Protein AF-A0A9D9K918-F1 (afdb_monomer_lite)

Structure (mmCIF, N/CA/C/O backbone):
data_AF-A0A9D9K918-F1
#
_entry.id   AF-A0A9D9K918-F1
#
loop_
_atom_site.group_PDB
_atom_site.id
_atom_site.type_symbol
_atom_site.label_atom_id
_atom_site.label_alt_id
_atom_site.label_comp_id
_atom_site.label_asym_id
_atom_site.label_entity_id
_atom_site.label_seq_id
_atom_site.pdbx_PDB_ins_code
_atom_site.Cartn_x
_atom_site.Cartn_y
_atom_site.Cartn_z
_atom_site.occupancy
_atom_site.B_iso_or_equiv
_atom_site.auth_seq_id
_atom_site.auth_comp_id
_atom_site.auth_asym_id
_atom_site.auth_atom_id
_atom_site.pdbx_PDB_model_num
ATOM 1 N N . MET A 1 1 ? 8.622 -58.206 -51.963 1.00 25.31 1 MET A N 1
ATOM 2 C CA . MET A 1 1 ? 9.990 -58.298 -52.501 1.00 25.31 1 MET A CA 1
ATOM 3 C C . MET A 1 1 ? 10.225 -57.074 -53.366 1.00 25.31 1 MET A C 1
ATOM 5 O O . MET A 1 1 ? 9.713 -57.043 -54.477 1.00 25.31 1 MET A O 1
ATOM 9 N N . SER A 1 2 ? 10.928 -56.053 -52.903 1.00 24.56 2 SER A N 1
ATOM 10 C CA . SER A 1 2 ? 11.454 -55.794 -51.548 1.00 24.56 2 SER A CA 1
ATOM 11 C C . SER A 1 2 ? 12.235 -54.488 -51.654 1.00 24.56 2 SER A C 1
ATOM 13 O O . SER A 1 2 ? 13.040 -54.414 -52.575 1.00 24.56 2 SER A O 1
ATOM 15 N N . ASP A 1 3 ? 11.956 -53.552 -50.745 1.00 24.59 3 ASP A N 1
ATOM 16 C CA . ASP A 1 3 ? 12.923 -52.805 -49.924 1.00 24.59 3 ASP A CA 1
ATOM 17 C C . ASP A 1 3 ? 14.004 -51.968 -50.692 1.00 24.59 3 ASP A C 1
ATOM 19 O O . ASP A 1 3 ? 14.596 -52.418 -51.667 1.00 24.59 3 ASP A O 1
ATOM 23 N N . GLU A 1 4 ? 14.350 -50.727 -50.328 1.00 30.69 4 GLU A N 1
ATOM 24 C CA . GLU A 1 4 ? 14.035 -49.956 -49.116 1.00 30.69 4 GLU A CA 1
ATOM 25 C C . GLU A 1 4 ? 14.423 -48.454 -49.268 1.00 30.69 4 GLU A C 1
ATOM 27 O O . GLU A 1 4 ? 15.078 -48.084 -50.243 1.00 30.69 4 GLU A O 1
ATOM 32 N N . LEU A 1 5 ? 14.096 -47.654 -48.240 1.00 25.48 5 LEU A N 1
ATOM 33 C CA . LEU A 1 5 ? 14.677 -46.358 -47.821 1.00 25.48 5 LEU A CA 1
ATOM 34 C C . LEU A 1 5 ? 14.309 -45.021 -48.525 1.00 25.48 5 LEU A C 1
ATOM 36 O O . LEU A 1 5 ? 14.578 -44.783 -49.698 1.00 25.48 5 LEU A O 1
ATOM 40 N N . PHE A 1 6 ? 13.831 -44.111 -47.662 1.00 23.27 6 PHE A N 1
ATOM 41 C CA . PHE A 1 6 ? 13.894 -42.638 -47.671 1.00 23.27 6 PHE A CA 1
ATOM 42 C C . PHE A 1 6 ? 13.281 -41.823 -48.826 1.00 23.27 6 PHE A C 1
ATOM 44 O O . PHE A 1 6 ? 13.978 -41.240 -49.655 1.00 23.27 6 PHE A O 1
ATOM 51 N N . SER A 1 7 ? 11.973 -41.584 -48.701 1.00 22.45 7 SER A N 1
ATOM 52 C CA . SER A 1 7 ? 11.426 -40.218 -48.727 1.00 22.45 7 SER A CA 1
ATOM 53 C C . SER A 1 7 ? 10.163 -40.140 -47.868 1.00 22.45 7 SER A C 1
ATOM 55 O O . SER A 1 7 ? 9.313 -41.018 -48.002 1.00 22.45 7 SER A O 1
ATOM 57 N N . ASN A 1 8 ? 10.032 -39.101 -47.045 1.00 23.92 8 ASN A N 1
ATOM 58 C CA . ASN A 1 8 ? 8.775 -38.403 -46.752 1.00 23.92 8 ASN A CA 1
ATOM 59 C C . ASN A 1 8 ? 9.095 -37.118 -45.976 1.00 23.92 8 ASN A C 1
ATOM 61 O O . ASN A 1 8 ? 10.049 -37.084 -45.202 1.00 23.92 8 ASN A O 1
ATOM 65 N N . GLU A 1 9 ? 8.303 -36.082 -46.221 1.00 26.27 9 GLU A N 1
ATOM 66 C CA . GLU A 1 9 ? 8.320 -34.824 -45.477 1.00 26.27 9 GLU A CA 1
ATOM 67 C C . GLU A 1 9 ? 7.485 -34.974 -44.197 1.00 26.27 9 GLU A C 1
ATOM 69 O O . GLU A 1 9 ? 6.507 -35.724 -44.180 1.00 26.27 9 GLU A O 1
ATOM 74 N N . VAL A 1 10 ? 7.845 -34.220 -43.159 1.00 23.86 10 VAL A N 1
ATOM 75 C CA . VAL A 1 10 ? 6.918 -33.760 -42.119 1.00 23.86 10 VAL A CA 1
ATOM 76 C C . VAL A 1 10 ? 7.206 -32.273 -41.947 1.00 23.86 10 VAL A C 1
ATOM 78 O O . VAL A 1 10 ? 8.319 -31.905 -41.577 1.00 23.86 10 VAL A O 1
ATOM 81 N N . SER A 1 11 ? 6.235 -31.427 -42.284 1.00 23.91 11 SER A N 1
ATOM 82 C CA . SER A 1 11 ? 6.179 -30.062 -41.769 1.00 23.91 11 SER A CA 1
ATOM 83 C C . SER A 1 11 ? 5.741 -30.134 -40.311 1.00 23.91 11 SER A C 1
ATOM 85 O O . SER A 1 11 ? 4.812 -30.875 -39.994 1.00 23.91 11 SER A O 1
ATOM 87 N N . ILE A 1 12 ? 6.398 -29.376 -39.440 1.00 24.61 12 ILE A N 1
ATOM 88 C CA . ILE A 1 12 ? 5.822 -29.037 -38.140 1.00 24.61 12 ILE A CA 1
ATOM 89 C C . ILE A 1 12 ? 4.958 -27.806 -38.417 1.00 24.61 12 ILE A C 1
ATOM 91 O O . ILE A 1 12 ? 5.492 -26.749 -38.752 1.00 24.61 12 ILE A O 1
ATOM 95 N N . ASP A 1 13 ? 3.637 -27.984 -38.416 1.00 26.50 13 ASP A N 1
ATOM 96 C CA . ASP A 1 13 ? 2.686 -26.879 -38.568 1.00 26.50 13 ASP A CA 1
ATOM 97 C C . ASP A 1 13 ? 2.597 -26.086 -37.258 1.00 26.50 13 ASP A C 1
ATOM 99 O O . ASP A 1 13 ? 2.712 -26.643 -36.168 1.00 26.50 13 ASP A O 1
ATOM 103 N N . ALA A 1 14 ? 2.366 -24.777 -37.359 1.00 30.55 14 ALA A N 1
ATOM 104 C CA . ALA A 1 14 ? 2.292 -23.882 -36.200 1.00 30.55 14 ALA A CA 1
ATOM 105 C C . ALA A 1 14 ? 0.966 -23.980 -35.409 1.00 30.55 14 ALA A C 1
ATOM 107 O O . ALA A 1 14 ? 0.774 -23.231 -34.453 1.00 30.55 14 ALA A O 1
ATOM 108 N N . ASP A 1 15 ? 0.070 -24.896 -35.794 1.00 29.92 15 ASP A N 1
ATOM 109 C CA . ASP A 1 15 ? -1.232 -25.132 -35.150 1.00 29.92 15 ASP A CA 1
ATOM 110 C C . ASP A 1 15 ? -1.150 -26.125 -33.959 1.00 29.92 15 ASP A C 1
ATOM 112 O O . ASP A 1 15 ? -2.114 -26.260 -33.208 1.00 29.92 15 ASP A O 1
ATOM 116 N N . ASP A 1 16 ? -0.013 -26.807 -33.751 1.00 29.64 16 ASP A N 1
ATOM 117 C CA . ASP A 1 16 ? 0.136 -27.928 -32.793 1.00 29.64 16 ASP A CA 1
ATOM 118 C C . ASP A 1 16 ? 0.385 -27.498 -31.322 1.00 29.64 16 ASP A C 1
ATOM 120 O O . ASP A 1 16 ? 0.639 -28.334 -30.459 1.00 29.64 16 ASP A O 1
ATOM 124 N N . LEU A 1 17 ? 0.304 -26.196 -31.006 1.00 34.25 17 LEU A N 1
ATOM 125 C CA . LEU A 1 17 ? 0.446 -25.662 -29.634 1.00 34.25 17 LEU A CA 1
ATOM 126 C C . LEU A 1 17 ? -0.880 -25.564 -28.854 1.00 34.25 17 LEU A C 1
ATOM 128 O O . LEU A 1 17 ? -0.881 -25.157 -27.694 1.00 34.25 17 LEU A O 1
ATOM 132 N N . LEU A 1 18 ? -2.008 -25.953 -29.456 1.00 32.03 18 LEU A N 1
ATOM 133 C CA . LEU A 1 18 ? -3.348 -25.850 -28.860 1.00 32.03 18 LEU A CA 1
ATOM 134 C C . LEU A 1 18 ? -3.811 -27.097 -28.069 1.00 32.03 18 LEU A C 1
ATOM 136 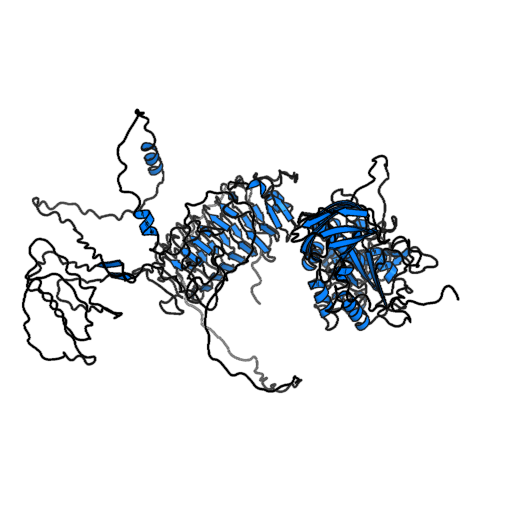O O . LEU A 1 18 ? -5.016 -27.305 -27.933 1.00 32.03 18 LEU A O 1
ATOM 140 N N . GLU A 1 19 ? -2.906 -27.922 -27.515 1.00 33.44 19 GLU A N 1
ATOM 141 C CA . GLU A 1 19 ? -3.327 -28.966 -26.550 1.00 33.44 19 GLU A CA 1
ATOM 142 C C . GLU A 1 19 ? -2.300 -29.456 -25.495 1.00 33.44 19 GLU A C 1
ATOM 144 O O . GLU A 1 19 ? -2.614 -30.403 -24.772 1.00 33.44 19 GLU A O 1
ATOM 149 N N . ASP A 1 20 ? -1.120 -28.836 -25.314 1.00 40.84 20 ASP A N 1
ATOM 150 C CA . ASP A 1 20 ? -0.132 -29.300 -24.308 1.00 40.84 20 ASP A CA 1
ATOM 151 C C . ASP A 1 20 ? -0.502 -28.892 -22.862 1.00 40.84 20 ASP A C 1
ATOM 153 O O . ASP A 1 20 ? 0.134 -28.051 -22.224 1.00 40.84 20 ASP A O 1
ATOM 157 N N . ARG A 1 21 ? -1.557 -29.519 -22.321 1.00 44.47 21 ARG A N 1
ATOM 158 C CA . ARG A 1 21 ? -2.002 -29.389 -20.916 1.00 44.47 21 ARG A CA 1
ATOM 159 C C . ARG A 1 21 ? -1.011 -29.958 -19.890 1.00 44.47 21 ARG A C 1
ATOM 161 O O . ARG A 1 21 ? -1.309 -29.953 -18.698 1.00 44.47 21 ARG A O 1
ATOM 168 N N . ASN A 1 22 ? 0.138 -30.453 -20.341 1.00 56.72 22 ASN A N 1
ATOM 169 C CA . ASN A 1 22 ? 1.033 -31.287 -19.558 1.00 56.72 22 ASN A CA 1
ATOM 170 C C . ASN A 1 22 ? 2.379 -30.601 -19.250 1.00 56.72 22 ASN A C 1
ATOM 172 O O . ASN A 1 22 ? 3.213 -31.176 -18.544 1.00 56.72 22 ASN A O 1
ATOM 176 N N . LEU A 1 23 ? 2.603 -29.373 -19.730 1.00 60.34 23 LEU A N 1
ATOM 177 C CA . LEU A 1 23 ? 3.725 -28.540 -19.297 1.00 60.34 23 LEU A CA 1
ATOM 178 C C . LEU A 1 23 ? 3.517 -28.097 -17.838 1.00 60.34 23 LEU A C 1
ATOM 180 O O . LEU A 1 23 ? 2.514 -27.468 -17.505 1.00 60.34 23 LEU A O 1
ATOM 184 N N . ILE A 1 24 ? 4.479 -28.408 -16.968 1.00 64.06 24 ILE A N 1
ATOM 185 C CA . ILE A 1 24 ? 4.417 -28.119 -15.529 1.00 64.06 24 ILE A CA 1
ATOM 186 C C . ILE A 1 24 ? 5.552 -27.189 -15.094 1.00 64.06 24 ILE A C 1
ATOM 188 O O . ILE A 1 24 ? 6.700 -27.314 -15.523 1.00 64.06 24 ILE A O 1
ATOM 192 N N . LEU A 1 25 ? 5.227 -26.261 -14.195 1.00 57.12 25 LEU A N 1
ATOM 193 C CA . LEU A 1 25 ? 6.189 -25.333 -13.607 1.00 57.12 25 LEU A CA 1
ATOM 194 C C . LEU A 1 25 ? 6.902 -25.980 -12.414 1.00 57.12 25 LEU A C 1
ATOM 196 O O . LEU A 1 25 ? 6.301 -26.730 -11.638 1.00 57.12 25 LEU A O 1
ATOM 200 N N . VAL A 1 26 ? 8.182 -25.647 -12.252 1.00 63.97 26 VAL A N 1
ATOM 201 C CA . VAL A 1 26 ? 9.065 -26.161 -11.196 1.00 63.97 26 VAL A CA 1
ATOM 202 C C . VAL A 1 26 ? 9.618 -25.000 -10.366 1.00 63.97 26 VAL A C 1
ATOM 204 O O . VAL A 1 26 ? 9.886 -23.927 -10.897 1.00 63.97 26 VAL A O 1
ATOM 207 N N . SER A 1 27 ? 9.765 -25.196 -9.057 1.00 61.06 27 SER A N 1
ATOM 208 C CA . SER A 1 27 ? 10.270 -24.181 -8.121 1.00 61.06 27 SER A CA 1
ATOM 209 C C . SER A 1 27 ? 10.875 -24.830 -6.874 1.00 61.06 27 SER A C 1
ATOM 211 O O . SER A 1 27 ? 10.643 -26.010 -6.618 1.00 61.06 27 SER A O 1
ATOM 213 N N . SER A 1 28 ? 11.620 -24.061 -6.075 1.00 59.94 28 SER A N 1
ATOM 214 C CA . SER A 1 28 ? 12.154 -24.502 -4.775 1.00 59.94 28 SER A CA 1
ATOM 215 C C . SER A 1 28 ? 11.053 -24.809 -3.757 1.00 59.94 28 SER A C 1
ATOM 217 O O . SER A 1 28 ? 11.163 -25.767 -2.992 1.00 59.94 28 SER A O 1
ATOM 219 N N . GLN A 1 29 ? 9.954 -24.051 -3.797 1.00 58.78 29 GLN A N 1
ATOM 220 C CA . GLN A 1 29 ? 8.723 -24.392 -3.087 1.00 58.78 29 GLN A CA 1
ATOM 221 C C . GLN A 1 29 ? 7.959 -25.507 -3.825 1.00 58.78 29 GLN A C 1
ATOM 223 O O . GLN A 1 29 ? 7.831 -25.420 -5.055 1.00 58.78 29 GLN A O 1
ATOM 228 N N . PRO A 1 30 ? 7.429 -26.528 -3.116 1.00 68.88 30 PRO A N 1
ATOM 229 C CA . PRO A 1 30 ? 6.676 -27.615 -3.735 1.00 68.88 30 PRO A CA 1
ATOM 230 C C . PRO A 1 30 ? 5.409 -27.143 -4.454 1.00 68.88 30 PRO A C 1
ATOM 232 O O . PRO A 1 30 ? 4.525 -26.547 -3.840 1.00 68.88 30 PRO A O 1
ATOM 235 N N . ARG A 1 31 ? 5.289 -27.465 -5.745 1.00 65.19 31 ARG A N 1
ATOM 236 C CA . ARG A 1 31 ? 4.046 -27.304 -6.516 1.00 65.19 31 ARG A CA 1
ATOM 237 C C . ARG A 1 31 ? 3.310 -28.633 -6.584 1.00 65.19 31 ARG A C 1
ATOM 239 O O . ARG A 1 31 ? 3.926 -29.661 -6.856 1.00 65.19 31 ARG A O 1
ATOM 246 N N . SER A 1 32 ? 2.005 -28.595 -6.329 1.00 81.25 32 SER A N 1
ATOM 247 C CA . SER A 1 32 ? 1.117 -29.761 -6.328 1.00 81.25 32 SER A CA 1
ATOM 248 C C . SER A 1 32 ? 0.157 -29.740 -7.517 1.00 81.25 32 SER A C 1
ATOM 250 O O . SER A 1 32 ? -0.401 -28.700 -7.861 1.00 81.25 32 SER A O 1
ATOM 252 N N . TYR A 1 33 ? -0.049 -30.914 -8.101 1.00 80.38 33 TYR A N 1
ATOM 253 C CA . TYR A 1 33 ? -0.895 -31.212 -9.251 1.00 80.38 33 TYR A CA 1
ATOM 254 C C . TYR A 1 33 ? -1.723 -32.460 -8.909 1.00 80.38 33 TYR A C 1
ATOM 256 O O . TYR A 1 33 ? -1.212 -33.365 -8.253 1.00 80.38 33 TYR A O 1
ATOM 264 N N . SER A 1 34 ? -2.978 -32.547 -9.350 1.00 83.62 34 SER A N 1
ATOM 265 C CA . SER A 1 34 ? -3.809 -33.753 -9.176 1.00 83.62 34 SER A CA 1
ATOM 266 C C . SER A 1 34 ? -4.212 -34.328 -10.532 1.00 83.62 34 SER A C 1
ATOM 268 O O . SER A 1 34 ? -4.451 -33.574 -11.476 1.00 83.62 34 SER A O 1
ATOM 270 N N . GLY A 1 35 ? -4.246 -35.659 -10.638 1.00 84.00 35 GLY A N 1
ATOM 271 C CA . GLY A 1 35 ? -4.460 -36.385 -11.898 1.00 84.00 35 GLY A CA 1
ATOM 272 C C . GLY A 1 35 ? -5.060 -37.778 -11.692 1.00 84.00 35 GLY A C 1
ATOM 273 O O . GLY A 1 35 ? -5.464 -38.129 -10.577 1.00 84.00 35 GLY A O 1
ATOM 274 N N . ARG A 1 36 ? -5.173 -38.568 -12.770 1.00 84.31 36 ARG A N 1
ATOM 275 C CA . ARG A 1 36 ? -5.830 -39.888 -12.740 1.00 84.31 36 ARG A CA 1
ATOM 276 C C . ARG A 1 36 ? -5.351 -40.810 -13.864 1.00 84.31 36 ARG A C 1
ATOM 278 O O . ARG A 1 36 ? -5.647 -40.583 -15.032 1.00 84.31 36 ARG A O 1
ATOM 285 N N . VAL A 1 37 ? -4.843 -41.984 -13.485 1.00 85.06 37 VAL A N 1
ATOM 286 C CA . VAL A 1 37 ? -4.460 -43.067 -14.415 1.00 85.06 37 VAL A CA 1
ATOM 287 C C . VAL A 1 37 ? -5.321 -44.325 -14.244 1.00 85.06 37 VAL A C 1
ATOM 289 O O . VAL A 1 37 ? -5.772 -44.639 -13.141 1.00 85.06 37 VAL A O 1
ATOM 292 N N . GLY A 1 38 ? -5.566 -45.071 -15.332 1.00 82.00 38 GLY A N 1
ATOM 293 C CA . GLY A 1 38 ? -6.324 -46.334 -15.327 1.00 82.00 38 GLY A CA 1
ATOM 294 C C . GLY A 1 38 ? -7.046 -46.681 -16.641 1.00 82.00 38 GLY A C 1
ATOM 295 O O . GLY A 1 38 ? -6.541 -46.415 -17.723 1.00 82.00 38 GLY A O 1
ATOM 296 N N . ASP A 1 39 ? -8.253 -47.263 -16.534 1.00 61.44 39 ASP A N 1
ATOM 297 C CA . ASP A 1 39 ? -9.136 -47.807 -17.602 1.00 61.44 39 ASP A CA 1
ATOM 298 C C . ASP A 1 39 ? -9.336 -46.953 -18.886 1.00 61.44 39 ASP A C 1
ATOM 300 O O . ASP A 1 39 ? -9.863 -47.462 -19.880 1.00 61.44 39 ASP A O 1
ATOM 304 N N . ALA A 1 40 ? -8.984 -45.664 -18.875 1.00 59.34 40 ALA A N 1
ATOM 305 C CA . ALA A 1 40 ? -9.084 -44.759 -20.027 1.00 59.34 40 ALA A CA 1
ATOM 306 C C . ALA A 1 40 ? -7.708 -44.316 -20.556 1.00 59.34 40 ALA A C 1
ATOM 308 O O . ALA A 1 40 ? -7.492 -44.315 -21.768 1.00 59.34 40 ALA A O 1
ATOM 309 N N . GLU A 1 41 ? -6.789 -43.981 -19.649 1.00 63.94 41 GLU A N 1
ATOM 310 C CA . GLU A 1 41 ? -5.449 -43.454 -19.916 1.00 63.94 41 GLU A CA 1
ATOM 311 C C . GLU A 1 41 ? -4.472 -44.187 -18.985 1.00 63.94 41 GLU A C 1
ATOM 313 O O . GLU A 1 41 ? -4.520 -44.045 -17.764 1.00 63.94 41 GLU A O 1
ATOM 318 N N . ALA A 1 42 ? -3.643 -45.067 -19.554 1.00 70.06 42 ALA A N 1
ATOM 319 C CA . ALA A 1 42 ? -2.796 -45.979 -18.776 1.00 70.06 42 ALA A CA 1
ATOM 320 C C . ALA A 1 42 ? -1.543 -45.301 -18.189 1.00 70.06 42 ALA A C 1
ATOM 322 O O . ALA A 1 42 ? -0.951 -45.822 -17.245 1.00 70.06 42 ALA A O 1
ATOM 323 N N . GLU A 1 43 ? -1.148 -44.169 -18.769 1.00 83.25 43 GLU A N 1
ATOM 324 C CA . GLU A 1 43 ? 0.078 -43.419 -18.507 1.00 83.25 43 GLU A CA 1
ATOM 325 C C . GLU A 1 43 ? -0.216 -41.935 -18.783 1.00 83.25 43 GLU A C 1
ATOM 327 O O . GLU A 1 43 ? -0.673 -41.595 -19.875 1.00 83.25 43 GLU A O 1
ATOM 332 N N . GLU A 1 44 ? -0.004 -41.080 -17.784 1.00 86.19 44 GLU A N 1
ATOM 333 C CA . GLU A 1 44 ? -0.201 -39.627 -17.814 1.00 86.19 44 GLU A CA 1
ATOM 334 C C . GLU A 1 44 ? 1.185 -38.968 -17.703 1.00 86.19 44 GLU A C 1
ATOM 336 O O . GLU A 1 44 ? 1.968 -39.299 -16.804 1.00 86.19 44 GLU A O 1
ATOM 341 N N . SER A 1 45 ? 1.539 -38.100 -18.659 1.00 84.62 45 SER A N 1
ATOM 342 C CA . SER A 1 45 ? 2.924 -37.639 -18.835 1.00 84.62 45 SER A CA 1
ATOM 343 C C . SER A 1 45 ? 3.071 -36.118 -18.847 1.00 84.62 45 SER A C 1
ATOM 345 O O . SER A 1 45 ? 2.639 -35.480 -19.807 1.00 84.62 45 SER A O 1
ATOM 347 N N . PHE A 1 46 ? 3.754 -35.559 -17.848 1.00 83.94 46 PHE A N 1
ATOM 348 C CA . PHE A 1 46 ? 4.064 -34.130 -17.710 1.00 83.94 46 PHE A CA 1
ATOM 349 C C . PHE A 1 46 ? 5.468 -33.793 -18.226 1.00 83.94 46 PHE A C 1
ATOM 351 O O . PHE A 1 46 ? 6.339 -34.662 -18.231 1.00 83.94 46 PHE A O 1
ATOM 358 N N . ARG A 1 47 ? 5.735 -32.538 -18.609 1.00 81.56 47 ARG A N 1
ATOM 359 C CA . ARG A 1 47 ? 7.046 -32.083 -19.118 1.00 81.56 47 ARG A CA 1
ATOM 360 C C . ARG A 1 47 ? 7.542 -30.836 -18.382 1.00 81.56 47 ARG A C 1
ATOM 362 O O . ARG A 1 47 ? 6.750 -29.960 -18.055 1.00 81.56 47 ARG A O 1
ATOM 369 N N . PHE A 1 48 ? 8.851 -30.751 -18.136 1.00 80.06 48 PHE A N 1
ATOM 370 C CA . PHE A 1 48 ? 9.511 -29.585 -17.532 1.00 80.06 48 PHE A CA 1
ATOM 371 C C . PHE A 1 48 ? 10.949 -29.417 -18.040 1.00 80.06 48 PHE A C 1
ATOM 373 O O . PHE A 1 48 ? 11.543 -30.353 -18.576 1.00 80.06 48 PHE A O 1
ATOM 380 N N . THR A 1 49 ? 11.529 -28.235 -17.829 1.00 75.31 49 THR A N 1
ATOM 381 C CA . THR A 1 49 ? 12.913 -27.913 -18.208 1.00 75.31 49 THR A CA 1
ATOM 382 C C . THR A 1 49 ? 13.661 -27.319 -17.017 1.00 75.31 49 THR A C 1
ATOM 384 O O . THR A 1 49 ? 13.096 -26.546 -16.248 1.00 75.31 49 THR A O 1
ATOM 387 N N . LEU A 1 50 ? 14.936 -27.680 -16.864 1.00 65.06 50 LEU A N 1
ATOM 388 C CA . LEU A 1 50 ? 15.842 -27.144 -15.850 1.00 65.06 50 LEU A CA 1
ATOM 389 C C . LEU A 1 50 ? 16.992 -26.394 -16.526 1.00 65.06 50 LEU A C 1
ATOM 391 O O . LEU A 1 50 ? 17.763 -27.005 -17.263 1.00 65.06 50 LEU A O 1
ATOM 395 N N . GLY A 1 51 ? 17.142 -25.095 -16.246 1.00 57.38 51 GLY A N 1
ATOM 396 C CA . GLY A 1 51 ? 18.282 -24.296 -16.727 1.00 57.38 51 GLY A CA 1
ATOM 397 C C . GLY A 1 51 ? 19.602 -24.617 -16.011 1.00 57.38 51 GLY A C 1
ATOM 398 O O . GLY A 1 51 ? 20.680 -24.511 -16.593 1.00 57.38 51 GLY A O 1
ATOM 399 N N . ALA A 1 52 ? 19.526 -25.098 -14.769 1.00 61.81 52 ALA A N 1
ATOM 400 C CA . ALA A 1 52 ? 20.670 -25.483 -13.946 1.00 61.81 52 ALA A CA 1
ATOM 401 C C . ALA A 1 52 ? 20.578 -26.949 -13.497 1.00 61.81 52 ALA A C 1
ATOM 403 O O . ALA A 1 52 ? 19.516 -27.575 -13.541 1.00 61.81 52 ALA A O 1
ATOM 404 N N . LYS A 1 53 ? 21.685 -27.472 -12.970 1.00 75.94 53 LYS A N 1
ATOM 405 C CA . LYS A 1 53 ? 21.679 -28.696 -12.167 1.00 75.94 53 LYS A CA 1
ATOM 406 C C . LYS A 1 53 ? 20.907 -28.457 -10.868 1.00 75.94 53 LYS A C 1
ATOM 408 O O . LYS A 1 53 ? 21.142 -27.452 -10.202 1.00 75.94 53 LYS A O 1
ATOM 413 N N . ASN A 1 54 ? 20.010 -29.364 -10.502 1.00 81.25 54 ASN A N 1
ATOM 414 C CA . ASN A 1 54 ? 19.142 -29.239 -9.331 1.00 81.25 54 ASN A CA 1
ATOM 415 C C . ASN A 1 54 ? 19.098 -30.540 -8.522 1.00 81.25 54 ASN A C 1
ATOM 417 O O . ASN A 1 54 ? 19.034 -31.627 -9.100 1.00 81.25 54 ASN A O 1
ATOM 421 N N . ASP A 1 55 ? 19.030 -30.422 -7.196 1.00 87.31 55 ASP A N 1
ATOM 422 C CA . ASP A 1 55 ? 18.367 -31.432 -6.371 1.00 87.31 55 ASP A CA 1
ATOM 423 C C . ASP A 1 55 ? 16.882 -31.449 -6.759 1.00 87.31 55 ASP A C 1
ATOM 425 O O . ASP A 1 55 ? 16.241 -30.401 -6.828 1.00 87.31 55 ASP A O 1
ATOM 429 N N . PHE A 1 56 ? 16.342 -32.632 -7.036 1.00 90.94 56 PHE A N 1
ATOM 430 C CA . PHE A 1 56 ? 14.967 -32.847 -7.475 1.00 90.94 56 PHE A CA 1
ATOM 431 C C . PHE A 1 56 ? 14.235 -33.711 -6.448 1.00 90.94 56 PHE A C 1
ATOM 433 O O . PHE A 1 56 ? 14.704 -34.805 -6.114 1.00 90.94 56 PHE A O 1
ATOM 440 N N . ALA A 1 57 ? 13.080 -33.239 -5.983 1.00 90.94 57 ALA A N 1
ATOM 441 C CA . ALA A 1 57 ? 12.198 -33.964 -5.078 1.00 90.94 57 ALA A CA 1
ATOM 442 C C . ALA A 1 57 ? 10.787 -34.065 -5.671 1.00 90.94 57 ALA A C 1
ATOM 444 O O . ALA A 1 57 ? 10.244 -33.091 -6.188 1.00 90.94 57 ALA A O 1
ATOM 445 N N . LEU A 1 58 ? 10.186 -35.250 -5.574 1.00 95.44 58 LEU A N 1
ATOM 446 C CA . LEU A 1 58 ? 8.836 -35.554 -6.038 1.00 95.44 58 LEU A CA 1
ATOM 447 C C . LEU A 1 58 ? 8.169 -36.556 -5.097 1.00 95.44 58 LEU A C 1
ATOM 449 O O . LEU A 1 58 ? 8.799 -37.524 -4.665 1.00 95.44 58 LEU A O 1
ATOM 453 N N . SER A 1 59 ? 6.876 -36.371 -4.844 1.00 94.94 59 SER A N 1
ATOM 454 C CA . SER A 1 59 ? 5.995 -37.361 -4.226 1.00 94.94 59 SER A CA 1
ATOM 455 C C . SER A 1 59 ? 4.709 -37.549 -5.036 1.00 94.94 59 SER A C 1
ATOM 457 O O . SER A 1 59 ? 4.205 -36.607 -5.644 1.00 94.94 59 SER A O 1
ATOM 459 N N . LEU A 1 60 ? 4.185 -38.775 -5.044 1.00 94.50 60 LEU A N 1
ATOM 460 C CA . LEU A 1 60 ? 2.890 -39.135 -5.621 1.00 94.50 60 LEU A CA 1
ATOM 461 C C . LEU A 1 60 ? 2.054 -39.783 -4.515 1.00 94.50 60 LEU A C 1
ATOM 463 O O . LEU A 1 60 ? 2.333 -40.904 -4.090 1.00 94.50 60 LEU A O 1
ATOM 467 N N . ASN A 1 61 ? 1.069 -39.053 -4.014 1.00 93.56 61 ASN A N 1
ATOM 468 C CA . ASN A 1 61 ? 0.337 -39.380 -2.794 1.00 93.56 61 ASN A CA 1
ATOM 469 C C . ASN A 1 61 ? -1.130 -39.699 -3.120 1.00 93.56 61 ASN A C 1
ATOM 471 O O . ASN A 1 61 ? -1.559 -39.593 -4.270 1.00 93.56 61 ASN A O 1
ATOM 475 N N . ASN A 1 62 ? -1.907 -40.060 -2.092 1.00 90.25 62 ASN A N 1
ATOM 476 C CA . ASN A 1 62 ? -3.367 -40.246 -2.185 1.00 90.25 62 ASN A CA 1
ATOM 477 C C . ASN A 1 62 ? -3.801 -41.382 -3.144 1.00 90.25 62 ASN A C 1
ATOM 479 O O . ASN A 1 62 ? -4.906 -41.388 -3.681 1.00 90.25 62 ASN A O 1
ATOM 483 N N . LEU A 1 63 ? -2.923 -42.372 -3.346 1.00 90.12 63 LEU A N 1
ATOM 484 C CA . LEU A 1 63 ? -3.144 -43.476 -4.278 1.00 90.12 63 LEU A CA 1
ATOM 485 C C . LEU A 1 63 ? -4.238 -44.439 -3.792 1.00 90.12 63 LEU A C 1
ATOM 487 O O . LEU A 1 63 ? -4.087 -45.141 -2.788 1.00 90.12 63 LEU A O 1
ATOM 491 N N . ASP A 1 64 ? -5.327 -44.525 -4.554 1.00 87.56 64 ASP A N 1
ATOM 492 C CA . ASP A 1 64 ? -6.464 -45.410 -4.309 1.00 87.56 64 ASP A CA 1
ATOM 493 C C . ASP A 1 64 ? -6.342 -46.771 -5.045 1.00 87.56 64 ASP A C 1
ATOM 495 O O . ASP A 1 64 ? -7.045 -47.730 -4.706 1.00 87.56 64 ASP A O 1
ATOM 499 N N . ALA A 1 65 ? -5.386 -46.915 -5.966 1.00 87.50 65 ALA A N 1
ATOM 500 C CA . ALA A 1 65 ? -4.909 -48.192 -6.515 1.00 87.50 65 ALA A CA 1
ATOM 501 C C . ALA A 1 65 ? -3.392 -48.139 -6.802 1.00 87.50 65 ALA A C 1
ATOM 503 O O . ALA A 1 65 ? -2.718 -47.235 -6.316 1.00 87.50 65 ALA A O 1
ATOM 504 N N . ASN A 1 66 ? -2.829 -49.117 -7.528 1.00 90.25 66 ASN A N 1
ATOM 505 C CA . ASN A 1 66 ? -1.379 -49.158 -7.739 1.00 90.25 66 ASN A CA 1
ATOM 506 C C . ASN A 1 66 ? -0.977 -48.342 -8.973 1.00 90.25 66 ASN A C 1
ATOM 508 O O . ASN A 1 66 ? -1.310 -48.731 -10.093 1.00 90.25 66 ASN A O 1
ATOM 512 N N . ALA A 1 67 ? -0.218 -47.269 -8.764 1.00 91.75 67 ALA A N 1
ATOM 513 C CA . ALA A 1 67 ? 0.430 -46.506 -9.820 1.00 91.75 67 ALA A CA 1
ATOM 514 C C . ALA A 1 67 ? 1.895 -46.254 -9.460 1.00 91.75 67 ALA A C 1
ATOM 516 O O . ALA A 1 67 ? 2.206 -45.928 -8.318 1.00 91.75 67 ALA A O 1
ATOM 517 N N . ASP A 1 68 ? 2.761 -46.408 -10.455 1.00 93.88 68 ASP A N 1
ATOM 518 C CA . ASP A 1 68 ? 4.199 -46.167 -10.365 1.00 93.88 68 ASP A CA 1
ATOM 519 C C . ASP A 1 68 ? 4.519 -44.792 -11.008 1.00 93.88 68 ASP A C 1
ATOM 521 O O . ASP A 1 68 ? 3.697 -44.232 -11.744 1.00 93.88 68 ASP A O 1
ATOM 525 N N . VAL A 1 69 ? 5.717 -44.241 -10.767 1.00 95.44 69 VAL A N 1
ATOM 526 C CA . VAL A 1 69 ? 6.162 -42.969 -11.377 1.00 95.44 69 VAL A CA 1
ATOM 527 C C . VAL A 1 69 ? 7.616 -43.014 -11.855 1.00 95.44 69 VAL A C 1
ATOM 529 O O . VAL A 1 69 ? 8.507 -43.503 -11.159 1.00 95.44 69 VAL A O 1
ATOM 532 N N . GLU A 1 70 ? 7.872 -42.466 -13.044 1.00 96.44 70 GLU A N 1
ATOM 533 C CA . GLU A 1 70 ? 9.192 -42.352 -13.677 1.00 96.44 70 GLU A CA 1
ATOM 534 C C . GLU A 1 70 ? 9.520 -40.904 -14.073 1.00 96.44 70 GLU A C 1
ATOM 536 O O . GLU A 1 70 ? 8.652 -40.154 -14.507 1.00 96.44 70 GLU A O 1
ATOM 541 N N . ILE A 1 71 ? 10.801 -40.534 -14.002 1.00 94.81 71 ILE A N 1
ATOM 542 C CA . ILE A 1 71 ? 11.374 -39.365 -14.681 1.00 94.81 71 ILE A CA 1
ATOM 543 C C . ILE A 1 71 ? 12.141 -39.862 -15.901 1.00 94.81 71 ILE A C 1
ATOM 545 O O . ILE A 1 71 ? 13.032 -40.704 -15.759 1.00 94.81 71 ILE A O 1
ATOM 549 N N . ARG A 1 72 ? 11.842 -39.325 -17.085 1.00 92.50 72 ARG A N 1
ATOM 550 C CA . ARG A 1 72 ? 12.525 -39.643 -18.345 1.00 92.50 72 ARG A CA 1
ATOM 551 C C . ARG A 1 72 ? 13.201 -38.407 -18.936 1.00 92.50 72 ARG A C 1
ATOM 553 O O . ARG A 1 72 ? 12.658 -37.306 -18.844 1.00 92.50 72 ARG A O 1
ATOM 560 N N . ASP A 1 73 ? 14.373 -38.590 -19.538 1.00 88.44 73 ASP A N 1
ATOM 561 C CA . ASP A 1 73 ? 15.033 -37.546 -20.333 1.00 88.44 73 ASP A CA 1
ATOM 562 C C . ASP A 1 73 ? 14.316 -37.310 -21.677 1.00 88.44 73 ASP A C 1
ATOM 564 O O . ASP A 1 73 ? 13.426 -38.065 -22.074 1.00 88.44 73 ASP A O 1
ATOM 568 N N . GLU A 1 74 ? 14.721 -36.273 -22.411 1.00 79.75 74 GLU A N 1
ATOM 569 C CA . GLU A 1 74 ? 14.219 -35.979 -23.762 1.00 79.75 74 GLU A CA 1
ATOM 570 C C . GLU A 1 74 ? 14.486 -37.100 -24.795 1.00 79.75 74 GLU A C 1
ATOM 572 O O . GLU A 1 74 ? 13.808 -37.195 -25.818 1.00 79.75 74 GLU A O 1
ATOM 577 N N . GLY A 1 75 ? 15.429 -38.007 -24.518 1.00 78.56 75 GLY A N 1
ATOM 578 C CA . GLY A 1 75 ? 15.646 -39.231 -25.293 1.00 78.56 75 GLY A CA 1
ATOM 579 C C . GLY A 1 75 ? 14.689 -40.381 -24.944 1.00 78.56 75 GLY A C 1
ATOM 580 O O . GLY A 1 75 ? 14.769 -41.440 -25.573 1.00 78.56 75 GLY A O 1
ATOM 581 N N . GLY A 1 76 ? 13.805 -40.202 -23.957 1.00 83.56 76 GLY A N 1
ATOM 582 C CA . GLY A 1 76 ? 12.887 -41.215 -23.438 1.00 83.56 76 GLY A CA 1
ATOM 583 C C . GLY A 1 76 ? 13.529 -42.231 -22.484 1.00 83.56 76 GLY A C 1
ATOM 584 O O . GLY A 1 76 ? 12.918 -43.261 -22.195 1.00 83.56 76 GLY A O 1
ATOM 585 N N . ASN A 1 77 ? 14.753 -41.994 -22.000 1.00 89.06 77 ASN A N 1
ATOM 586 C CA . ASN A 1 77 ? 15.431 -42.887 -21.058 1.00 89.06 77 ASN A CA 1
ATOM 587 C C . ASN A 1 77 ? 14.993 -42.577 -19.622 1.00 89.06 77 ASN A C 1
ATOM 589 O O . ASN A 1 77 ? 15.056 -41.428 -19.195 1.00 89.06 77 ASN A O 1
ATOM 593 N N . VAL A 1 78 ? 14.620 -43.602 -18.851 1.00 93.06 78 VAL A N 1
ATOM 594 C CA . VAL A 1 78 ? 14.297 -43.460 -17.421 1.00 93.06 78 VAL A CA 1
ATOM 595 C C . VAL A 1 78 ? 15.558 -43.103 -16.627 1.00 93.06 78 VAL A C 1
ATOM 597 O O . VAL A 1 78 ? 16.535 -43.856 -16.633 1.00 93.06 78 VAL A O 1
ATOM 600 N N . ILE A 1 79 ? 15.519 -41.962 -15.938 1.00 93.81 79 ILE A N 1
ATOM 601 C CA . ILE A 1 79 ? 16.603 -41.408 -15.113 1.00 93.81 79 ILE A CA 1
ATOM 602 C C . ILE A 1 79 ? 16.364 -41.713 -13.630 1.00 93.81 79 ILE A C 1
ATOM 604 O O . ILE A 1 79 ? 17.283 -42.143 -12.933 1.00 93.81 79 ILE A O 1
ATOM 608 N N . LEU A 1 80 ? 15.123 -41.543 -13.159 1.00 94.06 80 LEU A N 1
ATOM 609 C CA . LEU A 1 80 ? 14.673 -41.844 -11.793 1.00 94.06 80 LEU A CA 1
ATOM 610 C C . LEU A 1 80 ? 13.306 -42.548 -11.840 1.00 94.06 80 LEU A C 1
ATOM 612 O O . LEU A 1 80 ? 12.553 -42.361 -12.791 1.00 94.06 80 LEU A O 1
ATOM 616 N N . SER A 1 81 ? 12.976 -43.359 -10.833 1.00 94.69 81 SER A N 1
ATOM 617 C CA . SER A 1 81 ? 11.730 -44.144 -10.804 1.00 94.69 81 SER A CA 1
ATOM 618 C C . SER A 1 81 ? 11.358 -44.599 -9.393 1.00 94.69 81 SER A C 1
ATOM 620 O O . SER A 1 81 ? 12.258 -44.978 -8.637 1.00 94.69 81 SER A O 1
ATOM 622 N N . SER A 1 82 ? 10.064 -44.691 -9.086 1.00 95.88 82 SER A N 1
ATOM 623 C CA . SER A 1 82 ? 9.527 -45.316 -7.868 1.00 95.88 82 SER A CA 1
ATOM 624 C C . SER A 1 82 ? 8.313 -46.209 -8.190 1.00 95.88 82 SER A C 1
ATOM 626 O O . SER A 1 82 ? 7.582 -45.938 -9.139 1.00 95.88 82 SER A O 1
ATOM 628 N N . THR A 1 83 ? 8.209 -47.352 -7.496 1.00 94.44 83 THR A N 1
ATOM 629 C CA . THR A 1 83 ? 7.435 -48.553 -7.912 1.00 94.44 83 THR A CA 1
ATOM 630 C C . THR A 1 83 ? 6.929 -49.391 -6.708 1.00 94.44 83 THR A C 1
ATOM 632 O O . THR A 1 83 ? 7.152 -50.605 -6.593 1.00 94.44 83 THR A O 1
ATOM 635 N N . ARG A 1 84 ? 6.336 -48.743 -5.701 1.00 90.25 84 ARG A N 1
ATOM 636 C CA . ARG A 1 84 ? 5.983 -49.283 -4.374 1.00 90.25 84 ARG A CA 1
ATOM 637 C C . ARG A 1 84 ? 4.594 -49.943 -4.312 1.00 90.25 84 ARG A C 1
ATOM 639 O O . ARG A 1 84 ? 3.745 -49.567 -3.509 1.00 90.25 84 ARG A O 1
ATOM 646 N N . SER A 1 85 ? 4.434 -51.062 -5.015 1.00 84.19 85 SER A N 1
ATOM 647 C CA . SER A 1 85 ? 3.270 -51.979 -4.980 1.00 84.19 85 SER A CA 1
ATOM 648 C C . SER A 1 85 ? 2.226 -51.807 -3.838 1.00 84.19 85 SER A C 1
ATOM 650 O O . SER A 1 85 ? 2.444 -52.254 -2.702 1.00 84.19 85 SER A O 1
ATOM 652 N N . GLY A 1 86 ? 1.034 -51.301 -4.161 1.00 83.00 86 GLY A N 1
ATOM 653 C CA . GLY A 1 86 ? -0.180 -51.354 -3.347 1.00 83.00 86 GLY A CA 1
ATOM 654 C C . GLY A 1 86 ? -1.048 -50.095 -3.451 1.00 83.00 86 GLY A C 1
ATOM 655 O O . GLY A 1 86 ? -1.766 -49.910 -4.424 1.00 83.00 86 GLY A O 1
ATOM 656 N N . LYS A 1 87 ? -1.023 -49.315 -2.368 1.00 89.56 87 LYS A N 1
ATOM 657 C CA . LYS A 1 87 ? -1.565 -47.955 -2.192 1.00 89.56 87 LYS A CA 1
ATOM 658 C C . LYS A 1 87 ? -0.552 -47.200 -1.324 1.00 89.56 87 LYS A C 1
ATOM 660 O O . LYS A 1 87 ? -0.817 -46.912 -0.157 1.00 89.56 87 LYS A O 1
ATOM 665 N N . ALA A 1 88 ? 0.693 -47.135 -1.779 1.00 89.31 88 ALA A N 1
ATOM 666 C CA . ALA A 1 88 ? 1.796 -46.608 -0.990 1.00 89.31 88 ALA A CA 1
ATOM 667 C C . ALA A 1 88 ? 2.410 -45.448 -1.755 1.00 89.31 88 ALA A C 1
ATOM 669 O O . ALA A 1 88 ? 2.753 -45.621 -2.914 1.00 89.31 88 ALA A O 1
ATOM 670 N N . ASP A 1 89 ? 2.538 -44.301 -1.099 1.00 92.06 89 ASP A N 1
ATOM 671 C CA . ASP A 1 89 ? 2.924 -43.053 -1.754 1.00 92.06 89 ASP A CA 1
ATOM 672 C C . ASP A 1 89 ? 4.290 -43.205 -2.434 1.00 92.06 89 ASP A C 1
ATOM 674 O O . ASP A 1 89 ? 5.255 -43.658 -1.805 1.00 92.06 89 ASP A O 1
ATOM 678 N N . GLU A 1 90 ? 4.399 -42.852 -3.710 1.00 95.06 90 GLU A N 1
ATOM 679 C CA . GLU A 1 90 ? 5.689 -42.884 -4.391 1.00 95.06 90 GLU A CA 1
ATOM 680 C C . GLU A 1 90 ? 6.518 -41.661 -4.015 1.00 95.06 90 GLU A C 1
ATOM 682 O O . GLU A 1 90 ? 5.995 -40.581 -3.748 1.00 95.06 90 GLU A O 1
ATOM 687 N N . SER A 1 91 ? 7.837 -41.824 -4.006 1.00 94.06 91 SER A N 1
ATOM 688 C CA . SER A 1 91 ? 8.765 -40.719 -3.778 1.00 94.06 91 SER A CA 1
ATOM 689 C C . SER A 1 91 ? 10.006 -40.873 -4.642 1.00 94.06 91 SER A C 1
ATOM 691 O O . SER A 1 91 ? 10.584 -41.964 -4.704 1.00 94.06 91 SER A O 1
ATOM 693 N N . ILE A 1 92 ? 10.439 -39.784 -5.265 1.00 94.19 92 ILE A N 1
ATOM 694 C CA . ILE A 1 92 ? 11.699 -39.680 -5.995 1.00 94.19 92 ILE A CA 1
ATOM 695 C C . ILE A 1 92 ? 12.490 -38.519 -5.392 1.00 94.19 92 ILE A C 1
ATOM 697 O O . ILE A 1 92 ? 12.047 -37.378 -5.419 1.00 94.19 92 ILE A O 1
ATOM 701 N N . GLU A 1 93 ? 13.683 -38.821 -4.890 1.00 92.12 93 GLU A N 1
ATOM 702 C CA . GLU A 1 93 ? 14.711 -37.839 -4.540 1.00 92.12 93 GLU A CA 1
ATOM 703 C C . GLU A 1 93 ? 15.945 -38.136 -5.400 1.00 92.12 93 GLU A C 1
ATOM 705 O O . GLU A 1 93 ? 16.334 -39.300 -5.559 1.00 92.12 93 GLU A O 1
ATOM 710 N N . GLY A 1 94 ? 16.566 -37.108 -5.971 1.00 87.19 94 GLY A N 1
ATOM 711 C CA . GLY A 1 94 ? 17.740 -37.271 -6.822 1.00 87.19 94 GLY A CA 1
ATOM 712 C C . GLY A 1 94 ? 18.362 -35.946 -7.240 1.00 87.19 94 GLY A C 1
ATOM 713 O O . GLY A 1 94 ? 18.022 -34.895 -6.710 1.00 87.19 94 GLY A O 1
ATOM 714 N N . VAL A 1 95 ? 19.273 -36.008 -8.210 1.00 86.75 95 VAL A N 1
ATOM 715 C CA . VAL A 1 95 ? 19.872 -34.832 -8.852 1.00 86.75 95 VAL A CA 1
ATOM 716 C C . VAL A 1 95 ? 19.630 -34.948 -10.349 1.00 86.75 95 VAL A C 1
ATOM 718 O O . VAL A 1 95 ? 19.894 -36.005 -10.927 1.00 86.75 95 VAL A O 1
ATOM 721 N N . LEU A 1 96 ? 19.144 -33.874 -10.964 1.00 84.12 96 LEU A N 1
ATOM 722 C CA . LEU A 1 96 ? 18.988 -33.741 -12.410 1.00 84.12 96 LEU A CA 1
ATOM 723 C C . LEU A 1 96 ? 19.939 -32.644 -12.905 1.00 84.12 96 LEU A C 1
ATOM 725 O O . LEU A 1 96 ? 20.023 -31.576 -12.301 1.00 84.12 96 LEU A O 1
ATOM 729 N N . ASP A 1 97 ? 20.676 -32.905 -13.984 1.00 85.88 97 ASP A N 1
ATOM 730 C CA . ASP A 1 97 ? 21.498 -31.890 -14.658 1.00 85.88 97 ASP A CA 1
ATOM 731 C C . ASP A 1 97 ? 20.607 -30.976 -15.540 1.00 85.88 97 ASP A C 1
ATOM 733 O O . ASP A 1 97 ? 19.438 -31.289 -15.775 1.00 85.88 97 ASP A O 1
ATOM 737 N N . THR A 1 98 ? 21.142 -29.860 -16.050 1.00 77.06 98 THR A N 1
ATOM 738 C CA . THR A 1 98 ? 20.450 -28.969 -17.009 1.00 77.06 98 THR A CA 1
ATOM 739 C C . THR A 1 98 ? 19.866 -29.754 -18.194 1.00 77.06 98 THR A C 1
ATOM 741 O O . THR A 1 98 ? 20.580 -30.535 -18.826 1.00 77.06 98 THR A O 1
ATOM 744 N N . GLY A 1 99 ? 18.591 -29.527 -18.526 1.00 79.88 99 GLY A N 1
ATOM 745 C CA . GLY A 1 99 ? 17.915 -30.185 -19.650 1.00 79.88 99 GLY A CA 1
ATOM 746 C C . GLY A 1 99 ? 16.393 -30.280 -19.514 1.00 79.88 99 GLY A C 1
ATOM 747 O O . GLY A 1 99 ? 15.809 -29.851 -18.518 1.00 79.88 99 GLY A O 1
ATOM 748 N N . THR A 1 100 ? 15.755 -30.857 -20.533 1.00 78.00 100 THR A N 1
ATOM 749 C CA . THR A 1 100 ? 14.308 -31.113 -20.580 1.00 78.00 100 THR A CA 1
ATOM 750 C C . THR A 1 100 ? 13.993 -32.547 -20.154 1.00 78.00 100 THR A C 1
ATOM 752 O O . THR A 1 100 ? 14.613 -33.508 -20.617 1.00 78.00 100 THR A O 1
ATOM 755 N N . TYR A 1 101 ? 12.999 -32.684 -19.281 1.00 88.88 101 TYR A N 1
ATOM 756 C CA . TYR A 1 101 ? 12.581 -33.930 -18.650 1.00 88.88 101 TYR A CA 1
ATOM 757 C C . TYR A 1 101 ? 11.069 -34.119 -18.755 1.00 88.88 101 TYR A C 1
ATOM 759 O O . TYR A 1 101 ? 10.312 -33.182 -19.013 1.00 88.88 101 TYR A O 1
ATOM 767 N N . SER A 1 102 ? 10.621 -35.348 -18.519 1.00 89.12 102 SER A N 1
ATOM 768 C CA . SER A 1 102 ? 9.204 -35.678 -18.411 1.00 89.12 102 SER A CA 1
ATOM 769 C C . SER A 1 102 ? 8.921 -36.605 -17.232 1.00 89.12 102 SER A C 1
ATOM 771 O O . SER A 1 102 ? 9.680 -37.539 -16.976 1.00 89.12 102 SER A O 1
ATOM 773 N N . ILE A 1 103 ? 7.838 -36.333 -16.507 1.00 93.44 103 ILE A N 1
ATOM 774 C CA . ILE A 1 103 ? 7.299 -37.185 -15.442 1.00 93.44 103 ILE A CA 1
ATOM 775 C C . ILE A 1 103 ? 6.254 -38.087 -16.084 1.00 93.44 103 ILE A C 1
ATOM 777 O O . ILE A 1 103 ? 5.373 -37.575 -16.761 1.00 93.44 103 ILE A O 1
ATOM 781 N N . HIS A 1 104 ? 6.317 -39.395 -15.864 1.00 93.50 104 HIS A N 1
ATOM 782 C CA . HIS A 1 104 ? 5.320 -40.355 -16.339 1.00 93.50 104 HIS A CA 1
ATOM 783 C C . HIS A 1 104 ? 4.734 -41.068 -15.127 1.00 93.50 104 HIS A C 1
ATOM 785 O O . HIS A 1 104 ? 5.438 -41.835 -14.471 1.00 93.50 104 HIS A O 1
ATOM 791 N N . VAL A 1 105 ? 3.469 -40.796 -14.818 1.00 93.12 105 VAL A N 1
ATOM 792 C CA . VAL A 1 105 ? 2.678 -41.537 -13.826 1.00 93.12 105 VAL A CA 1
ATOM 793 C C . VAL A 1 105 ? 1.908 -42.612 -14.583 1.00 93.12 105 VAL A C 1
ATOM 795 O O . VAL A 1 105 ? 1.313 -42.311 -15.614 1.00 93.12 105 VAL A O 1
ATOM 798 N N . PHE A 1 106 ? 1.908 -43.867 -14.130 1.00 91.69 106 PHE A N 1
ATOM 799 C CA . PHE A 1 106 ? 1.221 -44.939 -14.862 1.00 91.69 106 PHE A CA 1
ATOM 800 C C . PHE A 1 106 ? 0.581 -45.994 -13.968 1.00 91.69 106 PHE A C 1
ATOM 802 O O . PHE A 1 106 ? 1.100 -46.378 -12.922 1.00 91.69 106 PHE A O 1
ATOM 809 N N . SER A 1 107 ? -0.571 -46.484 -14.422 1.00 88.25 107 SER A N 1
ATOM 810 C CA . SER A 1 107 ? -1.358 -47.508 -13.742 1.00 88.25 107 SER A CA 1
ATOM 811 C C . SER A 1 107 ? -0.708 -48.886 -13.869 1.00 88.25 107 SER A C 1
ATOM 813 O O . SER A 1 107 ? -0.343 -49.338 -14.957 1.00 88.25 107 SER A O 1
ATOM 815 N N . VAL A 1 108 ? -0.632 -49.602 -12.750 1.00 81.88 108 VAL A N 1
ATOM 816 C CA . VAL A 1 108 ? -0.197 -50.998 -12.697 1.00 81.88 108 VAL A CA 1
ATOM 817 C C . VAL A 1 108 ? -1.419 -51.909 -12.560 1.00 81.88 108 VAL A C 1
ATOM 819 O O . VAL A 1 108 ? -2.400 -51.582 -11.886 1.00 81.88 108 VAL A O 1
ATOM 822 N N . ASP A 1 109 ? -1.358 -53.074 -13.212 1.00 76.12 109 ASP A N 1
ATOM 823 C CA . ASP A 1 109 ? -2.444 -54.065 -13.292 1.00 76.12 109 ASP A CA 1
ATOM 824 C C . ASP A 1 109 ? -3.786 -53.499 -13.828 1.00 76.12 109 ASP A C 1
ATOM 826 O O . ASP A 1 109 ? -4.853 -54.016 -13.494 1.00 76.12 109 ASP A O 1
ATOM 830 N N . GLU A 1 110 ? -3.735 -52.460 -14.679 1.00 67.06 110 GLU A N 1
ATOM 831 C CA . GLU A 1 110 ? -4.900 -51.762 -15.272 1.00 67.06 110 GLU A CA 1
ATOM 832 C C . GLU A 1 110 ? -5.857 -51.161 -14.208 1.00 67.06 110 GLU A C 1
ATOM 834 O O . GLU A 1 110 ? -7.054 -50.994 -14.438 1.00 67.06 110 GLU A O 1
ATOM 839 N N . SER A 1 111 ? -5.343 -50.842 -13.013 1.00 74.25 111 SER A N 1
ATOM 840 C CA . SER A 1 111 ? -6.144 -50.354 -11.884 1.00 74.25 111 SER A CA 1
ATOM 841 C C . SER A 1 111 ? -6.298 -48.823 -11.860 1.00 74.25 111 SER A C 1
ATOM 843 O O . SER A 1 111 ? -5.317 -48.086 -11.924 1.00 74.25 111 SER A O 1
ATOM 845 N N . VAL A 1 112 ? -7.543 -48.333 -11.774 1.00 83.81 112 VAL A N 1
ATOM 846 C CA . VAL A 1 112 ? -7.845 -46.888 -11.736 1.00 83.81 112 VAL A CA 1
ATOM 847 C C . VAL A 1 112 ? -7.473 -46.288 -10.383 1.00 83.81 112 VAL A C 1
ATOM 849 O O . VAL A 1 112 ? -7.969 -46.756 -9.358 1.00 83.81 112 VAL A O 1
ATOM 852 N N . THR A 1 113 ? -6.679 -45.218 -10.397 1.00 87.75 113 THR A N 1
ATOM 853 C CA . THR A 1 113 ? -6.386 -44.393 -9.221 1.00 87.75 113 THR A CA 1
ATOM 854 C C . THR A 1 113 ? -6.403 -42.909 -9.562 1.00 87.75 113 THR A C 1
ATOM 856 O O . THR A 1 113 ? -5.901 -42.494 -10.605 1.00 87.75 113 THR A O 1
ATOM 859 N N . ASP A 1 114 ? -6.960 -42.126 -8.645 1.00 89.12 114 ASP A N 1
ATOM 860 C CA . ASP A 1 114 ? -6.689 -40.694 -8.517 1.00 89.12 114 ASP A CA 1
ATOM 861 C C . ASP A 1 114 ? -5.322 -40.513 -7.810 1.00 89.12 114 ASP A C 1
ATOM 863 O O . ASP A 1 114 ? -4.837 -41.466 -7.184 1.00 89.12 114 ASP A O 1
ATOM 867 N N . TYR A 1 115 ? -4.670 -39.352 -7.931 1.00 91.44 115 TYR A N 1
ATOM 868 C CA . TYR A 1 115 ? -3.395 -39.072 -7.251 1.00 91.44 115 TYR A CA 1
ATOM 869 C C . TYR A 1 115 ? -3.130 -37.579 -7.009 1.00 91.44 115 TYR A C 1
ATOM 871 O O . TYR A 1 115 ? -3.621 -36.728 -7.751 1.00 91.44 115 TYR A O 1
ATOM 879 N N . ASP A 1 116 ? -2.252 -37.291 -6.040 1.00 90.50 116 ASP A N 1
ATOM 880 C CA . ASP A 1 116 ? -1.683 -35.962 -5.772 1.00 90.50 116 ASP A CA 1
ATOM 881 C C . ASP A 1 116 ? -0.154 -35.969 -5.981 1.00 90.50 116 ASP A C 1
ATOM 883 O O . ASP A 1 116 ? 0.610 -36.483 -5.155 1.00 90.50 116 ASP A O 1
ATOM 887 N N . LEU A 1 117 ? 0.291 -35.401 -7.104 1.00 90.06 117 LEU A N 1
ATOM 888 C CA . LEU A 1 117 ? 1.685 -35.249 -7.527 1.00 90.06 117 LEU A CA 1
ATOM 889 C C . LEU A 1 117 ? 2.248 -33.917 -7.011 1.00 90.06 117 LEU A C 1
ATOM 891 O O . LEU A 1 117 ? 1.831 -32.859 -7.469 1.00 90.06 117 LEU A O 1
ATOM 895 N N . SER A 1 118 ? 3.231 -33.946 -6.112 1.00 87.50 118 SER A N 1
ATOM 896 C CA . SER A 1 118 ? 3.917 -32.741 -5.625 1.00 87.50 118 SER A CA 1
ATOM 897 C C . SER A 1 118 ? 5.411 -32.794 -5.920 1.00 87.50 118 SER A C 1
ATOM 899 O O . SER A 1 118 ? 6.037 -33.830 -5.713 1.00 87.50 118 SER A O 1
ATOM 901 N N . LEU A 1 119 ? 6.002 -31.684 -6.368 1.00 90.06 119 LEU A N 1
ATOM 902 C CA . LEU A 1 119 ? 7.410 -31.621 -6.786 1.00 90.06 119 LEU A CA 1
ATOM 903 C C . LEU A 1 119 ? 8.091 -30.289 -6.448 1.00 90.06 119 LEU A C 1
ATOM 905 O O . LEU A 1 119 ? 7.450 -29.239 -6.486 1.00 90.06 119 LEU A O 1
ATOM 909 N N . SER A 1 120 ? 9.398 -30.325 -6.183 1.00 75.00 120 SER A N 1
ATOM 910 C CA . SER A 1 120 ? 10.263 -29.144 -6.045 1.00 75.00 120 SER A CA 1
ATOM 911 C C . SER A 1 120 ? 11.676 -29.379 -6.590 1.00 75.00 120 SER A C 1
ATOM 913 O O . SER A 1 120 ? 12.133 -30.518 -6.725 1.00 75.00 120 SER A O 1
ATOM 915 N N . VAL A 1 121 ? 12.371 -28.282 -6.912 1.00 75.94 121 VAL A N 1
ATOM 916 C CA . VAL A 1 121 ? 13.751 -28.281 -7.421 1.00 75.94 121 VAL A CA 1
ATOM 917 C C . VAL A 1 121 ? 14.603 -27.199 -6.757 1.00 75.94 121 VAL A C 1
ATOM 919 O O . VAL A 1 121 ? 14.188 -26.045 -6.665 1.00 75.94 121 VAL A O 1
ATOM 922 N N . THR A 1 122 ? 15.804 -27.567 -6.312 1.00 67.38 122 THR A N 1
ATOM 923 C CA . THR A 1 122 ? 16.747 -26.664 -5.631 1.00 67.38 122 THR A CA 1
ATOM 924 C C . THR A 1 122 ? 18.093 -26.662 -6.363 1.00 67.38 122 THR A C 1
ATOM 926 O O . THR A 1 122 ? 18.710 -27.725 -6.463 1.00 67.38 122 THR A O 1
ATOM 929 N N . PRO A 1 123 ? 18.599 -25.513 -6.855 1.00 64.38 123 PRO A N 1
ATOM 930 C CA . PRO A 1 123 ? 19.843 -25.471 -7.624 1.00 64.38 123 PRO A CA 1
ATOM 931 C C . PRO A 1 123 ? 21.071 -26.002 -6.865 1.00 64.38 123 PRO A C 1
ATOM 933 O O . PRO A 1 123 ? 21.399 -25.558 -5.765 1.00 64.38 123 PRO A O 1
ATOM 936 N N . GLN A 1 124 ? 21.791 -26.933 -7.491 1.00 54.72 124 GLN A N 1
ATOM 937 C CA . GLN A 1 124 ? 23.020 -27.538 -6.975 1.00 54.72 124 GLN A CA 1
ATOM 938 C C . GLN A 1 124 ? 24.241 -26.711 -7.399 1.00 54.72 124 GLN A C 1
ATOM 940 O O . GLN A 1 124 ? 24.689 -26.771 -8.546 1.00 54.72 124 GLN A O 1
ATOM 945 N N . ILE A 1 125 ? 24.804 -25.948 -6.457 1.00 48.81 125 ILE A N 1
ATOM 946 C CA . ILE A 1 125 ? 25.955 -25.056 -6.685 1.00 48.81 125 ILE A CA 1
ATOM 947 C C . ILE A 1 125 ? 27.275 -25.860 -6.726 1.00 48.81 125 ILE A C 1
ATOM 949 O O . ILE A 1 125 ? 28.125 -25.786 -5.832 1.00 48.81 125 ILE A O 1
ATOM 953 N N . GLU A 1 126 ? 27.474 -26.651 -7.784 1.00 37.31 126 GLU A N 1
ATOM 954 C CA . GLU A 1 126 ? 28.749 -27.327 -8.054 1.00 37.31 126 GLU A CA 1
ATOM 955 C C . GLU A 1 126 ? 29.821 -26.322 -8.522 1.00 37.31 126 GLU A C 1
ATOM 957 O O . GLU A 1 126 ? 29.847 -25.936 -9.688 1.00 37.31 126 GLU A O 1
ATOM 962 N N . GLY A 1 127 ? 30.784 -25.958 -7.658 1.00 36.97 127 GLY A N 1
ATOM 963 C CA . GLY A 1 127 ? 32.068 -25.431 -8.161 1.00 36.97 127 GLY A CA 1
ATOM 964 C C . GLY A 1 127 ? 32.867 -24.424 -7.334 1.00 36.97 127 GLY A C 1
ATOM 965 O O . GLY A 1 127 ? 33.973 -24.090 -7.758 1.00 36.97 127 GLY A O 1
ATOM 966 N N . VAL A 1 128 ? 32.401 -23.944 -6.173 1.00 30.69 128 VAL A N 1
ATOM 967 C CA . VAL A 1 128 ? 33.115 -22.891 -5.409 1.00 30.69 128 VAL A CA 1
ATOM 968 C C . VAL A 1 128 ? 34.357 -23.430 -4.666 1.00 30.69 128 VAL A C 1
ATOM 970 O O . VAL A 1 128 ? 34.421 -23.504 -3.439 1.00 30.69 128 VAL A O 1
ATOM 973 N N . THR A 1 129 ? 35.406 -23.795 -5.410 1.00 26.75 129 THR A N 1
ATOM 974 C CA . THR A 1 129 ? 36.761 -23.968 -4.866 1.00 26.75 129 THR A CA 1
ATOM 975 C C . THR A 1 129 ? 37.461 -22.614 -4.776 1.00 26.75 129 THR A C 1
ATOM 977 O O . THR A 1 129 ? 37.924 -22.077 -5.781 1.00 26.75 129 THR A O 1
ATOM 980 N N . THR A 1 130 ? 37.572 -22.074 -3.561 1.00 36.12 130 THR A N 1
ATOM 981 C CA . THR A 1 130 ? 38.104 -20.735 -3.249 1.00 36.12 130 THR A CA 1
ATOM 982 C C . THR A 1 130 ? 39.627 -20.601 -3.428 1.00 36.12 130 THR A C 1
ATOM 984 O O . THR A 1 130 ? 40.383 -20.382 -2.481 1.00 36.12 130 THR A O 1
ATOM 987 N N . THR A 1 131 ? 40.105 -20.698 -4.673 1.00 29.20 131 THR A N 1
ATOM 988 C CA . THR A 1 131 ? 41.490 -20.370 -5.064 1.00 29.20 131 THR A CA 1
ATOM 989 C C . THR A 1 131 ? 41.552 -19.545 -6.354 1.00 29.20 131 THR A C 1
ATOM 991 O O . THR A 1 131 ? 42.302 -19.879 -7.271 1.00 29.20 131 THR A O 1
ATOM 994 N N . GLY A 1 132 ? 40.780 -18.460 -6.414 1.00 27.73 132 GLY A N 1
ATOM 995 C CA . GLY A 1 132 ? 40.825 -17.454 -7.476 1.00 27.73 132 GLY A CA 1
ATOM 996 C C . GLY A 1 132 ? 40.714 -16.058 -6.871 1.00 27.73 132 GLY A C 1
ATOM 997 O O . GLY A 1 132 ? 39.725 -15.748 -6.222 1.00 27.73 132 GLY A O 1
ATOM 998 N N . SER A 1 133 ? 41.752 -15.241 -7.045 1.00 35.19 133 SER A N 1
ATOM 999 C CA . SER A 1 133 ? 41.721 -13.801 -6.758 1.00 35.19 133 SER A CA 1
ATOM 1000 C C . SER A 1 133 ? 41.536 -13.072 -8.086 1.00 35.19 133 SER A C 1
ATOM 1002 O O . SER A 1 133 ? 42.430 -12.333 -8.504 1.00 35.19 133 SER A O 1
ATOM 1004 N N . ASP A 1 134 ? 40.424 -13.340 -8.770 1.00 29.33 134 ASP A N 1
ATOM 1005 C CA . ASP A 1 134 ? 40.051 -12.551 -9.940 1.00 29.33 134 ASP A CA 1
ATOM 1006 C C . ASP A 1 134 ? 39.426 -11.234 -9.485 1.00 29.33 134 ASP A C 1
ATOM 1008 O O . ASP A 1 134 ? 38.639 -11.164 -8.541 1.00 29.33 134 ASP A O 1
ATOM 1012 N N . THR A 1 135 ? 39.896 -10.163 -10.108 1.00 28.94 135 THR A N 1
ATOM 1013 C CA . THR A 1 135 ? 39.568 -8.785 -9.763 1.00 28.94 135 THR A CA 1
ATOM 1014 C C . THR A 1 135 ? 38.354 -8.319 -10.550 1.00 28.94 135 THR A C 1
ATOM 1016 O O . THR A 1 135 ? 38.409 -8.389 -11.773 1.00 28.94 135 THR A O 1
ATOM 1019 N N . LEU A 1 136 ? 37.351 -7.801 -9.830 1.00 32.81 136 LEU A N 1
ATOM 1020 C CA . LEU A 1 136 ? 36.307 -6.839 -10.237 1.00 32.81 136 LEU A CA 1
ATOM 1021 C C . LEU A 1 136 ? 36.143 -6.616 -11.759 1.00 32.81 136 LEU A C 1
ATOM 1023 O O . LEU A 1 136 ? 37.020 -6.039 -12.406 1.00 32.81 136 LEU A O 1
ATOM 1027 N N . PHE A 1 137 ? 34.994 -7.035 -12.296 1.00 32.22 137 PHE A N 1
ATOM 1028 C CA . PHE A 1 137 ? 34.630 -6.949 -13.717 1.00 32.22 137 PHE A CA 1
ATOM 1029 C C . PHE A 1 137 ? 33.915 -5.624 -14.059 1.00 32.22 137 PHE A C 1
ATOM 1031 O O . PHE A 1 137 ? 33.220 -5.070 -13.212 1.00 32.22 137 PHE A O 1
ATOM 1038 N N . PHE A 1 138 ? 34.090 -5.136 -15.297 1.00 31.77 138 PHE A N 1
ATOM 1039 C CA . PHE A 1 138 ? 33.641 -3.822 -15.798 1.00 31.77 138 PHE A CA 1
ATOM 1040 C C . PHE A 1 138 ? 33.457 -3.865 -17.334 1.00 31.77 138 PHE A C 1
ATOM 1042 O O . PHE A 1 138 ? 34.322 -4.430 -18.010 1.00 31.77 138 PHE A O 1
ATOM 1049 N N . ALA A 1 139 ? 32.433 -3.256 -17.951 1.00 34.69 139 ALA A N 1
ATOM 1050 C CA . ALA A 1 139 ? 31.246 -2.553 -17.426 1.00 34.69 139 ALA A CA 1
ATOM 1051 C C . ALA A 1 139 ? 30.144 -2.492 -18.528 1.00 34.69 139 ALA A C 1
ATOM 1053 O O . ALA A 1 139 ? 30.154 -3.321 -19.432 1.00 34.69 139 ALA A O 1
ATOM 1054 N N . GLN A 1 140 ? 29.209 -1.535 -18.473 1.00 42.03 140 GLN A N 1
ATOM 1055 C CA . GLN A 1 140 ? 28.614 -0.846 -19.640 1.00 42.03 140 GLN A CA 1
ATOM 1056 C C . GLN A 1 140 ? 27.877 0.410 -19.144 1.00 42.03 140 GLN A C 1
ATOM 1058 O O . GLN A 1 140 ? 27.032 0.301 -18.259 1.00 42.03 140 GLN A O 1
ATOM 1063 N N . THR A 1 141 ? 28.139 1.602 -19.676 1.00 46.72 141 THR A N 1
ATOM 1064 C CA . THR A 1 141 ? 29.470 2.083 -20.109 1.00 46.72 141 THR A CA 1
ATOM 1065 C C . THR A 1 141 ? 30.429 2.127 -18.891 1.00 46.72 141 THR A C 1
ATOM 1067 O O . THR A 1 141 ? 30.129 1.513 -17.865 1.00 46.72 141 THR A O 1
ATOM 1070 N N . ASP A 1 142 ? 31.588 2.795 -18.952 1.00 55.25 142 ASP A N 1
ATOM 1071 C CA . ASP A 1 142 ? 32.371 3.064 -17.723 1.00 55.25 142 ASP A CA 1
ATOM 1072 C C . ASP A 1 142 ? 31.661 4.132 -16.844 1.00 55.25 142 ASP A C 1
ATOM 1074 O O . ASP A 1 142 ? 32.085 4.405 -15.720 1.00 55.25 142 ASP A O 1
ATOM 1078 N N . GLU A 1 143 ? 30.574 4.727 -17.357 1.00 65.94 143 GLU A N 1
ATOM 1079 C CA . GLU A 1 143 ? 29.913 5.928 -16.855 1.00 65.94 143 GLU A CA 1
ATOM 1080 C C . GLU A 1 143 ? 28.430 5.714 -16.477 1.00 65.94 143 GLU A C 1
ATOM 1082 O O . GLU A 1 143 ? 28.032 6.049 -15.360 1.00 65.94 143 GLU A O 1
ATOM 1087 N N . SER A 1 144 ? 27.613 5.113 -17.355 1.00 81.81 144 SER A N 1
ATOM 1088 C CA . SER A 1 144 ? 26.152 5.047 -17.180 1.00 81.81 144 SER A CA 1
ATOM 1089 C C . SER A 1 144 ? 25.704 4.127 -16.041 1.00 81.81 144 SER A C 1
ATOM 1091 O O . SER A 1 144 ? 24.899 4.539 -15.211 1.00 81.81 144 SER A O 1
ATOM 1093 N N . GLY A 1 145 ? 26.239 2.904 -15.952 1.00 85.44 145 GLY A N 1
ATOM 1094 C CA . GLY A 1 145 ? 25.940 1.957 -14.870 1.00 85.44 145 GLY A CA 1
ATOM 1095 C C . GLY A 1 145 ? 26.240 2.501 -13.459 1.00 85.44 145 GLY A C 1
ATOM 1096 O O . GLY A 1 145 ? 25.371 2.410 -12.589 1.00 85.44 145 GLY A O 1
ATOM 1097 N N . PRO A 1 146 ? 27.424 3.097 -13.206 1.00 88.25 146 PRO A N 1
ATOM 1098 C CA . PRO A 1 146 ? 27.711 3.802 -11.957 1.00 88.25 146 PRO A CA 1
ATOM 1099 C C . PRO A 1 146 ? 26.697 4.894 -11.595 1.00 88.25 146 PRO A C 1
ATOM 1101 O O . PRO A 1 146 ? 26.383 5.039 -10.418 1.00 88.25 146 PRO A O 1
ATOM 1104 N N . LEU A 1 147 ? 26.172 5.635 -12.578 1.00 91.19 147 LEU A N 1
ATOM 1105 C CA . LEU A 1 147 ? 25.249 6.751 -12.337 1.00 91.19 147 LEU A CA 1
ATOM 1106 C C . LEU A 1 147 ? 23.885 6.309 -11.779 1.00 91.19 147 LEU A C 1
ATOM 1108 O O . LEU A 1 147 ? 23.199 7.108 -11.158 1.00 91.19 147 LEU A O 1
ATOM 1112 N N . ILE A 1 148 ? 23.503 5.044 -11.978 1.00 95.25 148 ILE A N 1
ATOM 1113 C CA . ILE A 1 148 ? 22.226 4.450 -11.536 1.00 95.25 148 ILE A CA 1
ATOM 1114 C C . ILE A 1 148 ? 22.411 3.358 -10.465 1.00 95.25 148 ILE A C 1
ATOM 1116 O O . ILE A 1 148 ? 21.613 2.422 -10.387 1.00 95.25 148 ILE A O 1
ATOM 1120 N N . GLY A 1 149 ? 23.505 3.408 -9.700 1.00 94.69 149 GLY A N 1
ATOM 1121 C CA . GLY A 1 149 ? 23.775 2.488 -8.585 1.00 94.69 149 GLY A CA 1
ATOM 1122 C C . GLY A 1 149 ? 24.162 1.052 -8.979 1.00 94.69 149 GLY A C 1
ATOM 1123 O O . GLY A 1 149 ? 24.481 0.238 -8.112 1.00 94.69 149 GLY A O 1
ATOM 1124 N N . MET A 1 150 ? 24.211 0.702 -10.272 1.00 93.44 150 MET A N 1
ATOM 1125 C CA . MET A 1 150 ? 24.494 -0.679 -10.712 1.00 93.44 150 MET A CA 1
ATOM 1126 C C . MET A 1 150 ? 25.875 -1.186 -10.283 1.00 93.44 150 MET A C 1
ATOM 1128 O O . MET A 1 150 ? 26.060 -2.392 -10.124 1.00 93.44 150 MET A O 1
ATOM 1132 N N . SER A 1 151 ? 26.846 -0.290 -10.097 1.00 90.12 151 SER A N 1
ATOM 1133 C CA . SER A 1 151 ? 28.172 -0.638 -9.573 1.00 90.12 151 SER A CA 1
ATOM 1134 C C . SER A 1 151 ? 28.117 -1.095 -8.118 1.00 90.12 151 SER A C 1
ATOM 1136 O O . SER A 1 151 ? 28.762 -2.083 -7.769 1.00 90.12 151 SER A O 1
ATOM 1138 N N . ASP A 1 152 ? 27.332 -0.408 -7.288 1.00 91.88 152 ASP A N 1
ATOM 1139 C CA . ASP A 1 152 ? 27.197 -0.718 -5.868 1.00 91.88 152 ASP A CA 1
ATOM 1140 C C . ASP A 1 152 ? 26.361 -1.991 -5.683 1.00 91.88 152 ASP A C 1
ATOM 1142 O O . ASP A 1 152 ? 26.830 -2.921 -5.024 1.00 91.88 152 ASP A O 1
ATOM 1146 N N . LEU A 1 153 ? 25.240 -2.117 -6.413 1.00 92.12 153 LEU A N 1
ATOM 1147 C CA . LEU A 1 153 ? 24.424 -3.339 -6.511 1.00 92.12 153 LEU A CA 1
ATOM 1148 C C . LEU A 1 153 ? 25.267 -4.578 -6.845 1.00 92.12 153 LEU A C 1
ATOM 1150 O O . LEU A 1 153 ? 25.185 -5.593 -6.160 1.00 92.12 153 LEU A O 1
ATOM 1154 N N . ARG A 1 154 ? 26.117 -4.490 -7.878 1.00 89.12 154 ARG A N 1
ATOM 1155 C CA . ARG A 1 154 ? 26.994 -5.592 -8.323 1.00 89.12 154 ARG A CA 1
ATOM 1156 C C . ARG A 1 154 ? 28.180 -5.853 -7.385 1.00 89.12 154 ARG A C 1
ATOM 1158 O O . ARG A 1 154 ? 28.901 -6.831 -7.587 1.00 89.12 154 ARG A O 1
ATOM 1165 N N . SER A 1 155 ? 28.412 -4.989 -6.395 1.00 88.19 155 SER A N 1
ATOM 1166 C CA . SER A 1 155 ? 29.481 -5.132 -5.398 1.00 88.19 155 SER A CA 1
ATOM 1167 C C . SER A 1 155 ? 28.989 -5.626 -4.034 1.00 88.19 155 SER A C 1
ATOM 1169 O O . SER A 1 155 ? 29.775 -6.215 -3.284 1.00 88.19 155 SER A O 1
ATOM 1171 N N . ASP A 1 156 ? 27.711 -5.410 -3.717 1.00 86.19 156 ASP A N 1
ATOM 1172 C CA . ASP A 1 156 ? 27.102 -5.830 -2.462 1.00 86.19 156 ASP A CA 1
ATOM 1173 C C . ASP A 1 156 ? 26.816 -7.337 -2.463 1.00 86.19 156 ASP A C 1
ATOM 1175 O O . ASP A 1 156 ? 26.238 -7.904 -3.391 1.00 86.19 156 ASP A O 1
ATOM 1179 N N . LEU A 1 157 ? 27.209 -8.006 -1.379 1.00 85.50 157 LEU A N 1
ATOM 1180 C CA . LEU A 1 157 ? 27.022 -9.443 -1.233 1.00 85.50 157 LEU A CA 1
ATOM 1181 C C . LEU A 1 157 ? 25.542 -9.833 -1.079 1.00 85.50 157 LEU A C 1
ATOM 1183 O O . LEU A 1 157 ? 25.203 -10.961 -1.443 1.00 85.50 157 LEU A O 1
ATOM 1187 N N . ARG A 1 158 ? 24.673 -8.925 -0.606 1.00 83.38 158 ARG A N 1
ATOM 1188 C CA . ARG A 1 158 ? 23.214 -9.126 -0.495 1.00 83.38 158 ARG A CA 1
ATOM 1189 C C . ARG A 1 158 ? 22.571 -9.455 -1.842 1.00 83.38 158 ARG A C 1
ATOM 1191 O O . ARG A 1 158 ? 21.701 -10.314 -1.901 1.00 83.38 158 ARG A O 1
ATOM 1198 N N . PHE A 1 159 ? 23.048 -8.830 -2.919 1.00 86.12 159 PHE A N 1
ATOM 1199 C CA . PHE A 1 159 ? 22.474 -8.935 -4.266 1.00 86.12 159 PHE A CA 1
ATOM 1200 C C . PHE A 1 159 ? 23.256 -9.894 -5.185 1.00 86.12 159 PHE A C 1
ATOM 1202 O O . PHE A 1 159 ? 23.128 -9.858 -6.410 1.00 86.12 159 PHE A O 1
ATOM 1209 N N . THR A 1 160 ? 24.066 -10.791 -4.606 1.00 86.31 160 THR A N 1
ATOM 1210 C CA . THR A 1 160 ? 24.851 -11.781 -5.364 1.00 86.31 160 THR A CA 1
ATOM 1211 C C . THR A 1 160 ? 23.935 -12.733 -6.141 1.00 86.31 160 THR A C 1
ATOM 1213 O O . THR A 1 160 ? 23.326 -13.625 -5.555 1.00 86.31 160 THR A O 1
ATOM 1216 N N . GLY A 1 161 ? 23.898 -12.600 -7.470 1.00 85.31 161 GLY A N 1
ATOM 1217 C CA . GLY A 1 161 ? 23.040 -13.408 -8.351 1.00 85.31 161 GLY A CA 1
ATOM 1218 C C . GLY A 1 161 ? 21.736 -12.723 -8.776 1.00 85.31 161 GLY A C 1
ATOM 1219 O O . GLY A 1 161 ? 20.922 -13.350 -9.452 1.00 85.31 161 GLY A O 1
ATOM 1220 N N . VAL A 1 162 ? 21.548 -11.446 -8.421 1.00 91.69 162 VAL A N 1
ATOM 1221 C CA . VAL A 1 162 ? 20.506 -10.592 -9.003 1.00 91.69 162 VAL A CA 1
ATOM 1222 C C . VAL A 1 162 ? 21.019 -10.042 -10.339 1.00 91.69 162 VAL A C 1
ATOM 1224 O O . VAL A 1 162 ? 21.846 -9.131 -10.383 1.00 91.69 162 VAL A O 1
ATOM 1227 N N . ASP A 1 163 ? 20.573 -10.646 -11.437 1.00 94.56 163 ASP A N 1
ATOM 1228 C CA . ASP A 1 163 ? 20.996 -10.347 -12.812 1.00 94.56 163 ASP A CA 1
ATOM 1229 C C . ASP A 1 163 ? 19.860 -10.443 -13.856 1.00 94.56 163 ASP A C 1
ATOM 1231 O O . ASP A 1 163 ? 20.090 -10.231 -15.049 1.00 94.56 163 ASP A O 1
ATOM 1235 N N . GLY A 1 164 ? 18.631 -10.727 -13.416 1.00 95.25 164 GLY A N 1
ATOM 1236 C CA . GLY A 1 164 ? 17.438 -10.918 -14.241 1.00 95.25 164 GLY A CA 1
ATOM 1237 C C . GLY A 1 164 ? 17.198 -12.363 -14.691 1.00 95.25 164 GLY A C 1
ATOM 1238 O O . GLY A 1 164 ? 16.202 -12.620 -15.367 1.00 95.25 164 GLY A O 1
ATOM 1239 N N . SER A 1 165 ? 18.068 -13.315 -14.328 1.00 93.06 165 SER A N 1
ATOM 1240 C CA . SER A 1 165 ? 17.925 -14.732 -14.690 1.00 93.06 165 SER A CA 1
ATOM 1241 C C . SER A 1 165 ? 16.544 -15.291 -14.342 1.00 93.06 165 SER A C 1
ATOM 1243 O O . SER A 1 165 ? 16.086 -15.199 -13.201 1.00 93.06 165 SER A O 1
ATOM 1245 N N . GLY A 1 166 ? 15.911 -15.933 -15.327 1.00 89.94 166 GLY A N 1
ATOM 1246 C CA . GLY A 1 166 ? 14.581 -16.537 -15.209 1.00 89.94 166 GLY A CA 1
ATOM 1247 C C . GLY A 1 166 ? 13.421 -15.636 -15.642 1.00 89.94 166 GLY A C 1
ATOM 1248 O O . GLY A 1 166 ? 12.293 -16.120 -15.700 1.00 89.94 166 GLY A O 1
ATOM 1249 N N . PHE A 1 167 ? 13.670 -14.368 -15.979 1.00 96.44 167 PHE A N 1
ATOM 1250 C CA . PHE A 1 167 ? 12.675 -13.435 -16.519 1.00 96.44 167 PHE A CA 1
ATOM 1251 C C . PHE A 1 167 ? 13.006 -13.054 -17.959 1.00 96.44 167 PHE A C 1
ATOM 1253 O O . PHE A 1 167 ? 14.177 -13.029 -18.327 1.00 96.44 167 PHE A O 1
ATOM 1260 N N . SER A 1 168 ? 11.995 -12.681 -18.746 1.00 98.12 168 SER A N 1
ATOM 1261 C CA . SER A 1 168 ? 12.203 -12.037 -20.050 1.00 98.12 168 SER A CA 1
ATOM 1262 C C . SER A 1 168 ? 12.018 -10.520 -19.986 1.00 98.12 168 SER A C 1
ATOM 1264 O O . SER A 1 168 ? 11.080 -10.028 -19.353 1.00 98.12 168 SER A O 1
ATOM 1266 N N . VAL A 1 169 ? 12.840 -9.785 -20.736 1.00 98.62 169 VAL A N 1
ATOM 1267 C CA . VAL A 1 169 ? 12.575 -8.399 -21.151 1.00 98.62 169 VAL A CA 1
ATOM 1268 C C . VAL A 1 169 ? 12.134 -8.405 -22.613 1.00 98.62 169 VAL A C 1
ATOM 1270 O O . VAL A 1 169 ? 12.811 -8.958 -23.483 1.00 98.62 169 VAL A O 1
ATOM 1273 N N . ALA A 1 170 ? 10.997 -7.775 -22.898 1.00 98.75 170 ALA A N 1
ATOM 1274 C CA . ALA A 1 170 ? 10.448 -7.690 -24.241 1.00 98.75 170 ALA A CA 1
ATOM 1275 C C . ALA A 1 170 ? 10.678 -6.306 -24.869 1.00 98.75 170 ALA A C 1
ATOM 1277 O O . ALA A 1 170 ? 10.426 -5.278 -24.246 1.00 98.75 170 ALA A O 1
ATOM 1278 N N . ILE A 1 171 ? 11.140 -6.273 -26.118 1.00 98.88 171 ILE A N 1
ATOM 1279 C CA . ILE A 1 171 ? 11.537 -5.064 -26.851 1.00 98.88 171 ILE A CA 1
ATOM 1280 C C . ILE A 1 171 ? 10.671 -4.912 -28.109 1.00 98.88 171 ILE A C 1
ATOM 1282 O O . ILE A 1 171 ? 10.590 -5.840 -28.917 1.00 98.88 171 ILE A O 1
ATOM 1286 N N . LEU A 1 172 ? 10.044 -3.743 -28.290 1.00 98.69 172 LEU A N 1
ATOM 1287 C CA . LEU A 1 172 ? 9.241 -3.383 -29.469 1.00 98.69 172 LEU A CA 1
ATOM 1288 C C . LEU A 1 172 ? 9.959 -2.299 -30.290 1.00 98.69 172 LEU A C 1
ATOM 1290 O O . LEU A 1 172 ? 9.907 -1.122 -29.933 1.00 98.69 172 LEU A O 1
ATOM 1294 N N . ASP A 1 173 ? 10.642 -2.688 -31.375 1.00 98.50 173 ASP A N 1
ATOM 1295 C CA . ASP A 1 173 ? 11.573 -1.797 -32.097 1.00 98.50 173 ASP A CA 1
ATOM 1296 C C . ASP A 1 173 ? 11.759 -2.165 -33.601 1.00 98.50 173 ASP A C 1
ATOM 1298 O O . ASP A 1 173 ? 10.852 -2.733 -34.219 1.00 98.50 173 ASP A O 1
ATOM 1302 N N . THR A 1 174 ? 12.895 -1.809 -34.224 1.00 97.56 174 THR A N 1
ATOM 1303 C CA . THR A 1 174 ? 13.246 -2.032 -35.650 1.00 97.56 174 THR A CA 1
ATOM 1304 C C . THR A 1 174 ? 13.737 -3.444 -35.998 1.00 97.56 174 THR A C 1
ATOM 1306 O O . THR A 1 174 ? 13.868 -3.783 -37.181 1.00 97.56 174 THR A O 1
ATOM 1309 N N . GLY A 1 175 ? 13.991 -4.290 -34.997 1.00 97.19 175 GLY A N 1
ATOM 1310 C CA . GLY A 1 175 ? 14.578 -5.624 -35.139 1.00 97.19 175 GLY A CA 1
ATOM 1311 C C . GLY A 1 175 ? 15.824 -5.822 -34.270 1.00 97.19 175 GLY A C 1
ATOM 1312 O O . GLY A 1 175 ? 16.329 -4.892 -33.645 1.00 97.19 175 GLY A O 1
ATOM 1313 N N . ILE A 1 176 ? 16.359 -7.045 -34.260 1.00 96.94 176 ILE A N 1
ATOM 1314 C CA . ILE A 1 176 ? 17.556 -7.412 -33.487 1.00 96.94 176 ILE A CA 1
ATOM 1315 C C . ILE A 1 176 ? 18.610 -8.102 -34.362 1.00 96.94 176 ILE A C 1
ATOM 1317 O O . ILE A 1 176 ? 18.296 -8.854 -35.290 1.00 96.94 176 ILE A O 1
ATOM 1321 N N . ASN A 1 177 ? 19.891 -7.855 -34.089 1.00 95.31 177 ASN A N 1
ATOM 1322 C CA . ASN A 1 177 ? 20.988 -8.625 -34.672 1.00 95.31 177 ASN A CA 1
ATOM 1323 C C . ASN A 1 177 ? 21.087 -9.994 -33.988 1.00 95.31 177 ASN A C 1
ATOM 1325 O O . ASN A 1 177 ? 21.819 -10.160 -33.014 1.00 95.31 177 ASN A O 1
ATOM 1329 N N . LEU A 1 178 ? 20.339 -10.955 -34.533 1.00 93.25 178 LEU A N 1
ATOM 1330 C CA . LEU A 1 178 ? 20.163 -12.320 -34.023 1.00 93.25 178 LEU A CA 1
ATOM 1331 C C . LEU A 1 178 ? 21.472 -13.024 -33.619 1.00 93.25 178 LEU A C 1
ATOM 1333 O O . LEU A 1 178 ? 21.474 -13.767 -32.647 1.00 93.25 178 LEU A O 1
ATOM 1337 N N . ALA A 1 179 ? 22.582 -12.756 -34.314 1.00 91.50 179 ALA A N 1
ATOM 1338 C CA . ALA A 1 179 ? 23.883 -13.389 -34.079 1.00 91.50 179 ALA A CA 1
ATOM 1339 C C . ALA A 1 179 ? 24.897 -12.488 -33.334 1.00 91.50 179 ALA A C 1
ATOM 1341 O O . ALA A 1 179 ? 26.110 -12.704 -33.431 1.00 91.50 179 ALA A O 1
ATOM 1342 N N . HIS A 1 180 ? 24.451 -11.433 -32.639 1.00 94.00 180 HIS A N 1
ATOM 1343 C CA . HIS A 1 180 ? 25.356 -10.568 -31.876 1.00 94.00 180 HIS A CA 1
ATOM 1344 C C . HIS A 1 180 ? 25.764 -11.235 -30.547 1.00 94.00 180 HIS A C 1
ATOM 1346 O O . HIS A 1 180 ? 24.886 -11.600 -29.768 1.00 94.00 180 HIS A O 1
ATOM 1352 N N . PRO A 1 181 ? 27.068 -11.324 -30.204 1.00 90.31 181 PRO A N 1
ATOM 1353 C CA . PRO A 1 181 ? 27.544 -12.057 -29.018 1.00 90.31 181 PRO A CA 1
ATOM 1354 C C . PRO A 1 181 ? 27.093 -11.462 -27.671 1.00 90.31 181 PRO A C 1
ATOM 1356 O O . PRO A 1 181 ? 27.285 -12.074 -26.625 1.00 90.31 181 PRO A O 1
ATOM 1359 N N . PHE A 1 182 ? 26.495 -10.269 -27.691 1.00 93.31 182 PHE A N 1
ATOM 1360 C CA . PHE A 1 182 ? 25.887 -9.629 -26.521 1.00 93.31 182 PHE A CA 1
ATOM 1361 C C . PHE A 1 182 ? 24.595 -10.340 -26.088 1.00 93.31 182 PHE A C 1
ATOM 1363 O O . PHE A 1 182 ? 24.222 -10.266 -24.925 1.00 93.31 182 PHE A O 1
ATOM 1370 N N . PHE A 1 183 ? 23.927 -11.061 -26.992 1.00 94.38 183 PHE A N 1
ATOM 1371 C CA . PHE A 1 183 ? 22.670 -11.768 -26.719 1.00 94.38 183 PHE A CA 1
ATOM 1372 C C . PHE A 1 183 ? 22.894 -13.249 -26.360 1.00 94.38 183 PHE A C 1
ATOM 1374 O O . PHE A 1 183 ? 21.998 -14.076 -26.486 1.00 94.38 183 PHE A O 1
ATOM 1381 N N . GLY A 1 184 ? 24.100 -13.581 -25.892 1.00 89.06 184 GLY A N 1
ATOM 1382 C CA . GLY A 1 184 ? 24.498 -14.932 -25.503 1.00 89.06 184 GLY A CA 1
ATOM 1383 C C . GLY A 1 184 ? 25.209 -15.724 -26.612 1.00 89.06 184 GLY A C 1
ATOM 1384 O O . GLY A 1 184 ? 25.527 -15.189 -27.678 1.00 89.06 184 GLY A O 1
ATOM 1385 N N . PRO A 1 185 ? 25.531 -17.001 -26.344 1.00 88.44 185 PRO A N 1
ATOM 1386 C CA . PRO A 1 185 ? 26.025 -17.935 -27.352 1.00 88.44 185 PRO A CA 1
ATOM 1387 C C . PRO A 1 185 ? 24.910 -18.362 -28.319 1.00 88.44 185 PRO A C 1
ATOM 1389 O O . PRO A 1 185 ? 23.744 -18.355 -27.960 1.00 88.44 185 PRO A O 1
ATOM 1392 N N . ASP A 1 186 ? 25.292 -18.802 -29.516 1.00 87.12 186 ASP A N 1
ATOM 1393 C CA . ASP A 1 186 ? 24.477 -19.648 -30.399 1.00 87.12 186 ASP A CA 1
ATOM 1394 C C . ASP A 1 186 ? 25.017 -21.084 -30.239 1.00 87.12 186 ASP A C 1
ATOM 1396 O O . ASP A 1 186 ? 26.050 -21.443 -30.823 1.00 87.12 186 ASP A O 1
ATOM 1400 N N . ASN A 1 187 ? 24.411 -21.885 -29.351 1.00 87.69 187 ASN A N 1
ATOM 1401 C CA . ASN A 1 187 ? 24.841 -23.272 -29.141 1.00 87.69 187 ASN A CA 1
ATOM 1402 C C . ASN A 1 187 ? 24.208 -24.232 -30.156 1.00 87.69 187 ASN A C 1
ATOM 1404 O O . ASN A 1 187 ? 24.826 -25.245 -30.503 1.00 87.69 187 ASN A O 1
ATOM 1408 N N . ASN A 1 188 ? 23.001 -23.939 -30.644 1.00 85.12 188 ASN A N 1
ATOM 1409 C CA . ASN A 1 188 ? 22.262 -24.833 -31.540 1.00 85.12 188 ASN A CA 1
ATOM 1410 C C . ASN A 1 188 ? 22.754 -24.757 -33.016 1.00 85.12 188 ASN A C 1
ATOM 1412 O O . ASN A 1 188 ? 22.630 -25.736 -33.759 1.00 85.12 188 ASN A O 1
ATOM 1416 N N . ASN A 1 189 ? 23.446 -23.668 -33.379 1.00 87.38 189 ASN A N 1
ATOM 1417 C CA . ASN A 1 189 ? 23.991 -23.297 -34.692 1.00 87.38 189 ASN A CA 1
ATOM 1418 C C . ASN A 1 189 ? 22.928 -22.998 -35.778 1.00 87.38 189 ASN A C 1
ATOM 1420 O O . ASN A 1 189 ? 23.160 -23.281 -36.961 1.00 87.38 189 ASN A O 1
ATOM 1424 N N . ASP A 1 190 ? 21.782 -22.423 -35.402 1.00 85.50 190 ASP A N 1
ATOM 1425 C CA . ASP A 1 190 ? 20.735 -21.941 -36.317 1.00 85.50 190 ASP A CA 1
ATOM 1426 C C . ASP A 1 190 ? 20.953 -20.490 -36.802 1.00 85.50 190 ASP A C 1
ATOM 1428 O O . ASP A 1 190 ? 20.455 -20.124 -37.873 1.00 85.50 190 ASP A O 1
ATOM 1432 N N . GLY A 1 191 ? 21.792 -19.711 -36.105 1.00 86.75 191 GLY A N 1
ATOM 1433 C CA . GLY A 1 191 ? 22.088 -18.306 -36.401 1.00 86.75 191 GLY A CA 1
ATOM 1434 C C . GLY A 1 191 ? 21.399 -17.287 -35.485 1.00 86.75 191 GLY A C 1
ATOM 1435 O O . GLY A 1 191 ? 21.530 -16.083 -35.733 1.00 86.75 191 GLY A O 1
ATOM 1436 N N . VAL A 1 192 ? 20.694 -17.744 -34.450 1.00 90.00 192 VAL A N 1
ATOM 1437 C CA . VAL A 1 192 ? 20.116 -16.951 -33.362 1.00 90.00 192 VAL A CA 1
ATOM 1438 C C . VAL A 1 192 ? 20.873 -17.246 -32.062 1.00 90.00 192 VAL A C 1
ATOM 1440 O O . VAL A 1 192 ? 21.224 -18.385 -31.775 1.00 90.00 192 VAL A O 1
ATOM 1443 N N . ALA A 1 193 ? 21.160 -16.215 -31.270 1.00 90.12 193 ALA A N 1
ATOM 1444 C CA . ALA A 1 193 ? 21.742 -16.380 -29.944 1.00 90.12 193 ALA A CA 1
ATOM 1445 C C . ALA A 1 193 ? 20.679 -16.879 -28.947 1.00 90.12 193 ALA A C 1
ATOM 1447 O O . ALA A 1 193 ? 19.568 -16.351 -28.912 1.00 90.12 193 ALA A O 1
ATOM 1448 N N . ASP A 1 194 ? 21.026 -17.866 -28.119 1.00 86.75 194 ASP A N 1
ATOM 1449 C CA . ASP A 1 194 ? 20.084 -18.704 -27.362 1.00 86.75 194 ASP A CA 1
ATOM 1450 C C . ASP A 1 194 ? 19.193 -17.925 -26.365 1.00 86.75 194 ASP A C 1
ATOM 1452 O O . ASP A 1 194 ? 18.132 -18.422 -26.000 1.00 86.75 194 ASP A O 1
ATOM 1456 N N . ARG A 1 195 ? 19.585 -16.710 -25.934 1.00 93.00 195 ARG A N 1
ATOM 1457 C CA . ARG A 1 195 ? 18.754 -15.846 -25.061 1.00 93.00 195 ARG A CA 1
ATOM 1458 C C . ARG A 1 195 ? 17.690 -15.055 -25.826 1.00 93.00 195 ARG A C 1
ATOM 1460 O O . ARG A 1 195 ? 16.870 -14.394 -25.202 1.00 93.00 195 ARG A O 1
ATOM 1467 N N . ILE A 1 196 ? 17.668 -15.087 -27.161 1.00 95.69 196 ILE A N 1
ATOM 1468 C CA . ILE A 1 196 ? 16.584 -14.500 -27.966 1.00 95.69 196 ILE A CA 1
ATOM 1469 C C . ILE A 1 196 ? 15.460 -15.542 -28.074 1.00 95.69 196 ILE A C 1
ATOM 1471 O O . ILE A 1 196 ? 15.267 -16.183 -29.107 1.00 95.69 196 ILE A O 1
ATOM 1475 N N . VAL A 1 197 ? 14.739 -15.747 -26.968 1.00 92.62 197 VAL A N 1
ATOM 1476 C CA . VAL A 1 197 ? 13.797 -16.868 -26.785 1.00 92.62 197 VAL A CA 1
ATOM 1477 C C . VAL A 1 197 ? 12.534 -16.772 -27.643 1.00 92.62 197 VAL A C 1
ATOM 1479 O O . VAL A 1 197 ? 11.873 -17.783 -27.888 1.00 92.62 197 VAL A O 1
ATOM 1482 N N . ALA A 1 198 ? 12.186 -15.571 -28.118 1.00 90.62 198 ALA A N 1
ATOM 1483 C CA . ALA A 1 198 ? 11.098 -15.369 -29.069 1.00 90.62 198 ALA A CA 1
ATOM 1484 C C . ALA A 1 198 ? 11.231 -14.064 -29.865 1.00 90.62 198 ALA A C 1
ATOM 1486 O O . ALA A 1 198 ? 11.831 -13.082 -29.426 1.00 90.62 198 ALA A O 1
ATOM 1487 N N . GLY A 1 199 ? 10.573 -14.015 -31.021 1.00 92.50 199 GLY A N 1
ATOM 1488 C CA . GLY A 1 199 ? 10.375 -12.767 -31.743 1.00 92.50 199 GLY A CA 1
ATOM 1489 C C . GLY A 1 199 ? 9.514 -12.915 -32.992 1.00 92.50 199 GLY A C 1
ATOM 1490 O O . GLY A 1 199 ? 9.279 -14.026 -33.473 1.00 92.50 199 GLY A O 1
ATOM 1491 N N . ARG A 1 200 ? 8.992 -11.789 -33.489 1.00 94.56 200 ARG A N 1
ATOM 1492 C CA . ARG A 1 200 ? 8.098 -11.744 -34.658 1.00 94.56 200 ARG A CA 1
ATOM 1493 C C . ARG A 1 200 ? 8.073 -10.364 -35.319 1.00 94.56 200 ARG A C 1
ATOM 1495 O O . ARG A 1 200 ? 8.157 -9.352 -34.630 1.00 94.56 200 ARG A O 1
ATOM 1502 N N . ASP A 1 201 ? 7.920 -10.327 -36.641 1.00 96.12 201 ASP A N 1
ATOM 1503 C CA . ASP A 1 201 ? 7.634 -9.110 -37.407 1.00 96.12 201 ASP A CA 1
ATOM 1504 C C . ASP A 1 201 ? 6.127 -8.817 -37.490 1.00 96.12 201 ASP A C 1
ATOM 1506 O O . ASP A 1 201 ? 5.330 -9.674 -37.888 1.00 96.12 201 ASP A O 1
ATOM 1510 N N . PHE A 1 202 ? 5.759 -7.579 -37.157 1.00 96.19 202 PHE A N 1
ATOM 1511 C CA . PHE A 1 202 ? 4.405 -7.026 -37.254 1.00 96.19 202 PHE A CA 1
ATOM 1512 C C . PHE A 1 202 ? 4.293 -5.874 -38.262 1.00 96.19 202 PHE A C 1
ATOM 1514 O O . PHE A 1 202 ? 3.190 -5.381 -38.503 1.00 96.19 202 PHE A O 1
ATOM 1521 N N . VAL A 1 203 ? 5.401 -5.448 -38.880 1.00 95.25 203 VAL A N 1
ATOM 1522 C CA . VAL A 1 203 ? 5.382 -4.451 -39.963 1.00 95.25 203 VAL A CA 1
ATOM 1523 C C . VAL A 1 203 ? 4.807 -5.067 -41.242 1.00 95.25 203 VAL A C 1
ATOM 1525 O O . VAL A 1 203 ? 4.043 -4.415 -41.957 1.00 95.25 203 VAL A O 1
ATOM 1528 N N . GLY A 1 204 ? 5.133 -6.334 -41.531 1.00 89.06 204 GLY A N 1
ATOM 1529 C CA . GLY A 1 204 ? 4.574 -7.073 -42.667 1.00 89.06 204 GLY A CA 1
ATOM 1530 C C . GLY A 1 204 ? 5.111 -6.632 -44.035 1.00 89.06 204 GLY A C 1
ATOM 1531 O O . GLY A 1 204 ? 4.521 -6.950 -45.070 1.00 89.06 204 GLY A O 1
ATOM 1532 N N . ASP A 1 205 ? 6.229 -5.903 -44.058 1.00 90.75 205 ASP A N 1
ATOM 1533 C CA . ASP A 1 205 ? 7.023 -5.602 -45.254 1.00 90.75 205 ASP A CA 1
ATOM 1534 C C . ASP A 1 205 ? 7.943 -6.774 -45.653 1.00 90.75 205 ASP A C 1
ATOM 1536 O O . ASP A 1 205 ? 8.403 -6.841 -46.801 1.00 90.75 205 ASP A O 1
ATOM 1540 N N . ARG A 1 206 ? 8.185 -7.719 -44.734 1.00 90.31 206 ARG A N 1
ATOM 1541 C CA . ARG A 1 206 ? 9.057 -8.886 -44.922 1.00 90.31 206 ARG A CA 1
ATOM 1542 C C . ARG A 1 206 ? 8.272 -10.141 -45.357 1.00 90.31 206 ARG A C 1
ATOM 1544 O O . ARG A 1 206 ? 7.100 -10.286 -45.018 1.00 90.31 206 ARG A O 1
ATOM 1551 N N . PRO A 1 207 ? 8.872 -11.069 -46.139 1.00 87.38 207 PRO A N 1
ATOM 1552 C CA . PRO A 1 207 ? 8.168 -12.267 -46.625 1.00 87.38 207 PRO A CA 1
ATOM 1553 C C . PRO A 1 207 ? 7.976 -13.368 -45.573 1.00 87.38 207 PRO A C 1
ATOM 1555 O O . PRO A 1 207 ? 7.215 -14.302 -45.818 1.00 87.38 207 PRO A O 1
ATOM 1558 N N . ASP A 1 208 ? 8.714 -13.287 -44.469 1.00 89.06 208 ASP A N 1
ATOM 1559 C CA . ASP A 1 208 ? 8.764 -14.262 -43.385 1.00 89.06 208 ASP A CA 1
ATOM 1560 C C . ASP A 1 208 ? 8.519 -13.510 -42.065 1.00 89.06 208 ASP A C 1
ATOM 1562 O O . ASP A 1 208 ? 9.291 -12.598 -41.758 1.00 89.06 208 ASP A O 1
ATOM 1566 N N . PRO A 1 209 ? 7.465 -13.832 -41.291 1.00 84.88 209 PRO A N 1
ATOM 1567 C CA . PRO A 1 209 ? 7.173 -13.150 -40.032 1.00 84.88 209 PRO A CA 1
ATOM 1568 C C . PRO A 1 209 ? 8.179 -13.468 -38.913 1.00 84.88 209 PRO A C 1
ATOM 1570 O O . PRO A 1 209 ? 8.060 -12.887 -37.838 1.00 84.88 209 PRO A O 1
ATOM 1573 N N . LEU A 1 210 ? 9.143 -14.371 -39.129 1.00 87.56 210 LEU A N 1
ATOM 1574 C CA . LEU A 1 210 ? 10.255 -14.635 -38.208 1.00 87.56 210 LEU A CA 1
ATOM 1575 C C . LEU A 1 210 ? 11.543 -13.878 -38.595 1.00 87.56 210 LEU A C 1
ATOM 1577 O O . LEU A 1 210 ? 12.502 -13.865 -37.826 1.00 87.56 210 LEU A O 1
ATOM 1581 N N . ASP A 1 211 ? 11.578 -13.197 -39.748 1.00 90.75 211 ASP A N 1
ATOM 1582 C CA . ASP A 1 211 ? 12.689 -12.320 -40.142 1.00 90.75 211 ASP A CA 1
ATOM 1583 C C . ASP A 1 211 ? 12.646 -11.005 -39.345 1.00 90.75 211 ASP A C 1
ATOM 1585 O O . ASP A 1 211 ? 12.257 -9.955 -39.853 1.00 90.75 211 ASP A O 1
ATOM 1589 N N . ILE A 1 212 ? 13.081 -11.052 -38.086 1.00 94.19 212 ILE A N 1
ATOM 1590 C CA . ILE A 1 212 ? 13.247 -9.885 -37.202 1.00 94.19 212 ILE A CA 1
ATOM 1591 C C . ILE A 1 212 ? 14.646 -9.254 -37.283 1.00 94.19 212 ILE A C 1
ATOM 1593 O O . ILE A 1 212 ? 15.012 -8.468 -36.414 1.00 94.19 212 ILE A O 1
ATOM 1597 N N . SER A 1 213 ? 15.448 -9.571 -38.312 1.00 93.62 213 SER A N 1
ATOM 1598 C CA . SER A 1 213 ? 16.832 -9.084 -38.423 1.00 93.62 213 SER A CA 1
ATOM 1599 C C . SER A 1 213 ? 16.898 -7.551 -38.399 1.00 93.62 213 SER A C 1
ATOM 1601 O O . SER A 1 213 ? 16.266 -6.918 -39.251 1.00 93.62 213 SER A O 1
ATOM 1603 N N . ASP A 1 214 ? 17.677 -6.949 -37.503 1.00 94.75 214 ASP A N 1
ATOM 1604 C CA . ASP A 1 214 ? 17.902 -5.498 -37.519 1.00 94.75 214 ASP A CA 1
ATOM 1605 C C . ASP A 1 214 ? 18.621 -5.066 -38.812 1.00 94.75 214 ASP A C 1
ATOM 1607 O O . ASP A 1 214 ? 19.529 -5.741 -39.309 1.00 94.75 214 ASP A O 1
ATOM 1611 N N . ARG A 1 215 ? 18.179 -3.945 -39.382 1.00 93.31 215 ARG A N 1
ATOM 1612 C CA . ARG A 1 215 ? 18.728 -3.322 -40.600 1.00 93.31 215 ARG A CA 1
ATOM 1613 C C . ARG A 1 215 ? 18.903 -1.810 -40.476 1.00 93.31 215 ARG A C 1
ATOM 1615 O O . ARG A 1 215 ? 19.456 -1.204 -41.392 1.00 93.31 215 ARG A O 1
ATOM 1622 N N . ASP A 1 216 ? 18.468 -1.243 -39.358 1.00 93.00 216 ASP A N 1
ATOM 1623 C CA . ASP A 1 216 ? 18.575 0.169 -39.020 1.00 93.00 216 ASP A CA 1
ATOM 1624 C C . ASP A 1 216 ? 19.728 0.380 -38.020 1.00 93.00 216 ASP A C 1
ATOM 1626 O O . ASP A 1 216 ? 20.684 1.103 -38.315 1.00 93.00 216 ASP A O 1
ATOM 1630 N N . GLY A 1 217 ? 19.707 -0.339 -36.891 1.00 92.44 217 GLY A N 1
ATOM 1631 C CA . GLY A 1 217 ? 20.660 -0.193 -35.789 1.00 92.44 217 GLY A CA 1
ATOM 1632 C C . GLY A 1 217 ? 20.013 -0.044 -34.414 1.00 92.44 217 GLY A C 1
ATOM 1633 O O . GLY A 1 217 ? 20.624 -0.431 -33.415 1.00 92.44 217 GLY A O 1
ATOM 1634 N N . HIS A 1 218 ? 18.823 0.555 -34.358 1.00 96.38 218 HIS A N 1
ATOM 1635 C CA . HIS A 1 218 ? 18.211 1.014 -33.116 1.00 96.38 218 HIS A CA 1
ATOM 1636 C C . HIS A 1 218 ? 17.791 -0.134 -32.186 1.00 96.38 218 HIS A C 1
ATOM 1638 O O . HIS A 1 218 ? 18.260 -0.195 -31.047 1.00 96.38 218 HIS A O 1
ATOM 1644 N N . GLY A 1 219 ? 17.007 -1.101 -32.673 1.00 97.75 219 GLY A N 1
ATOM 1645 C CA . GLY A 1 219 ? 16.519 -2.213 -31.858 1.00 97.75 219 GLY A CA 1
ATOM 1646 C C . GLY A 1 219 ? 17.626 -3.110 -31.295 1.00 97.75 219 GLY A C 1
ATOM 1647 O O . GLY A 1 219 ? 17.502 -3.592 -30.165 1.00 97.75 219 GLY A O 1
ATOM 1648 N N . SER A 1 220 ? 18.755 -3.268 -31.998 1.00 97.56 220 SER A N 1
ATOM 1649 C CA . SER A 1 220 ? 19.948 -3.940 -31.454 1.00 97.56 220 SER A CA 1
ATOM 1650 C C . SER A 1 220 ? 20.583 -3.160 -30.299 1.00 97.56 220 SER A C 1
ATOM 1652 O O . SER A 1 220 ? 20.919 -3.756 -29.274 1.00 97.56 220 SER A O 1
ATOM 1654 N N . ASN A 1 221 ? 20.731 -1.838 -30.438 1.00 96.44 221 ASN A N 1
ATOM 1655 C CA . ASN A 1 221 ? 21.267 -0.972 -29.386 1.00 96.44 221 ASN A CA 1
ATOM 1656 C C . ASN A 1 221 ? 20.361 -1.028 -28.138 1.00 96.44 221 ASN A C 1
ATOM 1658 O O . ASN A 1 221 ? 20.838 -1.405 -27.066 1.00 96.44 221 ASN A O 1
ATOM 1662 N N . VAL A 1 222 ? 19.054 -0.802 -28.305 1.00 98.44 222 VAL A N 1
ATOM 1663 C CA . VAL A 1 222 ? 18.032 -0.860 -27.242 1.00 98.44 222 VAL A CA 1
ATOM 1664 C C . VAL A 1 222 ? 18.035 -2.208 -26.511 1.00 98.44 222 VAL A C 1
ATOM 1666 O O . VAL A 1 222 ? 18.159 -2.241 -25.286 1.00 98.44 222 VAL A O 1
ATOM 1669 N N . SER A 1 223 ? 17.991 -3.328 -27.245 1.00 98.50 223 SER A N 1
ATOM 1670 C CA . SER A 1 223 ? 17.986 -4.676 -26.643 1.00 98.50 223 SER A CA 1
ATOM 1671 C C . SER A 1 223 ? 19.253 -4.958 -25.824 1.00 98.50 223 SER A C 1
ATOM 1673 O O . SER A 1 223 ? 19.208 -5.666 -24.820 1.00 98.50 223 SER A O 1
ATOM 1675 N N . SER A 1 224 ? 20.400 -4.400 -26.231 1.00 97.19 224 SER A N 1
ATOM 1676 C CA . SER A 1 224 ? 21.664 -4.606 -25.516 1.00 97.19 224 SER A CA 1
ATOM 1677 C C . SER A 1 224 ? 21.760 -3.844 -24.197 1.00 97.19 224 SER A C 1
ATOM 1679 O O . SER A 1 224 ? 22.321 -4.381 -23.246 1.00 97.19 224 SER A O 1
ATOM 1681 N N . ILE A 1 225 ? 21.177 -2.645 -24.117 1.00 97.69 225 ILE A N 1
ATOM 1682 C CA . ILE A 1 225 ? 21.148 -1.840 -22.887 1.00 97.69 225 ILE A CA 1
ATOM 1683 C C . ILE A 1 225 ? 20.350 -2.574 -21.806 1.00 97.69 225 ILE A C 1
ATOM 1685 O O . ILE A 1 225 ? 20.814 -2.704 -20.675 1.00 97.69 225 ILE A O 1
ATOM 1689 N N . ALA A 1 226 ? 19.193 -3.130 -22.176 1.00 98.06 226 ALA A N 1
ATOM 1690 C CA . ALA A 1 226 ? 18.371 -3.901 -21.255 1.00 98.06 226 ALA A CA 1
ATOM 1691 C C . ALA A 1 226 ? 19.085 -5.166 -20.746 1.00 98.06 226 ALA A C 1
ATOM 1693 O O . ALA A 1 226 ? 19.109 -5.395 -19.538 1.00 98.06 226 ALA A O 1
ATOM 1694 N N . ALA A 1 227 ? 19.670 -5.976 -21.643 1.00 97.12 227 ALA A N 1
ATOM 1695 C CA . ALA A 1 227 ? 19.962 -7.380 -21.329 1.00 97.12 227 ALA A CA 1
ATOM 1696 C C . ALA A 1 227 ? 21.288 -7.967 -21.871 1.00 97.12 227 ALA A C 1
ATOM 1698 O O . ALA A 1 227 ? 21.451 -9.186 -21.874 1.00 97.12 227 ALA A O 1
ATOM 1699 N N . SER A 1 228 ? 22.265 -7.180 -22.338 1.00 95.62 228 SER A N 1
ATOM 1700 C CA . SER A 1 228 ? 23.533 -7.741 -22.856 1.00 95.62 228 SER A CA 1
ATOM 1701 C C . SER A 1 228 ? 24.321 -8.566 -21.818 1.00 95.62 228 SER A C 1
ATOM 1703 O O . SER A 1 228 ? 24.572 -8.093 -20.714 1.00 95.62 228 SER A O 1
ATOM 1705 N N . SER A 1 229 ? 24.780 -9.766 -22.194 1.00 93.00 229 SER A N 1
ATOM 1706 C CA . SER A 1 229 ? 25.640 -10.655 -21.384 1.00 93.00 229 SER A CA 1
ATOM 1707 C C . SER A 1 229 ? 27.144 -10.532 -21.676 1.00 93.00 229 SER A C 1
ATOM 1709 O O . SER A 1 229 ? 27.926 -11.383 -21.248 1.00 93.00 229 SER A O 1
ATOM 1711 N N . ASP A 1 230 ? 27.588 -9.531 -22.441 1.00 90.56 230 ASP A N 1
ATOM 1712 C CA . ASP A 1 230 ? 29.027 -9.280 -22.598 1.00 90.56 230 ASP A CA 1
ATOM 1713 C C . ASP A 1 230 ? 29.632 -8.748 -21.277 1.00 90.56 230 ASP A C 1
ATOM 1715 O O . ASP A 1 230 ? 28.979 -8.040 -20.516 1.00 90.56 230 ASP A O 1
ATOM 1719 N N . ASN A 1 231 ? 30.882 -9.103 -20.962 1.00 83.94 231 ASN A N 1
ATOM 1720 C CA . ASN A 1 231 ? 31.516 -8.723 -19.685 1.00 83.94 231 ASN A CA 1
ATOM 1721 C C . ASN A 1 231 ? 32.143 -7.315 -19.698 1.00 83.94 231 ASN A C 1
ATOM 1723 O O . ASN A 1 231 ? 32.594 -6.838 -18.661 1.00 83.94 231 ASN A O 1
ATOM 1727 N N . THR A 1 232 ? 32.253 -6.693 -20.873 1.00 82.25 232 THR A N 1
ATOM 1728 C CA . THR A 1 232 ? 32.764 -5.329 -21.098 1.00 82.25 232 THR A CA 1
ATOM 1729 C C . THR A 1 232 ? 31.686 -4.411 -21.680 1.00 82.25 232 THR A C 1
ATOM 1731 O O . THR A 1 232 ? 31.858 -3.194 -21.694 1.00 82.25 232 THR A O 1
ATOM 1734 N N . PHE A 1 233 ? 30.574 -5.000 -22.122 1.00 86.69 233 PHE A N 1
ATOM 1735 C CA . PHE A 1 233 ? 29.325 -4.330 -22.454 1.00 86.69 233 PHE A CA 1
ATOM 1736 C C . PHE A 1 233 ? 28.161 -5.103 -21.799 1.00 86.69 233 PHE A C 1
ATOM 1738 O O . PHE A 1 233 ? 27.349 -5.717 -22.487 1.00 86.69 233 PHE A O 1
ATOM 1745 N N . THR A 1 234 ? 28.137 -5.141 -20.462 1.00 90.56 234 THR A N 1
ATOM 1746 C CA . THR A 1 234 ? 27.084 -5.750 -19.628 1.00 90.56 234 THR A CA 1
ATOM 1747 C C . THR A 1 234 ? 25.838 -4.863 -19.546 1.00 90.56 234 THR A C 1
ATOM 1749 O O . THR A 1 234 ? 25.872 -3.825 -18.885 1.00 90.56 234 THR A O 1
ATOM 1752 N N . GLY A 1 235 ? 24.713 -5.312 -20.109 1.00 94.12 235 GLY A N 1
ATOM 1753 C CA . GLY A 1 235 ? 23.416 -4.638 -19.968 1.00 94.12 235 GLY A CA 1
ATOM 1754 C C . GLY A 1 235 ? 22.924 -4.636 -18.518 1.00 94.12 235 GLY A C 1
ATOM 1755 O O . GLY A 1 235 ? 23.574 -5.197 -17.635 1.00 94.12 235 GLY A O 1
ATOM 1756 N N . ILE A 1 236 ? 21.779 -4.015 -18.237 1.00 97.19 236 ILE A N 1
ATOM 1757 C CA . ILE A 1 236 ? 21.274 -3.890 -16.858 1.00 97.19 236 ILE A CA 1
ATOM 1758 C C . ILE A 1 236 ? 20.924 -5.257 -16.250 1.00 97.19 236 ILE A C 1
ATOM 1760 O O . ILE A 1 236 ? 21.440 -5.581 -15.177 1.00 97.19 236 ILE A O 1
ATOM 1764 N N . ALA A 1 237 ? 20.165 -6.082 -16.976 1.00 97.25 237 ALA A N 1
ATOM 1765 C CA . ALA A 1 237 ? 19.780 -7.447 -16.613 1.00 97.25 237 ALA A CA 1
ATOM 1766 C C . ALA A 1 237 ? 20.488 -8.500 -17.505 1.00 97.25 237 ALA A C 1
ATOM 1768 O O . ALA A 1 237 ? 19.879 -9.054 -18.426 1.00 97.25 237 ALA A O 1
ATOM 1769 N N . PRO A 1 238 ? 21.790 -8.782 -17.290 1.00 95.31 238 PRO A N 1
ATOM 1770 C CA . PRO A 1 238 ? 22.594 -9.632 -18.173 1.00 95.31 238 PRO A CA 1
ATOM 1771 C C . PRO A 1 238 ? 22.238 -11.130 -18.128 1.00 95.31 238 PRO A C 1
ATOM 1773 O O . PRO A 1 238 ? 22.796 -11.893 -18.918 1.00 95.31 238 PRO A O 1
ATOM 1776 N N . GLY A 1 239 ? 21.333 -11.549 -17.235 1.00 94.38 239 GLY A N 1
ATOM 1777 C CA . GLY A 1 239 ? 20.753 -12.894 -17.170 1.00 94.38 239 GLY A CA 1
ATOM 1778 C C . GLY A 1 239 ? 19.346 -13.020 -17.774 1.00 94.38 239 GLY A C 1
ATOM 1779 O O . GLY A 1 239 ? 18.939 -14.133 -18.092 1.00 94.38 239 GLY A O 1
ATOM 1780 N N . ALA A 1 240 ? 18.611 -11.919 -17.982 1.00 96.75 240 ALA A N 1
ATOM 1781 C CA . ALA A 1 240 ? 17.219 -11.958 -18.457 1.00 96.75 240 ALA A CA 1
ATOM 1782 C C . ALA A 1 240 ? 17.101 -12.360 -19.936 1.00 96.75 240 ALA A C 1
ATOM 1784 O O . ALA A 1 240 ? 17.847 -11.861 -20.776 1.00 96.75 240 ALA A O 1
ATOM 1785 N N . ASP A 1 241 ? 16.158 -13.222 -20.291 1.00 97.94 241 ASP A N 1
ATOM 1786 C CA . ASP A 1 241 ? 15.912 -13.585 -21.686 1.00 97.94 241 ASP A CA 1
ATOM 1787 C C . ASP A 1 241 ? 15.321 -12.409 -22.487 1.00 97.94 241 ASP A C 1
ATOM 1789 O O . ASP A 1 241 ? 14.783 -11.442 -21.943 1.00 97.94 241 ASP A O 1
ATOM 1793 N N . ILE A 1 242 ? 15.470 -12.454 -23.809 1.00 98.38 242 ILE A N 1
ATOM 1794 C CA . ILE A 1 242 ? 15.138 -11.362 -24.726 1.00 98.38 242 ILE A CA 1
ATOM 1795 C C . ILE A 1 242 ? 14.024 -11.812 -25.663 1.00 98.38 242 ILE A C 1
ATOM 1797 O O . ILE A 1 242 ? 14.169 -12.773 -26.420 1.00 98.38 242 ILE A O 1
ATOM 1801 N N . ILE A 1 243 ? 12.935 -11.050 -25.680 1.00 98.12 243 ILE A N 1
ATOM 1802 C CA . ILE A 1 243 ? 11.891 -11.167 -26.699 1.00 98.12 243 ILE A CA 1
ATOM 1803 C C . ILE A 1 243 ? 11.957 -9.924 -27.573 1.00 98.12 243 ILE A C 1
ATOM 1805 O O . ILE A 1 243 ? 11.869 -8.815 -27.054 1.00 98.12 243 ILE A O 1
ATOM 1809 N N . HIS A 1 244 ? 12.083 -10.075 -28.891 1.00 98.31 244 HIS A N 1
ATOM 1810 C CA . HIS A 1 244 ? 12.139 -8.918 -29.790 1.00 98.31 244 HIS A CA 1
ATOM 1811 C C . HIS A 1 244 ? 11.024 -8.951 -30.838 1.00 98.31 244 HIS A C 1
ATOM 1813 O O . HIS A 1 244 ? 11.008 -9.796 -31.738 1.00 98.31 244 HIS A O 1
ATOM 1819 N N . LEU A 1 245 ? 10.090 -8.004 -30.742 1.00 98.25 245 LEU A N 1
ATOM 1820 C CA . LEU A 1 245 ? 8.988 -7.842 -31.686 1.00 98.25 245 LEU A CA 1
ATOM 1821 C C . LEU A 1 245 ? 9.278 -6.643 -32.592 1.00 98.25 245 LEU A C 1
ATOM 1823 O O . LEU A 1 245 ? 9.362 -5.504 -32.132 1.00 98.25 245 LEU A O 1
ATOM 1827 N N . ARG A 1 246 ? 9.431 -6.885 -33.896 1.00 97.94 246 ARG A N 1
ATOM 1828 C CA . ARG A 1 246 ? 9.671 -5.810 -34.861 1.00 97.94 246 ARG A CA 1
ATOM 1829 C C . ARG A 1 246 ? 8.349 -5.118 -35.190 1.00 97.94 246 ARG A C 1
ATOM 1831 O O . ARG A 1 246 ? 7.478 -5.707 -35.831 1.00 97.94 246 ARG A O 1
ATOM 1838 N N . VAL A 1 247 ? 8.213 -3.868 -34.754 1.00 98.19 247 VAL A N 1
ATOM 1839 C CA . VAL A 1 247 ? 7.023 -3.017 -34.972 1.00 98.19 247 VAL A CA 1
ATOM 1840 C C . VAL A 1 247 ? 7.331 -1.748 -35.776 1.00 98.19 247 VAL A C 1
ATOM 1842 O O . VAL A 1 247 ? 6.392 -1.089 -36.241 1.00 98.19 247 VAL A O 1
ATOM 1845 N N . LEU A 1 248 ? 8.622 -1.441 -35.961 1.00 97.44 248 LEU A N 1
ATOM 1846 C CA . LEU A 1 248 ? 9.170 -0.357 -36.782 1.00 97.44 248 LEU A CA 1
ATOM 1847 C C . LEU A 1 248 ? 9.878 -0.924 -38.028 1.00 97.44 248 LEU A C 1
ATOM 1849 O O . LEU A 1 248 ? 10.452 -2.014 -37.986 1.00 97.44 248 LEU A O 1
ATOM 1853 N N . ASP A 1 249 ? 9.836 -0.196 -39.144 1.00 95.94 249 ASP A N 1
ATOM 1854 C CA . ASP A 1 249 ? 10.397 -0.631 -40.426 1.00 95.94 249 ASP A CA 1
ATOM 1855 C C . ASP A 1 249 ? 11.926 -0.433 -40.545 1.00 95.94 249 ASP A C 1
ATOM 1857 O O . ASP A 1 249 ? 12.596 0.033 -39.624 1.00 95.94 249 ASP A O 1
ATOM 1861 N N . ASP A 1 250 ? 12.495 -0.764 -41.714 1.00 95.12 250 ASP A N 1
ATOM 1862 C CA . ASP A 1 250 ? 13.931 -0.590 -42.022 1.00 95.12 250 ASP A CA 1
ATOM 1863 C C . ASP A 1 250 ? 14.380 0.903 -42.100 1.00 95.12 250 ASP A C 1
ATOM 1865 O O . ASP A 1 250 ? 15.498 1.183 -42.535 1.00 95.12 250 ASP A O 1
ATOM 1869 N N . ASN A 1 251 ? 13.522 1.865 -41.722 1.00 93.06 251 ASN A N 1
ATOM 1870 C CA . ASN A 1 251 ? 13.803 3.302 -41.598 1.00 93.06 251 ASN A CA 1
ATOM 1871 C C . ASN A 1 251 ? 13.452 3.872 -40.200 1.00 93.06 251 ASN A C 1
ATOM 1873 O O . ASN A 1 251 ? 13.576 5.084 -40.005 1.00 93.06 251 ASN A O 1
ATOM 1877 N N . GLY A 1 252 ? 12.972 3.044 -39.261 1.00 92.19 252 GLY A N 1
ATOM 1878 C CA . GLY A 1 252 ? 12.523 3.477 -37.932 1.00 92.19 252 GLY A CA 1
ATOM 1879 C C . GLY A 1 252 ? 11.083 4.008 -37.853 1.00 92.19 252 GLY A C 1
ATOM 1880 O O . GLY A 1 252 ? 10.687 4.504 -36.799 1.00 92.19 252 GLY A O 1
ATOM 1881 N N . ASP A 1 253 ? 10.280 3.916 -38.921 1.00 92.38 253 ASP A N 1
ATOM 1882 C CA . ASP A 1 253 ? 8.874 4.349 -38.911 1.00 92.38 253 ASP A CA 1
ATOM 1883 C C . ASP A 1 253 ? 7.929 3.144 -38.695 1.00 92.38 253 ASP A C 1
ATOM 1885 O O . ASP A 1 253 ? 8.112 2.070 -39.266 1.00 92.38 253 ASP A O 1
ATOM 1889 N N . GLY A 1 254 ? 6.885 3.312 -37.876 1.00 93.19 254 GLY A N 1
ATOM 1890 C CA . GLY A 1 254 ? 5.925 2.252 -37.524 1.00 93.19 254 GLY A CA 1
ATOM 1891 C C . GLY A 1 254 ? 4.464 2.703 -37.565 1.00 93.19 254 GLY A C 1
ATOM 1892 O O . GLY A 1 254 ? 4.143 3.800 -38.025 1.00 93.19 254 GLY A O 1
ATOM 1893 N N . THR A 1 255 ? 3.549 1.857 -37.079 1.00 92.62 255 THR A N 1
ATOM 1894 C CA . THR A 1 255 ? 2.109 2.168 -37.026 1.00 92.62 255 THR A CA 1
ATOM 1895 C C . THR A 1 255 ? 1.482 1.729 -35.706 1.00 92.62 255 THR A C 1
ATOM 1897 O O . THR A 1 255 ? 1.895 0.730 -35.127 1.00 92.62 255 THR A O 1
ATOM 1900 N N . SER A 1 256 ? 0.420 2.408 -35.261 1.00 90.62 256 SER A N 1
ATOM 1901 C CA . SER A 1 256 ? -0.348 1.962 -34.088 1.00 90.62 256 SER A CA 1
ATOM 1902 C C . SER A 1 256 ? -0.849 0.522 -34.237 1.00 90.62 256 SER A C 1
ATOM 1904 O O . SER A 1 256 ? -0.789 -0.223 -33.275 1.00 90.62 256 SER A O 1
ATOM 1906 N N . ALA A 1 257 ? -1.225 0.099 -35.450 1.00 91.62 257 ALA A N 1
ATOM 1907 C CA . ALA A 1 257 ? -1.692 -1.261 -35.719 1.00 91.62 257 ALA A CA 1
ATOM 1908 C C . ALA A 1 257 ? -0.584 -2.335 -35.642 1.00 91.62 257 ALA A C 1
ATOM 1910 O O . ALA A 1 257 ? -0.884 -3.492 -35.354 1.00 91.62 257 ALA A O 1
ATOM 1911 N N . SER A 1 258 ? 0.689 -2.003 -35.911 1.00 94.25 258 SER A N 1
ATOM 1912 C CA . SER A 1 258 ? 1.805 -2.948 -35.712 1.00 94.25 258 SER A CA 1
ATOM 1913 C C . SER A 1 258 ? 2.183 -3.072 -34.233 1.00 94.25 258 SER A C 1
ATOM 1915 O O . SER A 1 258 ? 2.568 -4.155 -33.804 1.00 94.25 258 SER A O 1
ATOM 1917 N N . ILE A 1 259 ? 1.996 -2.007 -33.446 1.00 95.94 259 ILE A N 1
ATOM 1918 C CA . ILE A 1 259 ? 2.146 -2.023 -31.982 1.00 95.94 259 ILE A CA 1
ATOM 1919 C C . ILE A 1 259 ? 0.980 -2.793 -31.332 1.00 95.94 259 ILE A C 1
ATOM 1921 O O . ILE A 1 259 ? 1.225 -3.720 -30.572 1.00 95.94 259 ILE A O 1
ATOM 1925 N N . GLU A 1 260 ? -0.270 -2.495 -31.700 1.00 94.44 260 GLU A N 1
ATOM 1926 C CA . GLU A 1 260 ? -1.505 -3.170 -31.252 1.00 94.44 260 GLU A CA 1
ATOM 1927 C C . GLU A 1 260 ? -1.400 -4.694 -31.395 1.00 94.44 260 GLU A C 1
ATOM 1929 O O . GLU A 1 260 ? -1.520 -5.426 -30.416 1.00 94.44 260 GLU A O 1
ATOM 1934 N N . GLN A 1 261 ? -1.057 -5.185 -32.591 1.00 93.75 261 GLN A N 1
ATOM 1935 C CA . GLN A 1 261 ? -0.892 -6.623 -32.835 1.00 93.75 261 GLN A CA 1
ATOM 1936 C C . GLN A 1 261 ? 0.272 -7.251 -32.045 1.00 93.75 261 GLN A C 1
ATOM 1938 O O . GLN A 1 261 ? 0.227 -8.448 -31.757 1.00 93.75 261 GLN A O 1
ATOM 1943 N N . ALA A 1 262 ? 1.307 -6.479 -31.694 1.00 95.56 262 ALA A N 1
ATOM 1944 C CA . ALA A 1 262 ? 2.417 -6.946 -30.866 1.00 95.56 262 ALA A CA 1
ATOM 1945 C C . ALA A 1 262 ? 2.025 -7.029 -29.378 1.00 95.56 262 ALA A C 1
ATOM 1947 O O . ALA A 1 262 ? 2.348 -8.019 -28.722 1.00 95.56 262 ALA A O 1
ATOM 1948 N N . LEU A 1 263 ? 1.254 -6.061 -28.868 1.00 95.69 263 LEU A N 1
ATOM 1949 C CA . LEU A 1 263 ? 0.690 -6.111 -27.516 1.00 95.69 263 LEU A CA 1
ATOM 1950 C C . LEU A 1 263 ? -0.336 -7.254 -27.382 1.00 95.69 263 LEU A C 1
ATOM 1952 O O . LEU A 1 263 ? -0.245 -8.069 -26.464 1.00 95.69 263 LEU A O 1
ATOM 1956 N N . GLN A 1 264 ? -1.235 -7.408 -28.360 1.00 93.06 264 GLN A N 1
ATOM 1957 C CA . GLN A 1 264 ? -2.167 -8.541 -28.445 1.00 93.06 264 GLN A CA 1
ATOM 1958 C C . GLN A 1 264 ? -1.436 -9.894 -28.545 1.00 93.06 264 GLN A C 1
ATOM 1960 O O . GLN A 1 264 ? -1.904 -10.893 -28.005 1.00 93.06 264 GLN A O 1
ATOM 1965 N N . TRP A 1 265 ? -0.256 -9.959 -29.176 1.00 93.12 265 TRP A N 1
ATOM 1966 C CA . TRP A 1 265 ? 0.537 -11.194 -29.222 1.00 93.12 265 TRP A CA 1
ATOM 1967 C C . TRP A 1 265 ? 1.054 -11.622 -27.843 1.00 93.12 265 TRP A C 1
ATOM 1969 O O . TRP A 1 265 ? 1.094 -12.828 -27.583 1.00 93.12 265 TRP A O 1
ATOM 1979 N N . PHE A 1 266 ? 1.387 -10.682 -26.951 1.00 94.19 266 PHE A N 1
ATOM 1980 C CA . PHE A 1 266 ? 1.705 -11.002 -25.555 1.00 94.19 266 PHE A CA 1
ATOM 1981 C C . PHE A 1 266 ? 0.492 -11.579 -24.811 1.00 94.19 266 PHE A C 1
ATOM 1983 O O . PHE A 1 266 ? 0.622 -12.582 -24.112 1.00 94.19 266 PHE A O 1
ATOM 1990 N N . LEU A 1 267 ? -0.689 -10.988 -25.017 1.00 90.69 267 LEU A N 1
ATOM 1991 C CA . LEU A 1 267 ? -1.951 -11.392 -24.380 1.00 90.69 267 LEU A CA 1
ATOM 1992 C C . LEU A 1 267 ? -2.558 -12.691 -24.947 1.00 90.69 267 LEU A C 1
ATOM 1994 O O . LEU A 1 267 ? -3.406 -13.299 -24.299 1.00 90.69 267 LEU A O 1
ATOM 1998 N N . GLY A 1 268 ? -2.097 -13.149 -26.114 1.00 83.44 268 GLY A N 1
ATOM 1999 C CA . GLY A 1 268 ? -2.483 -14.437 -26.691 1.00 83.44 268 GLY A CA 1
ATOM 2000 C C . GLY A 1 268 ? -3.929 -14.484 -27.191 1.00 83.44 268 GLY A C 1
ATOM 2001 O O . GLY A 1 268 ? -4.474 -13.493 -27.671 1.00 83.44 268 GLY A O 1
ATOM 2002 N N . ASP A 1 269 ? -4.532 -15.666 -27.123 1.00 70.62 269 ASP A N 1
ATOM 2003 C CA . ASP A 1 269 ? -5.960 -15.899 -27.327 1.00 70.62 269 ASP A CA 1
ATOM 2004 C C . ASP A 1 269 ? -6.578 -16.553 -26.079 1.00 70.62 269 ASP A C 1
ATOM 2006 O O . ASP A 1 269 ? -5.885 -17.201 -25.298 1.00 70.62 269 ASP A O 1
ATOM 2010 N N . GLU A 1 270 ? -7.896 -16.411 -25.888 1.00 55.25 270 GLU A N 1
ATOM 2011 C CA . GLU A 1 270 ? -8.631 -16.887 -24.693 1.00 55.25 270 GLU A CA 1
ATOM 2012 C C . GLU A 1 270 ? -8.560 -18.416 -24.450 1.00 55.25 270 GLU A C 1
ATOM 2014 O O . GLU A 1 270 ? -9.138 -18.917 -23.485 1.00 55.25 270 GLU A O 1
ATOM 2019 N N . ALA A 1 271 ? -7.906 -19.172 -25.337 1.00 46.28 271 ALA A N 1
ATOM 2020 C CA . ALA A 1 271 ? -7.811 -20.629 -25.315 1.00 46.28 271 ALA A CA 1
ATOM 2021 C C . ALA A 1 271 ? -6.452 -21.175 -24.829 1.00 46.28 271 ALA A C 1
ATOM 2023 O O . ALA A 1 271 ? -6.357 -22.377 -24.575 1.00 46.28 271 ALA A O 1
ATOM 2024 N N . GLY A 1 272 ? -5.417 -20.334 -24.713 1.00 58.44 272 GLY A N 1
ATOM 2025 C CA . GLY A 1 272 ? -4.053 -20.742 -24.355 1.00 58.44 272 GLY A CA 1
ATOM 2026 C C . GLY A 1 272 ? -3.510 -20.076 -23.088 1.00 58.44 272 GLY A C 1
ATOM 2027 O O . GLY A 1 272 ? -4.147 -19.209 -22.492 1.00 58.44 272 GLY A O 1
ATOM 2028 N N . ILE A 1 273 ? -2.296 -20.467 -22.688 1.00 65.50 273 ILE A N 1
ATOM 2029 C CA . ILE A 1 273 ? -1.490 -19.682 -21.740 1.00 65.50 273 ILE A CA 1
ATOM 2030 C C . ILE A 1 273 ? -0.962 -18.455 -22.510 1.00 65.50 273 ILE A C 1
ATOM 2032 O O . ILE A 1 273 ? -0.354 -18.650 -23.571 1.00 65.50 273 ILE A O 1
ATOM 2036 N N . PRO A 1 274 ? -1.176 -17.211 -22.038 1.00 81.06 274 PRO A N 1
ATOM 2037 C CA . PRO A 1 274 ? -0.623 -16.038 -22.702 1.00 81.06 274 PRO A CA 1
ATOM 2038 C C . PRO A 1 274 ? 0.912 -16.031 -22.678 1.00 81.06 274 PRO A C 1
ATOM 2040 O O . PRO A 1 274 ? 1.586 -16.775 -21.960 1.00 81.06 274 PRO A O 1
ATOM 2043 N N . ARG A 1 275 ? 1.508 -15.204 -23.538 1.00 86.75 275 ARG A N 1
ATOM 2044 C CA . ARG A 1 275 ? 2.962 -15.227 -23.755 1.00 86.75 275 ARG A CA 1
ATOM 2045 C C . ARG A 1 275 ? 3.738 -14.509 -22.656 1.00 86.75 275 ARG A C 1
ATOM 2047 O O . ARG A 1 275 ? 4.932 -14.761 -22.521 1.00 86.75 275 ARG A O 1
ATOM 2054 N N . ILE A 1 276 ? 3.074 -13.678 -21.852 1.00 88.69 276 ILE A N 1
ATOM 2055 C CA . ILE A 1 276 ? 3.692 -13.054 -20.677 1.00 88.69 276 ILE A CA 1
ATOM 2056 C C . ILE A 1 276 ? 4.007 -14.093 -19.592 1.00 88.69 276 ILE A C 1
ATOM 2058 O O . ILE A 1 276 ? 5.099 -14.055 -19.033 1.00 88.69 276 ILE A O 1
ATOM 2062 N N . GLU A 1 277 ? 3.131 -15.074 -19.355 1.00 86.31 277 GLU A N 1
ATOM 2063 C CA . GLU A 1 277 ? 3.384 -16.174 -18.423 1.00 86.31 277 GLU A CA 1
ATOM 2064 C C . GLU A 1 277 ? 4.306 -17.228 -19.052 1.00 86.31 277 GLU A C 1
ATOM 2066 O O . GLU A 1 277 ? 5.225 -17.700 -18.386 1.00 86.31 277 GLU A O 1
ATOM 2071 N N . LEU A 1 278 ? 4.122 -17.561 -20.340 1.00 83.56 278 LEU A N 1
ATOM 2072 C CA . LEU A 1 278 ? 4.934 -18.574 -21.037 1.00 83.56 278 LEU A CA 1
ATOM 2073 C C . LEU A 1 278 ? 6.433 -18.232 -21.077 1.00 83.56 278 LEU A C 1
ATOM 2075 O O . LEU A 1 278 ? 7.261 -19.117 -20.875 1.00 83.56 278 LEU A O 1
ATOM 2079 N N . TYR A 1 279 ? 6.779 -16.970 -21.350 1.00 87.50 279 TYR A N 1
ATOM 2080 C CA . TYR A 1 279 ? 8.170 -16.497 -21.384 1.00 87.50 279 TYR A CA 1
ATOM 2081 C C . TYR A 1 279 ? 8.586 -15.748 -20.111 1.00 87.50 279 TYR A C 1
ATOM 2083 O O . TYR A 1 279 ? 9.677 -15.183 -20.053 1.00 87.50 279 TYR A O 1
ATOM 2091 N N . ASN A 1 280 ? 7.727 -15.728 -19.093 1.00 92.44 280 ASN A N 1
ATOM 2092 C CA . ASN A 1 280 ? 7.976 -15.082 -17.811 1.00 92.44 280 ASN A CA 1
ATOM 2093 C C . ASN A 1 280 ? 8.406 -13.600 -17.923 1.00 92.44 280 ASN A C 1
ATOM 2095 O O . ASN A 1 280 ? 9.429 -13.178 -17.381 1.00 92.44 280 ASN A O 1
ATOM 2099 N N . ILE A 1 281 ? 7.641 -12.809 -18.679 1.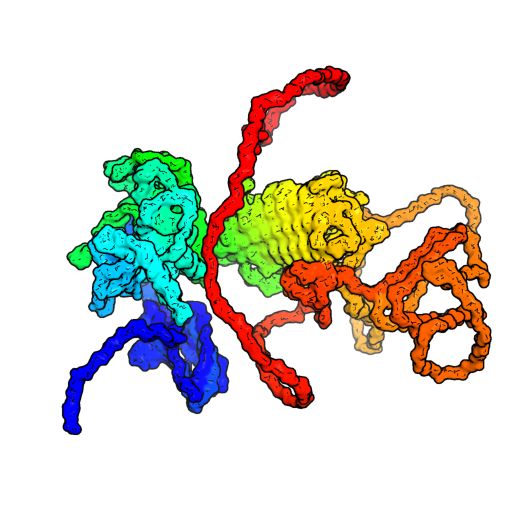00 96.88 281 ILE A N 1
ATOM 2100 C CA . ILE A 1 281 ? 7.968 -11.418 -19.017 1.00 96.88 281 ILE A CA 1
ATOM 2101 C C . ILE A 1 281 ? 7.859 -10.526 -17.772 1.00 96.88 281 ILE A C 1
ATOM 2103 O O . ILE A 1 281 ? 6.788 -10.410 -17.179 1.00 96.88 281 ILE A O 1
ATOM 2107 N N . ALA A 1 282 ? 8.961 -9.870 -17.397 1.00 97.94 282 ALA A N 1
ATOM 2108 C CA . ALA A 1 282 ? 8.978 -8.838 -16.358 1.00 97.94 282 ALA A CA 1
ATOM 2109 C C . ALA A 1 282 ? 8.533 -7.476 -16.907 1.00 97.94 282 ALA A C 1
ATOM 2111 O O . ALA A 1 282 ? 7.809 -6.735 -16.238 1.00 97.94 282 ALA A O 1
ATOM 2112 N N . SER A 1 283 ? 8.988 -7.141 -18.118 1.00 98.69 283 SER A N 1
ATOM 2113 C CA . SER A 1 283 ? 8.823 -5.806 -18.686 1.00 98.69 283 SER A CA 1
ATOM 2114 C C . SER A 1 283 ? 8.683 -5.780 -20.209 1.00 98.69 283 SER A C 1
ATOM 2116 O O . SER A 1 283 ? 9.222 -6.629 -20.923 1.00 98.69 283 SER A O 1
ATOM 2118 N N . ILE A 1 284 ? 7.967 -4.768 -20.706 1.00 98.81 284 ILE A N 1
ATOM 2119 C CA . ILE A 1 284 ? 7.829 -4.437 -22.130 1.00 98.81 284 ILE A CA 1
ATOM 2120 C C . ILE A 1 284 ? 8.366 -3.022 -22.360 1.00 98.81 284 ILE A C 1
ATOM 2122 O O . ILE A 1 284 ? 7.869 -2.062 -21.779 1.00 98.81 284 ILE A O 1
ATOM 2126 N N . ASN A 1 285 ? 9.360 -2.894 -23.237 1.00 98.88 285 ASN A N 1
ATOM 2127 C CA . ASN A 1 285 ? 10.011 -1.641 -23.597 1.00 98.88 285 ASN A CA 1
ATOM 2128 C C . ASN A 1 285 ? 9.606 -1.169 -25.002 1.00 98.88 285 ASN A C 1
ATOM 2130 O O . ASN A 1 285 ? 9.911 -1.823 -26.005 1.00 98.88 285 ASN A O 1
ATOM 2134 N N . MET A 1 286 ? 9.025 0.025 -25.070 1.00 98.62 286 MET A N 1
ATOM 2135 C CA . MET A 1 286 ? 8.700 0.754 -26.293 1.00 98.62 286 MET A CA 1
ATOM 2136 C C . MET A 1 286 ? 9.589 2.001 -26.416 1.00 98.62 286 MET A C 1
ATOM 2138 O O . MET A 1 286 ? 9.211 3.108 -26.033 1.00 98.62 286 MET A O 1
ATOM 2142 N N . SER A 1 287 ? 10.774 1.846 -27.013 1.00 98.31 287 SER A N 1
ATOM 2143 C CA . SER A 1 287 ? 11.734 2.939 -27.271 1.00 98.31 287 SER A CA 1
ATOM 2144 C C . SER A 1 287 ? 11.313 3.869 -28.430 1.00 98.31 287 SER A C 1
ATOM 2146 O O . SER A 1 287 ? 12.148 4.396 -29.167 1.00 98.31 287 SER A O 1
ATOM 2148 N N . LEU A 1 288 ? 10.004 4.076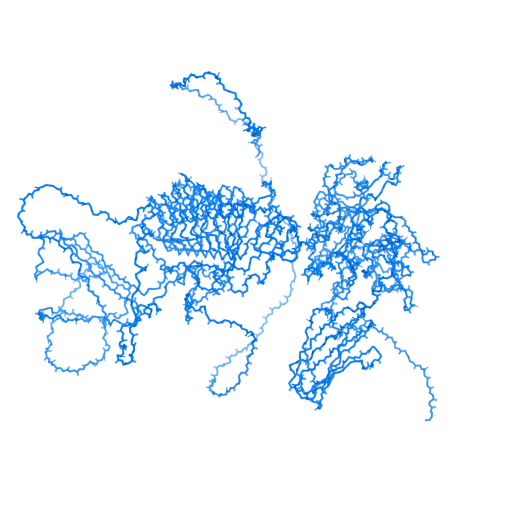 -28.590 1.00 96.44 288 LEU A N 1
ATOM 2149 C CA . LEU A 1 288 ? 9.333 4.710 -29.724 1.00 96.44 288 LEU A CA 1
ATOM 2150 C C . LEU A 1 288 ? 8.337 5.789 -29.267 1.00 96.44 288 LEU A C 1
ATOM 2152 O O . LEU A 1 288 ? 7.967 5.866 -28.099 1.00 96.44 288 LEU A O 1
ATOM 2156 N N . SER A 1 289 ? 7.910 6.649 -30.193 1.00 94.00 289 SER A N 1
ATOM 2157 C CA . SER A 1 289 ? 6.988 7.754 -29.905 1.00 94.00 289 SER A CA 1
ATOM 2158 C C . SER A 1 289 ? 6.230 8.188 -31.159 1.00 94.00 289 SER A C 1
ATOM 2160 O O . SER A 1 289 ? 6.797 8.243 -32.253 1.00 94.00 289 SER A O 1
ATOM 2162 N N . ASP A 1 290 ? 4.964 8.578 -31.005 1.00 93.31 290 ASP A N 1
ATOM 2163 C CA . ASP A 1 290 ? 4.139 9.144 -32.077 1.00 93.31 290 ASP A CA 1
ATOM 2164 C C . ASP A 1 290 ? 4.533 10.572 -32.497 1.00 93.31 290 ASP A C 1
ATOM 2166 O O . ASP A 1 290 ? 3.950 11.126 -33.433 1.00 93.31 290 ASP A O 1
ATOM 2170 N N . ARG A 1 291 ? 5.545 11.156 -31.835 1.00 91.25 291 ARG A N 1
ATOM 2171 C CA . ARG A 1 291 ? 5.980 12.554 -31.995 1.00 91.25 291 ARG A CA 1
ATOM 2172 C C . ARG A 1 291 ? 4.849 13.544 -31.673 1.00 91.25 291 ARG A C 1
ATOM 2174 O O . ARG A 1 291 ? 4.681 14.553 -32.360 1.00 91.25 291 ARG A O 1
ATOM 2181 N N . GLY A 1 292 ? 4.053 13.229 -30.651 1.00 95.25 292 GLY A N 1
ATOM 2182 C CA . GLY A 1 292 ? 3.183 14.159 -29.937 1.00 95.25 292 GLY A CA 1
ATOM 2183 C C . GLY A 1 292 ? 3.869 14.797 -28.722 1.00 95.25 292 GLY A C 1
ATOM 2184 O O . GLY A 1 292 ? 5.014 14.488 -28.392 1.00 95.25 292 GLY A O 1
ATOM 2185 N N . ASN A 1 293 ? 3.145 15.695 -28.052 1.00 97.69 293 ASN A N 1
ATOM 2186 C CA . ASN A 1 293 ? 3.537 16.304 -26.782 1.00 97.69 293 ASN A CA 1
ATOM 2187 C C . ASN A 1 293 ? 2.266 16.587 -25.973 1.00 97.69 293 ASN A C 1
ATOM 2189 O O . ASN A 1 293 ? 1.562 17.561 -26.245 1.00 97.69 293 ASN A O 1
ATOM 2193 N N . TYR A 1 294 ? 1.942 15.676 -25.061 1.00 98.19 294 TYR A N 1
ATOM 2194 C CA . TYR A 1 294 ? 0.720 15.662 -24.265 1.00 98.19 294 TYR A CA 1
ATOM 2195 C C . TYR A 1 294 ? 1.020 16.158 -22.848 1.00 98.19 294 TYR A C 1
ATOM 2197 O O . TYR A 1 294 ? 1.952 15.678 -22.210 1.00 98.19 294 TYR A O 1
ATOM 2205 N N . ASP A 1 295 ? 0.235 17.134 -22.393 1.00 96.75 295 ASP A N 1
ATOM 2206 C CA . ASP A 1 295 ? 0.277 17.799 -21.078 1.00 96.75 295 ASP A CA 1
ATOM 2207 C C . ASP A 1 295 ? -0.741 17.209 -20.080 1.00 96.75 295 ASP A C 1
ATOM 2209 O O . ASP A 1 295 ? -0.973 17.724 -18.990 1.00 96.75 295 ASP A O 1
ATOM 2213 N N . THR A 1 296 ? -1.406 16.131 -20.488 1.00 96.69 296 THR A N 1
ATOM 2214 C CA . THR A 1 296 ? -2.454 15.423 -19.755 1.00 96.69 296 THR A CA 1
ATOM 2215 C C . THR A 1 296 ? -2.394 13.934 -20.117 1.00 96.69 296 THR A C 1
ATOM 2217 O O . THR A 1 296 ? -1.947 13.613 -21.223 1.00 96.69 296 THR A O 1
ATOM 2220 N N . PRO A 1 297 ? -2.837 13.011 -19.239 1.00 96.38 297 PRO A N 1
ATOM 2221 C CA . PRO A 1 297 ? -2.864 11.589 -19.570 1.00 96.38 297 PRO A CA 1
ATOM 2222 C C . PRO A 1 297 ? -3.800 11.311 -20.754 1.00 96.38 297 PRO A C 1
ATOM 2224 O O . PRO A 1 297 ? -4.940 11.784 -20.791 1.00 96.38 297 PRO A O 1
ATOM 2227 N N . VAL A 1 298 ? -3.334 10.522 -21.720 1.00 95.38 298 VAL A N 1
ATOM 2228 C CA . VAL A 1 298 ? -4.064 10.169 -22.943 1.00 95.38 298 VAL A CA 1
ATOM 2229 C C . VAL A 1 298 ? -4.015 8.664 -23.125 1.00 95.38 298 VAL A C 1
ATOM 2231 O O . VAL A 1 298 ? -2.993 8.141 -23.549 1.00 95.38 298 VAL A O 1
ATOM 2234 N N . SER A 1 299 ? -5.141 7.986 -22.905 1.00 92.88 299 SER A N 1
ATOM 2235 C CA . SER A 1 299 ? -5.302 6.586 -23.307 1.00 92.88 299 SER A CA 1
ATOM 2236 C C . SER A 1 299 ? -5.977 6.472 -24.679 1.00 92.88 299 SER A C 1
ATOM 2238 O O . SER A 1 299 ? -6.848 7.285 -25.021 1.00 92.88 299 SER A O 1
ATOM 2240 N N . ARG 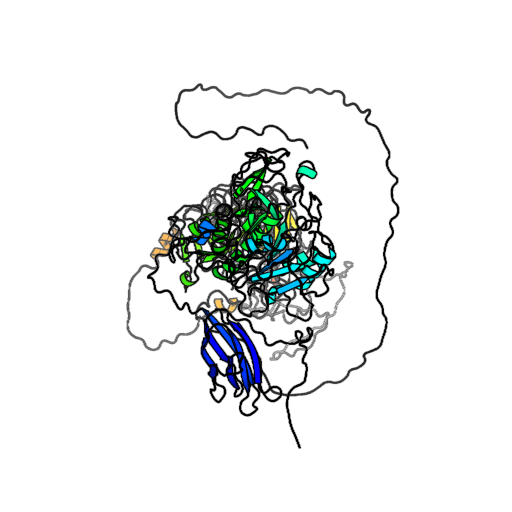A 1 300 ? -5.568 5.498 -25.504 1.00 89.69 300 ARG A N 1
ATOM 2241 C CA . ARG A 1 300 ? -6.082 5.301 -26.878 1.00 89.69 300 ARG A CA 1
ATOM 2242 C C . ARG A 1 300 ? -6.698 3.918 -27.055 1.00 89.69 300 ARG A C 1
ATOM 2244 O O . ARG A 1 300 ? -6.010 2.928 -26.887 1.00 89.69 300 ARG A O 1
ATOM 2251 N N . HIS A 1 301 ? -7.953 3.857 -27.495 1.00 75.88 301 HIS A N 1
ATOM 2252 C CA . HIS A 1 301 ? -8.623 2.593 -27.828 1.00 75.88 301 HIS A CA 1
ATOM 2253 C C . HIS A 1 301 ? -7.858 1.811 -28.919 1.00 75.88 301 HIS A C 1
ATOM 2255 O O . HIS A 1 301 ? -7.558 2.381 -29.974 1.00 75.88 301 HIS A O 1
ATOM 2261 N N . GLY A 1 302 ? -7.585 0.529 -28.661 1.00 82.00 302 GLY A N 1
ATOM 2262 C CA . GLY A 1 302 ? -6.747 -0.370 -29.463 1.00 82.00 302 GLY A CA 1
ATOM 2263 C C . GLY A 1 302 ? -5.256 -0.311 -29.109 1.00 82.00 302 GLY A C 1
ATOM 2264 O O . GLY A 1 302 ? -4.434 -0.765 -29.899 1.00 82.00 302 GLY A O 1
ATOM 2265 N N . LEU A 1 303 ? -4.899 0.328 -27.989 1.00 91.19 303 LEU A N 1
ATOM 2266 C CA . LEU A 1 303 ? -3.560 0.285 -27.389 1.00 91.19 303 LEU A CA 1
ATOM 2267 C C . LEU A 1 303 ? -3.650 0.370 -25.859 1.00 91.19 303 LEU A C 1
ATOM 2269 O O . LEU A 1 303 ? -3.084 -0.463 -25.167 1.00 91.19 303 LEU A O 1
ATOM 2273 N N . GLY A 1 304 ? -4.374 1.350 -25.321 1.00 91.31 304 GLY A N 1
ATOM 2274 C CA . GLY A 1 304 ? -4.562 1.562 -23.883 1.00 91.31 304 GLY A CA 1
ATOM 2275 C C . GLY A 1 304 ? -5.296 0.419 -23.177 1.00 91.31 304 GLY A C 1
ATOM 2276 O O . GLY A 1 304 ? -5.002 0.123 -22.024 1.00 91.31 304 GLY A O 1
ATOM 2277 N N . ASP A 1 305 ? -6.209 -0.254 -23.880 1.00 92.81 305 ASP A N 1
ATOM 2278 C CA . ASP A 1 305 ? -6.897 -1.466 -23.434 1.00 92.81 305 ASP A CA 1
ATOM 2279 C C . ASP A 1 305 ? -5.943 -2.674 -23.351 1.00 92.81 305 ASP A C 1
ATOM 2281 O O . ASP A 1 305 ? -5.972 -3.408 -22.362 1.00 92.81 305 ASP A O 1
ATOM 2285 N N . GLU A 1 306 ? -5.034 -2.849 -24.313 1.00 94.88 306 GLU A N 1
ATOM 2286 C CA . GLU A 1 306 ? -3.952 -3.833 -24.223 1.00 94.88 306 GLU A CA 1
ATOM 2287 C C . GLU A 1 306 ? -2.921 -3.487 -23.138 1.00 94.88 306 GLU A C 1
ATOM 2289 O O . GLU A 1 306 ? -2.475 -4.379 -22.419 1.00 94.88 306 GLU A O 1
ATOM 2294 N N . LEU A 1 307 ? -2.547 -2.209 -22.998 1.00 96.94 307 LEU A N 1
ATOM 2295 C CA . LEU A 1 307 ? -1.609 -1.736 -21.974 1.00 96.94 307 LEU A CA 1
ATOM 2296 C C . LEU A 1 307 ? -2.171 -1.981 -20.565 1.00 96.94 307 LEU A C 1
ATOM 2298 O O . LEU A 1 307 ? -1.472 -2.548 -19.727 1.00 96.94 307 LEU A O 1
ATOM 2302 N N . GLN A 1 308 ? -3.453 -1.669 -20.334 1.00 95.94 308 GLN A N 1
ATOM 2303 C CA . GLN A 1 308 ? -4.168 -2.036 -19.106 1.00 95.94 308 GLN A CA 1
ATOM 2304 C C . GLN A 1 308 ? -4.127 -3.552 -18.880 1.00 95.94 308 GLN A C 1
ATOM 2306 O O . GLN A 1 308 ? -3.715 -4.006 -17.821 1.00 95.94 308 GLN A O 1
ATOM 2311 N N . ALA A 1 309 ? -4.471 -4.358 -19.889 1.00 94.31 309 ALA A N 1
ATOM 2312 C CA . ALA A 1 309 ? -4.514 -5.816 -19.762 1.00 94.31 309 ALA A CA 1
ATOM 2313 C C . ALA A 1 309 ? -3.139 -6.478 -19.500 1.00 94.31 309 ALA A C 1
ATOM 2315 O O . ALA A 1 309 ? -3.096 -7.638 -19.073 1.00 94.31 309 ALA A O 1
ATOM 2316 N N . LEU A 1 310 ? -2.034 -5.771 -19.758 1.00 95.31 310 LEU A N 1
ATOM 2317 C CA . LEU A 1 310 ? -0.667 -6.166 -19.401 1.00 95.31 310 LEU A CA 1
ATOM 2318 C C . LEU A 1 310 ? -0.317 -5.755 -17.960 1.00 95.31 310 LEU A C 1
ATOM 2320 O O . LEU A 1 310 ? 0.208 -6.577 -17.206 1.00 95.31 310 LEU A O 1
ATOM 2324 N N . VAL A 1 311 ? -0.672 -4.528 -17.563 1.00 95.69 311 VAL A N 1
ATOM 2325 C CA . VAL A 1 311 ? -0.517 -4.014 -16.189 1.00 95.69 311 VAL A CA 1
ATOM 2326 C C . VAL A 1 311 ? -1.336 -4.845 -15.191 1.00 95.69 311 VAL A C 1
ATOM 2328 O O . VAL A 1 311 ? -0.789 -5.312 -14.192 1.00 95.69 311 VAL A O 1
ATOM 2331 N N . ASP A 1 312 ? -2.591 -5.163 -15.525 1.00 93.75 312 ASP A N 1
ATOM 2332 C CA . ASP A 1 312 ? -3.507 -6.032 -14.764 1.00 93.75 312 ASP A CA 1
ATOM 2333 C C . ASP A 1 312 ? -2.945 -7.449 -14.512 1.00 93.75 312 ASP A C 1
ATOM 2335 O O . ASP A 1 312 ? -3.438 -8.177 -13.648 1.00 93.75 312 ASP A O 1
ATOM 2339 N N . ARG A 1 313 ? -1.928 -7.869 -15.280 1.00 91.81 313 ARG A N 1
ATOM 2340 C CA . ARG A 1 313 ? -1.236 -9.164 -15.149 1.00 91.81 313 ARG A CA 1
ATOM 2341 C C . ARG A 1 313 ? 0.199 -9.045 -14.620 1.00 91.81 313 ARG A C 1
ATOM 2343 O O . ARG A 1 313 ? 0.945 -10.022 -14.649 1.00 91.81 313 ARG A O 1
ATOM 2350 N N . GLY A 1 314 ? 0.590 -7.879 -14.107 1.00 93.75 314 GLY A N 1
ATOM 2351 C CA . GLY A 1 314 ? 1.871 -7.683 -13.423 1.00 93.75 314 GLY A CA 1
ATOM 2352 C C . GLY A 1 314 ? 3.065 -7.347 -14.321 1.00 93.75 314 GLY A C 1
ATOM 2353 O O . GLY A 1 314 ? 4.196 -7.375 -13.838 1.00 93.75 314 GLY A O 1
ATOM 2354 N N . VAL A 1 315 ? 2.853 -7.035 -15.605 1.00 97.56 315 VAL A N 1
ATOM 2355 C CA . VAL A 1 315 ? 3.947 -6.659 -16.517 1.00 97.56 315 VAL A CA 1
ATOM 2356 C C . VAL A 1 315 ? 4.204 -5.160 -16.434 1.00 97.56 315 VAL A C 1
ATOM 2358 O O . VAL A 1 315 ? 3.298 -4.354 -16.635 1.00 97.56 315 VAL A O 1
ATOM 2361 N N . VAL A 1 316 ? 5.456 -4.772 -16.186 1.00 98.62 316 VAL A N 1
ATOM 2362 C CA . VAL A 1 316 ? 5.858 -3.361 -16.203 1.00 98.62 316 VAL A CA 1
ATOM 2363 C C . VAL A 1 316 ? 5.969 -2.892 -17.654 1.00 98.62 316 VAL A C 1
ATOM 2365 O O . VAL A 1 316 ? 6.756 -3.443 -18.424 1.00 98.62 316 VAL A O 1
ATOM 2368 N N . VAL A 1 317 ? 5.216 -1.866 -18.047 1.00 98.69 317 VAL A N 1
ATOM 2369 C CA . VAL A 1 317 ? 5.297 -1.302 -19.403 1.00 98.69 317 VAL A CA 1
ATOM 2370 C C . VAL A 1 317 ? 6.018 0.042 -19.379 1.00 98.69 317 VAL A C 1
ATOM 2372 O O . VAL A 1 317 ? 5.678 0.926 -18.597 1.00 98.69 317 VAL A O 1
ATOM 2375 N N . ILE A 1 318 ? 7.031 0.191 -20.232 1.00 98.81 318 ILE A N 1
ATOM 2376 C CA . ILE A 1 318 ? 7.953 1.328 -20.261 1.00 98.81 318 ILE A CA 1
ATOM 2377 C C . ILE A 1 318 ? 7.993 1.931 -21.667 1.00 98.81 318 ILE A C 1
ATOM 2379 O O . ILE A 1 318 ? 8.172 1.211 -22.651 1.00 98.81 318 ILE A O 1
ATOM 2383 N N . SER A 1 319 ? 7.908 3.258 -21.757 1.00 98.69 319 SER A N 1
ATOM 2384 C CA . SER A 1 319 ? 8.011 4.017 -23.006 1.00 98.69 319 SER A CA 1
ATOM 2385 C C . SER A 1 319 ? 8.993 5.184 -22.906 1.00 98.69 319 SER A C 1
ATOM 2387 O O . SER A 1 319 ? 9.171 5.805 -21.858 1.00 98.69 319 SER A O 1
ATOM 2389 N N . ALA A 1 320 ? 9.608 5.530 -24.034 1.00 98.81 320 ALA A N 1
ATOM 2390 C CA . ALA A 1 320 ? 10.458 6.710 -24.158 1.00 98.81 320 ALA A CA 1
ATOM 2391 C C . ALA A 1 320 ? 9.625 8.014 -24.147 1.00 98.81 320 ALA A C 1
ATOM 2393 O O . ALA A 1 320 ? 8.745 8.181 -24.994 1.00 98.81 320 ALA A O 1
ATOM 2394 N N . SER A 1 321 ? 9.929 8.970 -23.253 1.00 98.56 321 SER A N 1
ATOM 2395 C CA . SER A 1 321 ? 9.174 10.239 -23.131 1.00 98.56 321 SER A CA 1
ATOM 2396 C C . SER A 1 321 ? 9.124 11.065 -24.427 1.00 98.56 321 SER A C 1
ATOM 2398 O O . SER A 1 321 ? 8.173 11.817 -24.643 1.00 98.56 321 SER A O 1
ATOM 2400 N N . GLY A 1 322 ? 10.128 10.932 -25.302 1.00 98.25 322 GLY A N 1
ATOM 2401 C CA . GLY A 1 322 ? 10.232 11.627 -26.587 1.00 98.25 322 GLY A CA 1
ATOM 2402 C C . GLY A 1 322 ? 11.416 12.601 -26.669 1.00 98.25 322 GLY A C 1
ATOM 2403 O O . GLY A 1 322 ? 11.966 13.035 -25.660 1.00 98.25 322 GLY A O 1
ATOM 2404 N N . ASN A 1 323 ? 11.828 12.933 -27.898 1.00 97.38 323 ASN A N 1
ATOM 2405 C CA . ASN A 1 323 ? 13.078 13.654 -28.198 1.00 97.38 323 ASN A CA 1
ATOM 2406 C C . ASN A 1 323 ? 12.848 15.011 -28.905 1.00 97.38 323 ASN A C 1
ATOM 2408 O O . ASN A 1 323 ? 13.622 15.382 -29.786 1.00 97.38 323 ASN A O 1
ATOM 2412 N N . HIS A 1 324 ? 11.750 15.712 -28.599 1.00 96.12 324 HIS A N 1
ATOM 2413 C CA . HIS A 1 324 ? 11.319 16.923 -29.322 1.00 96.12 324 HIS A CA 1
ATOM 2414 C C . HIS A 1 324 ? 11.048 18.148 -28.420 1.00 96.12 324 HIS A C 1
ATOM 2416 O O . HIS A 1 324 ? 10.333 19.063 -28.832 1.00 96.12 324 HIS A O 1
ATOM 2422 N N . PHE A 1 325 ? 11.586 18.202 -27.196 1.00 96.19 325 PHE A N 1
ATOM 2423 C CA . PHE A 1 325 ? 11.313 19.307 -26.259 1.00 96.19 325 PHE A CA 1
ATOM 2424 C C . PHE A 1 325 ? 11.697 20.690 -26.826 1.00 96.19 325 PHE A C 1
ATOM 2426 O O . PHE A 1 325 ? 10.928 21.648 -26.718 1.00 96.19 325 PHE A O 1
ATOM 2433 N N . ASP A 1 326 ? 12.830 20.785 -27.528 1.00 92.00 326 ASP A N 1
ATOM 2434 C CA . ASP A 1 326 ? 13.264 22.004 -28.223 1.00 92.00 326 ASP A CA 1
ATOM 2435 C C . ASP A 1 326 ? 12.323 22.398 -29.381 1.00 92.00 326 ASP A C 1
ATOM 2437 O O . ASP A 1 326 ? 11.978 23.570 -29.549 1.00 92.00 326 ASP A O 1
ATOM 2441 N N . TYR A 1 327 ? 11.847 21.413 -30.145 1.00 93.31 327 TYR A N 1
ATOM 2442 C CA . TYR A 1 327 ? 10.928 21.578 -31.270 1.00 93.31 327 TYR A CA 1
ATOM 2443 C C . TYR A 1 327 ? 9.560 22.129 -30.836 1.00 93.31 327 TYR A C 1
ATOM 2445 O O . TYR A 1 327 ? 8.977 22.951 -31.552 1.00 93.31 327 TYR A O 1
ATOM 2453 N N . TYR A 1 328 ? 9.076 21.750 -29.649 1.00 96.25 328 TYR A N 1
ATOM 2454 C CA . TYR A 1 328 ? 7.879 22.339 -29.034 1.00 96.25 328 TYR A CA 1
ATOM 2455 C C . TYR A 1 328 ? 8.132 23.696 -28.358 1.00 96.25 328 TYR A C 1
ATOM 2457 O O . TYR A 1 328 ? 7.196 24.322 -27.859 1.00 96.25 328 TYR A O 1
ATOM 2465 N N . GLY A 1 329 ? 9.369 24.201 -28.387 1.00 94.38 329 GLY A N 1
ATOM 2466 C CA . GLY A 1 329 ? 9.746 25.461 -27.751 1.00 94.38 329 GLY A CA 1
ATOM 2467 C C . GLY A 1 329 ? 9.733 25.370 -26.227 1.00 94.38 329 GLY A C 1
ATOM 2468 O O . GLY A 1 329 ? 9.303 26.322 -25.577 1.00 94.38 329 GLY A O 1
ATOM 2469 N N . SER A 1 330 ? 10.161 24.222 -25.692 1.00 96.38 330 SER A N 1
ATOM 2470 C CA . SER A 1 330 ? 10.240 23.916 -24.258 1.00 96.38 330 SER A CA 1
ATOM 2471 C C . SER A 1 330 ? 8.893 23.969 -23.533 1.00 96.38 330 SER A C 1
ATOM 2473 O O . SER A 1 330 ? 8.783 24.410 -22.391 1.00 96.38 330 SER A O 1
ATOM 2475 N N . GLN A 1 331 ? 7.838 23.528 -24.217 1.00 97.38 331 GLN A N 1
ATOM 2476 C CA . GLN A 1 331 ? 6.549 23.255 -23.589 1.00 97.38 331 GLN A CA 1
ATOM 2477 C C . GLN A 1 331 ? 6.603 21.869 -22.949 1.00 97.38 331 GLN A C 1
ATOM 2479 O O . GLN A 1 331 ? 6.997 20.909 -23.611 1.00 97.38 331 GLN A O 1
ATOM 2484 N N . GLN A 1 332 ? 6.206 21.773 -21.678 1.00 98.06 332 GLN A N 1
ATOM 2485 C CA . GLN A 1 332 ? 6.096 20.488 -20.992 1.00 98.06 332 GLN A CA 1
ATOM 2486 C C . GLN A 1 332 ? 5.157 19.534 -21.744 1.00 98.06 332 GLN A C 1
ATOM 2488 O O . GLN A 1 332 ? 4.229 19.962 -22.435 1.00 98.06 332 GLN A O 1
ATOM 2493 N N . GLY A 1 333 ? 5.410 18.242 -21.595 1.00 98.19 333 GLY A N 1
ATOM 2494 C CA . GLY A 1 333 ? 4.612 17.156 -22.147 1.00 98.19 333 GLY A CA 1
ATOM 2495 C C . GLY A 1 333 ? 5.470 15.961 -22.551 1.00 98.19 333 GLY A C 1
ATOM 2496 O O . GLY A 1 333 ? 6.697 16.054 -22.600 1.00 98.19 333 GLY A O 1
ATOM 2497 N N . VAL A 1 334 ? 4.812 14.840 -22.844 1.00 98.56 334 VAL A N 1
ATOM 2498 C CA . VAL A 1 334 ? 5.437 13.577 -23.285 1.00 98.56 334 VAL A CA 1
ATOM 2499 C C . VAL A 1 334 ? 4.738 13.026 -24.536 1.00 98.56 334 VAL A C 1
ATOM 2501 O O . VAL A 1 334 ? 3.615 13.422 -24.852 1.00 98.56 334 VAL A O 1
ATOM 2504 N N . GLY A 1 335 ? 5.400 12.168 -25.312 1.00 97.69 335 GLY A N 1
ATOM 2505 C CA . GLY A 1 335 ? 4.811 11.533 -26.499 1.00 97.69 335 GLY A CA 1
ATOM 2506 C C . GLY A 1 335 ? 3.925 10.326 -26.162 1.00 97.69 335 GLY A C 1
ATOM 2507 O O . GLY A 1 335 ? 3.990 9.788 -25.065 1.00 97.69 335 GLY A O 1
ATOM 2508 N N . TYR A 1 336 ? 3.112 9.848 -27.107 1.00 96.88 336 TYR A N 1
ATOM 2509 C CA . TYR A 1 336 ? 2.384 8.579 -26.943 1.00 96.88 336 TYR A CA 1
ATOM 2510 C C . TYR A 1 336 ? 3.236 7.416 -27.500 1.00 96.88 336 TYR A C 1
ATOM 2512 O O . TYR A 1 336 ? 3.813 7.602 -28.576 1.00 96.88 336 TYR A O 1
ATOM 2520 N N . PRO A 1 337 ? 3.336 6.230 -26.856 1.00 97.19 337 PRO A N 1
ATOM 2521 C CA . PRO A 1 337 ? 2.521 5.714 -25.743 1.00 97.19 337 PRO A CA 1
ATOM 2522 C C . PRO A 1 337 ? 2.920 6.131 -24.320 1.00 97.19 337 PRO A C 1
ATOM 2524 O O . PRO A 1 337 ? 2.188 5.814 -23.393 1.00 97.19 337 PRO A O 1
ATOM 2527 N N . ALA A 1 338 ? 3.993 6.899 -24.125 1.00 98.00 338 ALA A N 1
ATOM 2528 C CA . ALA A 1 338 ? 4.426 7.345 -22.793 1.00 98.00 338 ALA A CA 1
ATOM 2529 C C . ALA A 1 338 ? 3.424 8.273 -22.057 1.00 98.00 338 ALA A C 1
ATOM 2531 O O . ALA A 1 338 ? 3.533 8.478 -20.857 1.00 98.00 338 ALA A O 1
ATOM 2532 N N . ALA A 1 339 ? 2.427 8.815 -22.765 1.00 98.00 339 ALA A N 1
ATOM 2533 C CA . ALA A 1 339 ? 1.302 9.562 -22.195 1.00 98.00 339 ALA A CA 1
ATOM 2534 C C . ALA A 1 339 ? 0.115 8.687 -21.720 1.00 98.00 339 ALA A C 1
ATOM 2536 O O . ALA A 1 339 ? -0.864 9.240 -21.214 1.00 98.00 339 ALA A O 1
ATOM 2537 N N . ASP A 1 340 ? 0.136 7.365 -21.931 1.00 98.19 340 ASP A N 1
ATOM 2538 C CA . ASP A 1 340 ? -0.921 6.451 -21.467 1.00 98.19 340 ASP A CA 1
ATOM 2539 C C . ASP A 1 340 ? -0.714 6.135 -19.971 1.00 98.19 340 ASP A C 1
ATOM 2541 O O . ASP A 1 340 ? 0.404 5.777 -19.606 1.00 98.19 340 ASP A O 1
ATOM 2545 N N . PRO A 1 341 ? -1.743 6.209 -19.098 1.00 96.56 341 PRO A N 1
ATOM 2546 C CA . PRO A 1 341 ? -1.607 5.865 -17.675 1.00 96.56 341 PRO A CA 1
ATOM 2547 C C . PRO A 1 341 ? -0.980 4.491 -17.397 1.00 96.56 341 PRO A C 1
ATOM 2549 O O . PRO A 1 341 ? -0.354 4.305 -16.363 1.00 96.56 341 PRO A O 1
ATOM 2552 N N . ASN A 1 342 ? -1.125 3.547 -18.331 1.00 97.44 342 ASN A N 1
ATOM 2553 C CA . ASN A 1 342 ? -0.583 2.190 -18.242 1.00 97.44 342 ASN A CA 1
ATOM 2554 C C . ASN A 1 342 ? 0.824 2.046 -18.865 1.00 97.44 342 ASN A C 1
ATOM 2556 O O . ASN A 1 342 ? 1.200 0.960 -19.304 1.00 97.44 342 ASN A O 1
ATOM 2560 N N . SER A 1 343 ? 1.600 3.131 -18.958 1.00 97.81 343 SER A N 1
ATOM 2561 C CA . SER A 1 343 ? 2.994 3.112 -19.409 1.00 97.81 343 SER A CA 1
ATOM 2562 C C . SER A 1 343 ? 3.844 4.113 -18.631 1.00 97.81 343 SER A C 1
ATOM 2564 O O . SER A 1 343 ? 3.568 5.307 -18.635 1.00 97.81 343 SER A O 1
ATOM 2566 N N . LEU A 1 344 ? 4.969 3.655 -18.085 1.00 98.62 344 LEU A N 1
ATOM 2567 C CA . LEU A 1 344 ? 5.961 4.535 -17.465 1.00 98.62 344 LEU A CA 1
ATOM 2568 C C . LEU A 1 344 ? 6.666 5.380 -18.541 1.00 98.62 344 LEU A C 1
ATOM 2570 O O . LEU A 1 344 ? 7.030 4.853 -19.596 1.00 98.62 344 LEU A O 1
ATOM 2574 N N . SER A 1 345 ? 6.865 6.676 -18.288 1.00 98.69 345 SER A N 1
ATOM 2575 C CA . SER A 1 345 ? 7.461 7.625 -19.243 1.00 98.69 345 SER A CA 1
ATOM 2576 C C . SER A 1 345 ? 8.885 7.982 -18.834 1.00 98.69 345 SER A C 1
ATOM 2578 O O . SER A 1 345 ? 9.089 8.661 -17.825 1.00 98.69 345 SER A O 1
ATOM 2580 N N . ILE A 1 346 ? 9.872 7.535 -19.617 1.00 98.88 346 ILE A N 1
ATOM 2581 C CA . ILE A 1 346 ? 11.291 7.643 -19.249 1.00 98.88 346 ILE A CA 1
ATOM 2582 C C . ILE A 1 346 ? 11.991 8.783 -19.994 1.00 98.88 346 ILE A C 1
ATOM 2584 O O . ILE A 1 346 ? 12.122 8.768 -21.224 1.00 98.88 346 ILE A O 1
ATOM 2588 N N . GLY A 1 347 ? 12.453 9.774 -19.229 1.00 98.62 347 GLY A N 1
ATOM 2589 C CA . GLY A 1 347 ? 13.274 10.889 -19.702 1.00 98.62 347 GLY A CA 1
ATOM 2590 C C . GLY A 1 347 ? 14.763 10.532 -19.824 1.00 98.62 347 GLY A C 1
ATOM 2591 O O . GLY A 1 347 ? 15.228 9.555 -19.241 1.00 98.62 347 GLY A O 1
ATOM 2592 N N . ALA A 1 348 ? 15.529 11.333 -20.572 1.00 98.44 348 ALA A N 1
ATOM 2593 C CA . ALA A 1 348 ? 16.958 11.107 -20.817 1.00 98.44 348 ALA A CA 1
ATOM 2594 C C . ALA A 1 348 ? 17.855 12.151 -20.138 1.00 98.44 348 ALA A C 1
ATOM 2596 O O . ALA A 1 348 ? 17.776 13.341 -20.464 1.00 98.44 348 ALA A O 1
ATOM 2597 N N . VAL A 1 349 ? 18.764 11.684 -19.279 1.00 97.88 349 VAL A N 1
ATOM 2598 C CA . VAL A 1 349 ? 19.925 12.456 -18.798 1.00 97.88 349 VAL A CA 1
ATOM 2599 C C . VAL A 1 349 ? 21.201 12.085 -19.556 1.00 97.88 349 VAL A C 1
ATOM 2601 O O . VAL A 1 349 ? 21.294 11.016 -20.168 1.00 97.88 349 VAL A O 1
ATOM 2604 N N . TRP A 1 350 ? 22.185 12.977 -19.526 1.00 95.50 350 TRP A N 1
ATOM 2605 C CA . TRP A 1 350 ? 23.554 12.689 -19.945 1.00 95.50 350 TRP A CA 1
ATOM 2606 C C . TRP A 1 350 ? 24.235 11.743 -18.938 1.00 95.50 350 TRP A C 1
ATOM 2608 O O . TRP A 1 350 ? 24.033 11.864 -17.731 1.00 95.50 350 TRP A O 1
ATOM 2618 N N . ASP A 1 351 ? 25.043 10.795 -19.424 1.00 91.19 351 ASP A N 1
ATOM 2619 C CA . ASP A 1 351 ? 25.770 9.843 -18.569 1.00 91.19 351 ASP A CA 1
ATOM 2620 C C . ASP A 1 351 ? 27.108 10.400 -18.046 1.00 91.19 351 ASP A C 1
ATOM 2622 O O . ASP A 1 351 ? 27.536 10.068 -16.942 1.00 91.19 351 ASP A O 1
ATOM 2626 N N . ALA A 1 352 ? 27.749 11.290 -18.811 1.00 90.50 352 ALA A N 1
ATOM 2627 C CA . ALA A 1 352 ? 29.032 11.907 -18.476 1.00 90.50 352 ALA A CA 1
ATOM 2628 C C . ALA A 1 352 ? 29.281 13.255 -19.185 1.00 90.50 352 ALA A C 1
ATOM 2630 O O . ALA A 1 352 ? 28.555 13.653 -20.100 1.00 90.50 352 ALA A O 1
ATOM 2631 N N . ASP A 1 353 ? 30.371 13.939 -18.798 1.00 89.75 353 ASP A N 1
ATOM 2632 C CA . ASP A 1 353 ? 30.949 15.060 -19.562 1.00 89.75 353 ASP A CA 1
ATOM 2633 C C . ASP A 1 353 ? 31.596 14.532 -20.852 1.00 89.75 353 ASP A C 1
ATOM 2635 O O . ASP A 1 353 ? 32.785 14.210 -20.923 1.00 89.75 353 ASP A O 1
ATOM 2639 N N . ASN A 1 354 ? 30.772 14.475 -21.892 1.00 84.38 354 ASN A N 1
ATOM 2640 C CA . ASN A 1 354 ? 31.134 14.169 -23.269 1.00 84.38 354 ASN A CA 1
ATOM 2641 C C . ASN A 1 354 ? 31.561 15.438 -24.049 1.00 84.38 354 ASN A C 1
ATOM 2643 O O . ASN A 1 354 ? 31.614 15.445 -25.287 1.00 84.38 354 ASN A O 1
ATOM 2647 N N . GLY A 1 355 ? 31.869 16.538 -23.350 1.00 81.94 355 GLY A N 1
ATOM 2648 C CA . GLY A 1 355 ? 32.171 17.846 -23.923 1.00 81.94 355 GLY A CA 1
ATOM 2649 C C . GLY A 1 355 ? 30.959 18.512 -24.581 1.00 81.94 355 GLY A C 1
ATOM 2650 O O . GLY A 1 355 ? 29.812 18.275 -24.210 1.00 81.94 355 GLY A O 1
ATOM 2651 N N . GLY A 1 356 ? 31.206 19.374 -25.570 1.00 79.31 356 GLY A N 1
ATOM 2652 C CA . GLY A 1 356 ? 30.139 20.055 -26.307 1.00 79.31 356 GLY A CA 1
ATOM 2653 C C . GLY A 1 356 ? 30.636 21.074 -27.344 1.00 79.31 356 GLY A C 1
ATOM 2654 O O . GLY A 1 356 ? 31.851 21.279 -27.492 1.00 79.31 356 GLY A O 1
ATOM 2655 N N . PRO A 1 357 ? 29.719 21.729 -28.081 1.00 85.12 357 PRO A N 1
ATOM 2656 C CA . PRO A 1 357 ? 28.265 21.564 -27.994 1.00 85.12 357 PRO A CA 1
ATOM 2657 C C . PRO A 1 357 ? 27.755 20.321 -28.745 1.00 85.12 357 PRO A C 1
ATOM 2659 O O . PRO A 1 357 ? 28.296 19.957 -29.795 1.00 85.12 357 PRO A O 1
ATOM 2662 N N . TRP A 1 358 ? 26.671 19.731 -28.245 1.00 86.00 358 TRP A N 1
ATOM 2663 C CA . TRP A 1 358 ? 25.947 18.603 -28.830 1.00 86.00 358 TRP A CA 1
ATOM 2664 C C . TRP A 1 358 ? 24.479 18.995 -29.030 1.00 86.00 358 TRP A C 1
ATOM 2666 O O . TRP A 1 358 ? 23.742 19.155 -28.072 1.00 86.00 358 TRP A O 1
ATOM 2676 N N . GLY A 1 359 ? 24.032 19.180 -30.276 1.00 86.94 359 GLY A N 1
ATOM 2677 C CA . GLY A 1 359 ? 22.660 19.644 -30.530 1.00 86.94 359 GLY A CA 1
ATOM 2678 C C . GLY A 1 359 ? 22.434 21.064 -29.996 1.00 86.94 359 GLY A C 1
ATOM 2679 O O . GLY A 1 359 ? 23.058 22.002 -30.504 1.00 86.94 359 GLY A O 1
ATOM 2680 N N . ASN A 1 360 ? 21.550 21.208 -29.003 1.00 91.44 360 ASN A N 1
ATOM 2681 C CA . ASN A 1 360 ? 21.338 22.463 -28.274 1.00 91.44 360 ASN A CA 1
ATOM 2682 C C . ASN A 1 360 ? 22.110 22.516 -26.941 1.00 91.44 360 ASN A C 1
ATOM 2684 O O . ASN A 1 360 ? 22.304 23.609 -26.417 1.00 91.44 360 ASN A O 1
ATOM 2688 N N . ASP A 1 361 ? 22.579 21.378 -26.423 1.00 91.38 361 ASP A N 1
ATOM 2689 C CA . ASP A 1 361 ? 23.393 21.261 -25.213 1.00 91.38 361 ASP A CA 1
ATOM 2690 C C . ASP A 1 361 ? 24.776 21.898 -25.467 1.00 91.38 361 ASP A C 1
ATOM 2692 O O . ASP A 1 361 ? 25.518 21.493 -26.370 1.00 91.38 361 ASP A O 1
ATOM 2696 N N . ILE A 1 362 ? 25.143 22.934 -24.708 1.00 93.31 362 ILE A N 1
ATOM 2697 C CA . ILE A 1 362 ? 26.428 23.643 -24.853 1.00 93.31 362 ILE A CA 1
ATOM 2698 C C . ILE A 1 362 ? 27.527 22.894 -24.092 1.00 93.31 362 ILE A C 1
ATOM 2700 O O . ILE A 1 362 ? 28.658 22.791 -24.583 1.00 93.31 362 ILE A O 1
ATOM 2704 N N . THR A 1 363 ? 27.183 22.339 -22.928 1.00 90.19 363 THR A N 1
ATOM 2705 C CA . THR A 1 363 ? 28.025 21.434 -22.132 1.00 90.19 363 THR A CA 1
ATOM 2706 C C . THR A 1 363 ? 27.223 20.217 -21.676 1.00 90.19 363 THR A C 1
ATOM 2708 O O . THR A 1 363 ? 26.003 20.275 -21.581 1.00 90.19 363 THR A O 1
ATOM 2711 N N . THR A 1 364 ? 27.913 19.114 -21.392 1.00 91.50 364 THR A N 1
ATOM 2712 C CA . THR A 1 364 ? 27.322 17.844 -20.939 1.00 91.50 364 THR A CA 1
ATOM 2713 C C . THR A 1 364 ? 27.980 17.413 -19.626 1.00 91.50 364 THR A C 1
ATOM 2715 O O . THR A 1 364 ? 28.978 18.004 -19.211 1.00 91.50 364 THR A O 1
ATOM 2718 N N . GLY A 1 365 ? 27.396 16.445 -18.928 1.00 90.44 365 GLY A N 1
ATOM 2719 C CA . GLY A 1 365 ? 27.779 16.056 -17.570 1.00 90.44 365 GLY A CA 1
ATOM 2720 C C . GLY A 1 365 ? 26.778 15.049 -16.999 1.00 90.44 365 GLY A C 1
ATOM 2721 O O . GLY A 1 365 ? 25.657 15.016 -17.494 1.00 90.44 365 GLY A O 1
ATOM 2722 N N . PRO A 1 366 ? 27.153 14.231 -16.002 1.00 91.50 366 PRO A N 1
ATOM 2723 C CA . PRO A 1 366 ? 26.224 13.296 -15.362 1.00 91.50 366 PRO A CA 1
ATOM 2724 C C . PRO A 1 366 ? 25.005 14.021 -14.770 1.00 91.50 366 PRO A C 1
ATOM 2726 O O . PRO A 1 366 ? 25.103 15.194 -14.417 1.00 91.50 366 PRO A O 1
ATOM 2729 N N . ASP A 1 367 ? 23.878 13.312 -14.670 1.00 93.06 367 ASP A N 1
ATOM 2730 C CA . ASP A 1 367 ? 22.575 13.752 -14.129 1.00 93.06 367 ASP A CA 1
ATOM 2731 C C . ASP A 1 367 ? 21.858 14.893 -14.886 1.00 93.06 367 ASP A C 1
ATOM 2733 O O . ASP A 1 367 ? 20.657 15.082 -14.703 1.00 93.06 367 ASP A O 1
ATOM 2737 N N . ARG A 1 368 ? 22.535 15.592 -15.804 1.00 95.00 368 ARG A N 1
ATOM 2738 C CA . ARG A 1 368 ? 21.973 16.702 -16.597 1.00 95.00 368 ARG A CA 1
ATOM 2739 C C . ARG A 1 368 ? 20.888 16.253 -17.553 1.00 95.00 368 ARG A C 1
ATOM 2741 O O . ARG A 1 368 ? 21.122 15.362 -18.376 1.00 95.00 368 ARG A O 1
ATOM 2748 N N . ILE A 1 369 ? 19.743 16.925 -17.546 1.00 97.62 369 ILE A N 1
ATOM 2749 C CA . ILE A 1 369 ? 18.643 16.604 -18.450 1.00 97.62 369 ILE A CA 1
ATOM 2750 C C . ILE A 1 369 ? 19.010 17.021 -19.878 1.00 97.62 369 ILE A C 1
ATOM 2752 O O . ILE A 1 369 ? 19.303 18.177 -20.169 1.00 97.62 369 ILE A O 1
ATOM 2756 N N . THR A 1 370 ? 18.966 16.067 -20.810 1.00 96.62 370 THR A N 1
ATOM 2757 C CA . THR A 1 370 ? 19.294 16.328 -22.220 1.00 96.62 370 THR A CA 1
ATOM 2758 C C . THR A 1 370 ? 18.320 17.338 -22.838 1.00 96.62 370 THR A C 1
ATOM 2760 O O . THR A 1 370 ? 17.101 17.236 -22.659 1.00 96.62 370 THR A O 1
ATOM 2763 N N . SER A 1 371 ? 18.817 18.293 -23.630 1.00 96.19 371 SER A N 1
ATOM 2764 C CA . SER A 1 371 ? 17.988 19.377 -24.196 1.00 96.19 371 SER A CA 1
ATOM 2765 C C . SER A 1 371 ? 16.828 18.893 -25.086 1.00 96.19 371 SER A C 1
ATOM 2767 O O . SER A 1 371 ? 15.838 19.604 -25.274 1.00 96.19 371 SER A O 1
ATOM 2769 N N . PHE A 1 372 ? 16.925 17.673 -25.626 1.00 96.44 372 PHE A N 1
ATOM 2770 C CA . PHE A 1 372 ? 15.884 17.052 -26.444 1.00 96.44 372 PHE A CA 1
ATOM 2771 C C . PHE A 1 372 ? 14.790 16.348 -25.627 1.00 96.44 372 PHE A C 1
ATOM 2773 O O . PHE A 1 372 ? 13.681 16.189 -26.148 1.00 96.44 372 PHE A O 1
ATOM 2780 N N . SER A 1 373 ? 15.067 15.909 -24.388 1.00 98.12 373 SER A N 1
ATOM 2781 C CA . SER A 1 373 ? 14.148 15.050 -23.628 1.00 98.12 373 SER A CA 1
ATOM 2782 C C . SER A 1 373 ? 12.848 15.777 -23.320 1.00 98.12 373 SER A C 1
ATOM 2784 O O . SER A 1 373 ? 12.838 16.789 -22.616 1.00 98.12 373 SER A O 1
ATOM 2786 N N . GLN A 1 374 ? 11.742 15.226 -23.806 1.00 98.50 374 GLN A N 1
ATOM 2787 C CA . GLN A 1 374 ? 10.404 15.601 -23.366 1.00 98.50 374 GLN A CA 1
ATOM 2788 C C . GLN A 1 374 ? 10.237 15.277 -21.874 1.00 98.50 374 GLN A C 1
ATOM 2790 O O . GLN A 1 374 ? 10.840 14.325 -21.365 1.00 98.50 374 GLN A O 1
ATOM 2795 N N . ARG A 1 375 ? 9.508 16.146 -21.166 1.00 98.06 375 ARG A N 1
ATOM 2796 C CA . ARG A 1 375 ? 9.402 16.170 -19.701 1.00 98.06 375 ARG A CA 1
ATOM 2797 C C . ARG A 1 375 ? 8.094 16.835 -19.268 1.00 98.06 375 ARG A C 1
ATOM 2799 O O . ARG A 1 375 ? 7.691 17.829 -19.875 1.00 98.06 375 ARG A O 1
ATOM 2806 N N . HIS A 1 376 ? 7.437 16.304 -18.241 1.00 98.31 376 HIS A N 1
ATOM 2807 C CA . HIS A 1 376 ? 6.225 16.883 -17.658 1.00 98.31 376 HIS A CA 1
ATOM 2808 C C . HIS A 1 376 ? 6.110 16.535 -16.171 1.00 98.31 376 HIS A C 1
ATOM 2810 O O . HIS A 1 376 ? 6.236 15.363 -15.825 1.00 98.31 376 HIS A O 1
ATOM 2816 N N . GLU A 1 377 ? 5.812 17.536 -15.339 1.00 95.62 377 GLU A N 1
ATOM 2817 C CA . GLU A 1 377 ? 5.712 17.494 -13.866 1.00 95.62 377 GLU A CA 1
ATOM 2818 C C . GLU A 1 377 ? 5.046 16.223 -13.312 1.00 95.62 377 GLU A C 1
ATOM 2820 O O . GLU A 1 377 ? 5.554 15.615 -12.379 1.00 95.62 377 GLU A O 1
ATOM 2825 N N . THR A 1 378 ? 3.935 15.796 -13.919 1.00 94.75 378 THR A N 1
ATOM 2826 C CA . THR A 1 378 ? 3.123 14.651 -13.462 1.00 94.75 378 THR A CA 1
ATOM 2827 C C . THR A 1 378 ? 3.001 13.497 -14.464 1.00 94.75 378 THR A C 1
ATOM 2829 O O . THR A 1 378 ? 2.197 12.595 -14.240 1.00 94.75 378 THR A O 1
ATOM 2832 N N . LEU A 1 379 ? 3.736 13.523 -15.587 1.00 97.69 379 LEU A N 1
ATOM 2833 C CA . LEU A 1 379 ? 3.701 12.430 -16.583 1.00 97.69 379 LEU A CA 1
ATOM 2834 C C . LEU A 1 379 ? 5.065 11.782 -16.821 1.00 97.69 379 LEU A C 1
ATOM 2836 O O . LEU A 1 379 ? 5.099 10.620 -17.206 1.00 97.69 379 LEU A O 1
ATOM 2840 N N . THR A 1 380 ? 6.184 12.478 -16.588 1.00 98.44 380 THR A N 1
ATOM 2841 C CA . THR A 1 380 ? 7.484 11.798 -16.516 1.00 98.44 380 THR A CA 1
ATOM 2842 C C . THR A 1 380 ? 7.506 10.938 -15.257 1.00 98.44 380 THR A C 1
ATOM 2844 O O . THR A 1 380 ? 7.366 11.476 -14.164 1.00 98.44 380 THR A O 1
ATOM 2847 N N . THR A 1 381 ? 7.732 9.631 -15.389 1.00 98.44 381 THR A N 1
ATOM 2848 C CA . THR A 1 381 ? 7.926 8.755 -14.224 1.00 98.44 381 THR A CA 1
ATOM 2849 C C . THR A 1 381 ? 9.303 9.010 -13.621 1.00 98.44 381 THR A C 1
ATOM 2851 O O . THR A 1 381 ? 9.418 9.430 -12.477 1.00 98.44 381 THR A O 1
ATOM 2854 N N . VAL A 1 382 ? 10.356 8.803 -14.416 1.00 98.69 382 VAL A N 1
ATOM 2855 C CA . VAL A 1 382 ? 11.758 8.994 -14.017 1.00 98.69 382 VAL A CA 1
ATOM 2856 C C . VAL A 1 382 ? 12.632 9.330 -15.225 1.00 98.69 382 VAL A C 1
ATOM 2858 O O . VAL A 1 382 ? 12.259 9.107 -16.379 1.00 98.69 382 VAL A O 1
ATOM 2861 N N . PHE A 1 383 ? 13.833 9.828 -14.961 1.00 98.81 383 PHE A N 1
ATOM 2862 C CA . PHE A 1 383 ? 14.929 9.928 -15.914 1.00 98.81 383 PHE A CA 1
ATOM 2863 C C . PHE A 1 383 ? 15.909 8.757 -15.767 1.00 98.81 383 PHE A C 1
ATOM 2865 O O . PHE A 1 383 ? 16.117 8.232 -14.672 1.00 98.81 383 PHE A O 1
ATOM 2872 N N . ALA A 1 384 ? 16.550 8.374 -16.870 1.00 98.50 384 ALA A N 1
ATOM 2873 C CA . ALA A 1 384 ? 17.642 7.402 -16.897 1.00 98.50 384 ALA A CA 1
ATOM 2874 C C . ALA A 1 384 ? 18.724 7.816 -17.926 1.00 98.50 384 ALA A C 1
ATOM 2876 O O . ALA A 1 384 ? 18.467 8.697 -18.759 1.00 98.50 384 ALA A O 1
ATOM 2877 N N . PRO A 1 385 ? 19.936 7.224 -17.889 1.00 97.81 385 PRO A N 1
ATOM 2878 C CA . PRO A 1 385 ? 21.014 7.555 -18.819 1.00 97.81 385 PRO A CA 1
ATOM 2879 C C . PRO A 1 385 ? 20.593 7.349 -20.279 1.00 97.81 385 PRO A C 1
ATOM 2881 O O . PRO A 1 385 ? 20.238 6.248 -20.697 1.00 97.81 385 PRO A O 1
ATOM 2884 N N . GLY A 1 386 ? 20.623 8.422 -21.066 1.00 96.38 386 GLY A N 1
ATOM 2885 C CA . GLY A 1 386 ? 20.117 8.439 -22.438 1.00 96.38 386 GLY A CA 1
ATOM 2886 C C . GLY A 1 386 ? 21.051 9.077 -23.462 1.00 96.38 386 GLY A C 1
ATOM 2887 O O . GLY A 1 386 ? 20.717 9.051 -24.643 1.00 96.38 386 GLY A O 1
ATOM 2888 N N . ALA A 1 387 ? 22.202 9.634 -23.070 1.00 92.00 387 ALA A N 1
ATOM 2889 C CA . ALA A 1 387 ? 23.203 10.173 -23.998 1.00 92.00 387 ALA A CA 1
ATOM 2890 C C . ALA A 1 387 ? 24.619 10.162 -23.372 1.00 92.00 387 ALA A C 1
ATOM 2892 O O . ALA A 1 387 ? 24.779 10.724 -22.297 1.00 92.00 387 ALA A O 1
ATOM 2893 N N . PHE A 1 388 ? 25.673 9.588 -23.967 1.00 89.88 388 PHE A N 1
ATOM 2894 C CA . PHE A 1 388 ? 25.716 8.720 -25.159 1.00 89.88 388 PHE A CA 1
ATOM 2895 C C . PHE A 1 388 ? 25.865 7.258 -24.739 1.00 89.88 388 PHE A C 1
ATOM 2897 O O . PHE A 1 388 ? 26.897 6.862 -24.212 1.00 89.88 388 PHE A O 1
ATOM 2904 N N . ILE A 1 389 ? 24.873 6.427 -25.051 1.00 91.62 389 ILE A N 1
ATOM 2905 C CA . ILE A 1 389 ? 24.866 5.034 -24.610 1.00 91.62 389 ILE A CA 1
ATOM 2906 C C . ILE A 1 389 ? 25.407 4.129 -25.720 1.00 91.62 389 ILE A C 1
ATOM 2908 O O . ILE A 1 389 ? 24.774 3.923 -26.764 1.00 91.62 389 ILE A O 1
ATOM 2912 N N . THR A 1 390 ? 26.599 3.582 -25.487 1.00 91.06 390 THR A N 1
ATOM 2913 C CA . THR A 1 390 ? 27.207 2.542 -26.321 1.00 91.06 390 THR A CA 1
ATOM 2914 C C . THR A 1 390 ? 26.414 1.240 -26.215 1.00 91.06 390 THR A C 1
ATOM 2916 O O . THR A 1 390 ? 26.272 0.700 -25.123 1.00 91.06 390 THR A O 1
ATOM 2919 N N . GLY A 1 391 ? 25.957 0.686 -27.340 1.00 91.81 391 GLY A N 1
ATOM 2920 C CA . GLY A 1 391 ? 25.230 -0.590 -27.412 1.00 91.81 391 GLY A CA 1
ATOM 2921 C C . GLY A 1 391 ? 25.635 -1.462 -28.604 1.00 91.81 391 GLY A C 1
ATOM 2922 O O . GLY A 1 391 ? 26.567 -1.131 -29.339 1.00 91.81 391 GLY A O 1
ATOM 2923 N N . ALA A 1 392 ? 24.951 -2.592 -28.798 1.00 94.25 392 ALA A N 1
ATOM 2924 C CA . ALA A 1 392 ? 25.210 -3.543 -29.881 1.00 94.25 392 ALA A CA 1
ATOM 2925 C C . ALA A 1 392 ? 24.949 -2.951 -31.275 1.00 94.25 392 ALA A C 1
ATOM 2927 O O . ALA A 1 392 ? 23.976 -2.235 -31.501 1.00 94.25 392 ALA A O 1
ATOM 2928 N N . ASN A 1 393 ? 25.795 -3.310 -32.241 1.00 91.88 393 ASN A N 1
ATOM 2929 C CA . ASN A 1 393 ? 25.692 -2.861 -33.625 1.00 91.88 393 ASN A CA 1
ATOM 2930 C C . ASN A 1 393 ? 24.931 -3.882 -34.491 1.00 91.88 393 ASN A C 1
ATOM 2932 O O . ASN A 1 393 ? 25.281 -5.066 -34.528 1.00 91.88 393 ASN A O 1
ATOM 2936 N N . ALA A 1 394 ? 23.941 -3.419 -35.262 1.00 90.19 394 ALA A N 1
ATOM 2937 C CA . ALA A 1 394 ? 23.151 -4.266 -36.164 1.00 90.19 394 ALA A CA 1
ATOM 2938 C C . ALA A 1 394 ? 23.957 -4.949 -37.287 1.00 90.19 394 ALA A C 1
ATOM 2940 O O . ALA A 1 394 ? 23.498 -5.900 -37.919 1.00 90.19 394 ALA A O 1
ATOM 2941 N N . ASN A 1 395 ? 25.172 -4.474 -37.571 1.00 83.50 395 ASN A N 1
ATOM 2942 C CA . ASN A 1 395 ? 25.987 -4.969 -38.671 1.00 83.50 395 ASN A CA 1
ATOM 2943 C C . ASN A 1 395 ? 26.534 -6.386 -38.412 1.00 83.50 395 ASN A C 1
ATOM 2945 O O . ASN A 1 395 ? 27.666 -6.554 -37.966 1.00 83.50 395 ASN A O 1
ATOM 2949 N N . ALA A 1 396 ? 25.787 -7.419 -38.804 1.00 69.81 396 ALA A N 1
ATOM 2950 C CA . ALA A 1 396 ? 26.196 -8.826 -38.713 1.00 69.81 396 ALA A CA 1
ATOM 2951 C C . ALA A 1 396 ? 27.517 -9.185 -39.446 1.00 69.81 396 ALA A C 1
ATOM 2953 O O . ALA A 1 396 ? 28.089 -10.244 -39.198 1.00 69.81 396 ALA A O 1
ATOM 2954 N N . MET A 1 397 ? 28.053 -8.327 -40.330 1.00 66.50 397 MET A N 1
ATOM 2955 C CA . MET A 1 397 ? 29.392 -8.511 -40.927 1.00 66.50 397 MET A CA 1
ATOM 2956 C C . MET A 1 397 ? 30.530 -7.858 -40.122 1.00 66.50 397 MET A C 1
ATOM 2958 O O . MET A 1 397 ? 31.701 -8.089 -40.428 1.00 66.50 397 MET A O 1
ATOM 2962 N N . ASN A 1 398 ? 30.207 -7.039 -39.121 1.00 71.00 398 ASN A N 1
ATOM 2963 C CA . ASN A 1 398 ? 31.134 -6.446 -38.160 1.00 71.00 398 ASN A CA 1
ATOM 2964 C C . ASN A 1 398 ? 30.397 -6.216 -36.817 1.00 71.00 398 ASN A C 1
ATOM 2966 O O . ASN A 1 398 ? 30.171 -5.057 -36.451 1.00 71.00 398 ASN A O 1
ATOM 2970 N N . PRO A 1 399 ? 29.990 -7.291 -36.109 1.00 72.81 399 PRO A N 1
ATOM 2971 C CA . PRO A 1 399 ? 29.381 -7.174 -34.789 1.00 72.81 399 PRO A CA 1
ATOM 2972 C C . PRO A 1 399 ? 30.394 -6.552 -33.822 1.00 72.81 399 PRO A C 1
ATOM 2974 O O . PRO A 1 399 ? 31.577 -6.899 -33.813 1.00 72.81 399 PRO A O 1
ATOM 2977 N N . GLY A 1 400 ? 29.928 -5.567 -33.072 1.00 85.06 400 GLY A N 1
ATOM 2978 C CA . GLY A 1 400 ? 30.709 -4.617 -32.292 1.00 85.06 400 GLY A CA 1
ATOM 2979 C C . GLY A 1 400 ? 29.755 -3.562 -31.744 1.00 85.06 400 GLY A C 1
ATOM 2980 O O . GLY A 1 400 ? 28.555 -3.809 -31.670 1.00 85.06 400 GLY A O 1
ATOM 2981 N N . THR A 1 401 ? 30.249 -2.379 -31.393 1.00 90.81 401 THR A N 1
ATOM 2982 C CA . THR A 1 401 ? 29.411 -1.362 -30.744 1.00 90.81 401 THR A CA 1
ATOM 2983 C C . THR A 1 401 ? 28.958 -0.220 -31.661 1.00 90.81 401 THR A C 1
ATOM 2985 O O . THR A 1 401 ? 29.442 -0.052 -32.788 1.00 90.81 401 THR A O 1
ATOM 2988 N N . VAL A 1 402 ? 27.974 0.542 -31.183 1.00 90.75 402 VAL A N 1
ATOM 2989 C CA . VAL A 1 402 ? 27.512 1.824 -31.727 1.00 90.75 402 VAL A CA 1
ATOM 2990 C C . VAL A 1 402 ? 26.982 2.703 -30.594 1.00 90.75 402 VAL A C 1
ATOM 2992 O O . VAL A 1 402 ? 26.253 2.220 -29.729 1.00 90.75 402 VAL A O 1
ATOM 2995 N N . ASP A 1 403 ? 27.335 3.984 -30.616 1.00 90.44 403 ASP A N 1
ATOM 2996 C CA . ASP A 1 403 ? 26.889 4.973 -29.633 1.00 90.44 403 ASP A CA 1
ATOM 2997 C C . ASP A 1 403 ? 25.605 5.655 -30.129 1.00 90.44 403 ASP A C 1
ATOM 2999 O O . ASP A 1 403 ? 25.536 6.087 -31.284 1.00 90.44 403 ASP A O 1
ATOM 3003 N N . MET A 1 404 ? 24.584 5.743 -29.273 1.00 93.06 404 MET A N 1
ATOM 3004 C CA . MET A 1 404 ? 23.297 6.382 -29.579 1.00 93.06 404 MET A CA 1
ATOM 3005 C C . MET A 1 404 ? 22.854 7.322 -28.451 1.00 93.06 404 MET A C 1
ATOM 3007 O O . MET A 1 404 ? 23.360 7.242 -27.332 1.00 93.06 404 MET A O 1
ATOM 3011 N N . ALA A 1 405 ? 21.925 8.232 -28.753 1.00 93.94 405 ALA A N 1
ATOM 3012 C CA . ALA A 1 405 ? 21.338 9.134 -27.768 1.00 93.94 405 ALA A CA 1
ATOM 3013 C C . ALA A 1 405 ? 19.841 9.357 -28.017 1.00 93.94 405 ALA A C 1
ATOM 3015 O O . ALA A 1 405 ? 19.425 9.587 -29.156 1.00 93.94 405 ALA A O 1
ATOM 3016 N N . GLY A 1 406 ? 19.061 9.338 -26.937 1.00 96.75 406 GLY A N 1
ATOM 3017 C CA . GLY A 1 406 ? 17.612 9.487 -26.943 1.00 96.75 406 GLY A CA 1
ATOM 3018 C C . GLY A 1 406 ? 16.968 9.001 -25.641 1.00 96.75 406 GLY A C 1
ATOM 3019 O O . GLY A 1 406 ? 17.522 8.177 -24.917 1.00 96.75 406 GLY A O 1
ATOM 3020 N N . THR A 1 407 ? 15.728 9.424 -25.386 1.00 98.50 407 THR A N 1
ATOM 3021 C CA . THR A 1 407 ? 14.832 8.764 -24.408 1.00 98.50 407 THR A CA 1
ATOM 3022 C C . THR A 1 407 ? 14.633 7.278 -24.736 1.00 98.50 407 THR A C 1
ATOM 3024 O O . THR A 1 407 ? 14.468 6.453 -23.844 1.00 98.50 407 THR A O 1
ATOM 3027 N N . SER A 1 408 ? 14.786 6.918 -26.011 1.00 97.94 408 SER A N 1
ATOM 3028 C CA . SER A 1 408 ? 14.883 5.553 -26.529 1.00 97.94 408 SER A CA 1
ATOM 3029 C C . SER A 1 408 ? 16.036 4.716 -25.952 1.00 97.94 408 SER A C 1
ATOM 3031 O O . SER A 1 408 ? 15.909 3.495 -25.899 1.00 97.94 408 SER A O 1
ATOM 3033 N N . GLN A 1 409 ? 17.133 5.338 -25.502 1.00 97.81 409 GLN A N 1
ATOM 3034 C CA . GLN A 1 409 ? 18.249 4.682 -24.804 1.00 97.81 409 GLN A CA 1
ATOM 3035 C C . GLN A 1 409 ? 18.056 4.698 -23.277 1.00 97.81 409 GLN A C 1
ATOM 3037 O O . GLN A 1 409 ? 18.536 3.798 -22.591 1.00 97.81 409 GLN A O 1
ATOM 3042 N N . ALA A 1 410 ? 17.303 5.665 -22.748 1.00 98.56 410 ALA A N 1
ATOM 3043 C CA . ALA A 1 410 ? 16.949 5.733 -21.331 1.00 98.56 410 ALA A CA 1
ATOM 3044 C C . ALA A 1 410 ? 15.923 4.652 -20.931 1.00 98.56 410 ALA A C 1
ATOM 3046 O O . ALA A 1 410 ? 16.142 3.925 -19.965 1.00 98.56 410 ALA A O 1
ATOM 3047 N N . ALA A 1 411 ? 14.851 4.474 -21.713 1.00 98.81 411 ALA A N 1
ATOM 3048 C CA . ALA A 1 411 ? 13.803 3.474 -21.472 1.00 98.81 411 ALA A CA 1
ATOM 3049 C C . ALA A 1 411 ? 14.314 2.032 -21.197 1.00 98.81 411 ALA A C 1
ATOM 3051 O O . ALA A 1 411 ? 13.923 1.460 -20.173 1.00 98.81 411 ALA A O 1
ATOM 3052 N N . PRO A 1 412 ? 15.237 1.443 -21.993 1.00 98.69 412 PRO A N 1
ATOM 3053 C CA . PRO A 1 412 ? 15.709 0.077 -21.760 1.00 98.69 412 PRO A CA 1
ATOM 3054 C C . PRO A 1 412 ? 16.554 -0.092 -20.490 1.00 98.69 412 PRO A C 1
ATOM 3056 O O . PRO A 1 412 ? 16.676 -1.223 -20.020 1.00 98.69 412 PRO A O 1
ATOM 3059 N N . HIS A 1 413 ? 17.088 0.984 -19.891 1.00 98.50 413 HIS A N 1
ATOM 3060 C CA . HIS A 1 413 ? 17.688 0.888 -18.555 1.00 98.50 413 HIS A CA 1
ATOM 3061 C C . HIS A 1 413 ? 16.622 0.480 -17.529 1.00 98.50 413 HIS A C 1
ATOM 3063 O O . HIS A 1 413 ? 16.807 -0.493 -16.801 1.00 98.50 413 HIS A O 1
ATOM 3069 N N . VAL A 1 414 ? 15.473 1.166 -17.534 1.00 98.81 414 VAL A N 1
ATOM 3070 C CA . VAL A 1 414 ? 14.350 0.900 -16.617 1.00 98.81 414 VAL A CA 1
ATOM 3071 C C . VAL A 1 414 ? 13.674 -0.439 -16.926 1.00 98.81 414 VAL A C 1
ATOM 3073 O O . VAL A 1 414 ? 13.280 -1.158 -16.011 1.00 98.81 414 VAL A O 1
ATOM 3076 N N . ALA A 1 415 ? 13.617 -0.846 -18.197 1.00 98.81 415 ALA A N 1
ATOM 3077 C CA . ALA A 1 415 ? 13.135 -2.179 -18.564 1.00 98.81 415 ALA A CA 1
ATOM 3078 C C . ALA A 1 415 ? 14.019 -3.310 -18.006 1.00 98.81 415 ALA A C 1
ATOM 3080 O O . ALA A 1 415 ? 13.492 -4.334 -17.565 1.00 98.81 415 ALA A O 1
ATOM 3081 N N . GLY A 1 416 ? 15.343 -3.116 -17.978 1.00 98.62 416 GLY A N 1
ATOM 3082 C CA . GLY A 1 416 ? 16.273 -4.022 -17.305 1.00 98.62 416 GLY A CA 1
ATOM 3083 C C . GLY A 1 416 ? 16.165 -3.959 -15.777 1.00 98.62 416 GLY A C 1
ATOM 3084 O O . GLY A 1 416 ? 16.133 -5.008 -15.138 1.00 98.62 416 GLY A O 1
ATOM 3085 N N . MET A 1 417 ? 16.026 -2.761 -15.189 1.00 98.75 417 MET A N 1
ATOM 3086 C CA . MET A 1 417 ? 15.769 -2.590 -13.748 1.00 98.75 417 MET A CA 1
ATOM 3087 C C . MET A 1 417 ? 14.539 -3.391 -13.309 1.00 98.75 417 MET A C 1
ATOM 3089 O O . MET A 1 417 ? 14.621 -4.137 -12.343 1.00 98.75 417 MET A O 1
ATOM 3093 N N . ALA A 1 418 ? 13.438 -3.334 -14.065 1.00 98.81 418 ALA A N 1
ATOM 3094 C CA . ALA A 1 418 ? 12.234 -4.111 -13.780 1.00 98.81 418 ALA A CA 1
ATOM 3095 C C . ALA A 1 418 ? 12.493 -5.630 -13.718 1.00 98.81 418 ALA A C 1
ATOM 3097 O O . ALA A 1 418 ? 11.958 -6.299 -12.837 1.00 98.81 418 ALA A O 1
ATOM 3098 N N . ALA A 1 419 ? 13.351 -6.189 -14.581 1.00 98.56 419 ALA A N 1
ATOM 3099 C CA . ALA A 1 419 ? 13.719 -7.606 -14.503 1.00 98.56 419 ALA A CA 1
ATOM 3100 C C . ALA A 1 419 ? 14.560 -7.935 -13.252 1.00 98.56 419 ALA A C 1
ATOM 3102 O O . ALA A 1 419 ? 14.332 -8.969 -12.626 1.00 98.56 419 ALA A O 1
ATOM 3103 N N . LEU A 1 420 ? 15.475 -7.046 -12.842 1.00 98.69 420 LEU A N 1
ATOM 3104 C CA . LEU A 1 420 ? 16.216 -7.181 -11.579 1.00 98.69 420 LEU A CA 1
ATOM 3105 C C . LEU A 1 420 ? 15.275 -7.098 -10.366 1.00 98.69 420 LEU A C 1
ATOM 3107 O O . LEU A 1 420 ? 15.340 -7.939 -9.473 1.00 98.69 420 LEU A O 1
ATOM 3111 N N . SER A 1 421 ? 14.374 -6.113 -10.353 1.00 98.44 421 SER A N 1
ATOM 3112 C CA . SER A 1 421 ? 13.402 -5.882 -9.284 1.00 98.44 421 SER A CA 1
ATOM 3113 C C . SER A 1 421 ? 12.427 -7.042 -9.115 1.00 98.44 421 SER A C 1
ATOM 3115 O O . SER A 1 421 ? 12.174 -7.445 -7.984 1.00 98.44 421 SER A O 1
ATOM 3117 N N . GLN A 1 422 ? 11.913 -7.618 -10.207 1.00 97.44 422 GLN A N 1
ATOM 3118 C CA . GLN A 1 422 ? 11.017 -8.775 -10.123 1.00 97.44 422 GLN A CA 1
ATOM 3119 C C . GLN A 1 422 ? 11.755 -10.049 -9.682 1.00 97.44 422 GLN A C 1
ATOM 3121 O O . GLN A 1 422 ? 11.210 -10.824 -8.895 1.00 97.44 422 GLN A O 1
ATOM 3126 N N . GLN A 1 423 ? 13.012 -10.240 -10.104 1.00 97.44 423 GLN A N 1
ATOM 3127 C CA . GLN A 1 423 ? 13.849 -11.339 -9.612 1.00 97.44 423 GLN A CA 1
ATOM 3128 C C . GLN A 1 423 ? 14.147 -11.201 -8.113 1.00 97.44 423 GLN A C 1
ATOM 3130 O O . GLN A 1 423 ? 14.081 -12.189 -7.383 1.00 97.44 423 GLN A O 1
ATOM 3135 N N . LEU A 1 424 ? 14.445 -9.986 -7.646 1.00 94.25 424 LEU A N 1
ATOM 3136 C CA . LEU A 1 424 ? 14.691 -9.706 -6.235 1.00 94.25 424 LEU A CA 1
ATOM 3137 C C . LEU A 1 424 ? 13.416 -9.864 -5.396 1.00 94.25 424 LEU A C 1
ATOM 3139 O O . LEU A 1 424 ? 13.464 -10.515 -4.360 1.00 94.25 424 LEU A O 1
ATOM 3143 N N . ALA A 1 425 ? 12.271 -9.359 -5.861 1.00 91.56 425 ALA A N 1
ATOM 3144 C CA . ALA A 1 425 ? 10.994 -9.491 -5.160 1.00 91.56 425 ALA A CA 1
ATOM 3145 C C . ALA A 1 425 ? 10.549 -10.959 -5.021 1.00 91.56 425 ALA A C 1
ATOM 3147 O O . ALA A 1 425 ? 10.112 -11.368 -3.945 1.00 91.56 425 ALA A O 1
ATOM 3148 N N . GLU A 1 426 ? 10.737 -11.803 -6.045 1.00 91.44 426 GLU A N 1
ATOM 3149 C CA . GLU A 1 426 ? 10.476 -13.244 -5.902 1.00 91.44 426 GLU A CA 1
ATOM 3150 C C . GLU A 1 426 ? 11.435 -13.930 -4.908 1.00 91.44 426 GLU A C 1
ATOM 3152 O O . GLU A 1 426 ? 11.061 -14.939 -4.309 1.00 91.44 426 GLU A O 1
ATOM 3157 N N . GLN A 1 427 ? 12.635 -13.380 -4.681 1.00 86.00 427 GLN A N 1
ATOM 3158 C CA . GLN A 1 427 ? 13.597 -13.879 -3.690 1.00 86.00 427 GLN A CA 1
ATOM 3159 C C . GLN A 1 427 ? 13.328 -13.374 -2.261 1.00 86.00 427 GLN A C 1
ATOM 3161 O O . GLN A 1 427 ? 13.488 -14.154 -1.322 1.00 86.00 427 GLN A O 1
ATOM 3166 N N . THR A 1 428 ? 12.930 -12.109 -2.075 1.00 82.50 428 THR A N 1
ATOM 3167 C CA . THR A 1 428 ? 12.724 -11.489 -0.749 1.00 82.50 428 THR A CA 1
ATOM 3168 C C . THR A 1 428 ? 11.276 -11.576 -0.267 1.00 82.50 428 THR A C 1
ATOM 3170 O O . THR A 1 428 ? 11.033 -11.915 0.888 1.00 82.50 428 THR A O 1
ATOM 3173 N N . LEU A 1 429 ? 10.308 -11.312 -1.149 1.00 83.00 429 LEU A N 1
ATOM 3174 C CA . LEU A 1 429 ? 8.873 -11.245 -0.840 1.00 83.00 429 LEU A CA 1
ATOM 3175 C C . LEU A 1 429 ? 8.125 -12.539 -1.202 1.00 83.00 429 LEU A C 1
ATOM 3177 O O . LEU A 1 429 ? 6.954 -12.697 -0.860 1.00 83.00 429 LEU A O 1
ATOM 3181 N N . GLY A 1 430 ? 8.765 -13.450 -1.946 1.00 84.06 430 GLY A N 1
ATOM 3182 C CA . GLY A 1 430 ? 8.140 -14.670 -2.472 1.00 84.06 430 GLY A CA 1
ATOM 3183 C C . GLY A 1 430 ? 7.085 -14.420 -3.560 1.00 84.06 430 GLY A C 1
ATOM 3184 O O . GLY A 1 430 ? 6.340 -15.336 -3.915 1.00 84.06 430 GLY A O 1
ATOM 3185 N N . ARG A 1 431 ? 7.002 -13.188 -4.079 1.00 91.06 431 ARG A N 1
ATOM 3186 C CA . ARG A 1 431 ? 6.036 -12.730 -5.087 1.00 91.06 431 ARG A CA 1
ATOM 3187 C C . ARG A 1 431 ? 6.634 -11.626 -5.957 1.00 91.06 431 ARG A C 1
ATOM 3189 O O . ARG A 1 431 ? 7.634 -11.022 -5.595 1.00 91.06 431 ARG A O 1
ATOM 3196 N N . ARG A 1 432 ? 5.954 -11.293 -7.052 1.00 92.19 432 ARG A N 1
ATOM 3197 C CA . ARG A 1 432 ? 6.247 -10.084 -7.835 1.00 92.19 432 ARG A CA 1
ATOM 3198 C C . ARG A 1 432 ? 5.769 -8.816 -7.145 1.00 92.19 432 ARG A C 1
ATOM 3200 O O . ARG A 1 432 ? 4.817 -8.843 -6.358 1.00 92.19 432 ARG A O 1
ATOM 3207 N N . LEU A 1 433 ? 6.404 -7.714 -7.524 1.00 92.94 433 LEU A N 1
ATOM 3208 C CA . LEU A 1 433 ? 5.820 -6.384 -7.430 1.00 92.94 433 LEU A CA 1
ATOM 3209 C C . LEU A 1 433 ? 4.715 -6.262 -8.484 1.00 92.94 433 LEU A C 1
ATOM 3211 O O . LEU A 1 433 ? 4.868 -6.717 -9.620 1.00 92.94 433 LEU A O 1
ATOM 3215 N N . THR A 1 434 ? 3.623 -5.601 -8.135 1.00 94.62 434 THR A N 1
ATOM 3216 C CA . THR A 1 434 ? 2.716 -5.005 -9.120 1.00 94.62 434 THR A CA 1
ATOM 3217 C C . THR A 1 434 ? 3.427 -3.866 -9.874 1.00 94.62 434 THR A C 1
ATOM 3219 O O . THR A 1 434 ? 4.440 -3.347 -9.393 1.00 94.62 434 THR A O 1
ATOM 3222 N N . PRO A 1 435 ? 2.933 -3.438 -11.051 1.00 95.31 435 PRO A N 1
ATOM 3223 C CA . PRO A 1 435 ? 3.524 -2.314 -11.775 1.00 95.31 435 PRO A CA 1
ATOM 3224 C C . PRO A 1 435 ? 3.428 -1.002 -10.985 1.00 95.31 435 PRO A C 1
ATOM 3226 O O . PRO A 1 435 ? 4.346 -0.190 -11.068 1.00 95.31 435 PRO A O 1
ATOM 3229 N N . ASP A 1 436 ? 2.383 -0.844 -10.165 1.00 91.81 436 ASP A N 1
ATOM 3230 C CA . ASP A 1 436 ? 2.203 0.297 -9.261 1.00 91.81 436 ASP A CA 1
ATOM 3231 C C . ASP A 1 436 ? 3.228 0.284 -8.117 1.00 91.81 436 ASP A C 1
ATOM 3233 O O . ASP A 1 436 ? 3.886 1.296 -7.888 1.00 91.81 436 ASP A O 1
ATOM 3237 N N . GLU A 1 437 ? 3.447 -0.858 -7.447 1.00 92.31 437 GLU A N 1
ATOM 3238 C CA . GLU A 1 437 ? 4.513 -1.001 -6.438 1.00 92.31 437 GLU A CA 1
ATOM 3239 C C . GLU A 1 437 ? 5.896 -0.730 -7.042 1.00 92.31 437 GLU A C 1
ATOM 3241 O O . GLU A 1 437 ? 6.688 0.018 -6.471 1.00 92.31 437 GLU A O 1
ATOM 3246 N N . PHE A 1 438 ? 6.185 -1.295 -8.221 1.00 96.44 438 PHE A N 1
ATOM 3247 C CA . PHE A 1 438 ? 7.440 -1.034 -8.923 1.00 96.44 438 PHE A CA 1
ATOM 3248 C C . PHE A 1 438 ? 7.587 0.450 -9.279 1.00 96.44 438 PHE A C 1
ATOM 3250 O O . PHE A 1 438 ? 8.650 1.016 -9.047 1.00 96.44 438 PHE A O 1
ATOM 3257 N N . SER A 1 439 ? 6.541 1.096 -9.804 1.00 96.12 439 SER A N 1
ATOM 3258 C CA . SER A 1 439 ? 6.585 2.516 -10.164 1.00 96.12 439 SER A CA 1
ATOM 3259 C C . SER A 1 439 ? 6.714 3.423 -8.942 1.00 96.12 439 SER A C 1
ATOM 3261 O O . SER A 1 439 ? 7.451 4.404 -9.005 1.00 96.12 439 SER A O 1
ATOM 3263 N N . HIS A 1 440 ? 6.022 3.122 -7.840 1.00 91.62 440 HIS A N 1
ATOM 3264 C CA . HIS A 1 440 ? 6.122 3.896 -6.606 1.00 91.62 440 HIS A CA 1
ATOM 3265 C C . HIS A 1 440 ? 7.540 3.809 -6.034 1.00 91.62 440 HIS A C 1
ATOM 3267 O O . HIS A 1 440 ? 8.146 4.845 -5.774 1.00 91.62 440 HIS A O 1
ATOM 3273 N N . LEU A 1 441 ? 8.098 2.597 -5.910 1.00 94.06 441 LEU A N 1
ATOM 3274 C CA . LEU A 1 441 ? 9.467 2.398 -5.427 1.00 94.06 441 LEU A CA 1
ATOM 3275 C C . LEU A 1 441 ? 10.499 3.047 -6.365 1.00 94.06 441 LEU A C 1
ATOM 3277 O O . LEU A 1 441 ? 11.365 3.776 -5.901 1.00 94.06 441 LEU A O 1
ATOM 3281 N N . LEU A 1 442 ? 10.376 2.867 -7.685 1.00 97.00 442 LEU A N 1
ATOM 3282 C CA . LEU A 1 442 ? 11.274 3.462 -8.688 1.00 97.00 442 LEU A CA 1
ATOM 3283 C C . LEU A 1 442 ? 11.341 5.000 -8.605 1.00 97.00 442 LEU A C 1
ATOM 3285 O O . LEU A 1 442 ? 12.385 5.583 -8.903 1.00 97.00 442 LEU A O 1
ATOM 3289 N N . VAL A 1 443 ? 10.234 5.648 -8.226 1.00 95.38 443 VAL A N 1
ATOM 3290 C CA . VAL A 1 443 ? 10.151 7.102 -8.031 1.00 95.38 443 VAL A CA 1
ATOM 3291 C C . VAL A 1 443 ? 10.646 7.508 -6.640 1.00 95.38 443 VAL A C 1
ATOM 3293 O O . VAL A 1 443 ? 11.431 8.448 -6.538 1.00 95.38 443 VAL A O 1
ATOM 3296 N N . SER A 1 444 ? 10.232 6.816 -5.572 1.00 91.31 444 SER A N 1
ATOM 3297 C CA . SER A 1 444 ? 10.575 7.188 -4.190 1.00 91.31 444 SER A CA 1
ATOM 3298 C C . SER A 1 444 ? 12.024 6.870 -3.804 1.00 91.31 444 SER A C 1
ATOM 3300 O O . SER A 1 444 ? 12.584 7.554 -2.950 1.00 91.31 444 SER A O 1
ATOM 3302 N N . THR A 1 445 ? 12.668 5.908 -4.474 1.00 94.94 445 THR A N 1
ATOM 3303 C CA . THR A 1 445 ? 14.117 5.656 -4.380 1.00 94.94 445 THR A CA 1
ATOM 3304 C C . THR A 1 445 ? 14.925 6.385 -5.457 1.00 94.94 445 THR A C 1
ATOM 3306 O O . THR A 1 445 ? 16.098 6.069 -5.668 1.00 94.94 445 THR A O 1
ATOM 3309 N N . GLY A 1 446 ? 14.306 7.314 -6.187 1.00 96.00 446 GLY A N 1
ATOM 3310 C CA . GLY A 1 446 ? 14.987 8.130 -7.182 1.00 96.00 446 GLY A CA 1
ATOM 3311 C C . GLY A 1 446 ? 15.969 9.127 -6.560 1.00 96.00 446 GLY A C 1
ATOM 3312 O O . GLY A 1 446 ? 15.868 9.501 -5.391 1.00 96.00 446 GLY A O 1
ATOM 3313 N N . VAL A 1 447 ? 16.932 9.581 -7.363 1.00 96.94 447 VAL A N 1
ATOM 3314 C CA . VAL A 1 447 ? 17.751 10.752 -7.030 1.00 96.94 447 VAL A CA 1
ATOM 3315 C C . VAL A 1 447 ? 17.137 11.987 -7.676 1.00 96.94 447 VAL A C 1
ATOM 3317 O O . VAL A 1 447 ? 17.012 12.049 -8.900 1.00 96.94 447 VAL A O 1
ATOM 3320 N N . THR A 1 448 ? 16.794 12.981 -6.856 1.00 96.75 448 THR A N 1
ATOM 3321 C CA . THR A 1 448 ? 16.262 14.260 -7.331 1.00 96.75 448 THR A CA 1
ATOM 3322 C C . THR A 1 448 ? 17.294 15.015 -8.173 1.00 96.75 448 THR A C 1
ATOM 3324 O O . THR A 1 448 ? 18.394 15.304 -7.701 1.00 96.75 448 THR A O 1
ATOM 3327 N N . ILE A 1 449 ? 16.900 15.391 -9.388 1.00 97.12 449 ILE A N 1
ATOM 3328 C CA . ILE A 1 449 ? 17.620 16.274 -10.316 1.00 97.12 449 ILE A CA 1
ATOM 3329 C C . ILE A 1 449 ? 16.745 17.503 -10.612 1.00 97.12 449 ILE A C 1
ATOM 3331 O O . ILE A 1 449 ? 15.524 17.369 -10.694 1.00 97.12 449 ILE A O 1
ATOM 3335 N N . ASN A 1 450 ? 17.331 18.695 -10.768 1.00 96.88 450 ASN A N 1
ATOM 3336 C CA . ASN A 1 450 ? 16.574 19.918 -11.064 1.00 96.88 450 ASN A CA 1
ATOM 3337 C C . ASN A 1 450 ? 16.708 20.302 -12.541 1.00 96.88 450 ASN A C 1
ATOM 3339 O O . ASN A 1 450 ? 17.804 20.341 -13.084 1.00 96.88 450 ASN A O 1
ATOM 3343 N N . ASP A 1 451 ? 15.593 20.624 -13.190 1.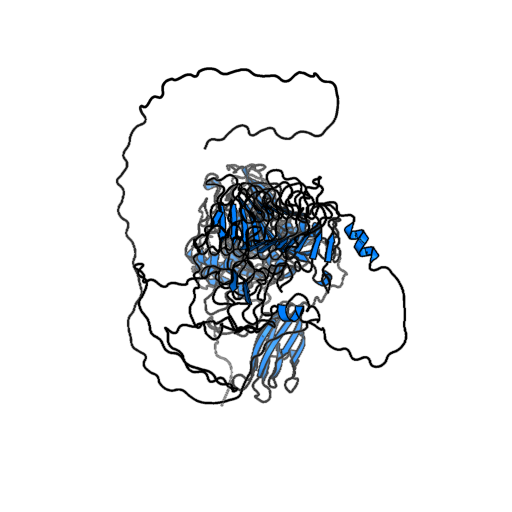00 96.06 451 ASP A N 1
ATOM 3344 C CA . ASP A 1 451 ? 15.567 21.031 -14.591 1.00 96.06 451 ASP A CA 1
ATOM 3345 C C . ASP A 1 451 ? 15.975 22.507 -14.751 1.00 96.06 451 ASP A C 1
ATOM 3347 O O . ASP A 1 451 ? 15.117 23.395 -14.838 1.00 96.06 451 ASP A O 1
ATOM 3351 N N . GLY A 1 452 ? 17.285 22.770 -14.819 1.00 94.00 452 GLY A N 1
ATOM 3352 C CA . GLY A 1 452 ? 17.861 24.087 -15.102 1.00 94.00 452 GLY A CA 1
ATOM 3353 C C . GLY A 1 452 ? 18.736 24.710 -14.008 1.00 94.00 452 GLY A C 1
ATOM 3354 O O . GLY A 1 452 ? 18.928 25.932 -14.048 1.00 94.00 452 GLY A O 1
ATOM 3355 N N . ASP A 1 453 ? 19.260 23.945 -13.043 1.00 92.94 453 ASP A N 1
ATOM 3356 C CA . ASP A 1 453 ? 20.223 24.470 -12.058 1.00 92.94 453 ASP A CA 1
ATOM 3357 C C . ASP A 1 453 ? 21.679 24.454 -12.568 1.00 92.94 453 ASP A C 1
ATOM 3359 O O . ASP A 1 453 ? 22.468 25.350 -12.235 1.00 92.94 453 ASP A O 1
ATOM 3363 N N . ASP A 1 454 ? 22.011 23.477 -13.415 1.00 91.06 454 ASP A N 1
ATOM 3364 C CA . ASP A 1 454 ? 23.372 23.140 -13.839 1.00 91.06 454 ASP A CA 1
ATOM 3365 C C . ASP A 1 454 ? 23.516 22.935 -15.374 1.00 91.06 454 ASP A C 1
ATOM 3367 O O . ASP A 1 454 ? 24.631 23.062 -15.906 1.00 91.06 454 ASP A O 1
ATOM 3371 N N . GLU A 1 455 ? 22.418 22.754 -16.123 1.00 93.50 455 GLU A N 1
ATOM 3372 C CA . GLU A 1 455 ? 22.413 22.756 -17.594 1.00 93.50 455 GLU A CA 1
ATOM 3373 C C . GLU A 1 455 ? 22.896 24.090 -18.213 1.00 93.50 455 GLU A C 1
ATOM 3375 O O . GLU A 1 455 ? 22.479 25.188 -17.842 1.00 93.50 455 GLU A O 1
ATOM 3380 N N . ASP A 1 456 ? 23.738 23.990 -19.249 1.00 92.25 456 ASP A N 1
ATOM 3381 C CA . ASP A 1 456 ? 24.098 25.094 -20.155 1.00 92.25 456 ASP A CA 1
ATOM 3382 C C . ASP A 1 456 ? 23.700 24.655 -21.571 1.00 92.25 456 ASP A C 1
ATOM 3384 O O . ASP A 1 456 ? 24.398 23.850 -22.194 1.00 92.25 456 ASP A O 1
ATOM 3388 N N . ASP A 1 457 ? 22.547 25.127 -22.052 1.00 92.62 457 ASP A N 1
ATOM 3389 C CA . ASP A 1 457 ? 21.914 24.725 -23.316 1.00 92.62 457 ASP A CA 1
ATOM 3390 C C . ASP A 1 457 ? 21.202 25.912 -24.031 1.00 92.62 457 ASP A C 1
ATOM 3392 O O . ASP A 1 457 ? 21.493 27.086 -23.771 1.00 92.62 457 ASP A O 1
ATOM 3396 N N . TYR A 1 458 ? 20.304 25.626 -24.988 1.00 94.06 458 TYR A N 1
ATOM 3397 C CA . TYR A 1 458 ? 19.461 26.626 -25.669 1.00 94.06 458 TYR A CA 1
ATOM 3398 C C . TYR A 1 458 ? 17.937 26.425 -25.518 1.00 94.06 458 TYR A C 1
ATOM 3400 O O . TYR A 1 458 ? 17.175 27.061 -26.255 1.00 94.06 458 TYR A O 1
ATOM 3408 N N . VAL A 1 459 ? 17.481 25.571 -24.602 1.00 94.50 459 VAL A N 1
ATOM 3409 C CA . VAL A 1 459 ? 16.058 25.396 -24.265 1.00 94.50 459 VAL A CA 1
ATOM 3410 C C . VAL A 1 459 ? 15.648 26.313 -23.097 1.00 94.50 459 VAL A C 1
ATOM 3412 O O . VAL A 1 459 ? 16.418 27.157 -22.636 1.00 94.50 459 VAL A O 1
ATOM 3415 N N . ILE A 1 460 ? 14.375 26.269 -22.699 1.00 95.50 460 ILE A N 1
ATOM 3416 C CA . ILE A 1 460 ? 13.864 26.946 -21.501 1.00 95.50 460 ILE A CA 1
ATOM 3417 C C . ILE A 1 460 ? 13.480 25.859 -20.502 1.00 95.50 460 ILE A C 1
ATOM 3419 O O . ILE A 1 460 ? 12.376 25.322 -20.563 1.00 95.50 460 ILE A O 1
ATOM 3423 N N . ASN A 1 461 ? 14.408 25.535 -19.610 1.00 95.25 461 ASN A N 1
ATOM 3424 C CA . ASN A 1 461 ? 14.209 24.511 -18.590 1.00 95.25 461 ASN A CA 1
ATOM 3425 C C . ASN A 1 461 ? 13.153 24.964 -17.564 1.00 95.25 461 ASN A C 1
ATOM 3427 O O . ASN A 1 461 ? 12.923 26.164 -17.366 1.00 95.25 461 ASN A O 1
ATOM 3431 N N . THR A 1 462 ? 12.421 24.005 -17.000 1.00 94.81 462 THR A N 1
ATOM 3432 C CA . THR A 1 462 ? 11.176 24.253 -16.254 1.00 94.81 462 THR A CA 1
ATOM 3433 C C . THR A 1 462 ? 11.404 24.780 -14.837 1.00 94.81 462 THR A C 1
ATOM 3435 O O . THR A 1 462 ? 10.512 25.434 -14.294 1.00 94.81 462 THR A O 1
ATOM 3438 N N . GLY A 1 463 ? 12.583 24.538 -14.255 1.00 95.75 463 GLY A N 1
ATOM 3439 C CA . GLY A 1 463 ? 12.899 24.810 -12.853 1.00 95.75 463 GLY A CA 1
ATOM 3440 C C . GLY A 1 463 ? 12.254 23.832 -11.866 1.00 95.75 463 GLY A C 1
ATOM 3441 O O . GLY A 1 463 ? 12.206 24.138 -10.675 1.00 95.75 463 GLY A O 1
ATOM 3442 N N . LEU A 1 464 ? 11.720 22.706 -12.354 1.00 96.12 464 LEU A N 1
ATOM 3443 C CA . LEU A 1 464 ? 11.103 21.655 -11.546 1.00 96.12 464 LEU A CA 1
ATOM 3444 C C . LEU A 1 464 ? 12.120 20.590 -11.132 1.00 96.12 464 LEU A C 1
ATOM 3446 O O . LEU A 1 464 ? 13.084 20.323 -11.848 1.00 96.12 464 LEU A O 1
ATOM 3450 N N . ASP A 1 465 ? 11.845 19.950 -10.002 1.00 96.88 465 ASP A N 1
ATOM 3451 C CA . ASP A 1 465 ? 12.549 18.755 -9.552 1.00 96.88 465 ASP A CA 1
ATOM 3452 C C . ASP A 1 465 ? 11.940 17.502 -10.207 1.00 96.88 465 ASP A C 1
ATOM 3454 O O . ASP A 1 465 ? 10.719 17.344 -10.264 1.00 96.88 465 ASP A O 1
ATOM 3458 N N . PHE A 1 466 ? 12.793 16.599 -10.684 1.00 97.69 466 PHE A N 1
ATOM 3459 C CA . PHE A 1 466 ? 12.432 15.307 -11.271 1.00 97.69 466 PHE A CA 1
ATOM 3460 C C . PHE A 1 466 ? 13.256 14.182 -10.635 1.00 97.69 466 PHE A C 1
ATOM 3462 O O . PHE A 1 466 ? 14.312 14.430 -10.062 1.00 97.69 466 PHE A O 1
ATOM 3469 N N . GLN A 1 467 ? 12.805 12.932 -10.760 1.00 97.75 467 GLN A N 1
ATOM 3470 C CA . GLN A 1 467 ? 13.509 11.773 -10.202 1.00 97.75 467 GLN A CA 1
ATOM 3471 C C . GLN A 1 467 ? 14.335 11.026 -11.250 1.00 97.75 467 GLN A C 1
ATOM 3473 O O . GLN A 1 467 ? 13.848 10.750 -12.346 1.00 97.75 467 GLN A O 1
ATOM 3478 N N . ARG A 1 468 ? 15.575 10.657 -10.913 1.00 97.75 468 ARG A N 1
ATOM 3479 C CA . ARG A 1 468 ? 16.429 9.750 -11.693 1.00 97.75 468 ARG A CA 1
ATOM 3480 C C . ARG A 1 468 ? 16.407 8.349 -11.081 1.00 97.75 468 ARG A C 1
ATOM 3482 O O . ARG A 1 468 ? 16.722 8.189 -9.908 1.00 97.75 468 ARG A O 1
ATOM 3489 N N . ALA A 1 469 ? 16.121 7.334 -11.892 1.00 98.19 469 ALA A N 1
ATOM 3490 C CA . ALA A 1 469 ? 16.015 5.938 -11.463 1.00 98.19 469 ALA A CA 1
ATOM 3491 C C . ALA A 1 469 ? 17.331 5.381 -10.890 1.00 98.19 469 ALA A C 1
ATOM 3493 O O . ALA A 1 469 ? 18.324 5.305 -11.618 1.00 98.19 469 ALA A O 1
ATOM 3494 N N . ASP A 1 470 ? 17.340 4.955 -9.625 1.00 97.81 470 ASP A N 1
ATOM 3495 C CA . ASP A 1 470 ? 18.503 4.343 -8.972 1.00 97.81 470 ASP A CA 1
ATOM 3496 C C . ASP A 1 470 ? 18.248 2.877 -8.602 1.00 97.81 470 ASP A C 1
ATOM 3498 O O . ASP A 1 470 ? 17.360 2.572 -7.807 1.00 97.81 470 ASP A O 1
ATOM 3502 N N . MET A 1 471 ? 19.019 1.953 -9.183 1.00 97.00 471 MET A N 1
ATOM 3503 C CA . MET A 1 471 ? 18.790 0.519 -8.996 1.00 97.00 471 MET A CA 1
ATOM 3504 C C . MET A 1 471 ? 19.306 0.009 -7.646 1.00 97.00 471 MET A C 1
ATOM 3506 O O . MET A 1 471 ? 18.793 -0.994 -7.150 1.00 97.00 471 MET A O 1
ATOM 3510 N N . PHE A 1 472 ? 20.303 0.660 -7.034 1.00 96.38 472 PHE A N 1
ATOM 3511 C CA . PHE A 1 472 ? 20.792 0.217 -5.727 1.00 96.38 472 PHE A CA 1
ATOM 3512 C C . PHE A 1 472 ? 19.783 0.567 -4.638 1.00 96.38 472 PHE A C 1
ATOM 3514 O O . PHE A 1 472 ? 19.337 -0.324 -3.917 1.00 96.38 472 PHE A O 1
ATOM 3521 N N . ALA A 1 473 ? 19.340 1.826 -4.595 1.00 95.50 473 ALA A N 1
ATOM 3522 C CA . ALA A 1 473 ? 18.313 2.259 -3.651 1.00 95.50 473 ALA A CA 1
ATOM 3523 C C . ALA A 1 473 ? 16.988 1.491 -3.855 1.00 95.50 473 ALA A C 1
ATOM 3525 O O . ALA A 1 473 ? 16.372 1.065 -2.878 1.00 95.50 473 ALA A O 1
ATOM 3526 N N . LEU A 1 474 ? 16.606 1.207 -5.108 1.00 96.94 474 LEU A N 1
ATOM 3527 C CA . LEU A 1 474 ? 15.453 0.358 -5.432 1.00 96.94 474 LEU A CA 1
ATOM 3528 C C . LEU A 1 474 ? 15.611 -1.080 -4.908 1.00 96.94 474 LEU A C 1
ATOM 3530 O O . LEU A 1 474 ? 14.659 -1.652 -4.381 1.00 96.94 474 LEU A O 1
ATOM 3534 N N . ALA A 1 475 ? 16.801 -1.678 -5.010 1.00 95.75 475 ALA A N 1
ATOM 3535 C CA . ALA A 1 475 ? 17.056 -3.023 -4.492 1.00 95.75 475 ALA A CA 1
ATOM 3536 C C . ALA A 1 475 ? 17.064 -3.082 -2.954 1.00 95.75 475 ALA A C 1
ATOM 3538 O O . ALA A 1 475 ? 16.543 -4.036 -2.366 1.00 95.75 475 ALA A O 1
ATOM 3539 N N . GLU A 1 476 ? 17.602 -2.058 -2.285 1.00 92.75 476 GLU A N 1
ATOM 3540 C CA . GLU A 1 476 ? 17.484 -1.931 -0.829 1.00 92.75 476 GLU A CA 1
ATOM 3541 C C . GLU A 1 476 ? 16.015 -1.788 -0.409 1.00 92.75 476 GLU A C 1
ATOM 3543 O O . GLU A 1 476 ? 15.572 -2.503 0.488 1.00 92.75 476 GLU A O 1
ATOM 3548 N N . ALA A 1 477 ? 15.223 -0.974 -1.114 1.00 92.06 477 ALA A N 1
ATOM 3549 C CA . ALA A 1 477 ? 13.811 -0.795 -0.790 1.00 92.06 477 ALA A CA 1
ATOM 3550 C C . ALA A 1 477 ? 12.960 -2.057 -1.030 1.00 92.06 477 ALA A C 1
ATOM 3552 O O . ALA A 1 477 ? 12.124 -2.409 -0.200 1.00 92.06 477 ALA A O 1
ATOM 3553 N N . ILE A 1 478 ? 13.205 -2.817 -2.103 1.00 93.19 478 ILE A N 1
ATOM 3554 C CA . ILE A 1 478 ? 12.533 -4.113 -2.339 1.00 93.19 478 ILE A CA 1
ATOM 3555 C C . ILE A 1 478 ? 12.902 -5.140 -1.256 1.00 93.19 478 ILE A C 1
ATOM 3557 O O . ILE A 1 478 ? 12.075 -5.966 -0.867 1.00 93.19 478 ILE A O 1
ATOM 3561 N N . SER A 1 479 ? 14.128 -5.080 -0.731 1.00 90.12 479 SER A N 1
ATOM 3562 C CA . SER A 1 479 ? 14.555 -5.927 0.392 1.00 90.12 479 SER A CA 1
ATOM 3563 C C . SER A 1 479 ? 13.888 -5.513 1.704 1.00 90.12 479 SER A C 1
ATOM 3565 O O . SER A 1 479 ? 13.469 -6.369 2.475 1.00 90.12 479 SER A O 1
ATOM 3567 N N . ASN A 1 480 ? 13.719 -4.207 1.913 1.00 91.00 480 ASN A N 1
ATOM 3568 C CA . ASN A 1 480 ? 13.099 -3.615 3.096 1.00 91.00 480 ASN A CA 1
ATOM 3569 C C . ASN A 1 480 ? 11.587 -3.348 2.919 1.00 91.00 480 ASN A C 1
ATOM 3571 O O . ASN A 1 480 ? 11.001 -2.575 3.679 1.00 91.00 480 ASN A O 1
ATOM 3575 N N . SER A 1 481 ? 10.939 -3.945 1.913 1.00 89.75 481 SER A N 1
ATOM 3576 C CA . SER A 1 481 ? 9.485 -3.832 1.702 1.00 89.75 481 SER A CA 1
ATOM 3577 C C . SER A 1 481 ? 8.691 -4.716 2.671 1.00 89.75 481 SER A C 1
ATOM 3579 O O . SER A 1 481 ? 7.517 -4.453 2.923 1.00 89.75 481 SER A O 1
ATOM 3581 N N . VAL A 1 482 ? 9.331 -5.736 3.253 1.00 90.38 482 VAL A N 1
ATOM 3582 C CA . VAL A 1 482 ? 8.820 -6.491 4.403 1.00 90.38 482 VAL A CA 1
ATOM 3583 C C . VAL A 1 482 ? 9.933 -6.604 5.440 1.00 90.38 482 VAL A C 1
ATOM 3585 O O . VAL A 1 482 ? 10.967 -7.209 5.172 1.00 90.38 482 VAL A O 1
ATOM 3588 N N . VAL A 1 483 ? 9.718 -6.047 6.632 1.00 92.69 483 VAL A N 1
ATOM 3589 C CA . VAL A 1 483 ? 10.649 -6.140 7.769 1.00 92.69 483 VAL A CA 1
ATOM 3590 C C . VAL A 1 483 ? 9.990 -6.958 8.874 1.00 92.69 483 VAL A C 1
ATOM 3592 O O . VAL A 1 483 ? 8.794 -6.823 9.111 1.00 92.69 483 VAL A O 1
ATOM 3595 N N . THR A 1 484 ? 10.739 -7.836 9.542 1.00 94.81 484 THR A N 1
ATOM 3596 C CA . THR A 1 484 ? 10.220 -8.657 10.650 1.00 94.81 484 THR A CA 1
ATOM 3597 C C . THR A 1 484 ? 10.910 -8.273 11.949 1.00 94.81 484 THR A C 1
ATOM 3599 O O . THR A 1 484 ? 12.125 -8.398 12.051 1.00 94.81 484 THR A O 1
ATOM 3602 N N . VAL A 1 485 ? 10.128 -7.840 12.935 1.00 97.50 485 VAL A N 1
ATOM 3603 C CA . VAL A 1 485 ? 10.568 -7.614 14.317 1.00 97.50 485 VAL A CA 1
ATOM 3604 C C . VAL A 1 485 ? 10.787 -8.970 14.985 1.00 97.50 485 VAL A C 1
ATOM 3606 O O . VAL A 1 485 ? 9.844 -9.763 15.083 1.00 97.50 485 VAL A O 1
ATOM 3609 N N . ASP A 1 486 ? 12.010 -9.251 15.434 1.00 95.88 486 ASP A N 1
ATOM 3610 C CA . ASP A 1 486 ? 12.381 -10.541 16.032 1.00 95.88 486 ASP A CA 1
ATOM 3611 C C . ASP A 1 486 ? 12.970 -10.458 17.457 1.00 95.88 486 ASP A C 1
ATOM 3613 O O . ASP A 1 486 ? 13.198 -11.500 18.080 1.00 95.88 486 ASP A O 1
ATOM 3617 N N . THR A 1 487 ? 13.051 -9.252 18.039 1.00 95.69 487 THR A N 1
ATOM 3618 C CA . THR A 1 487 ? 13.208 -9.026 19.492 1.00 95.69 487 THR A CA 1
ATOM 3619 C C . THR A 1 487 ? 11.919 -8.501 20.160 1.00 95.69 487 THR A C 1
ATOM 3621 O O . THR A 1 487 ? 10.909 -8.230 19.509 1.00 95.69 487 THR A O 1
ATOM 3624 N N . LEU A 1 488 ? 11.933 -8.394 21.495 1.00 95.75 488 LEU A N 1
ATOM 3625 C CA . LEU A 1 488 ? 10.897 -7.737 22.315 1.00 95.75 488 LEU A CA 1
ATOM 3626 C C . LEU A 1 488 ? 11.412 -6.488 23.054 1.00 95.75 488 LEU A C 1
ATOM 3628 O O . LEU A 1 488 ? 10.625 -5.801 23.706 1.00 95.75 488 LEU A O 1
ATOM 3632 N N . GLU A 1 489 ? 12.714 -6.214 22.989 1.00 95.44 489 GLU A N 1
ATOM 3633 C CA . GLU A 1 489 ? 13.295 -4.978 23.516 1.00 95.44 489 GLU A CA 1
ATOM 3634 C C . GLU A 1 489 ? 12.978 -3.813 22.549 1.00 95.44 489 GLU A C 1
ATOM 3636 O O . GLU A 1 489 ? 12.836 -4.012 21.340 1.00 95.44 489 GLU A O 1
ATOM 3641 N N . ASP A 1 490 ? 12.837 -2.592 23.072 1.00 95.06 490 ASP A N 1
ATOM 3642 C CA . ASP A 1 490 ? 12.718 -1.372 22.262 1.00 95.06 490 ASP A CA 1
ATOM 3643 C C . ASP A 1 490 ? 14.056 -0.627 22.270 1.00 95.06 490 ASP A C 1
ATOM 3645 O O . ASP A 1 490 ? 14.391 0.066 23.235 1.00 95.06 490 ASP A O 1
ATOM 3649 N N . GLU A 1 491 ? 14.831 -0.797 21.202 1.00 93.31 491 GLU A N 1
ATOM 3650 C CA . GLU A 1 491 ? 16.126 -0.147 21.014 1.00 93.31 491 GLU A CA 1
ATOM 3651 C C . GLU A 1 491 ? 16.318 0.397 19.589 1.00 93.31 491 GLU A C 1
ATOM 3653 O O . GLU A 1 491 ? 15.498 0.172 18.698 1.00 93.31 491 GLU A O 1
ATOM 3658 N N . ASN A 1 492 ? 17.352 1.221 19.417 1.00 93.19 492 ASN A N 1
ATOM 3659 C CA . ASN A 1 492 ? 17.770 1.814 18.147 1.00 93.19 492 ASN A CA 1
ATOM 3660 C C . ASN A 1 492 ? 19.294 1.988 18.201 1.00 93.19 492 ASN A C 1
ATOM 3662 O O . ASN A 1 492 ? 19.829 3.018 18.627 1.00 93.19 492 ASN A O 1
ATOM 3666 N N . ASP A 1 493 ? 19.971 0.889 17.900 1.00 93.25 493 ASP A N 1
ATOM 3667 C CA . ASP A 1 493 ? 21.417 0.676 17.973 1.00 93.25 493 ASP A CA 1
ATOM 3668 C C . ASP A 1 493 ? 21.987 0.429 16.558 1.00 93.25 493 ASP A C 1
ATOM 3670 O O . ASP A 1 493 ? 23.091 0.897 16.242 1.00 93.25 493 ASP A O 1
ATOM 3674 N N . GLY A 1 494 ? 21.176 -0.174 15.680 1.00 89.44 494 GLY A N 1
ATOM 3675 C CA . GLY A 1 494 ? 21.456 -0.408 14.267 1.00 89.44 494 GLY A CA 1
ATOM 3676 C C . GLY A 1 494 ? 21.920 -1.828 13.926 1.00 89.44 494 GLY A C 1
ATOM 3677 O O . GLY A 1 494 ? 22.240 -2.077 12.758 1.00 89.44 494 GLY A O 1
ATOM 3678 N N . ASP A 1 495 ? 21.982 -2.758 14.886 1.00 88.69 495 ASP A N 1
ATOM 3679 C CA . ASP A 1 495 ? 22.270 -4.174 14.619 1.00 88.69 495 ASP A CA 1
ATOM 3680 C C . ASP A 1 495 ? 21.026 -4.925 14.107 1.00 88.69 495 ASP A C 1
ATOM 3682 O O . ASP A 1 495 ? 20.320 -5.621 14.827 1.00 88.69 495 ASP A O 1
ATOM 3686 N N . LEU A 1 496 ? 20.775 -4.817 12.799 1.00 88.56 496 LEU A N 1
ATOM 3687 C CA . LEU A 1 496 ? 19.686 -5.517 12.101 1.00 88.56 496 LEU A CA 1
ATOM 3688 C C . LEU A 1 496 ? 19.960 -7.029 11.908 1.00 88.56 496 LEU A C 1
ATOM 3690 O O . LEU A 1 496 ? 19.643 -7.591 10.853 1.00 88.56 496 LEU A O 1
ATOM 3694 N N . SER A 1 497 ? 20.637 -7.691 12.853 1.00 87.50 497 SER A N 1
ATOM 3695 C CA . SER A 1 497 ? 20.941 -9.121 12.756 1.00 87.50 497 SER A CA 1
ATOM 3696 C C . SER A 1 497 ? 19.828 -10.000 13.353 1.00 87.50 497 SER A C 1
ATOM 3698 O O . SER A 1 497 ? 19.069 -9.545 14.206 1.00 87.50 497 SER A O 1
ATOM 3700 N N . PRO A 1 498 ? 19.673 -11.265 12.898 1.00 88.25 498 PRO A N 1
ATOM 3701 C CA . PRO A 1 498 ? 18.520 -12.080 13.284 1.00 88.25 498 PRO A CA 1
ATOM 3702 C C . PRO A 1 498 ? 18.467 -12.376 14.791 1.00 88.25 498 PRO A C 1
ATOM 3704 O O . PRO A 1 498 ? 19.286 -13.148 15.308 1.00 88.25 498 PRO A O 1
ATOM 3707 N N . GLY A 1 499 ? 17.466 -11.807 15.458 1.00 91.56 499 GLY A N 1
ATOM 3708 C CA . GLY A 1 499 ? 17.222 -11.861 16.897 1.00 91.56 499 GLY A CA 1
ATOM 3709 C C . GLY A 1 499 ? 17.347 -10.520 17.633 1.00 91.56 499 GLY A C 1
ATOM 3710 O O . GLY A 1 499 ? 17.038 -10.509 18.825 1.00 91.56 499 GLY A O 1
ATOM 3711 N N . ASP A 1 500 ? 17.782 -9.446 16.962 1.00 94.31 500 ASP A N 1
ATOM 3712 C CA . ASP A 1 500 ? 17.941 -8.096 17.530 1.00 94.31 500 ASP A CA 1
ATOM 3713 C C . ASP A 1 500 ? 16.989 -7.043 16.898 1.00 94.31 500 ASP A C 1
ATOM 3715 O O . ASP A 1 500 ? 16.865 -5.953 17.444 1.00 94.31 500 ASP A O 1
ATOM 3719 N N . VAL A 1 501 ? 16.254 -7.335 15.808 1.00 96.44 501 VAL A N 1
ATOM 3720 C CA . VAL A 1 501 ? 15.496 -6.308 15.049 1.00 96.44 501 VAL A CA 1
ATOM 3721 C C . VAL A 1 501 ? 14.303 -5.778 15.850 1.00 96.44 501 VAL A C 1
ATOM 3723 O O . VAL A 1 501 ? 13.285 -6.469 15.993 1.00 96.44 501 VAL A O 1
ATOM 3726 N N . SER A 1 502 ? 14.400 -4.538 16.344 1.00 97.62 502 SER A N 1
ATOM 3727 C CA . SER A 1 502 ? 13.353 -3.894 17.150 1.00 97.62 502 SER A CA 1
ATOM 3728 C C . SER A 1 502 ? 12.187 -3.347 16.305 1.00 97.62 502 SER A C 1
ATOM 3730 O O . SER A 1 502 ? 12.302 -3.147 15.096 1.00 97.62 502 SER A O 1
ATOM 3732 N N . LEU A 1 503 ? 11.042 -3.044 16.935 1.00 98.00 503 LEU A N 1
ATOM 3733 C CA . LEU A 1 503 ? 9.918 -2.366 16.259 1.00 98.00 503 LEU A CA 1
ATOM 3734 C C . LEU A 1 503 ? 10.276 -0.937 15.813 1.00 98.00 503 LEU A C 1
ATOM 3736 O O . LEU A 1 503 ? 9.773 -0.453 14.799 1.00 98.00 503 LEU A O 1
ATOM 3740 N N . ARG A 1 504 ? 11.154 -0.264 16.556 1.00 97.31 504 ARG A N 1
ATOM 3741 C CA . ARG A 1 504 ? 11.619 1.096 16.269 1.00 97.31 504 ARG A CA 1
ATOM 3742 C C . ARG A 1 504 ? 12.603 1.112 15.103 1.00 97.31 504 ARG A C 1
ATOM 3744 O O . ARG A 1 504 ? 12.476 1.944 14.212 1.00 97.31 504 ARG A O 1
ATOM 3751 N N . GLU A 1 505 ? 13.510 0.144 15.058 1.00 97.06 505 GLU A N 1
ATOM 3752 C CA . GLU A 1 505 ? 14.421 -0.053 13.929 1.00 97.06 505 GLU A CA 1
ATOM 3753 C C . GLU A 1 505 ? 13.669 -0.529 12.687 1.00 97.06 505 GLU A C 1
ATOM 3755 O O . GLU A 1 505 ? 13.929 -0.032 11.595 1.00 97.06 505 GLU A O 1
ATOM 3760 N N . ALA A 1 506 ? 12.671 -1.407 12.840 1.00 97.12 506 ALA A N 1
ATOM 3761 C CA . ALA A 1 506 ? 11.795 -1.795 11.741 1.00 97.12 506 ALA A CA 1
ATOM 3762 C C . ALA A 1 506 ? 11.063 -0.586 11.134 1.00 97.12 506 ALA A C 1
ATOM 3764 O O . ALA A 1 506 ? 11.000 -0.481 9.912 1.00 97.12 506 ALA A O 1
ATOM 3765 N N . LEU A 1 507 ? 10.573 0.355 11.952 1.00 97.06 507 LEU A N 1
ATOM 3766 C CA . LEU A 1 507 ? 9.982 1.612 11.473 1.00 97.06 507 LEU A CA 1
ATOM 3767 C C . LEU A 1 507 ? 10.988 2.514 10.751 1.00 97.06 507 LEU A C 1
ATOM 3769 O O . LEU A 1 507 ? 10.641 3.084 9.715 1.00 97.06 507 LEU A O 1
ATOM 3773 N N . ASP A 1 508 ? 12.225 2.617 11.236 1.00 93.88 508 ASP A N 1
ATOM 3774 C CA . ASP A 1 508 ? 13.271 3.390 10.561 1.00 93.88 508 ASP A CA 1
ATOM 3775 C C . ASP A 1 508 ? 13.624 2.785 9.189 1.00 93.88 508 ASP A C 1
ATOM 3777 O O . ASP A 1 508 ? 13.650 3.513 8.190 1.00 93.88 508 ASP A O 1
ATOM 3781 N N . VAL A 1 509 ? 13.839 1.464 9.110 1.00 92.00 509 VAL A N 1
ATOM 3782 C CA . VAL A 1 509 ? 14.401 0.804 7.914 1.00 92.00 509 VAL A CA 1
ATOM 3783 C C . VAL A 1 509 ? 13.376 0.297 6.902 1.00 92.00 509 VAL A C 1
ATOM 3785 O O . VAL A 1 509 ? 13.754 0.096 5.747 1.00 92.00 509 VAL A O 1
ATOM 3788 N N . VAL A 1 510 ? 12.107 0.093 7.285 1.00 93.62 510 VAL A N 1
ATOM 3789 C CA . VAL A 1 510 ? 11.045 -0.308 6.343 1.00 93.62 510 VAL A CA 1
ATOM 3790 C C . VAL A 1 510 ? 10.852 0.763 5.270 1.00 93.62 510 VAL A C 1
ATOM 3792 O O . VAL A 1 510 ? 10.928 1.968 5.534 1.00 93.62 510 VAL A O 1
ATOM 3795 N N . SER A 1 511 ? 10.609 0.323 4.041 1.00 90.81 511 SER A N 1
ATOM 3796 C CA . SER A 1 511 ? 10.374 1.225 2.909 1.00 90.81 511 SER A CA 1
ATOM 3797 C C . SER A 1 511 ? 8.992 1.880 2.989 1.00 90.81 511 SER A C 1
ATOM 3799 O O . SER A 1 511 ? 8.084 1.282 3.569 1.00 90.81 511 SER A O 1
ATOM 3801 N N . PRO A 1 512 ? 8.789 3.067 2.385 1.00 87.06 512 PRO A N 1
ATOM 3802 C CA . PRO A 1 512 ? 7.451 3.602 2.141 1.00 87.06 512 PRO A CA 1
ATOM 3803 C C . PRO A 1 512 ? 6.574 2.575 1.407 1.00 87.06 512 PRO A C 1
ATOM 3805 O O . PRO A 1 512 ? 7.035 1.909 0.479 1.00 87.06 512 PRO A O 1
ATOM 3808 N N . GLY A 1 513 ? 5.340 2.399 1.875 1.00 85.75 513 GLY A N 1
ATOM 3809 C CA . GLY A 1 513 ? 4.399 1.369 1.420 1.00 85.75 513 GLY A CA 1
ATOM 3810 C C . GLY A 1 513 ? 4.694 -0.043 1.948 1.00 85.75 513 GLY A C 1
ATOM 3811 O O . GLY A 1 513 ? 3.945 -0.977 1.660 1.00 85.75 513 GLY A O 1
ATOM 3812 N N . GLY A 1 514 ? 5.773 -0.225 2.715 1.00 90.00 514 GLY A N 1
ATOM 3813 C CA . GLY A 1 514 ? 6.209 -1.521 3.227 1.00 90.00 514 GLY A CA 1
ATOM 3814 C C . GLY A 1 514 ? 5.391 -2.040 4.414 1.00 90.00 514 GLY A C 1
ATOM 3815 O O . GLY A 1 514 ? 4.569 -1.342 5.011 1.00 90.00 514 GLY A O 1
ATOM 3816 N N . THR A 1 515 ? 5.626 -3.303 4.769 1.00 94.44 515 THR A N 1
ATOM 3817 C CA . THR A 1 515 ? 4.947 -3.994 5.876 1.00 94.44 515 THR A CA 1
ATOM 3818 C C . THR A 1 515 ? 5.926 -4.398 6.978 1.00 94.44 515 THR A C 1
ATOM 3820 O O . THR A 1 515 ? 6.952 -5.022 6.711 1.00 94.44 515 THR A O 1
ATOM 3823 N N . ILE A 1 516 ? 5.580 -4.102 8.228 1.00 97.88 516 ILE A N 1
ATOM 3824 C CA . ILE A 1 516 ? 6.237 -4.624 9.427 1.00 97.88 516 ILE A CA 1
ATOM 3825 C C . ILE A 1 516 ? 5.446 -5.834 9.934 1.00 97.88 516 ILE A C 1
ATOM 3827 O O . ILE A 1 516 ? 4.261 -5.725 10.248 1.00 97.88 516 ILE A O 1
ATOM 3831 N N . LEU A 1 517 ? 6.128 -6.973 10.033 1.00 96.00 517 LEU A N 1
ATOM 3832 C CA . LEU A 1 517 ? 5.666 -8.219 10.646 1.00 96.00 517 LEU A CA 1
ATOM 3833 C C . LEU A 1 517 ? 6.386 -8.444 11.988 1.00 96.00 517 LEU A C 1
ATOM 3835 O O . LEU A 1 517 ? 7.355 -7.759 12.309 1.00 96.00 517 LEU A O 1
ATOM 3839 N N . PHE A 1 518 ? 5.970 -9.460 12.746 1.00 96.12 518 PHE A N 1
ATOM 3840 C CA . PHE A 1 518 ? 6.647 -9.907 13.972 1.00 96.12 518 PHE A CA 1
ATOM 3841 C C . PHE A 1 518 ? 6.914 -11.417 13.906 1.00 96.12 518 PHE A C 1
ATOM 3843 O O . PHE A 1 518 ? 6.042 -12.162 13.449 1.00 96.12 518 PHE A O 1
ATOM 3850 N N . ASP A 1 519 ? 8.069 -11.898 14.386 1.00 94.75 519 ASP A N 1
ATOM 3851 C CA . ASP A 1 519 ? 8.382 -13.334 14.365 1.00 94.75 519 ASP A CA 1
ATOM 3852 C C . ASP A 1 519 ? 7.346 -14.120 15.204 1.00 94.75 519 ASP A C 1
ATOM 3854 O O . ASP A 1 519 ? 7.270 -13.938 16.428 1.00 94.75 519 ASP A O 1
ATOM 3858 N N . PRO A 1 520 ? 6.561 -15.045 14.604 1.00 91.12 520 PRO A N 1
ATOM 3859 C CA . PRO A 1 520 ? 5.606 -15.870 15.341 1.00 91.12 520 PRO A CA 1
ATOM 3860 C C . PRO A 1 520 ? 6.241 -16.663 16.495 1.00 91.12 520 PRO A C 1
ATOM 3862 O O . PRO A 1 520 ? 5.526 -17.050 17.427 1.00 91.12 520 PRO A O 1
ATOM 3865 N N . ASN A 1 521 ? 7.561 -16.893 16.486 1.00 90.19 521 ASN A N 1
ATOM 3866 C CA . ASN A 1 521 ? 8.243 -17.591 17.569 1.00 90.19 521 ASN A CA 1
ATOM 3867 C C . ASN A 1 521 ? 8.197 -16.850 18.913 1.00 90.19 521 ASN A C 1
ATOM 3869 O O . ASN A 1 521 ? 8.203 -17.520 19.954 1.00 90.19 521 ASN A O 1
ATOM 3873 N N . LEU A 1 522 ? 8.096 -15.516 18.909 1.00 89.62 522 LEU A N 1
ATOM 3874 C CA . LEU A 1 522 ? 7.974 -14.701 20.123 1.00 89.62 522 LEU A CA 1
ATOM 3875 C C . LEU A 1 522 ? 6.673 -15.011 20.886 1.00 89.62 522 LEU A C 1
ATOM 3877 O O . LEU A 1 522 ? 6.652 -15.022 22.117 1.00 89.62 522 LEU A O 1
ATOM 3881 N N . PHE A 1 523 ? 5.596 -15.360 20.178 1.00 85.69 523 PHE A N 1
ATOM 3882 C CA . PHE A 1 523 ? 4.234 -15.491 20.726 1.00 85.69 523 PHE A CA 1
ATOM 3883 C C . PHE A 1 523 ? 3.828 -16.949 21.027 1.00 85.69 523 PHE A C 1
ATOM 3885 O O . PHE A 1 523 ? 2.651 -17.266 21.202 1.00 85.69 523 PHE A O 1
ATOM 3892 N N . ASN A 1 524 ? 4.806 -17.857 21.122 1.00 73.56 524 ASN A N 1
ATOM 3893 C CA . ASN A 1 524 ? 4.649 -19.323 21.119 1.00 73.56 524 ASN A CA 1
ATOM 3894 C C . ASN A 1 524 ? 3.805 -19.966 22.255 1.00 73.56 524 ASN A C 1
ATOM 3896 O O . ASN A 1 524 ? 3.695 -21.191 22.301 1.00 73.56 524 ASN A O 1
ATOM 3900 N N . SER A 1 525 ? 3.240 -19.202 23.203 1.00 68.06 525 SER A N 1
ATOM 3901 C CA . SER A 1 525 ? 2.146 -19.659 24.103 1.00 68.06 525 SER A CA 1
ATOM 3902 C C . SER A 1 525 ? 1.588 -18.589 25.056 1.00 68.06 525 SER A C 1
ATOM 3904 O O . SER A 1 525 ? 0.579 -18.843 25.718 1.00 68.06 525 SER A O 1
ATOM 3906 N N . THR A 1 526 ? 2.226 -17.422 25.160 1.00 85.69 526 THR A N 1
ATOM 3907 C CA . THR A 1 526 ? 1.841 -16.324 26.060 1.00 85.69 526 THR A CA 1
ATOM 3908 C C . THR A 1 526 ? 1.775 -15.001 25.304 1.00 85.69 526 THR A C 1
ATOM 3910 O O . THR A 1 526 ? 2.581 -14.816 24.391 1.00 85.69 526 THR A O 1
ATOM 3913 N N . PRO A 1 527 ? 0.887 -14.070 25.702 1.00 92.19 527 PRO A N 1
ATOM 3914 C CA . PRO A 1 527 ? 0.986 -12.684 25.267 1.00 92.19 527 PRO A CA 1
ATOM 3915 C C . PRO A 1 527 ? 2.322 -12.079 25.711 1.00 92.19 527 PRO A C 1
ATOM 3917 O O . PRO A 1 527 ? 2.835 -12.447 26.773 1.00 92.19 527 PRO A O 1
ATOM 3920 N N . GLN A 1 528 ? 2.853 -11.166 24.906 1.00 96.75 528 GLN A N 1
ATOM 3921 C CA . GLN A 1 528 ? 4.096 -10.436 25.140 1.00 96.75 528 GLN A CA 1
ATOM 3922 C C . GLN A 1 528 ? 3.832 -8.928 25.220 1.00 96.75 528 GLN A C 1
ATOM 3924 O O . GLN A 1 528 ? 2.796 -8.443 24.758 1.00 96.75 528 GLN A O 1
ATOM 3929 N N . THR A 1 529 ? 4.802 -8.199 25.765 1.00 97.00 529 THR A N 1
ATOM 3930 C CA . THR A 1 529 ? 4.829 -6.735 25.773 1.00 97.00 529 THR A CA 1
ATOM 3931 C C . THR A 1 529 ? 6.147 -6.260 25.172 1.00 97.00 529 THR A C 1
ATOM 3933 O O . THR A 1 529 ? 7.185 -6.832 25.497 1.00 97.00 529 THR A O 1
ATOM 3936 N N . ILE A 1 530 ? 6.096 -5.217 24.342 1.00 97.94 530 ILE A N 1
ATOM 3937 C CA . ILE A 1 530 ? 7.242 -4.355 24.029 1.00 97.94 530 ILE A CA 1
ATOM 3938 C C . ILE A 1 530 ? 7.073 -3.090 24.881 1.00 97.94 530 ILE A C 1
ATOM 3940 O O . ILE A 1 530 ? 6.062 -2.393 24.756 1.00 97.94 530 ILE A O 1
ATOM 3944 N N . ASP A 1 531 ? 8.018 -2.833 25.787 1.00 97.25 531 ASP A N 1
ATOM 3945 C CA . ASP A 1 531 ? 8.024 -1.664 26.676 1.00 97.25 531 ASP A CA 1
ATOM 3946 C C . ASP A 1 531 ? 8.891 -0.552 26.055 1.00 97.25 531 ASP A C 1
ATOM 3948 O O . ASP A 1 531 ? 10.109 -0.687 25.986 1.00 97.25 531 ASP A O 1
ATOM 3952 N N . LEU A 1 532 ? 8.287 0.571 25.650 1.00 97.06 532 LEU A N 1
ATOM 3953 C CA . LEU A 1 532 ? 8.952 1.679 24.937 1.00 97.06 532 LEU A CA 1
ATOM 3954 C C . LEU A 1 532 ? 9.809 2.601 25.832 1.00 97.06 532 LEU A C 1
ATOM 3956 O O . LEU A 1 532 ? 10.214 3.687 25.420 1.00 97.06 532 LEU A O 1
ATOM 3960 N N . ASN A 1 533 ? 10.035 2.217 27.093 1.00 94.00 533 ASN A N 1
ATOM 3961 C CA . ASN A 1 533 ? 10.905 2.896 28.068 1.00 94.00 533 ASN A CA 1
ATOM 3962 C C . ASN A 1 533 ? 10.679 4.419 28.273 1.00 94.00 533 ASN A C 1
ATOM 3964 O O . ASN A 1 533 ? 11.549 5.103 28.820 1.00 94.00 533 ASN A O 1
ATOM 3968 N N . GLY A 1 534 ? 9.517 4.959 27.885 1.00 92.94 534 GLY A N 1
ATOM 3969 C CA . GLY A 1 534 ? 9.209 6.389 27.960 1.00 92.94 534 GLY A CA 1
ATOM 3970 C C . GLY A 1 534 ? 9.562 7.209 26.710 1.00 92.94 534 GLY A C 1
ATOM 3971 O O . GLY A 1 534 ? 9.534 8.439 26.785 1.00 92.94 534 GLY A O 1
ATOM 3972 N N . GLU A 1 535 ? 9.833 6.575 25.566 1.00 94.44 535 GLU A N 1
ATOM 3973 C CA . GLU A 1 535 ? 9.952 7.225 24.250 1.00 94.44 535 GLU A CA 1
ATOM 3974 C C . GLU A 1 535 ? 8.762 6.839 23.341 1.00 94.44 535 GLU A C 1
ATOM 3976 O O . GLU A 1 535 ? 8.072 5.854 23.597 1.00 94.44 535 GLU A O 1
ATOM 3981 N N . GLU A 1 536 ? 8.441 7.639 22.319 1.00 95.19 536 GLU A N 1
ATOM 3982 C CA . GLU A 1 536 ? 7.301 7.387 21.410 1.00 95.19 536 GLU A CA 1
ATOM 3983 C C . GLU A 1 536 ? 7.754 6.775 20.080 1.00 95.19 536 GLU A C 1
ATOM 3985 O O . GLU A 1 536 ? 8.874 7.039 19.636 1.00 95.19 536 GLU A O 1
ATOM 3990 N N . LEU A 1 537 ? 6.916 5.955 19.436 1.00 98.19 537 LEU A N 1
ATOM 3991 C CA . LEU A 1 537 ? 7.171 5.481 18.072 1.00 98.19 537 LEU A CA 1
ATOM 3992 C C . LEU A 1 537 ? 6.655 6.521 17.072 1.00 98.19 537 LEU A C 1
ATOM 3994 O O . LEU A 1 537 ? 5.490 6.918 17.129 1.00 98.19 537 LEU A O 1
ATOM 3998 N N . VAL A 1 538 ? 7.515 6.961 16.154 1.00 97.25 538 VAL A N 1
ATOM 3999 C CA . VAL A 1 538 ? 7.159 7.919 15.099 1.00 97.25 538 VAL A CA 1
ATOM 4000 C C . VAL A 1 538 ? 6.885 7.160 13.805 1.00 97.25 538 VAL A C 1
ATOM 4002 O O . VAL A 1 538 ? 7.663 6.291 13.421 1.00 97.25 538 VAL A O 1
ATOM 4005 N N . VAL A 1 539 ? 5.789 7.501 13.130 1.00 97.94 539 VAL A N 1
ATOM 4006 C CA . VAL A 1 539 ? 5.419 6.967 11.817 1.00 97.94 539 VAL A CA 1
ATOM 4007 C C . VAL A 1 539 ? 5.314 8.133 10.839 1.00 97.94 539 VAL A C 1
ATOM 4009 O O . VAL A 1 539 ? 4.428 8.976 10.969 1.00 97.94 539 VAL A O 1
ATOM 4012 N N . ASN A 1 540 ? 6.252 8.185 9.893 1.00 95.62 540 ASN A N 1
ATOM 4013 C CA . ASN A 1 540 ? 6.542 9.322 9.009 1.00 95.62 540 ASN A CA 1
ATOM 4014 C C . ASN A 1 540 ? 6.591 8.937 7.515 1.00 95.62 540 ASN A C 1
ATOM 4016 O O . ASN A 1 540 ? 7.287 9.579 6.730 1.00 95.62 540 ASN A O 1
ATOM 4020 N N . LYS A 1 541 ? 5.941 7.827 7.162 1.00 93.38 541 LYS A N 1
ATOM 4021 C CA . LYS A 1 541 ? 5.912 7.207 5.834 1.00 93.38 541 LYS A CA 1
ATOM 4022 C C . LYS A 1 541 ? 4.664 6.326 5.726 1.00 93.38 541 LYS A C 1
ATOM 4024 O O . LYS A 1 541 ? 4.179 5.845 6.754 1.00 93.38 541 LYS A O 1
ATOM 4029 N N . ASP A 1 542 ? 4.206 6.050 4.508 1.00 93.94 542 ASP A N 1
ATOM 4030 C CA . ASP A 1 542 ? 3.251 4.968 4.227 1.00 93.94 542 ASP A CA 1
ATOM 4031 C C . ASP A 1 542 ? 3.769 3.645 4.825 1.00 93.94 542 ASP A C 1
ATOM 4033 O O . ASP A 1 542 ? 4.901 3.247 4.534 1.00 93.94 542 ASP A O 1
ATOM 4037 N N . VAL A 1 543 ? 2.979 2.956 5.657 1.00 96.50 543 VAL A N 1
ATOM 4038 C CA . VAL A 1 543 ? 3.393 1.685 6.287 1.00 96.50 543 VAL A CA 1
ATOM 4039 C C . VAL A 1 543 ? 2.208 0.859 6.794 1.00 96.50 543 VAL A C 1
ATOM 4041 O O . VAL A 1 543 ? 1.225 1.392 7.312 1.00 96.50 543 VAL A O 1
ATOM 4044 N N . VAL A 1 544 ? 2.332 -0.468 6.719 1.00 97.94 544 VAL A N 1
ATOM 4045 C CA . VAL A 1 544 ? 1.440 -1.427 7.388 1.00 97.94 544 VAL A CA 1
ATOM 4046 C C . VAL A 1 544 ? 2.165 -2.063 8.574 1.00 97.94 544 VAL A C 1
ATOM 4048 O O . VAL A 1 544 ? 3.185 -2.715 8.391 1.00 97.94 544 VAL A O 1
ATOM 4051 N N . ILE A 1 545 ? 1.638 -1.925 9.790 1.00 98.69 545 ILE A N 1
ATOM 4052 C CA . ILE A 1 545 ? 2.126 -2.617 10.993 1.00 98.69 545 ILE A CA 1
ATOM 4053 C C . ILE A 1 545 ? 1.166 -3.773 11.301 1.00 98.69 545 ILE A C 1
ATOM 4055 O O . ILE A 1 545 ? 0.083 -3.556 11.853 1.00 98.69 545 ILE A O 1
ATOM 4059 N N . ASP A 1 546 ? 1.549 -4.997 10.928 1.00 97.88 546 ASP A N 1
ATOM 4060 C CA . ASP A 1 546 ? 0.731 -6.207 11.073 1.00 97.88 546 ASP A CA 1
ATOM 4061 C C . ASP A 1 546 ? 1.096 -6.981 12.348 1.00 97.88 546 ASP A C 1
ATOM 4063 O O . ASP A 1 546 ? 1.939 -7.881 12.372 1.00 97.88 546 ASP A O 1
ATOM 4067 N N . GLY A 1 547 ? 0.466 -6.584 13.452 1.00 96.75 547 GLY A N 1
ATOM 4068 C CA . GLY A 1 547 ? 0.622 -7.214 14.754 1.00 96.75 547 GLY A CA 1
ATOM 4069 C C . GLY A 1 547 ? 0.062 -8.642 14.802 1.00 96.75 547 GLY A C 1
ATOM 4070 O O . GLY A 1 547 ? -0.952 -8.955 14.176 1.00 96.75 547 GLY A O 1
ATOM 4071 N N . PRO A 1 548 ? 0.642 -9.529 15.631 1.00 95.44 548 PRO A N 1
ATOM 4072 C CA . PRO A 1 548 ? 0.286 -10.950 15.682 1.00 95.44 548 PRO A CA 1
ATOM 4073 C C . PRO A 1 548 ? -1.138 -11.225 16.207 1.00 95.44 548 PRO A C 1
ATOM 4075 O O . PRO A 1 548 ? -1.567 -12.383 16.230 1.00 95.44 548 PRO A O 1
ATOM 4078 N N . GLY A 1 549 ? -1.860 -10.205 16.674 1.00 95.06 549 GLY A N 1
ATOM 4079 C CA . GLY A 1 549 ? -3.193 -10.266 17.268 1.00 95.06 549 GLY A CA 1
ATOM 4080 C C . GLY A 1 549 ? -3.220 -9.525 18.604 1.00 95.06 549 GLY A C 1
ATOM 4081 O O . GLY A 1 549 ? -2.318 -9.696 19.427 1.00 95.06 549 GLY A O 1
ATOM 4082 N N . ALA A 1 550 ? -4.268 -8.733 18.852 1.00 95.56 550 ALA A N 1
ATOM 4083 C CA . ALA A 1 550 ? -4.336 -7.868 20.031 1.00 95.56 550 ALA A CA 1
ATOM 4084 C C . ALA A 1 550 ? -4.335 -8.642 21.367 1.00 95.56 550 ALA A C 1
ATOM 4086 O O . ALA A 1 550 ? -3.919 -8.094 22.386 1.00 95.56 550 ALA A O 1
ATOM 4087 N N . ASP A 1 551 ? -4.726 -9.926 21.375 1.00 92.56 551 ASP A N 1
ATOM 4088 C CA . ASP A 1 551 ? -4.602 -10.813 22.545 1.00 92.56 551 ASP A CA 1
ATOM 4089 C C . ASP A 1 551 ? -3.196 -11.427 22.737 1.00 92.56 551 ASP A C 1
ATOM 4091 O O . ASP A 1 551 ? -3.000 -12.199 23.677 1.00 92.56 551 ASP A O 1
ATOM 4095 N N . LYS A 1 552 ? -2.217 -11.075 21.885 1.00 95.19 552 LYS A N 1
ATOM 4096 C CA . LYS A 1 552 ? -0.844 -11.619 21.882 1.00 95.19 552 LYS A CA 1
ATOM 4097 C C . LYS A 1 552 ? 0.271 -10.584 22.031 1.00 95.19 552 LYS A C 1
ATOM 4099 O O . LYS A 1 552 ? 1.321 -10.961 22.544 1.00 95.19 552 LYS A O 1
ATOM 4104 N N . LEU A 1 553 ? 0.093 -9.338 21.588 1.00 97.50 553 LEU A N 1
ATOM 4105 C CA . LEU A 1 553 ? 1.126 -8.300 21.697 1.00 97.50 553 LEU A CA 1
ATOM 4106 C C . LEU A 1 553 ? 0.556 -6.969 22.193 1.00 97.50 553 LEU A C 1
ATOM 4108 O O . LEU A 1 553 ? -0.328 -6.382 21.566 1.00 97.50 553 LEU A O 1
ATOM 4112 N N . THR A 1 554 ? 1.126 -6.488 23.296 1.00 98.31 554 THR A N 1
ATOM 4113 C CA . THR A 1 554 ? 0.948 -5.130 23.809 1.00 98.31 554 THR A CA 1
ATOM 4114 C C . THR A 1 554 ? 2.173 -4.275 23.487 1.00 98.31 554 THR A C 1
ATOM 4116 O O . THR A 1 554 ? 3.296 -4.683 23.768 1.00 98.31 554 THR A O 1
ATOM 4119 N N . ILE A 1 555 ? 1.966 -3.066 22.974 1.00 98.56 555 ILE A N 1
ATOM 4120 C CA . ILE A 1 555 ? 2.973 -2.004 22.944 1.00 98.56 555 ILE A CA 1
ATOM 4121 C C . ILE A 1 555 ? 2.665 -1.053 24.108 1.00 98.56 555 ILE A C 1
ATOM 4123 O O . ILE A 1 555 ? 1.563 -0.498 24.192 1.00 98.56 555 ILE A O 1
ATOM 4127 N N . ASN A 1 556 ? 3.606 -0.910 25.041 1.00 98.31 556 ASN A N 1
ATOM 4128 C CA . ASN A 1 556 ? 3.443 -0.129 26.266 1.00 98.31 556 ASN A CA 1
ATOM 4129 C C . ASN A 1 556 ? 4.369 1.093 26.273 1.00 98.31 556 ASN A C 1
ATOM 4131 O O . ASN A 1 556 ? 5.585 0.952 26.262 1.00 98.31 556 ASN A O 1
ATOM 4135 N N . ALA A 1 557 ? 3.798 2.292 26.355 1.00 96.50 557 ALA A N 1
ATOM 4136 C CA . ALA A 1 557 ? 4.541 3.554 26.316 1.00 96.50 557 ALA A CA 1
ATOM 4137 C C . ALA A 1 557 ? 5.355 3.888 27.591 1.00 96.50 557 ALA A C 1
ATOM 4139 O O . ALA A 1 557 ? 6.194 4.785 27.551 1.00 96.50 557 ALA A O 1
ATOM 4140 N N . ASP A 1 558 ? 5.079 3.249 28.737 1.00 93.62 558 ASP A N 1
ATOM 4141 C CA . ASP A 1 558 ? 5.593 3.642 30.073 1.00 93.62 558 ASP A CA 1
ATOM 4142 C C . ASP A 1 558 ? 5.535 5.170 30.337 1.00 93.62 558 ASP A C 1
ATOM 4144 O O . ASP A 1 558 ? 6.434 5.788 30.909 1.00 93.62 558 ASP A O 1
ATOM 4148 N N . GLY A 1 559 ? 4.442 5.804 29.899 1.00 91.12 559 GLY A N 1
ATOM 4149 C CA . GLY A 1 559 ? 4.169 7.228 30.093 1.00 91.12 559 GLY A CA 1
ATOM 4150 C C . GLY A 1 559 ? 4.482 8.157 28.914 1.00 91.12 559 GLY A C 1
ATOM 4151 O O . GLY A 1 559 ? 4.175 9.344 29.034 1.00 91.12 559 GLY A O 1
ATOM 4152 N N . SER A 1 560 ? 5.021 7.676 27.789 1.00 94.31 560 SER A N 1
ATOM 4153 C CA . SER A 1 560 ? 5.160 8.469 26.552 1.00 94.31 560 SER A CA 1
ATOM 4154 C C . SER A 1 560 ? 3.825 8.604 25.785 1.00 94.31 560 SER A C 1
ATOM 4156 O O . SER A 1 560 ? 2.746 8.664 26.385 1.00 94.31 560 SER A O 1
ATOM 4158 N N . ARG A 1 561 ? 3.885 8.676 24.454 1.00 96.75 561 ARG A N 1
ATOM 4159 C CA . ARG A 1 561 ? 2.786 8.394 23.522 1.00 96.75 561 ARG A CA 1
ATOM 4160 C C . ARG A 1 561 ? 3.119 7.056 22.859 1.00 96.75 561 ARG A C 1
ATOM 4162 O O . ARG A 1 561 ? 4.295 6.835 22.588 1.00 96.75 561 ARG A O 1
ATOM 4169 N N . VAL A 1 562 ? 2.159 6.171 22.573 1.00 98.31 562 VAL A N 1
ATOM 4170 C CA . VAL A 1 562 ? 2.530 4.906 21.897 1.00 98.31 562 VAL A CA 1
ATOM 4171 C C . VAL A 1 562 ? 2.937 5.184 20.446 1.00 98.31 562 VAL A C 1
ATOM 4173 O O . VAL A 1 562 ? 4.049 4.837 20.059 1.00 98.31 562 VAL A O 1
ATOM 4176 N N . PHE A 1 563 ? 2.086 5.878 19.680 1.00 98.56 563 PHE A N 1
ATOM 4177 C CA . PHE A 1 563 ? 2.380 6.294 18.304 1.00 98.56 563 PHE A CA 1
ATOM 4178 C C . PHE A 1 563 ? 2.110 7.783 18.049 1.00 98.56 563 PHE A C 1
ATOM 4180 O O . PHE A 1 563 ? 1.017 8.288 18.325 1.00 98.56 563 PHE A O 1
ATOM 4187 N N . LEU A 1 564 ? 3.080 8.450 17.424 1.00 98.00 564 LEU A N 1
ATOM 4188 C CA . LEU A 1 564 ? 2.916 9.712 16.706 1.00 98.00 564 LEU A CA 1
ATOM 4189 C C . LEU A 1 564 ? 2.912 9.416 15.203 1.00 98.00 564 LEU A C 1
ATOM 4191 O O . LEU A 1 564 ? 3.946 9.061 14.642 1.00 98.00 564 LEU A O 1
ATOM 4195 N N . VAL A 1 565 ? 1.761 9.572 14.555 1.00 98.38 565 VAL A N 1
ATOM 4196 C CA . VAL A 1 565 ? 1.614 9.395 13.104 1.00 98.38 565 VAL A CA 1
ATOM 4197 C C . VAL A 1 565 ? 1.626 10.782 12.463 1.00 98.38 565 VAL A C 1
ATOM 4199 O O . VAL A 1 565 ? 0.643 11.519 12.585 1.00 98.38 565 VAL A O 1
ATOM 4202 N N . TYR A 1 566 ? 2.781 11.166 11.908 1.00 96.31 566 TYR A N 1
ATOM 4203 C CA . TYR A 1 566 ? 3.089 12.476 11.316 1.00 96.31 566 TYR A CA 1
ATOM 4204 C C . TYR A 1 566 ? 4.477 12.456 10.652 1.00 96.31 566 TYR A C 1
ATOM 4206 O O . TYR A 1 566 ? 5.444 12.024 11.284 1.00 96.31 566 TYR A O 1
ATOM 4214 N N . ASP A 1 567 ? 4.609 12.975 9.428 1.00 91.94 567 ASP A N 1
ATOM 4215 C CA . ASP A 1 567 ? 5.896 13.051 8.711 1.00 91.94 567 ASP A CA 1
ATOM 4216 C C . ASP A 1 567 ? 6.635 14.395 8.867 1.00 91.94 567 ASP A C 1
ATOM 4218 O O . ASP A 1 567 ? 7.869 14.431 8.906 1.00 91.94 567 ASP A O 1
ATOM 4222 N N . GLY A 1 568 ? 5.895 15.494 9.011 1.00 93.06 568 GLY A N 1
ATOM 4223 C CA . GLY A 1 568 ? 6.424 16.856 9.001 1.00 93.06 568 GLY A CA 1
ATOM 4224 C C . GLY A 1 568 ? 5.666 17.832 8.095 1.00 93.06 568 GLY A C 1
ATOM 4225 O O . GLY A 1 568 ? 5.947 19.031 8.186 1.00 93.06 568 GLY A O 1
ATOM 4226 N N . ASP A 1 569 ? 4.734 17.355 7.263 1.00 88.06 569 ASP A N 1
ATOM 4227 C CA . ASP A 1 569 ? 3.895 18.156 6.369 1.00 88.06 569 ASP A CA 1
ATOM 4228 C C . ASP A 1 569 ? 2.400 18.048 6.745 1.00 88.06 569 ASP A C 1
ATOM 4230 O O . ASP A 1 569 ? 1.892 17.005 7.148 1.00 88.06 569 ASP A O 1
ATOM 4234 N N . ASP A 1 570 ? 1.667 19.149 6.594 1.00 83.75 570 ASP A N 1
ATOM 4235 C CA . ASP A 1 570 ? 0.206 19.199 6.737 1.00 83.75 570 ASP A CA 1
ATOM 4236 C C . ASP A 1 570 ? -0.508 18.942 5.384 1.00 83.75 570 ASP A C 1
ATOM 4238 O O . ASP A 1 570 ? -1.727 18.772 5.353 1.00 83.75 570 ASP A O 1
ATOM 4242 N N . ILE A 1 571 ? 0.225 18.956 4.258 1.00 83.38 571 ILE A N 1
ATOM 4243 C CA . ILE A 1 571 ? -0.314 18.955 2.886 1.00 83.38 571 ILE A CA 1
ATOM 4244 C C . ILE A 1 571 ? -0.354 17.549 2.275 1.00 83.38 571 ILE A C 1
ATOM 4246 O O . ILE A 1 571 ? -1.418 17.109 1.832 1.00 83.38 571 ILE A O 1
ATOM 4250 N N . THR A 1 572 ? 0.783 16.851 2.210 1.00 86.81 572 THR A N 1
ATOM 4251 C CA . THR A 1 572 ? 0.819 15.420 1.873 1.00 86.81 572 THR A CA 1
ATOM 4252 C C . THR A 1 572 ? 0.341 14.604 3.063 1.00 86.81 572 THR A C 1
ATOM 4254 O O . THR A 1 572 ? 0.541 15.002 4.208 1.00 86.81 572 THR A O 1
ATOM 4257 N N . LYS A 1 573 ? -0.321 13.473 2.809 1.00 90.94 573 LYS A N 1
ATOM 4258 C CA . LYS A 1 573 ? -0.840 12.592 3.857 1.00 90.94 573 LYS A CA 1
ATOM 4259 C C . LYS A 1 573 ? -0.430 11.157 3.569 1.00 90.94 573 LYS A C 1
ATOM 4261 O O . LYS A 1 573 ? -0.631 10.686 2.453 1.00 90.94 573 LYS A O 1
ATOM 4266 N N . ASN A 1 574 ? 0.145 10.512 4.575 1.00 93.25 574 ASN A N 1
ATOM 4267 C CA . ASN A 1 574 ? 0.636 9.141 4.507 1.00 93.25 574 ASN A CA 1
ATOM 4268 C C . ASN A 1 574 ? -0.501 8.158 4.815 1.00 93.25 574 ASN A C 1
ATOM 4270 O O . ASN A 1 574 ? -1.307 8.406 5.715 1.00 93.25 574 ASN A O 1
ATOM 4274 N N . GLU A 1 575 ? -0.544 7.037 4.103 1.00 95.75 575 GLU A N 1
ATOM 4275 C CA . GLU A 1 575 ? -1.476 5.934 4.333 1.00 95.75 575 GLU A CA 1
ATOM 4276 C C . GLU A 1 575 ? -0.860 4.934 5.321 1.00 95.75 575 GLU A C 1
ATOM 4278 O O . GLU A 1 575 ? 0.037 4.150 4.997 1.00 95.75 575 GLU A O 1
ATOM 4283 N N . VAL A 1 576 ? -1.341 4.970 6.563 1.00 98.38 576 VAL A N 1
ATOM 4284 C CA . VAL A 1 576 ? -0.797 4.189 7.678 1.00 98.38 576 VAL A CA 1
ATOM 4285 C C . VAL A 1 576 ? -1.836 3.195 8.179 1.00 98.38 576 VAL A C 1
ATOM 4287 O O . VAL A 1 576 ? -2.950 3.567 8.550 1.00 98.38 576 VAL A O 1
ATOM 4290 N N . VAL A 1 577 ? -1.465 1.917 8.251 1.00 98.75 577 VAL A N 1
ATOM 4291 C CA . VAL A 1 577 ? -2.313 0.852 8.801 1.00 98.75 577 VAL A CA 1
ATOM 4292 C C . VAL A 1 577 ? -1.672 0.286 10.061 1.00 98.75 577 VAL A C 1
ATOM 4294 O O . VAL A 1 577 ? -0.546 -0.197 10.025 1.00 98.75 577 VAL A O 1
ATOM 4297 N N . ILE A 1 578 ? -2.402 0.291 11.176 1.00 98.81 578 ILE A N 1
ATOM 4298 C CA . ILE A 1 578 ? -1.986 -0.354 12.428 1.00 98.81 578 ILE A CA 1
ATOM 4299 C C . ILE A 1 578 ? -3.000 -1.447 12.753 1.00 98.81 578 ILE A C 1
ATOM 4301 O O . ILE A 1 578 ? -4.177 -1.153 12.982 1.00 98.81 578 ILE A O 1
ATOM 4305 N N . GLN A 1 579 ? -2.570 -2.711 12.779 1.00 98.56 579 GLN A N 1
ATOM 4306 C CA . GLN A 1 579 ? -3.480 -3.819 13.054 1.00 98.56 579 GLN A CA 1
ATOM 4307 C C . GLN A 1 579 ? -2.936 -4.875 14.013 1.00 98.56 579 GLN A C 1
ATOM 4309 O O . GLN A 1 579 ? -1.734 -5.026 14.180 1.00 98.56 579 GLN A O 1
ATOM 4314 N N . GLY A 1 580 ? -3.841 -5.608 14.668 1.00 97.69 580 GLY A N 1
ATOM 4315 C CA . GLY A 1 580 ? -3.488 -6.754 15.508 1.00 97.69 580 GLY A CA 1
ATOM 4316 C C . GLY A 1 580 ? -2.646 -6.432 16.751 1.00 97.69 580 GLY A C 1
ATOM 4317 O O . GLY A 1 580 ? -1.902 -7.303 17.201 1.00 97.69 580 GLY A O 1
ATOM 4318 N N . LEU A 1 581 ? -2.758 -5.225 17.322 1.00 98.44 581 LEU A N 1
ATOM 4319 C CA . LEU A 1 581 ? -1.997 -4.790 18.505 1.00 98.44 581 LEU A CA 1
ATOM 4320 C C . LEU A 1 581 ? -2.900 -4.362 19.673 1.00 98.44 581 LEU A C 1
ATOM 4322 O O . LEU A 1 581 ? -4.036 -3.928 19.477 1.00 98.44 581 LEU A O 1
ATOM 4326 N N . THR A 1 582 ? -2.369 -4.430 20.896 1.00 98.69 582 THR A N 1
ATOM 4327 C CA . THR A 1 582 ? -2.873 -3.671 22.052 1.00 98.69 582 THR A CA 1
ATOM 4328 C C . THR A 1 582 ? -1.942 -2.487 22.336 1.00 98.69 582 THR A C 1
ATOM 4330 O O . THR A 1 582 ? -0.736 -2.677 22.425 1.00 98.69 582 THR A O 1
ATOM 4333 N N . LEU A 1 583 ? -2.472 -1.271 22.487 1.00 98.75 583 LEU A N 1
ATOM 4334 C CA . LEU A 1 583 ? -1.708 -0.033 22.703 1.00 98.75 583 LEU A CA 1
ATOM 4335 C C . LEU A 1 583 ? -2.063 0.575 24.067 1.00 98.75 583 LEU A C 1
ATOM 4337 O O . LEU A 1 583 ? -3.230 0.914 24.300 1.00 98.75 583 LEU A O 1
ATOM 4341 N N . SER A 1 584 ? -1.084 0.703 24.967 1.00 98.31 584 SER A N 1
ATOM 4342 C CA . SER A 1 584 ? -1.335 1.041 26.378 1.00 98.31 584 SER A CA 1
ATOM 4343 C C . SER A 1 584 ? -0.270 1.909 27.051 1.00 98.31 584 SER A C 1
ATOM 4345 O O . SER A 1 584 ? 0.858 2.022 26.576 1.00 98.31 584 SER A O 1
ATOM 4347 N N . GLY A 1 585 ? -0.616 2.462 28.219 1.00 96.75 585 GLY A N 1
ATOM 4348 C CA . GLY A 1 585 ? 0.336 3.100 29.133 1.00 96.75 585 GLY A CA 1
ATOM 4349 C C . GLY A 1 585 ? 0.798 4.506 28.744 1.00 96.75 585 GLY A C 1
ATOM 4350 O O . GLY A 1 585 ? 1.665 5.057 29.421 1.00 96.75 585 GLY A O 1
ATOM 4351 N N . GLY A 1 586 ? 0.237 5.112 27.693 1.00 97.25 586 GLY A N 1
ATOM 4352 C CA . GLY A 1 586 ? 0.558 6.489 27.312 1.00 97.25 586 GLY A CA 1
ATOM 4353 C C . GLY A 1 586 ? 0.099 7.529 28.343 1.00 97.25 586 GLY A C 1
ATOM 4354 O O . GLY A 1 586 ? -0.808 7.269 29.136 1.00 97.25 586 GLY A O 1
ATOM 4355 N N . SER A 1 587 ? 0.719 8.716 28.340 1.00 93.25 587 SER A N 1
ATOM 4356 C CA . SER A 1 587 ? 0.318 9.871 29.172 1.00 93.25 587 SER A CA 1
ATOM 4357 C C . SER A 1 587 ? 0.247 11.227 28.437 1.00 93.25 587 SER A C 1
ATOM 4359 O O . SER A 1 587 ? -0.245 12.220 28.989 1.00 93.25 587 SER A O 1
ATOM 4361 N N . GLU A 1 588 ? 0.714 11.266 27.189 1.00 92.38 588 GLU A N 1
ATOM 4362 C CA . GLU A 1 588 ? 0.742 12.424 26.285 1.00 92.38 588 GLU A CA 1
ATOM 4363 C C . GLU A 1 588 ? -0.644 12.770 25.677 1.00 92.38 588 GLU A C 1
ATOM 4365 O O . GLU A 1 588 ? -1.659 12.145 25.984 1.00 92.38 588 GLU A O 1
ATOM 4370 N N . PHE A 1 589 ? -0.737 13.807 24.833 1.00 91.19 589 PHE A N 1
ATOM 4371 C CA . PHE A 1 589 ? -1.942 14.066 24.017 1.00 91.19 589 PHE A CA 1
ATOM 4372 C C . PHE A 1 589 ? -2.058 12.995 22.925 1.00 91.19 589 PHE A C 1
ATOM 4374 O O . PHE A 1 589 ? -1.064 12.750 22.243 1.00 91.19 589 PHE A O 1
ATOM 4381 N N . GLY A 1 590 ? -3.233 12.381 22.739 1.00 93.38 590 GLY A N 1
ATOM 4382 C CA . GLY A 1 590 ? -3.328 11.170 21.914 1.00 93.38 590 GLY A CA 1
ATOM 4383 C C . GLY A 1 590 ? -2.556 10.016 22.551 1.00 93.38 590 GLY A C 1
ATOM 4384 O O . GLY A 1 590 ? -1.679 9.457 21.910 1.00 93.38 590 GLY A O 1
ATOM 4385 N N . GLY A 1 591 ? -2.800 9.731 23.836 1.00 94.25 591 GLY A N 1
ATOM 4386 C CA . GLY A 1 591 ? -1.909 8.915 24.679 1.00 94.25 591 GLY A CA 1
ATOM 4387 C C . GLY A 1 591 ? -1.557 7.549 24.079 1.00 94.25 591 GLY A C 1
ATOM 4388 O O . GLY A 1 591 ? -0.384 7.178 24.049 1.00 94.25 591 GLY A O 1
ATOM 4389 N N . GLY A 1 592 ? -2.551 6.845 23.531 1.00 97.75 592 GLY A N 1
ATOM 4390 C CA . GLY A 1 592 ? -2.314 5.732 22.614 1.00 97.75 592 GLY A CA 1
ATOM 4391 C C . GLY A 1 592 ? -1.778 6.232 21.269 1.00 97.75 592 GLY A C 1
ATOM 4392 O O . GLY A 1 592 ? -0.625 5.978 20.934 1.00 97.75 592 GLY A O 1
ATOM 4393 N N . ILE A 1 593 ? -2.606 6.948 20.501 1.00 98.69 593 ILE A N 1
ATOM 4394 C CA . ILE A 1 593 ? -2.222 7.475 19.181 1.00 98.69 593 ILE A CA 1
ATOM 4395 C C . ILE A 1 593 ? -2.557 8.969 19.041 1.00 98.69 593 ILE A C 1
ATOM 4397 O O . ILE A 1 593 ? -3.698 9.376 19.283 1.00 98.69 593 ILE A O 1
ATOM 4401 N N . LEU A 1 594 ? -1.599 9.768 18.560 1.00 98.00 594 LEU A N 1
ATOM 4402 C CA . LEU A 1 594 ? -1.850 11.066 17.922 1.00 98.00 594 LEU A CA 1
ATOM 4403 C C . LEU A 1 594 ? -1.682 10.906 16.409 1.00 98.00 594 LEU A C 1
ATOM 4405 O O . LEU A 1 594 ? -0.602 10.545 15.946 1.00 98.00 594 LEU A O 1
ATOM 4409 N N . ASN A 1 595 ? -2.749 11.180 15.661 1.00 98.31 595 ASN A N 1
ATOM 4410 C CA . ASN A 1 595 ? -2.775 11.088 14.208 1.00 98.31 595 ASN A CA 1
ATOM 4411 C C . ASN A 1 595 ? -2.875 12.465 13.546 1.00 98.31 595 ASN A C 1
ATOM 4413 O O . ASN A 1 595 ? -3.789 13.232 13.861 1.00 98.31 595 ASN A O 1
ATOM 4417 N N . GLN A 1 596 ? -1.977 12.722 12.595 1.00 97.19 596 GLN A N 1
ATOM 4418 C CA . GLN A 1 596 ? -1.993 13.858 11.668 1.00 97.19 596 GLN A CA 1
ATOM 4419 C C . GLN A 1 596 ? -2.061 13.395 10.190 1.00 97.19 596 GLN A C 1
ATOM 4421 O O . GLN A 1 596 ? -2.085 14.225 9.284 1.00 97.19 596 GLN A O 1
ATOM 4426 N N . GLU A 1 597 ? -2.166 12.079 9.951 1.00 97.88 597 GLU A N 1
ATOM 4427 C CA . GLU A 1 597 ? -2.122 11.417 8.638 1.00 97.88 597 GLU A CA 1
ATOM 4428 C C . GLU A 1 597 ? -3.450 10.721 8.263 1.00 97.88 597 GLU A C 1
ATOM 4430 O O . GLU A 1 597 ? -4.489 10.953 8.895 1.00 97.88 597 GLU A O 1
ATOM 4435 N N . ASN A 1 598 ? -3.437 9.860 7.237 1.00 97.88 598 ASN A N 1
ATOM 4436 C CA . ASN A 1 598 ? -4.529 8.934 6.944 1.00 97.88 598 ASN A CA 1
ATOM 4437 C C . ASN A 1 598 ? -4.268 7.597 7.655 1.00 97.88 598 ASN A C 1
ATOM 4439 O O . ASN A 1 598 ? -3.555 6.723 7.170 1.00 97.88 598 ASN A O 1
ATOM 4443 N N . LEU A 1 599 ? -4.853 7.441 8.842 1.00 98.75 599 LEU A N 1
ATOM 4444 C CA . LEU A 1 599 ? -4.655 6.289 9.712 1.00 98.75 599 LEU A CA 1
ATOM 4445 C C . LEU A 1 599 ? -5.858 5.341 9.685 1.00 98.75 599 LEU A C 1
ATOM 4447 O O . LEU A 1 599 ? -6.989 5.719 10.000 1.00 98.75 599 LEU A O 1
ATOM 4451 N N . THR A 1 600 ? -5.592 4.065 9.423 1.00 98.88 600 THR A N 1
ATOM 4452 C CA . THR A 1 600 ? -6.554 2.972 9.574 1.00 98.88 600 THR A CA 1
ATOM 4453 C C . THR A 1 600 ? -6.118 2.027 10.694 1.00 98.88 600 THR A C 1
ATOM 4455 O O . THR A 1 600 ? -5.020 1.477 10.676 1.00 98.88 600 THR A O 1
ATOM 4458 N N . VAL A 1 601 ? -6.991 1.813 11.679 1.00 98.88 601 VAL A N 1
ATOM 4459 C CA . VAL A 1 601 ? -6.756 0.937 12.833 1.00 98.88 601 VAL A CA 1
ATOM 4460 C C . VAL A 1 601 ? -7.713 -0.253 12.789 1.00 98.88 601 VAL A C 1
ATOM 4462 O O . VAL A 1 601 ? -8.932 -0.083 12.904 1.00 98.88 601 VAL A O 1
ATOM 4465 N N . LEU A 1 602 ? -7.163 -1.461 12.631 1.00 98.38 602 LEU A N 1
ATOM 4466 C CA . LEU A 1 602 ? -7.928 -2.699 12.434 1.00 98.38 602 LEU A CA 1
ATOM 4467 C C . LEU A 1 602 ? -7.664 -3.716 13.547 1.00 98.38 602 LEU A C 1
ATOM 4469 O O . LEU A 1 602 ? -6.524 -3.905 13.968 1.00 98.38 602 LEU A O 1
ATOM 4473 N N . ASN A 1 603 ? -8.695 -4.444 13.984 1.00 98.00 603 ASN A N 1
ATOM 4474 C CA . ASN A 1 603 ? -8.560 -5.608 14.875 1.00 98.00 603 ASN A CA 1
ATOM 4475 C C . ASN A 1 603 ? -7.713 -5.348 16.153 1.00 98.00 603 ASN A C 1
ATOM 4477 O O . ASN A 1 603 ? -7.059 -6.265 16.656 1.00 98.00 603 ASN A O 1
ATOM 4481 N N . SER A 1 604 ? -7.681 -4.104 16.648 1.00 98.81 604 SER A N 1
ATOM 4482 C CA . SER A 1 604 ? -6.722 -3.628 17.661 1.00 98.81 604 SER A CA 1
ATOM 4483 C C . SER A 1 604 ? -7.406 -3.074 18.909 1.00 98.81 604 SER A C 1
ATOM 4485 O O . SER A 1 604 ? -8.551 -2.619 18.865 1.00 98.81 604 SER A O 1
ATOM 4487 N N . THR A 1 605 ? -6.706 -3.096 20.043 1.00 98.75 605 THR A N 1
ATOM 4488 C CA . THR A 1 605 ? -7.203 -2.564 21.320 1.00 98.75 605 THR A CA 1
ATOM 4489 C C . THR A 1 605 ? -6.386 -1.345 21.747 1.00 98.75 605 THR A C 1
ATOM 4491 O O . THR A 1 605 ? -5.167 -1.401 21.783 1.00 98.75 605 THR A O 1
ATOM 4494 N N . ILE A 1 606 ? -7.037 -0.238 22.100 1.00 98.81 606 ILE A N 1
ATOM 4495 C CA . ILE A 1 606 ? -6.384 0.969 22.617 1.00 98.81 606 ILE A CA 1
ATOM 4496 C C . ILE A 1 606 ? -6.911 1.170 24.030 1.00 98.81 606 ILE A C 1
ATOM 4498 O O . ILE A 1 606 ? -8.088 1.506 24.207 1.00 98.81 606 ILE A O 1
ATOM 4502 N N . SER A 1 607 ? -6.080 0.897 25.036 1.00 97.94 607 SER A N 1
ATOM 4503 C CA . SER A 1 607 ? -6.561 0.778 26.412 1.00 97.94 607 SER A CA 1
ATOM 4504 C C . SER A 1 607 ? -5.564 1.116 27.504 1.00 97.94 607 SER A C 1
ATOM 4506 O O . SER A 1 607 ? -4.365 0.940 27.341 1.00 97.94 607 SER A O 1
ATOM 4508 N N . GLU A 1 608 ? -6.090 1.535 28.657 1.00 97.31 608 GLU A N 1
ATOM 4509 C CA . GLU A 1 608 ? -5.311 1.924 29.844 1.00 97.31 608 GLU A CA 1
ATOM 4510 C C . GLU A 1 608 ? -4.351 3.108 29.595 1.00 97.31 608 GLU A C 1
ATOM 4512 O O . GLU A 1 608 ? -3.409 3.328 30.354 1.00 97.31 608 GLU A O 1
ATOM 4517 N N . ASN A 1 609 ? -4.608 3.914 28.557 1.00 97.69 609 ASN A N 1
ATOM 4518 C CA . ASN A 1 609 ? -3.878 5.155 28.309 1.00 97.69 609 ASN A CA 1
ATOM 4519 C C . ASN A 1 609 ? -4.455 6.300 29.152 1.00 97.69 609 ASN A C 1
ATOM 4521 O O . ASN A 1 609 ? -5.672 6.471 29.281 1.00 97.69 609 ASN A O 1
ATOM 4525 N N . TYR A 1 610 ? -3.565 7.104 29.717 1.00 95.19 610 TYR A N 1
ATOM 4526 C CA . TYR A 1 610 ? -3.866 8.312 30.473 1.00 95.19 610 TYR A CA 1
ATOM 4527 C C . TYR A 1 610 ? -3.620 9.543 29.594 1.00 95.19 610 TYR A C 1
ATOM 4529 O O . TYR A 1 610 ? -2.860 9.497 28.633 1.00 95.19 610 TYR A O 1
ATOM 4537 N N . THR A 1 611 ? -4.194 10.688 29.951 1.00 92.12 611 THR A N 1
ATOM 4538 C CA . THR A 1 611 ? -3.637 11.980 29.545 1.00 92.12 611 THR A CA 1
ATOM 4539 C C . THR A 1 611 ? -4.050 13.108 30.484 1.00 92.12 611 THR A C 1
ATOM 4541 O O . THR A 1 611 ? -5.083 13.063 31.159 1.00 92.12 611 THR A O 1
ATOM 4544 N N . SER A 1 612 ? -3.258 14.180 30.491 1.00 89.12 612 SER A N 1
ATOM 4545 C CA . SER A 1 612 ? -3.696 15.472 31.031 1.00 89.12 612 SER A CA 1
ATOM 4546 C C . SER A 1 612 ? -4.459 16.330 30.007 1.00 89.12 612 SER A C 1
ATOM 4548 O O . SER A 1 612 ? -5.097 17.302 30.409 1.00 89.12 612 SER A O 1
ATOM 4550 N N . GLY A 1 613 ? -4.418 15.977 28.717 1.00 86.94 613 GLY A N 1
ATOM 4551 C CA . GLY A 1 613 ? -5.051 16.695 27.608 1.00 86.94 613 GLY A CA 1
ATOM 4552 C C . GLY A 1 613 ? -6.239 15.954 26.978 1.00 86.94 613 GLY A C 1
ATOM 4553 O O . GLY A 1 613 ? -6.964 15.247 27.679 1.00 86.94 613 GLY A O 1
ATOM 4554 N N . PRO A 1 614 ? -6.516 16.170 25.681 1.00 88.25 614 PRO A N 1
ATOM 4555 C CA . PRO A 1 614 ? -7.585 15.482 24.963 1.00 88.25 614 PRO A CA 1
ATOM 4556 C C . PRO A 1 614 ? -7.102 14.176 24.309 1.00 88.25 614 PRO A C 1
ATOM 4558 O O . PRO A 1 614 ? -5.926 14.044 23.971 1.00 88.25 614 PRO A O 1
ATOM 4561 N N . GLY A 1 615 ? -8.030 13.234 24.100 1.00 89.25 615 GLY A N 1
ATOM 4562 C CA . GLY A 1 615 ? -7.769 11.966 23.417 1.00 89.25 615 GLY A CA 1
ATOM 4563 C C . GLY A 1 615 ? -6.837 11.071 24.226 1.00 89.25 615 GLY A C 1
ATOM 4564 O O . GLY A 1 615 ? -5.669 10.937 23.877 1.00 89.25 615 GLY A O 1
ATOM 4565 N N . ALA A 1 616 ? -7.317 10.478 25.325 1.00 94.31 616 ALA A N 1
ATOM 4566 C CA . ALA A 1 616 ? -6.467 9.575 26.107 1.00 94.31 616 ALA A CA 1
ATOM 4567 C C . ALA A 1 616 ? -6.141 8.303 25.309 1.00 94.31 616 ALA A C 1
ATOM 4569 O O . ALA A 1 616 ? -4.983 7.909 25.234 1.00 94.31 616 ALA A O 1
ATOM 4570 N N . GLY A 1 617 ? -7.146 7.708 24.656 1.00 97.19 617 GLY A N 1
ATOM 4571 C CA . GLY A 1 617 ? -6.932 6.633 23.688 1.00 97.19 617 GLY A CA 1
ATOM 4572 C C . GLY A 1 617 ? -6.357 7.162 22.373 1.00 97.19 617 GLY A C 1
ATOM 4573 O O . GLY A 1 617 ? -5.213 6.870 22.038 1.00 97.19 617 GLY A O 1
ATOM 4574 N N . ILE A 1 618 ? -7.148 7.941 21.627 1.00 98.50 618 ILE A N 1
ATOM 4575 C CA . ILE A 1 618 ? -6.764 8.468 20.308 1.00 98.50 618 ILE A CA 1
ATOM 4576 C C . ILE A 1 618 ? -7.109 9.961 20.180 1.00 98.50 618 ILE A C 1
ATOM 4578 O O . ILE A 1 618 ? -8.196 10.392 20.575 1.00 98.50 618 ILE A O 1
ATOM 4582 N N . TYR A 1 619 ? -6.206 10.735 19.577 1.00 97.44 619 TYR A N 1
ATOM 4583 C CA . TYR A 1 619 ? -6.430 12.097 19.089 1.00 97.44 619 TYR A CA 1
ATOM 4584 C C . TYR A 1 619 ? -6.251 12.092 17.565 1.00 97.44 619 TYR A C 1
ATOM 4586 O O . TYR A 1 619 ? -5.142 11.917 17.072 1.00 97.44 619 TYR A O 1
ATOM 4594 N N . ASN A 1 620 ? -7.341 12.298 16.825 1.00 97.50 620 ASN A N 1
ATOM 4595 C CA . ASN A 1 620 ? -7.305 12.638 15.404 1.00 97.50 620 ASN A CA 1
ATOM 4596 C C . ASN A 1 620 ? -7.277 14.169 15.253 1.00 97.50 620 ASN A C 1
ATOM 4598 O O . ASN A 1 620 ? -8.186 14.856 15.737 1.00 97.50 620 ASN A O 1
ATOM 4602 N N . TRP A 1 621 ? -6.192 14.696 14.687 1.00 94.44 621 TRP A N 1
ATOM 4603 C CA . TRP A 1 621 ? -5.912 16.132 14.611 1.00 94.44 621 TRP A CA 1
ATOM 4604 C C . TRP A 1 621 ? -6.745 16.844 13.530 1.00 94.44 621 TRP A C 1
ATOM 4606 O O . TRP A 1 621 ? -7.561 16.230 12.839 1.00 94.44 621 TRP A O 1
ATOM 4616 N N . ASP A 1 622 ? -6.564 18.160 13.402 1.00 90.44 622 ASP A N 1
ATOM 4617 C CA . ASP A 1 622 ? -7.179 18.939 12.328 1.00 90.44 622 ASP A CA 1
ATOM 4618 C C . ASP A 1 622 ? -6.737 18.387 10.951 1.00 90.44 622 ASP A C 1
ATOM 4620 O O . ASP A 1 622 ? -5.570 18.054 10.765 1.00 90.44 622 ASP A O 1
ATOM 4624 N N . PHE A 1 623 ? -7.676 18.264 10.005 1.00 90.00 623 PHE A N 1
ATOM 4625 C CA . PHE A 1 623 ? -7.527 17.654 8.659 1.00 90.00 623 PHE A CA 1
ATOM 4626 C C . PHE A 1 623 ? -7.124 16.166 8.569 1.00 90.00 623 PHE A C 1
ATOM 4628 O O . PHE A 1 623 ? -7.235 15.593 7.487 1.00 90.00 623 PHE A O 1
ATOM 4635 N N . ALA A 1 624 ? -6.734 15.515 9.664 1.00 95.94 624 ALA A N 1
ATOM 4636 C CA . ALA A 1 624 ? -6.340 14.105 9.672 1.00 95.94 624 ALA A CA 1
ATOM 4637 C C . ALA A 1 624 ? -7.529 13.143 9.452 1.00 95.94 624 ALA A C 1
ATOM 4639 O O . ALA A 1 624 ? -8.667 13.450 9.837 1.00 95.94 624 ALA A O 1
ATOM 4640 N N . THR A 1 625 ? -7.278 11.947 8.909 1.00 98.06 625 THR A N 1
ATOM 4641 C CA . THR A 1 625 ? -8.301 10.898 8.726 1.00 98.06 625 THR A CA 1
ATOM 4642 C C . THR A 1 625 ? -8.040 9.719 9.657 1.00 98.06 625 THR A C 1
ATOM 4644 O O . THR A 1 625 ? -6.958 9.145 9.633 1.00 98.06 625 THR A O 1
ATOM 4647 N N . LEU A 1 626 ? -9.047 9.300 10.426 1.00 98.75 626 LEU A N 1
ATOM 4648 C CA . LEU A 1 626 ? -9.004 8.100 11.262 1.00 98.75 626 LEU A CA 1
ATOM 4649 C C . LEU A 1 626 ? -10.149 7.145 10.912 1.00 98.75 626 LEU A C 1
ATOM 4651 O O . LEU A 1 626 ? -11.316 7.453 11.160 1.00 98.75 626 LEU A O 1
ATOM 4655 N N . THR A 1 627 ? -9.811 5.949 10.435 1.00 98.88 627 THR A N 1
ATOM 4656 C CA . THR A 1 627 ? -10.741 4.817 10.314 1.00 98.88 627 THR A CA 1
ATOM 4657 C C . THR A 1 627 ? -10.457 3.790 11.407 1.00 98.88 627 THR A C 1
ATOM 4659 O O . THR A 1 627 ? -9.333 3.325 11.549 1.00 98.88 627 THR A O 1
ATOM 4662 N N . LEU A 1 628 ? -11.476 3.412 12.177 1.00 98.75 628 LEU A N 1
ATOM 4663 C CA . LEU A 1 628 ? -11.408 2.421 13.250 1.00 98.75 628 LEU A CA 1
ATOM 4664 C C . LEU A 1 628 ? -12.399 1.287 12.958 1.00 98.75 628 LEU A C 1
ATOM 4666 O O . LEU A 1 628 ? -13.615 1.497 13.026 1.00 98.75 628 LEU A O 1
ATOM 4670 N N . GLU A 1 629 ? -11.893 0.090 12.652 1.00 98.44 629 GLU A N 1
ATOM 4671 C CA . GLU A 1 629 ? -12.718 -1.079 12.317 1.00 98.44 629 GLU A CA 1
ATOM 4672 C C . GLU A 1 629 ? -12.342 -2.336 13.121 1.00 98.44 629 GLU A C 1
ATOM 4674 O O . GLU A 1 629 ? -11.174 -2.591 13.422 1.00 98.44 629 GLU A O 1
ATOM 4679 N N . ASN A 1 630 ? -13.359 -3.121 13.502 1.00 97.75 630 ASN A N 1
ATOM 4680 C CA . ASN A 1 630 ? -13.261 -4.351 14.305 1.00 97.75 630 ASN A CA 1
ATOM 4681 C C . ASN A 1 630 ? -12.473 -4.194 15.625 1.00 97.75 630 ASN A C 1
ATOM 4683 O O . ASN A 1 630 ? -11.933 -5.163 16.157 1.00 97.75 630 ASN A O 1
ATOM 4687 N N . SER A 1 631 ? -12.383 -2.970 16.147 1.00 98.81 631 SER A N 1
ATOM 4688 C CA . SER A 1 631 ? -11.399 -2.569 17.158 1.00 98.81 631 SER A CA 1
ATOM 4689 C C . SER A 1 631 ? -12.055 -2.105 18.460 1.00 98.81 631 SER A C 1
ATOM 4691 O O . SER A 1 631 ? -13.265 -1.864 18.525 1.00 98.81 631 SER A O 1
ATOM 4693 N N . THR A 1 632 ? -11.257 -1.987 19.523 1.00 98.81 632 THR A N 1
ATOM 4694 C CA . THR A 1 632 ? -11.756 -1.676 20.869 1.00 98.81 632 THR A CA 1
ATOM 4695 C C . THR A 1 632 ? -10.981 -0.541 21.532 1.00 98.81 632 THR A C 1
ATOM 4697 O O . THR A 1 632 ? -9.827 -0.709 21.904 1.00 98.81 632 THR A O 1
ATOM 4700 N N . VAL A 1 633 ? -11.627 0.606 21.754 1.00 98.88 633 VAL A N 1
ATOM 4701 C CA . VAL A 1 633 ? -11.052 1.727 22.523 1.00 98.88 633 VAL A CA 1
ATOM 4702 C C . VAL A 1 633 ? -11.670 1.710 23.917 1.00 98.88 633 VAL A C 1
ATOM 4704 O O . VAL A 1 633 ? -12.852 2.035 24.068 1.00 98.88 633 VAL A O 1
ATOM 4707 N N . ALA A 1 634 ? -10.919 1.300 24.942 1.00 98.25 634 ALA A N 1
ATOM 4708 C CA . ALA A 1 634 ? -11.495 1.085 26.268 1.00 98.25 634 ALA A CA 1
ATOM 4709 C C . ALA A 1 634 ? -10.598 1.446 27.455 1.00 98.25 634 ALA A C 1
ATOM 4711 O O . ALA A 1 634 ? -9.390 1.285 27.405 1.00 98.25 634 ALA A O 1
ATOM 4712 N N . HIS A 1 635 ? -11.201 1.861 28.572 1.00 97.25 635 HIS A N 1
ATOM 4713 C CA . HIS A 1 635 ? -10.488 2.163 29.826 1.00 97.25 635 HIS A CA 1
ATOM 4714 C C . HIS A 1 635 ? -9.424 3.280 29.736 1.00 97.25 635 HIS A C 1
ATOM 4716 O O . HIS A 1 635 ? -8.531 3.345 30.579 1.00 97.25 635 HIS A O 1
ATOM 4722 N N . ASN A 1 636 ? -9.519 4.177 28.750 1.00 97.75 636 ASN A N 1
ATOM 4723 C CA . ASN A 1 636 ? -8.636 5.341 28.643 1.00 97.75 636 ASN A CA 1
ATOM 4724 C C . ASN A 1 636 ? -9.192 6.531 29.457 1.00 97.75 636 ASN A C 1
ATOM 4726 O O . ASN A 1 636 ? -10.413 6.696 29.560 1.00 97.75 636 ASN A O 1
ATOM 4730 N N . PHE A 1 637 ? -8.316 7.355 30.046 1.00 96.12 637 PHE A N 1
ATOM 4731 C CA . PHE A 1 637 ? -8.682 8.404 31.012 1.00 96.12 637 PHE A CA 1
ATOM 4732 C C . PHE A 1 637 ? -8.058 9.774 30.694 1.00 96.12 637 PHE A C 1
ATOM 4734 O O . PHE A 1 637 ? -6.836 9.912 30.678 1.00 96.12 637 PHE A O 1
ATOM 4741 N N . ALA A 1 638 ? -8.883 10.816 30.538 1.00 94.00 638 ALA A N 1
ATOM 4742 C CA . ALA A 1 638 ? -8.442 12.199 30.314 1.00 94.00 638 ALA A CA 1
ATOM 4743 C C . ALA A 1 638 ? -8.754 13.112 31.520 1.00 94.00 638 ALA A C 1
ATOM 4745 O O . ALA A 1 638 ? -9.920 13.310 31.873 1.00 94.00 638 ALA A O 1
ATOM 4746 N N . GLU A 1 639 ? -7.734 13.716 32.151 1.00 88.31 639 GLU A N 1
ATOM 4747 C CA . GLU A 1 639 ? -7.947 14.514 33.371 1.00 88.31 639 GLU A CA 1
ATOM 4748 C C . GLU A 1 639 ? -8.392 15.967 33.116 1.00 88.31 639 GLU A C 1
ATOM 4750 O O . GLU A 1 639 ? -9.419 16.402 33.641 1.00 88.31 639 GLU A O 1
ATOM 4755 N N . ASN A 1 640 ? -7.601 16.766 32.391 1.00 72.12 640 ASN A N 1
ATOM 4756 C CA . ASN A 1 640 ? -7.647 18.229 32.501 1.00 72.12 640 ASN A CA 1
ATOM 4757 C C . ASN A 1 640 ? -8.011 18.937 31.188 1.00 72.12 640 ASN A C 1
ATOM 4759 O O . ASN A 1 640 ? -7.242 19.716 30.623 1.00 72.12 640 ASN A O 1
ATOM 4763 N N . THR A 1 641 ? -9.251 18.720 30.753 1.00 67.00 641 THR A N 1
ATOM 4764 C CA . THR A 1 641 ? -9.800 19.213 29.480 1.00 67.00 641 THR A CA 1
ATOM 4765 C C . THR A 1 641 ? -11.063 20.077 29.636 1.00 67.00 641 THR A C 1
ATOM 4767 O O . THR A 1 641 ? -12.134 19.669 29.189 1.00 67.00 641 THR A O 1
ATOM 4770 N N . PRO A 1 642 ? -10.974 21.314 30.180 1.00 57.59 642 PRO A N 1
ATOM 4771 C CA . PRO A 1 642 ? -12.134 22.119 30.606 1.00 57.59 642 PRO A CA 1
ATOM 4772 C C . PRO A 1 642 ? -13.254 22.408 29.584 1.00 57.59 642 PRO A C 1
ATOM 4774 O O . PRO A 1 642 ? -14.272 22.974 29.973 1.00 57.59 642 PRO A O 1
ATOM 4777 N N . PHE A 1 643 ? -13.070 22.084 28.296 1.00 55.97 643 PHE A N 1
ATOM 4778 C CA . PHE A 1 643 ? -14.065 22.278 27.228 1.00 55.97 643 PHE A CA 1
ATOM 4779 C C . PHE A 1 643 ? -14.084 21.180 26.140 1.00 55.97 643 PHE A C 1
ATOM 4781 O O . PHE A 1 643 ? -15.072 21.080 25.413 1.00 55.97 643 PHE A O 1
ATOM 4788 N N . HIS A 1 644 ? -13.024 20.373 25.987 1.00 65.62 644 HIS A N 1
ATOM 4789 C CA . HIS A 1 644 ? -12.822 19.461 24.846 1.00 65.62 644 HIS A CA 1
ATOM 4790 C C . HIS A 1 644 ? -12.060 18.211 25.300 1.00 65.62 644 HIS A C 1
ATOM 4792 O O . HIS A 1 644 ? -10.858 18.306 25.532 1.00 65.62 644 HIS A O 1
ATOM 4798 N N . GLY A 1 645 ? -12.719 17.062 25.465 1.00 64.25 645 GLY A N 1
ATOM 4799 C CA . GLY A 1 645 ? -12.066 15.910 26.089 1.00 64.25 645 GLY A CA 1
ATOM 4800 C C . GLY A 1 645 ? -12.676 14.578 25.698 1.00 64.25 645 GLY A C 1
ATOM 4801 O O . GLY A 1 645 ? -13.498 14.043 26.433 1.00 64.25 645 GLY A O 1
ATOM 4802 N N . GLY A 1 646 ? -12.222 14.045 24.564 1.00 73.44 646 GLY A N 1
ATOM 4803 C CA . GLY A 1 646 ? -12.391 12.633 24.237 1.00 73.44 646 GLY A CA 1
ATOM 4804 C C . GLY A 1 646 ? -11.641 11.777 25.251 1.00 73.44 646 GLY A C 1
ATOM 4805 O O . GLY A 1 646 ? -10.413 11.864 25.306 1.00 73.44 646 GLY A O 1
ATOM 4806 N N . GLY A 1 647 ? -12.354 10.988 26.056 1.00 82.50 647 GLY A N 1
ATOM 4807 C CA . GLY A 1 647 ? -11.724 9.980 26.915 1.00 82.50 647 GLY A CA 1
ATOM 4808 C C . GLY A 1 647 ? -11.168 8.848 26.051 1.00 82.50 647 GLY A C 1
ATOM 4809 O O . GLY A 1 647 ? -9.966 8.605 26.032 1.00 82.50 647 GLY A O 1
ATOM 4810 N N . GLY A 1 648 ? -12.035 8.225 25.250 1.00 96.38 648 GLY A N 1
ATOM 4811 C CA . GLY A 1 648 ? -11.636 7.282 24.207 1.00 96.38 648 GLY A CA 1
ATOM 4812 C C . GLY A 1 648 ? -11.004 7.994 23.010 1.00 96.38 648 GLY A C 1
ATOM 4813 O O . GLY A 1 648 ? -9.792 7.931 22.822 1.00 96.38 648 GLY A O 1
ATOM 4814 N N . ILE A 1 649 ? -11.828 8.677 22.210 1.00 98.25 649 ILE A N 1
ATOM 4815 C CA . ILE A 1 649 ? -11.430 9.320 20.949 1.00 98.25 649 ILE A CA 1
ATOM 4816 C C . ILE A 1 649 ? -11.758 10.814 20.982 1.00 98.25 649 ILE A C 1
ATOM 4818 O O . ILE A 1 649 ? -12.886 11.216 21.284 1.00 98.25 649 ILE A O 1
ATOM 4822 N N . PHE A 1 650 ? -10.788 11.643 20.609 1.00 96.81 650 PHE A N 1
ATOM 4823 C CA . PHE A 1 650 ? -10.993 13.048 20.283 1.00 96.81 650 PHE A CA 1
ATOM 4824 C C . PHE A 1 650 ? -10.754 13.275 18.788 1.00 96.81 650 PHE A C 1
ATOM 4826 O O . PHE A 1 650 ? -9.688 12.937 18.287 1.00 96.81 650 PHE A O 1
ATOM 4833 N N . ASN A 1 651 ? -11.741 13.839 18.090 1.00 96.75 651 ASN A N 1
ATOM 4834 C CA . ASN A 1 651 ? -11.613 14.288 16.703 1.00 96.75 651 ASN A CA 1
ATOM 4835 C C . ASN A 1 651 ? -11.724 15.816 16.692 1.00 96.75 651 ASN A C 1
ATOM 4837 O O . ASN A 1 651 ? -12.787 16.343 17.050 1.00 96.75 651 ASN A O 1
ATOM 4841 N N . ASP A 1 652 ? -10.639 16.518 16.354 1.00 93.31 652 ASP A N 1
ATOM 4842 C CA . ASP A 1 652 ? -10.626 17.986 16.348 1.00 93.31 652 ASP A CA 1
ATOM 4843 C C . ASP A 1 652 ? -11.247 18.551 15.054 1.00 93.31 652 ASP A C 1
ATOM 4845 O O . ASP A 1 652 ? -12.214 17.987 14.540 1.00 93.31 652 ASP A O 1
ATOM 4849 N N . ARG A 1 653 ? -10.850 19.733 14.593 1.00 90.12 653 ARG A N 1
ATOM 4850 C CA . ARG A 1 653 ? -11.592 20.494 13.588 1.00 90.12 653 ARG A CA 1
ATOM 4851 C C . ARG A 1 653 ? -11.263 19.998 12.191 1.00 90.12 653 ARG A C 1
ATOM 4853 O O . ARG A 1 653 ? -10.110 19.888 11.818 1.00 90.12 653 ARG A O 1
ATOM 4860 N N . GLU A 1 654 ? -12.291 19.786 11.375 1.00 90.00 654 GLU A N 1
ATOM 4861 C CA . GLU A 1 654 ? -12.144 19.392 9.961 1.00 90.00 654 GLU A CA 1
ATOM 4862 C C . GLU A 1 654 ? -11.480 18.008 9.746 1.00 90.00 654 GLU A C 1
ATOM 4864 O O . GLU A 1 654 ? -11.590 17.474 8.648 1.00 90.00 654 GLU A O 1
ATOM 4869 N N . GLY A 1 655 ? -10.947 17.365 10.795 1.00 94.44 655 GLY A N 1
ATOM 4870 C CA . GLY A 1 655 ? -10.576 15.949 10.812 1.00 94.44 655 GLY A CA 1
ATOM 4871 C C . GLY A 1 655 ? -11.777 15.010 10.626 1.00 94.44 655 GLY A C 1
ATOM 4872 O O . GLY A 1 655 ? -12.915 15.317 11.019 1.00 94.44 655 GLY A O 1
ATOM 4873 N N . LEU A 1 656 ? -11.520 13.859 10.007 1.00 97.31 656 LEU A N 1
ATOM 4874 C CA . LEU A 1 656 ? -12.517 12.881 9.575 1.00 97.31 656 LEU A CA 1
ATOM 4875 C C . LEU A 1 656 ? -12.400 11.578 10.377 1.00 97.31 656 LEU A C 1
ATOM 4877 O O . LEU A 1 656 ? -11.404 10.870 10.283 1.00 97.31 656 LEU A O 1
ATOM 4881 N N . LEU A 1 657 ? -13.449 11.233 11.125 1.00 98.50 657 LEU A N 1
ATOM 4882 C CA . LEU A 1 657 ? -13.533 10.008 11.923 1.00 98.50 657 LEU A CA 1
ATOM 4883 C C . LEU A 1 657 ? -14.532 9.009 11.317 1.00 98.50 657 LEU A C 1
ATOM 4885 O O . LEU A 1 657 ? -15.715 9.310 11.186 1.00 98.50 657 LEU A O 1
ATOM 4889 N N . THR A 1 658 ? -14.099 7.781 11.057 1.00 98.75 658 THR A N 1
ATOM 4890 C CA . THR A 1 658 ? -14.980 6.646 10.746 1.00 98.75 658 THR A CA 1
ATOM 4891 C C . THR A 1 658 ? -14.824 5.575 11.819 1.00 98.75 658 THR A C 1
ATOM 4893 O O . THR A 1 658 ? -13.726 5.083 12.049 1.00 98.75 658 THR A O 1
ATOM 4896 N N . VAL A 1 659 ? -15.920 5.187 12.471 1.00 98.81 659 VAL A N 1
ATOM 4897 C CA . VAL A 1 659 ? -15.973 4.063 13.417 1.00 98.81 659 VAL A CA 1
ATOM 4898 C C . VAL A 1 659 ? -16.959 3.029 12.887 1.00 98.81 659 VAL A C 1
ATOM 4900 O O . VAL A 1 659 ? -18.130 3.341 12.661 1.00 98.81 659 VAL A O 1
ATOM 4903 N N . LYS A 1 660 ? -16.494 1.797 12.686 1.00 98.12 660 LYS A N 1
ATOM 4904 C CA . LYS A 1 660 ? -17.265 0.717 12.064 1.00 98.12 660 LYS A CA 1
ATOM 4905 C C . LYS A 1 660 ? -17.099 -0.581 12.848 1.00 98.12 660 LYS A C 1
ATOM 4907 O O . LYS A 1 660 ? -15.976 -0.952 13.184 1.00 98.12 660 LYS A O 1
ATOM 4912 N N . ASN A 1 661 ? -18.199 -1.286 13.126 1.00 97.25 661 ASN A N 1
ATOM 4913 C CA . ASN A 1 661 ? -18.181 -2.635 13.716 1.00 97.25 661 ASN A CA 1
ATOM 4914 C C . ASN A 1 661 ? -17.282 -2.758 14.978 1.00 97.25 661 ASN A C 1
ATOM 4916 O O . ASN A 1 661 ? -16.583 -3.752 15.165 1.00 97.25 661 ASN A O 1
ATOM 4920 N N . SER A 1 662 ? -17.228 -1.702 15.803 1.00 98.75 662 SER A N 1
ATOM 4921 C CA . SER A 1 662 ? -16.210 -1.503 16.851 1.00 98.75 662 SER A CA 1
ATOM 4922 C C . SER A 1 662 ? -16.827 -1.192 18.218 1.00 98.75 662 SER A C 1
ATOM 4924 O O . SER A 1 662 ? -17.974 -0.748 18.319 1.00 98.75 662 SER A O 1
ATOM 4926 N N . THR A 1 663 ? -16.057 -1.394 19.290 1.00 98.75 663 THR A N 1
ATOM 4927 C CA . THR A 1 663 ? -16.504 -1.168 20.676 1.00 98.75 663 THR A CA 1
ATOM 4928 C C . THR A 1 663 ? -15.731 -0.029 21.341 1.00 98.75 663 THR A C 1
ATOM 4930 O O . THR A 1 663 ? -14.510 -0.069 21.443 1.00 98.75 663 THR A O 1
ATOM 4933 N N . ILE A 1 664 ? -16.433 0.979 21.862 1.00 98.88 664 ILE A N 1
ATOM 4934 C CA . ILE A 1 664 ? -15.831 2.084 22.624 1.00 98.88 664 ILE A CA 1
ATOM 4935 C C . ILE A 1 664 ? -16.429 2.063 24.029 1.00 98.88 664 ILE A C 1
ATOM 4937 O O . ILE A 1 664 ? -17.596 2.421 24.210 1.00 98.88 664 ILE A O 1
ATOM 4941 N N . SER A 1 665 ? -15.663 1.604 25.023 1.00 98.25 665 SER A N 1
ATOM 4942 C CA . SER A 1 665 ? -16.216 1.278 26.344 1.00 98.25 665 SER A CA 1
ATOM 4943 C C . SER A 1 665 ? -15.410 1.765 27.535 1.00 98.25 665 SER A C 1
ATOM 4945 O O . SER A 1 665 ? -14.194 1.647 27.574 1.00 98.25 665 SER A O 1
ATOM 4947 N N . SER A 1 666 ? -16.104 2.161 28.603 1.00 97.12 666 SER A N 1
ATOM 4948 C CA . SER A 1 666 ? -15.483 2.389 29.919 1.00 97.12 666 SER A CA 1
ATOM 4949 C C . SER A 1 666 ? -14.391 3.473 29.932 1.00 97.12 666 SER A C 1
ATOM 4951 O O . SER A 1 666 ? -13.577 3.497 30.853 1.00 97.12 666 SER A O 1
ATOM 4953 N N . ASN A 1 667 ? -14.336 4.337 28.916 1.00 97.69 667 ASN A N 1
ATOM 4954 C CA . ASN A 1 667 ? -13.423 5.474 28.878 1.00 97.69 667 ASN A CA 1
ATOM 4955 C C . ASN A 1 667 ? -13.998 6.624 29.716 1.00 97.69 667 ASN A C 1
ATOM 4957 O O . ASN A 1 667 ? -15.218 6.808 29.779 1.00 97.69 667 ASN A O 1
ATOM 4961 N N . GLU A 1 668 ? -13.136 7.410 30.349 1.00 95.44 668 GLU A N 1
ATOM 4962 C CA . GLU A 1 668 ? -13.544 8.488 31.248 1.00 95.44 668 GLU A CA 1
ATOM 4963 C C . GLU A 1 668 ? -12.856 9.803 30.878 1.00 95.44 668 GLU A C 1
ATOM 4965 O O . GLU A 1 668 ? -11.647 9.867 30.657 1.00 95.44 668 GLU A O 1
ATOM 4970 N N . VAL A 1 669 ? -13.633 10.882 30.859 1.00 93.38 669 VAL A N 1
ATOM 4971 C CA . VAL A 1 669 ? -13.101 12.236 30.956 1.00 93.38 669 VAL A CA 1
ATOM 4972 C C . VAL A 1 669 ? -13.580 12.861 32.256 1.00 93.38 669 VAL A C 1
ATOM 4974 O O . VAL A 1 669 ? -14.769 12.845 32.577 1.00 93.38 669 VAL A O 1
ATOM 4977 N N . LYS A 1 670 ? -12.639 13.442 32.996 1.00 89.75 670 LYS A N 1
ATOM 4978 C CA . LYS A 1 670 ? -12.926 14.214 34.201 1.00 89.75 670 LYS A CA 1
ATOM 4979 C C . LYS A 1 670 ? -13.470 15.580 33.782 1.00 89.75 670 LYS A C 1
ATOM 4981 O O . LYS A 1 670 ? -14.619 15.658 33.369 1.00 89.75 670 LYS A O 1
ATOM 4986 N N . TYR A 1 671 ? -12.661 16.637 33.721 1.00 86.38 671 TYR A N 1
ATOM 4987 C CA . TYR A 1 671 ? -13.165 18.009 33.528 1.00 86.38 671 TYR A CA 1
ATOM 4988 C C . TYR A 1 671 ? -13.697 18.358 32.107 1.00 86.38 671 TYR A C 1
ATOM 4990 O O . TYR A 1 671 ? -13.784 19.539 31.777 1.00 86.38 671 TYR A O 1
ATOM 4998 N N . GLY A 1 672 ? -14.071 17.379 31.270 1.00 88.81 672 GLY A N 1
ATOM 4999 C CA . GLY A 1 672 ? -14.427 17.531 29.847 1.00 88.81 672 GLY A CA 1
ATOM 5000 C C . GLY A 1 672 ? -15.773 16.909 29.428 1.00 88.81 672 GLY A C 1
ATOM 5001 O O . GLY A 1 672 ? -16.638 16.654 30.264 1.00 88.81 672 GLY A O 1
ATOM 5002 N N . SER A 1 673 ? -15.982 16.750 28.115 1.00 90.69 673 SER A N 1
ATOM 5003 C CA . SER A 1 673 ? -17.210 16.224 27.478 1.00 90.69 673 SER A CA 1
ATOM 5004 C C . SER A 1 673 ? -16.851 15.255 26.351 1.00 90.69 673 SER A C 1
ATOM 5006 O O . SER A 1 673 ? -15.950 15.577 25.570 1.00 90.69 673 SER A O 1
ATOM 5008 N N . GLY A 1 674 ? -17.600 14.157 26.201 1.00 91.19 674 GLY A N 1
ATOM 5009 C CA . GLY A 1 674 ? -17.316 13.096 25.226 1.00 91.19 674 GLY A CA 1
ATOM 5010 C C . GLY A 1 674 ? -16.483 11.955 25.801 1.00 91.19 674 GLY A C 1
ATOM 5011 O O . GLY A 1 674 ? -15.376 11.714 25.333 1.00 91.19 674 GLY A O 1
ATOM 5012 N N . GLY A 1 675 ? -16.993 11.259 26.822 1.00 93.12 675 GLY A N 1
ATOM 5013 C CA . GLY A 1 675 ? -16.255 10.177 27.490 1.00 93.12 675 GLY A CA 1
ATOM 5014 C C . GLY A 1 675 ? -15.790 9.094 26.512 1.00 93.12 675 GLY A C 1
ATOM 5015 O O . GLY A 1 675 ? -14.614 8.741 26.502 1.00 93.12 675 GLY A O 1
ATOM 5016 N N . GLY A 1 676 ? -16.682 8.627 25.634 1.00 96.75 676 GLY A N 1
ATOM 5017 C CA . GLY A 1 676 ? -16.336 7.755 24.508 1.00 96.75 676 GLY A CA 1
ATOM 5018 C C . GLY A 1 676 ? -15.730 8.536 23.340 1.00 96.75 676 GLY A C 1
ATOM 5019 O O . GLY A 1 676 ? -14.551 8.368 23.039 1.00 96.75 676 GLY A O 1
ATOM 5020 N N . ILE A 1 677 ? -16.528 9.395 22.695 1.00 97.50 677 ILE A N 1
ATOM 5021 C CA . ILE A 1 677 ? -16.121 10.238 21.557 1.00 97.50 677 ILE A CA 1
ATOM 5022 C C . ILE A 1 677 ? -16.425 11.715 21.838 1.00 97.50 677 ILE A C 1
ATOM 5024 O O . ILE A 1 677 ? -17.535 12.076 22.236 1.00 97.50 677 ILE A O 1
ATOM 5028 N N . SER A 1 678 ? -15.469 12.590 21.532 1.00 95.06 678 SER A N 1
ATOM 5029 C CA . SER A 1 678 ? -15.655 14.043 21.508 1.00 95.06 678 SER A CA 1
ATOM 5030 C C . SER A 1 678 ? -15.284 14.584 20.126 1.00 95.06 678 SER A C 1
ATOM 5032 O O . SER A 1 678 ? -14.125 14.505 19.726 1.00 95.06 678 SER A O 1
ATOM 5034 N N . ASN A 1 679 ? -16.276 15.078 19.375 1.00 94.25 679 ASN A N 1
ATOM 5035 C CA . ASN A 1 679 ? -16.131 15.459 17.966 1.00 94.25 679 ASN A CA 1
ATOM 5036 C C . ASN A 1 679 ? -16.275 16.972 17.737 1.00 94.25 679 ASN A C 1
ATOM 5038 O O . ASN A 1 679 ? -17.236 17.581 18.216 1.00 94.25 679 ASN A O 1
ATOM 5042 N N . LYS A 1 680 ? -15.376 17.551 16.936 1.00 92.19 680 LYS A N 1
ATOM 5043 C CA . LYS A 1 680 ? -15.482 18.902 16.352 1.00 92.19 680 LYS A CA 1
ATOM 5044 C C . LYS A 1 680 ? -15.450 18.915 14.809 1.00 92.19 680 LYS A C 1
ATOM 5046 O O . LYS A 1 680 ? -15.780 19.950 14.222 1.00 92.19 680 LYS A O 1
ATOM 5051 N N . GLY A 1 681 ? -15.012 17.823 14.182 1.00 92.44 681 GLY A N 1
ATOM 5052 C CA . GLY A 1 681 ? -14.894 17.636 12.735 1.00 92.44 681 GLY A CA 1
ATOM 5053 C C . GLY A 1 681 ? -16.060 16.827 12.173 1.00 92.44 681 GLY A C 1
ATOM 5054 O O . GLY A 1 681 ? -17.197 16.977 12.619 1.00 92.44 681 GLY A O 1
ATOM 5055 N N . PHE A 1 682 ? -15.802 15.955 11.205 1.00 94.19 682 PHE A N 1
ATOM 5056 C CA . PHE A 1 682 ? -16.818 15.045 10.669 1.00 94.19 682 PHE A CA 1
ATOM 5057 C C . PHE A 1 682 ? -16.669 13.659 11.290 1.00 94.19 682 PHE A C 1
ATOM 5059 O O . PHE A 1 682 ? -15.549 13.179 11.450 1.00 94.19 682 PHE A O 1
ATOM 5066 N N . ALA A 1 683 ? -17.785 13.002 11.619 1.00 97.06 683 ALA A N 1
ATOM 5067 C CA . ALA A 1 683 ? -17.745 11.621 12.094 1.00 97.06 683 ALA A CA 1
ATOM 5068 C C . ALA A 1 683 ? -18.858 10.746 11.507 1.00 97.06 683 ALA A C 1
ATOM 5070 O O . ALA A 1 683 ? -19.994 11.193 11.360 1.00 97.06 683 ALA A O 1
ATOM 5071 N N . THR A 1 684 ? -18.538 9.481 11.249 1.00 98.31 684 THR A N 1
ATOM 5072 C CA . THR A 1 684 ? -19.481 8.423 10.863 1.00 98.31 684 THR A CA 1
ATOM 5073 C C . THR A 1 684 ? -19.334 7.255 11.832 1.00 98.31 684 THR A C 1
ATOM 5075 O O . THR A 1 684 ? -18.222 6.780 12.051 1.00 98.31 684 THR A O 1
ATOM 5078 N N . VAL A 1 685 ? -20.434 6.789 12.427 1.00 98.62 685 VAL A N 1
ATOM 5079 C CA . VAL A 1 685 ? -20.451 5.664 13.377 1.00 98.62 685 VAL A CA 1
ATOM 5080 C C . VAL A 1 685 ? -21.471 4.623 12.917 1.00 98.62 685 VAL A C 1
ATOM 5082 O O . VAL A 1 685 ? -22.674 4.880 12.920 1.00 98.62 685 VAL A O 1
ATOM 5085 N N . THR A 1 686 ? -20.990 3.448 12.514 1.00 98.06 686 THR A N 1
ATOM 5086 C CA . THR A 1 686 ? -21.806 2.374 11.922 1.00 98.06 686 THR A CA 1
ATOM 5087 C C . THR A 1 686 ? -21.603 1.042 12.631 1.00 98.06 686 THR A C 1
ATOM 5089 O O . THR A 1 686 ? -20.484 0.698 13.021 1.00 98.06 686 THR A O 1
ATOM 5092 N N . ASP A 1 687 ? -22.699 0.310 12.840 1.00 97.94 687 ASP A N 1
ATOM 5093 C CA . ASP A 1 687 ? -22.728 -1.045 13.415 1.00 97.94 687 ASP A CA 1
ATOM 5094 C C . ASP A 1 687 ? -21.890 -1.193 14.705 1.00 97.94 687 ASP A C 1
ATOM 5096 O O . ASP A 1 687 ? -21.281 -2.229 14.950 1.00 97.94 687 ASP A O 1
ATOM 5100 N N . SER A 1 688 ? -21.799 -0.140 15.527 1.00 98.69 688 SER A N 1
ATOM 5101 C CA . SER A 1 688 ? -20.820 -0.027 16.624 1.00 98.69 688 SER A CA 1
ATOM 5102 C C . SER A 1 688 ? -21.471 0.098 18.004 1.00 98.69 688 SER A C 1
ATOM 5104 O O . SER A 1 688 ? -22.639 0.471 18.124 1.00 98.69 688 SER A O 1
ATOM 5106 N N . THR A 1 689 ? -20.717 -0.208 19.066 1.00 98.75 689 THR A N 1
ATOM 5107 C CA . THR A 1 689 ? -21.210 -0.202 20.455 1.00 98.75 689 THR A CA 1
ATOM 5108 C C . THR A 1 689 ? -20.417 0.764 21.335 1.00 98.75 689 THR A C 1
ATOM 5110 O O . THR A 1 689 ? -19.269 0.503 21.688 1.00 98.75 689 THR A O 1
ATOM 5113 N N . ILE A 1 690 ? -21.050 1.865 21.742 1.00 98.81 690 ILE A N 1
ATOM 5114 C CA . ILE A 1 690 ? -20.481 2.912 22.600 1.00 98.81 690 ILE A CA 1
ATOM 5115 C C . ILE A 1 690 ? -21.188 2.879 23.964 1.00 98.81 690 ILE A C 1
ATOM 5117 O O . ILE A 1 690 ? -22.332 3.330 24.093 1.00 98.81 690 ILE A O 1
ATOM 5121 N N . ALA A 1 691 ? -20.533 2.323 24.988 1.00 97.75 691 ALA A N 1
ATOM 5122 C CA . ALA A 1 691 ? -21.182 2.003 26.264 1.00 97.75 691 ALA A CA 1
ATOM 5123 C C . ALA A 1 691 ? -20.308 2.220 27.510 1.00 97.75 691 ALA A C 1
ATOM 5125 O O . ALA A 1 691 ? -19.091 2.135 27.463 1.00 97.75 691 ALA A O 1
ATOM 5126 N N . PHE A 1 692 ? -20.931 2.465 28.667 1.00 96.75 692 PHE A N 1
ATOM 5127 C CA . PHE A 1 692 ? -20.252 2.606 29.971 1.00 96.75 692 PHE A CA 1
ATOM 5128 C C . PHE A 1 692 ? -19.189 3.723 30.077 1.00 96.75 692 PHE A C 1
ATOM 5130 O O . PHE A 1 692 ? -18.504 3.812 31.095 1.00 96.75 692 PHE A O 1
ATOM 5137 N N . ASN A 1 693 ? -19.060 4.597 29.075 1.00 97.75 693 ASN A N 1
ATOM 5138 C CA . ASN A 1 693 ? -18.145 5.736 29.105 1.00 97.75 693 ASN A CA 1
ATOM 5139 C C . ASN A 1 693 ? -18.694 6.869 29.999 1.00 97.75 693 ASN A C 1
ATOM 5141 O O . ASN A 1 693 ? -19.906 6.985 30.193 1.00 97.75 693 ASN A O 1
ATOM 5145 N N . THR A 1 694 ? -17.817 7.707 30.556 1.00 96.06 694 THR A N 1
ATOM 5146 C CA . THR A 1 694 ? -18.170 8.723 31.568 1.00 96.06 694 THR A CA 1
ATOM 5147 C C . THR A 1 694 ? -17.590 10.103 31.242 1.00 96.06 694 THR A C 1
ATOM 5149 O O . THR A 1 694 ? -16.445 10.208 30.812 1.00 96.06 694 THR A O 1
ATOM 5152 N N . ALA A 1 695 ? -18.365 11.167 31.484 1.00 93.88 695 ALA A N 1
ATOM 5153 C CA . ALA A 1 695 ? -17.924 12.563 31.407 1.00 93.88 695 ALA A CA 1
ATOM 5154 C C . ALA A 1 695 ? -18.485 13.411 32.569 1.00 93.88 695 ALA A C 1
ATOM 5156 O O . ALA A 1 695 ? -19.666 13.291 32.899 1.00 93.88 695 ALA A O 1
ATOM 5157 N N . GLU A 1 696 ? -17.702 14.326 33.157 1.00 91.50 696 GLU A N 1
ATOM 5158 C CA . GLU A 1 696 ? -18.231 15.256 34.181 1.00 91.50 696 GLU A CA 1
ATOM 5159 C C . GLU A 1 696 ? -19.212 16.285 33.592 1.00 91.50 696 GLU A C 1
ATOM 5161 O O . GLU A 1 696 ? -20.126 16.718 34.288 1.00 91.50 696 GLU A O 1
ATOM 5166 N N . ASN A 1 697 ? -19.072 16.657 32.312 1.00 90.12 697 ASN A N 1
ATOM 5167 C CA . ASN A 1 697 ? -19.942 17.653 31.678 1.00 90.12 697 ASN A CA 1
ATOM 5168 C C . ASN A 1 697 ? -21.050 17.010 30.809 1.00 90.12 697 ASN A C 1
ATOM 5170 O O . ASN A 1 697 ? -22.102 16.644 31.332 1.00 90.12 697 ASN A O 1
ATOM 5174 N N . HIS A 1 698 ? -20.849 16.894 29.489 1.00 90.56 698 HIS A N 1
ATOM 5175 C CA . HIS A 1 698 ? -21.870 16.464 28.518 1.00 90.56 698 HIS A CA 1
ATOM 5176 C C . HIS A 1 698 ? -21.429 15.237 27.713 1.00 90.56 698 HIS A C 1
ATOM 5178 O O . HIS A 1 698 ? -20.234 15.062 27.470 1.00 90.56 698 HIS A O 1
ATOM 5184 N N . GLY A 1 699 ? -22.392 14.449 27.221 1.00 90.25 699 GLY A N 1
ATOM 5185 C CA . GLY A 1 699 ? -22.138 13.386 26.246 1.00 90.25 699 GLY A CA 1
ATOM 5186 C C . GLY A 1 699 ? -21.191 12.322 26.786 1.00 90.25 699 GLY A C 1
ATOM 5187 O O . GLY A 1 699 ? -20.044 12.237 26.356 1.00 90.25 699 GLY A O 1
ATOM 5188 N N . GLY A 1 700 ? -21.646 11.521 27.751 1.00 92.75 700 GLY A N 1
ATOM 5189 C CA . GLY A 1 700 ? -20.838 10.432 28.307 1.00 92.75 700 GLY A CA 1
ATOM 5190 C C . GLY A 1 700 ? -20.384 9.458 27.219 1.00 92.75 700 GLY A C 1
ATOM 5191 O O . GLY A 1 700 ? -19.209 9.110 27.160 1.00 92.75 700 GLY A O 1
ATOM 5192 N N . GLY A 1 701 ? -21.294 9.082 26.314 1.00 95.75 701 GLY A N 1
ATOM 5193 C CA . GLY A 1 701 ? -20.985 8.289 25.122 1.00 95.75 701 GLY A CA 1
ATOM 5194 C C . GLY A 1 701 ? -20.352 9.141 24.026 1.00 95.75 701 GLY A C 1
ATOM 5195 O O . GLY A 1 701 ? -19.177 8.969 23.711 1.00 95.75 701 GLY A O 1
ATOM 5196 N N . MET A 1 702 ? -21.120 10.076 23.464 1.00 95.56 702 MET A N 1
ATOM 5197 C CA . MET A 1 702 ? -20.683 10.984 22.400 1.00 95.56 702 MET A CA 1
ATOM 5198 C C . MET A 1 702 ? -21.084 12.437 22.682 1.00 95.56 702 MET A C 1
ATOM 5200 O O . MET A 1 702 ? -22.224 12.711 23.067 1.00 95.56 702 MET A O 1
ATOM 5204 N N . VAL A 1 703 ? -20.204 13.392 22.372 1.00 93.75 703 VAL A N 1
ATOM 5205 C CA . VAL A 1 703 ? -20.575 14.810 22.230 1.00 93.75 703 VAL A CA 1
ATOM 5206 C C . VAL A 1 703 ? -20.225 15.329 20.833 1.00 93.75 703 VAL A C 1
ATOM 5208 O O . VAL A 1 703 ? -19.118 15.104 20.342 1.00 93.75 703 VAL A O 1
ATOM 5211 N N . ASN A 1 704 ? -21.158 16.051 20.205 1.00 92.62 704 ASN A N 1
ATOM 5212 C CA . ASN A 1 704 ? -20.893 16.830 18.996 1.00 92.62 704 ASN A CA 1
ATOM 5213 C C . ASN A 1 704 ? -20.762 18.325 19.354 1.00 92.62 704 ASN A C 1
ATOM 5215 O O . ASN A 1 704 ? -21.723 18.968 19.788 1.00 92.62 704 ASN A O 1
ATOM 5219 N N . LEU A 1 705 ? -19.558 18.868 19.163 1.00 89.25 705 LEU A N 1
ATOM 5220 C CA . LEU A 1 705 ? -19.189 20.271 19.376 1.00 89.25 705 LEU A CA 1
ATOM 5221 C C . LEU A 1 705 ? -19.033 21.056 18.060 1.00 89.25 705 LEU A C 1
ATOM 5223 O O . LEU A 1 705 ? -18.958 22.285 18.099 1.00 89.25 705 LEU A O 1
ATOM 5227 N N . GLY A 1 706 ? -18.987 20.369 16.916 1.00 87.06 706 GLY A N 1
ATOM 5228 C CA . GLY A 1 706 ? -18.750 20.927 15.588 1.00 87.06 706 GLY A CA 1
ATOM 5229 C C . GLY A 1 706 ? -18.863 19.856 14.498 1.00 87.06 706 GLY A C 1
ATOM 5230 O O . GLY A 1 706 ? -18.537 18.699 14.740 1.00 87.06 706 GLY A O 1
ATOM 5231 N N . GLY A 1 707 ? -19.327 20.257 13.313 1.00 86.31 707 GLY A N 1
ATOM 5232 C CA . GLY A 1 707 ? -19.503 19.389 12.148 1.00 86.31 707 GLY A CA 1
ATOM 5233 C C . GLY A 1 707 ? -20.759 18.509 12.182 1.00 86.31 707 GLY A C 1
ATOM 5234 O O . GLY A 1 707 ? -21.640 18.645 13.041 1.00 86.31 707 GLY A O 1
ATOM 5235 N N . GLU A 1 708 ? -20.874 17.642 11.177 1.00 89.81 708 GLU A N 1
ATOM 5236 C CA . GLU A 1 708 ? -21.973 16.683 11.027 1.00 89.81 708 GLU A CA 1
ATOM 5237 C C . GLU A 1 708 ? -21.517 15.293 11.499 1.00 89.81 708 GLU A C 1
ATOM 5239 O O . GLU A 1 708 ? -20.415 14.851 11.171 1.00 89.81 708 GLU A O 1
ATOM 5244 N N . VAL A 1 709 ? -22.363 14.620 12.289 1.00 94.69 709 VAL A N 1
ATOM 5245 C CA . VAL A 1 709 ? -22.085 13.283 12.838 1.00 94.69 709 VAL A CA 1
ATOM 5246 C C . VAL A 1 709 ? -23.170 12.310 12.387 1.00 94.69 709 VAL A C 1
ATOM 5248 O O . VAL A 1 709 ? -24.312 12.417 12.834 1.00 94.69 709 VAL A O 1
ATOM 5251 N N . TYR A 1 710 ? -22.811 11.376 11.514 1.00 96.62 710 TYR A N 1
ATOM 5252 C CA . TYR A 1 710 ? -23.685 10.349 10.950 1.00 96.62 710 TYR A CA 1
ATOM 5253 C C . TYR A 1 710 ? -23.649 9.098 11.835 1.00 96.62 710 TYR A C 1
ATOM 5255 O O . TYR A 1 710 ? -22.571 8.664 12.245 1.00 96.62 710 TYR A O 1
ATOM 5263 N N . VAL A 1 711 ? -24.814 8.542 12.180 1.00 98.06 711 VAL A N 1
ATOM 5264 C CA . VAL A 1 711 ? -24.911 7.349 13.042 1.00 98.06 711 VAL A CA 1
ATOM 5265 C C . VAL A 1 711 ? -25.984 6.391 12.518 1.00 98.06 711 VAL A C 1
ATOM 5267 O O . VAL A 1 711 ? -27.142 6.790 12.353 1.00 98.06 711 VAL A O 1
ATOM 5270 N N . GLY A 1 712 ? -25.612 5.132 12.278 1.00 97.56 712 GLY A N 1
ATOM 5271 C CA . GLY A 1 712 ? -26.500 4.080 11.770 1.00 97.56 712 GLY A CA 1
ATOM 5272 C C . GLY A 1 712 ? -26.237 2.715 12.409 1.00 97.56 712 GLY A C 1
ATOM 5273 O O . GLY A 1 712 ? -25.097 2.396 12.759 1.00 97.56 712 GLY A O 1
ATOM 5274 N N . SER A 1 713 ? -27.290 1.907 12.579 1.00 97.50 713 SER A N 1
ATOM 5275 C CA . SER A 1 713 ? -27.233 0.541 13.143 1.00 97.50 713 SER A CA 1
ATOM 5276 C C . SER A 1 713 ? -26.454 0.414 14.471 1.00 97.50 713 SER A C 1
ATOM 5278 O O . SER A 1 713 ? -25.959 -0.665 14.790 1.00 97.50 713 SER A O 1
ATOM 5280 N N . SER A 1 714 ? -26.300 1.488 15.257 1.00 98.56 714 SER A N 1
ATOM 5281 C CA . SER A 1 714 ? -25.340 1.542 16.376 1.00 98.56 714 SER A CA 1
ATOM 5282 C C . SER A 1 714 ? -25.996 1.667 17.755 1.00 98.56 714 SER A C 1
ATOM 5284 O O . SER A 1 714 ? -27.058 2.272 17.914 1.00 98.56 714 SER A O 1
ATOM 5286 N N . ILE A 1 715 ? -25.339 1.115 18.780 1.00 98.69 715 ILE A N 1
ATOM 5287 C CA . ILE A 1 715 ? -25.719 1.261 20.191 1.00 98.69 715 ILE A CA 1
ATOM 5288 C C . ILE A 1 715 ? -24.910 2.406 20.809 1.00 98.69 715 ILE A C 1
ATOM 5290 O O . ILE A 1 715 ? -23.689 2.309 20.909 1.00 98.69 715 ILE A O 1
ATOM 5294 N N . VAL A 1 716 ? -25.581 3.434 21.330 1.00 98.56 716 VAL A N 1
ATOM 5295 C CA . VAL A 1 716 ? -24.980 4.434 22.232 1.00 98.56 716 VAL A CA 1
ATOM 5296 C C . VAL A 1 716 ? -25.798 4.450 23.520 1.00 98.56 716 VAL A C 1
ATOM 5298 O O . VAL A 1 716 ? -26.863 5.063 23.592 1.00 98.56 716 VAL A O 1
ATOM 5301 N N . ALA A 1 717 ? -25.367 3.679 24.518 1.00 95.75 717 ALA A N 1
ATOM 5302 C CA . ALA A 1 717 ? -26.179 3.398 25.702 1.00 95.75 717 ALA A CA 1
ATOM 5303 C C . ALA A 1 717 ? -25.346 2.981 26.926 1.00 95.75 717 ALA A C 1
ATOM 5305 O O . ALA A 1 717 ? -24.335 2.300 26.793 1.00 95.75 717 ALA A O 1
ATOM 5306 N N . LYS A 1 718 ? -25.844 3.278 28.136 1.00 95.31 718 LYS A N 1
ATOM 5307 C CA . LYS A 1 718 ? -25.188 3.005 29.444 1.00 95.31 718 LYS A CA 1
ATOM 5308 C C . LYS A 1 718 ? -23.999 3.897 29.783 1.00 95.31 718 LYS A C 1
ATOM 5310 O O . LYS A 1 718 ? -23.295 3.601 30.745 1.00 95.31 718 LYS A O 1
ATOM 5315 N N . ASN A 1 719 ? -23.799 4.976 29.046 1.00 96.44 719 ASN A N 1
ATOM 5316 C CA . ASN A 1 719 ? -22.809 5.985 29.382 1.00 96.44 719 ASN A CA 1
ATOM 5317 C C . ASN A 1 719 ? -23.356 6.934 30.476 1.00 96.44 719 ASN A C 1
ATOM 5319 O O . ASN A 1 719 ? -24.510 6.806 30.897 1.00 96.44 719 ASN A O 1
ATOM 5323 N N . MET A 1 720 ? -22.532 7.857 30.980 1.00 94.81 720 MET A N 1
ATOM 5324 C CA . MET A 1 720 ? -22.893 8.774 32.071 1.00 94.81 720 MET A CA 1
ATOM 5325 C C . MET A 1 720 ? -22.344 10.188 31.840 1.00 94.81 720 MET A C 1
ATOM 5327 O O . MET A 1 720 ? -21.160 10.351 31.548 1.00 94.81 720 MET A O 1
ATOM 5331 N N . ALA A 1 721 ? -23.187 11.206 32.028 1.00 92.38 721 ALA A N 1
ATOM 5332 C CA . ALA A 1 721 ? -22.808 12.621 31.981 1.00 92.38 721 ALA A CA 1
ATOM 5333 C C . ALA A 1 721 ? -23.224 13.347 33.274 1.00 92.38 721 ALA A C 1
ATOM 5335 O O . ALA A 1 721 ? -24.274 13.048 33.843 1.00 92.38 721 ALA A O 1
ATOM 5336 N N . GLY A 1 722 ? -22.430 14.316 33.742 1.00 87.75 722 GLY A N 1
ATOM 5337 C CA . GLY A 1 722 ? -22.755 15.095 34.946 1.00 87.75 722 GLY A CA 1
ATOM 5338 C C . GLY A 1 722 ? -23.769 16.232 34.744 1.00 87.75 722 GLY A C 1
ATOM 5339 O O . GLY A 1 722 ? -24.352 16.689 35.731 1.00 87.75 722 GLY A O 1
ATOM 5340 N N . TYR A 1 723 ? -24.027 16.662 33.499 1.00 83.56 723 TYR A N 1
ATOM 5341 C CA . TYR A 1 723 ? -25.067 17.647 33.161 1.00 83.56 723 TYR A CA 1
ATOM 5342 C C . TYR A 1 723 ? -26.227 17.069 32.337 1.00 83.56 723 TYR A C 1
ATOM 5344 O O . TYR A 1 723 ? -27.294 16.814 32.891 1.00 83.56 723 TYR A O 1
ATOM 5352 N N . GLU A 1 724 ? -26.064 16.914 31.020 1.00 81.12 724 GLU A N 1
ATOM 5353 C CA . GLU A 1 724 ? -27.129 16.470 30.106 1.00 81.12 724 GLU A CA 1
ATOM 5354 C C . GLU A 1 724 ? -26.576 15.641 28.940 1.00 81.12 724 GLU A C 1
ATOM 5356 O O . GLU A 1 724 ? -25.424 15.819 28.533 1.00 81.12 724 GLU A O 1
ATOM 5361 N N . GLY A 1 725 ? -27.420 14.745 28.417 1.00 83.44 725 GLY A N 1
ATOM 5362 C CA . GLY A 1 725 ? -27.059 13.761 27.401 1.00 83.44 725 GLY A CA 1
ATOM 5363 C C . GLY A 1 725 ? -26.078 12.732 27.936 1.00 83.44 725 GLY A C 1
ATOM 5364 O O . GLY A 1 725 ? -24.871 12.842 27.719 1.00 83.44 725 GLY A O 1
ATOM 5365 N N . ASN A 1 726 ? -26.587 11.724 28.652 1.00 89.19 726 ASN A N 1
ATOM 5366 C CA . ASN A 1 726 ? -25.734 10.653 29.173 1.00 89.19 726 ASN A CA 1
ATOM 5367 C C . ASN A 1 726 ? -25.061 9.886 28.034 1.00 89.19 726 ASN A C 1
ATOM 5369 O O . ASN A 1 726 ? -23.861 9.631 28.091 1.00 89.19 726 ASN A O 1
ATOM 5373 N N . ASP A 1 727 ? -25.820 9.578 26.983 1.00 95.06 727 ASP A N 1
ATOM 5374 C CA . ASP A 1 727 ? -25.333 8.826 25.834 1.00 95.06 727 ASP A CA 1
ATOM 5375 C C . ASP A 1 727 ? -24.922 9.736 24.665 1.00 95.06 727 ASP A C 1
ATOM 5377 O O . ASP A 1 727 ? -23.826 9.560 24.136 1.00 95.06 727 ASP A O 1
ATOM 5381 N N . VAL A 1 728 ? -25.723 10.748 24.308 1.00 94.81 728 VAL A N 1
ATOM 5382 C CA . VAL A 1 728 ? -25.439 11.687 23.199 1.00 94.81 728 VAL A CA 1
ATOM 5383 C C . VAL A 1 728 ? -25.756 13.142 23.570 1.00 94.81 728 VAL A C 1
ATOM 5385 O O . VAL A 1 728 ? -26.795 13.407 24.165 1.00 94.81 728 VAL A O 1
ATOM 5388 N N . ALA A 1 729 ? -24.907 14.108 23.192 1.00 92.31 729 ALA A N 1
ATOM 5389 C CA . ALA A 1 729 ? -25.138 15.535 23.472 1.00 92.31 729 ALA A CA 1
ATOM 5390 C C . ALA A 1 729 ? -24.683 16.496 22.350 1.00 92.31 729 ALA A C 1
ATOM 5392 O O . ALA A 1 729 ? -23.647 16.290 21.717 1.00 92.31 729 ALA A O 1
ATOM 5393 N N . SER A 1 730 ? -25.433 17.589 22.159 1.00 88.81 730 SER A N 1
ATOM 5394 C CA . SER A 1 730 ? -25.196 18.666 21.177 1.00 88.81 730 SER A CA 1
ATOM 5395 C C . SER A 1 730 ? -25.231 20.062 21.848 1.00 88.81 730 SER A C 1
ATOM 5397 O O . SER A 1 730 ? -26.053 20.904 21.470 1.00 88.81 730 SER A O 1
ATOM 5399 N N . PRO A 1 731 ? -24.376 20.347 22.854 1.00 78.81 731 PRO A N 1
ATOM 5400 C CA . PRO A 1 731 ? -24.589 21.417 23.847 1.00 78.81 731 PRO A CA 1
ATOM 5401 C C . PRO A 1 731 ? -24.629 22.859 23.302 1.00 78.81 731 PRO A C 1
ATOM 5403 O O . PRO A 1 731 ? -25.077 23.766 24.002 1.00 78.81 731 PRO A O 1
ATOM 5406 N N . TYR A 1 732 ? -24.189 23.103 22.061 1.00 74.94 732 TYR A N 1
ATOM 5407 C CA . TYR A 1 732 ? -24.236 24.431 21.428 1.00 74.94 732 TYR A CA 1
ATOM 5408 C C . TYR A 1 732 ? -25.401 24.638 20.440 1.00 74.94 732 TYR A C 1
ATOM 5410 O O . TYR A 1 732 ? -25.616 25.767 19.998 1.00 74.94 732 TYR A O 1
ATOM 5418 N N . GLY A 1 733 ? -26.183 23.596 20.129 1.00 59.28 733 GLY A N 1
ATOM 5419 C CA . GLY A 1 733 ? -27.493 23.707 19.472 1.00 59.28 733 GLY A CA 1
ATOM 5420 C C . GLY A 1 733 ? -27.534 24.463 18.133 1.00 59.28 733 GLY A C 1
ATOM 5421 O O . GLY A 1 733 ? -28.331 25.392 17.982 1.00 59.28 733 GLY A O 1
ATOM 5422 N N . GLY A 1 734 ? -26.709 24.080 17.151 1.00 58.28 734 GLY A N 1
ATOM 5423 C CA . GLY A 1 734 ? -26.674 24.699 15.818 1.00 58.28 734 GLY A CA 1
ATOM 5424 C C . GLY A 1 734 ? -26.782 23.712 14.647 1.00 58.28 734 GLY A C 1
ATOM 5425 O O . GLY A 1 734 ? -26.688 22.501 14.819 1.00 58.28 734 GLY A O 1
ATOM 5426 N N . ARG A 1 735 ? -26.920 24.241 13.417 1.00 53.88 735 ARG A N 1
ATOM 5427 C CA . ARG A 1 735 ? -26.907 23.441 12.165 1.00 53.88 735 ARG A CA 1
ATOM 5428 C C . ARG A 1 735 ? -25.580 22.690 11.938 1.00 53.88 735 ARG A C 1
ATOM 5430 O O . ARG A 1 735 ? -25.542 21.769 11.141 1.00 53.88 735 ARG A O 1
ATOM 5437 N N . PHE A 1 736 ? -24.514 23.097 12.623 1.00 57.09 736 PHE A N 1
ATOM 5438 C CA . PHE A 1 736 ? -23.171 22.520 12.525 1.00 57.09 736 PHE A CA 1
ATOM 5439 C C . PHE A 1 736 ? -22.763 21.788 13.818 1.00 57.09 736 PHE A C 1
ATOM 5441 O O . PHE A 1 736 ? -21.588 21.777 14.152 1.00 57.09 736 PHE A O 1
ATOM 5448 N N . THR A 1 737 ? -23.732 21.283 14.595 1.00 71.25 737 THR A N 1
ATOM 5449 C CA . THR A 1 737 ? -23.505 20.469 15.812 1.00 71.25 737 THR A CA 1
ATOM 5450 C C . THR A 1 737 ? -24.570 19.368 15.962 1.00 71.25 737 THR A C 1
ATOM 5452 O O . THR A 1 737 ? -24.933 18.981 17.078 1.00 71.25 737 THR A O 1
ATOM 5455 N N . SER A 1 738 ? -25.174 18.942 14.852 1.00 80.31 738 SER A N 1
ATOM 5456 C CA . SER A 1 738 ? -26.272 17.972 14.826 1.00 80.31 738 SER A CA 1
ATOM 5457 C C . SER A 1 738 ? -25.772 16.554 14.587 1.00 80.31 738 SER A C 1
ATOM 5459 O O . SER A 1 738 ? -24.869 16.337 13.779 1.00 80.31 738 SER A O 1
ATOM 5461 N N . PHE A 1 739 ? -26.418 15.590 15.237 1.00 91.94 739 PHE A N 1
ATOM 5462 C CA . PHE A 1 739 ? -26.378 14.202 14.801 1.00 91.94 739 PHE A CA 1
ATOM 5463 C C . PHE A 1 739 ? -27.346 14.015 13.628 1.00 91.94 739 PHE A C 1
ATOM 5465 O O . PHE A 1 739 ? -28.382 14.683 13.539 1.00 91.94 739 PHE A O 1
ATOM 5472 N N . ILE A 1 740 ? -27.008 13.102 12.730 1.00 94.31 740 ILE A N 1
ATOM 5473 C CA . ILE A 1 740 ? -27.811 12.702 11.581 1.00 94.31 740 ILE A CA 1
ATOM 5474 C C . ILE A 1 740 ? -28.003 11.194 11.708 1.00 94.31 740 ILE A C 1
ATOM 5476 O O . ILE A 1 740 ? -27.062 10.420 11.557 1.00 94.31 740 ILE A O 1
ATOM 5480 N N . SER A 1 741 ? -29.225 10.786 12.045 1.00 95.38 741 SER A N 1
ATOM 5481 C CA . SER A 1 741 ? -29.566 9.369 12.122 1.00 95.38 741 SER A CA 1
ATOM 5482 C C . SER A 1 741 ? -29.778 8.801 10.723 1.00 95.38 741 SER A C 1
ATOM 5484 O O . SER A 1 741 ? -30.720 9.187 10.023 1.00 95.38 741 SER A O 1
ATOM 5486 N N . GLU A 1 742 ? -28.937 7.842 10.352 1.00 95.88 742 GLU A N 1
ATOM 5487 C CA . GLU A 1 742 ? -29.131 6.970 9.189 1.00 95.88 742 GLU A CA 1
ATOM 5488 C C . GLU A 1 742 ? -30.109 5.818 9.494 1.00 95.88 742 GLU A C 1
ATOM 5490 O O . GLU A 1 742 ? -30.545 5.103 8.591 1.00 95.88 742 GLU A O 1
ATOM 5495 N N . GLY A 1 743 ? -30.530 5.707 10.759 1.00 95.00 743 GLY A N 1
ATOM 5496 C CA . GLY A 1 743 ? -31.575 4.816 11.238 1.00 95.00 743 GLY A CA 1
ATOM 5497 C C . GLY A 1 743 ? -31.084 3.582 11.986 1.00 95.00 743 GLY A C 1
ATOM 5498 O O . GLY A 1 743 ? -29.894 3.266 12.024 1.00 95.00 743 GLY A O 1
ATOM 5499 N N . TYR A 1 744 ? -32.055 2.860 12.548 1.00 95.94 744 TYR A N 1
ATOM 5500 C CA . TYR A 1 744 ? -31.868 1.604 13.278 1.00 95.94 744 TYR A CA 1
ATOM 5501 C C . TYR A 1 744 ? -30.892 1.706 14.468 1.00 95.94 744 TYR A C 1
ATOM 5503 O O . TYR A 1 744 ? -30.213 0.740 14.810 1.00 95.94 744 TYR A O 1
ATOM 5511 N N . ASN A 1 745 ? -30.793 2.874 15.109 1.00 97.75 745 ASN A N 1
ATOM 5512 C CA . ASN A 1 745 ? -29.912 3.076 16.260 1.00 97.75 745 ASN A CA 1
ATOM 5513 C C . ASN A 1 745 ? -30.609 2.761 17.585 1.00 97.75 745 ASN A C 1
ATOM 5515 O O . ASN A 1 745 ? -31.800 3.020 17.749 1.00 97.75 745 ASN A O 1
ATOM 5519 N N . LEU A 1 746 ? -29.853 2.307 18.584 1.00 97.50 746 LEU A N 1
ATOM 5520 C CA . LEU A 1 746 ? -30.314 2.203 19.969 1.00 97.50 746 LEU A CA 1
ATOM 5521 C C . LEU A 1 746 ? -29.597 3.257 20.812 1.00 97.50 746 LEU A C 1
ATOM 5523 O O . LEU A 1 746 ? -28.431 3.099 21.175 1.00 97.50 746 LEU A O 1
ATOM 5527 N N . ILE A 1 747 ? -30.320 4.318 21.161 1.00 97.94 747 ILE A N 1
ATOM 5528 C CA . ILE A 1 747 ? -29.809 5.424 21.974 1.00 97.94 747 ILE A CA 1
ATOM 5529 C C . ILE A 1 747 ? -30.442 5.335 23.365 1.00 97.94 747 ILE A C 1
ATOM 5531 O O . ILE A 1 747 ? -31.658 5.472 23.505 1.00 97.94 747 ILE A O 1
ATOM 5535 N N . GLY A 1 748 ? -29.640 5.091 24.404 1.00 93.00 748 GLY A N 1
ATOM 5536 C CA . GLY A 1 748 ? -30.136 4.896 25.772 1.00 93.00 748 GLY A CA 1
ATOM 5537 C C . GLY A 1 748 ? -30.839 6.138 26.328 1.00 93.00 748 GLY A C 1
ATOM 5538 O O . GLY A 1 748 ? -31.989 6.055 26.760 1.00 93.00 748 GLY A O 1
ATOM 5539 N N . ASP A 1 749 ? -30.177 7.289 26.251 1.00 92.44 749 ASP A N 1
ATOM 5540 C CA . ASP A 1 749 ? -30.682 8.622 26.580 1.00 92.44 749 ASP A CA 1
ATOM 5541 C C . ASP A 1 749 ? -30.351 9.608 25.448 1.00 92.44 749 ASP A C 1
ATOM 5543 O O . ASP A 1 749 ? -29.213 10.059 25.312 1.00 92.44 749 ASP A O 1
ATOM 5547 N N . GLY A 1 750 ? -31.357 9.951 24.637 1.00 90.38 750 GLY A N 1
ATOM 5548 C CA . GLY A 1 750 ? -31.225 10.922 23.547 1.00 90.38 750 GLY A CA 1
ATOM 5549 C C . GLY A 1 750 ? -31.356 12.391 23.968 1.00 90.38 750 GLY A C 1
ATOM 5550 O O . GLY A 1 750 ? -31.293 13.271 23.104 1.00 90.38 750 GLY A O 1
ATOM 5551 N N . THR A 1 751 ? -31.591 12.695 25.252 1.00 87.88 751 THR A N 1
ATOM 5552 C CA . THR A 1 751 ? -31.795 14.086 25.699 1.00 87.88 751 THR A CA 1
ATOM 5553 C C . THR A 1 751 ? -30.519 14.918 25.560 1.00 87.88 751 THR A C 1
ATOM 5555 O O . THR A 1 751 ? -29.418 14.392 25.581 1.00 87.88 751 THR A O 1
ATOM 5558 N N . GLY A 1 752 ? -30.645 16.230 25.345 1.00 81.31 752 GLY A N 1
ATOM 5559 C CA . GLY A 1 752 ? -29.491 17.106 25.086 1.00 81.31 752 GLY A CA 1
ATOM 5560 C C . GLY A 1 752 ? -28.870 16.974 23.683 1.00 81.31 752 GLY A C 1
ATOM 5561 O O . GLY A 1 752 ? -28.035 17.800 23.317 1.00 81.31 752 GLY A O 1
ATOM 5562 N N . SER A 1 753 ? -29.282 15.997 22.866 1.00 87.06 753 SER A N 1
ATOM 5563 C CA . SER A 1 753 ? -28.902 15.883 21.450 1.00 87.06 753 SER A CA 1
ATOM 5564 C C . SER A 1 753 ? -29.943 16.496 20.502 1.00 87.06 753 SER A C 1
ATOM 5566 O O . SER A 1 753 ? -31.089 16.752 20.879 1.00 87.06 753 SER A O 1
ATOM 5568 N N . VAL A 1 754 ? -29.552 16.707 19.241 1.00 83.50 754 VAL A N 1
ATOM 5569 C CA . VAL A 1 754 ? -30.488 16.902 18.122 1.00 83.50 754 VAL A CA 1
ATOM 5570 C C . VAL A 1 754 ? -30.127 15.952 16.981 1.00 83.50 754 VAL A C 1
ATOM 5572 O O . VAL A 1 754 ? -28.972 15.913 16.565 1.00 83.50 754 VAL A O 1
ATOM 5575 N N . GLY A 1 755 ? -31.110 15.190 16.494 1.00 86.12 755 GLY A N 1
ATOM 5576 C CA . GLY A 1 755 ? -30.944 14.203 15.418 1.00 86.12 755 GLY A CA 1
ATOM 5577 C C . GLY A 1 755 ? -31.790 12.947 15.631 1.00 86.12 755 GLY A C 1
ATOM 5578 O O . GLY A 1 755 ? -32.532 12.547 14.740 1.00 86.12 755 GLY A O 1
ATOM 5579 N N . PHE A 1 756 ? -31.736 12.384 16.840 1.00 90.88 756 PHE A N 1
ATOM 5580 C CA . PHE A 1 756 ? -32.425 11.144 17.208 1.00 90.88 756 PHE A CA 1
ATOM 5581 C C . PHE A 1 756 ? -33.848 11.396 17.722 1.00 90.88 756 PHE A C 1
ATOM 5583 O O . PHE A 1 756 ? -34.070 12.276 18.557 1.00 90.88 756 PHE A O 1
ATOM 5590 N N . ILE A 1 757 ? -34.821 10.613 17.244 1.00 88.44 757 ILE A N 1
ATOM 5591 C CA . ILE A 1 757 ? -36.220 10.647 17.697 1.00 88.44 757 ILE A CA 1
ATOM 5592 C C . ILE A 1 757 ? -36.767 9.212 17.705 1.00 88.44 757 ILE A C 1
ATOM 5594 O O . ILE A 1 757 ? -36.649 8.507 16.710 1.00 88.44 757 ILE A O 1
ATOM 5598 N N . HIS A 1 758 ? -37.393 8.793 18.809 1.00 89.56 758 HIS A N 1
ATOM 5599 C CA . HIS A 1 758 ? -38.001 7.461 18.946 1.00 89.56 758 HIS A CA 1
ATOM 5600 C C . HIS A 1 758 ? -39.014 7.172 17.821 1.00 89.56 758 HIS A C 1
ATOM 5602 O O . HIS A 1 758 ? -39.795 8.056 17.462 1.00 89.56 758 HIS A O 1
ATOM 5608 N N . ASP A 1 759 ? -38.999 5.947 17.287 1.00 87.69 759 ASP A N 1
ATOM 5609 C CA . ASP A 1 759 ? -39.803 5.477 16.141 1.00 87.69 759 ASP A CA 1
ATOM 5610 C C . ASP A 1 759 ? -39.565 6.221 14.802 1.00 87.69 759 ASP A C 1
ATOM 5612 O O . ASP A 1 759 ? -40.230 5.934 13.802 1.00 87.69 759 ASP A O 1
ATOM 5616 N N . VAL A 1 760 ? -38.606 7.153 14.724 1.00 89.88 760 VAL A N 1
ATOM 5617 C CA . VAL A 1 760 ? -38.180 7.792 13.465 1.00 89.88 760 VAL A CA 1
ATOM 5618 C C . VAL A 1 760 ? -36.937 7.078 12.948 1.00 89.88 760 VAL A C 1
ATOM 5620 O O . VAL A 1 760 ? -36.067 6.712 13.725 1.00 89.88 760 VAL A O 1
ATOM 5623 N N . ASN A 1 761 ? -36.868 6.826 11.637 1.00 91.38 761 ASN A N 1
ATOM 5624 C CA . ASN A 1 761 ? -35.798 6.047 10.993 1.00 91.38 761 ASN A CA 1
ATOM 5625 C C . ASN A 1 761 ? -35.542 4.661 11.640 1.00 91.38 761 ASN A C 1
ATOM 5627 O O . ASN A 1 761 ? -34.476 4.089 11.456 1.00 91.38 761 ASN A O 1
ATOM 5631 N N . HIS A 1 762 ? -36.524 4.102 12.359 1.00 91.81 762 HIS A N 1
ATOM 5632 C CA . HIS A 1 762 ? -36.394 2.892 13.188 1.00 91.81 762 HIS A CA 1
ATOM 5633 C C . HIS A 1 762 ? -35.458 3.026 14.413 1.00 91.81 762 HIS A C 1
ATOM 5635 O O . HIS A 1 762 ? -35.048 2.015 14.975 1.00 91.81 762 HIS A O 1
ATOM 5641 N N . ASP A 1 763 ? -35.159 4.246 14.877 1.00 93.31 763 ASP A N 1
ATOM 5642 C CA . ASP A 1 763 ? -34.359 4.460 16.088 1.00 93.31 763 ASP A CA 1
ATOM 5643 C C . ASP A 1 763 ? -35.133 4.143 17.385 1.00 93.31 763 ASP A C 1
ATOM 5645 O O . ASP A 1 763 ? -36.222 4.665 17.656 1.00 93.31 763 ASP A O 1
ATOM 5649 N N . ILE A 1 764 ? -34.497 3.362 18.257 1.00 92.94 764 ILE A N 1
ATOM 5650 C CA . ILE A 1 764 ? -34.943 3.019 19.608 1.00 92.94 764 ILE A CA 1
ATOM 5651 C C . ILE A 1 764 ? -34.301 4.005 20.598 1.00 92.94 764 ILE A C 1
ATOM 5653 O O . ILE A 1 764 ? -33.274 3.725 21.220 1.00 92.94 764 ILE A O 1
ATOM 5657 N N . VAL A 1 765 ? -34.902 5.191 20.730 1.00 93.25 765 VAL A N 1
ATOM 5658 C CA . VAL A 1 765 ? -34.367 6.312 21.533 1.00 93.25 765 VAL A CA 1
ATOM 5659 C C . VAL A 1 765 ? -35.046 6.406 22.902 1.00 93.25 765 VAL A C 1
ATOM 5661 O O . VAL A 1 765 ? -36.269 6.504 22.971 1.00 93.25 765 VAL A O 1
ATOM 5664 N N . GLY A 1 766 ? -34.281 6.413 23.992 1.00 88.62 766 GLY A N 1
ATOM 5665 C CA . GLY A 1 766 ? -34.776 6.681 25.348 1.00 88.62 766 GLY A CA 1
ATOM 5666 C C . GLY A 1 766 ? -34.551 8.115 25.823 1.00 88.62 766 GLY A C 1
ATOM 5667 O O . GLY A 1 766 ? -34.118 8.990 25.071 1.00 88.62 766 GLY A O 1
ATOM 5668 N N . THR A 1 767 ? -34.845 8.367 27.100 1.00 87.25 767 THR A N 1
ATOM 5669 C CA . THR A 1 767 ? -34.680 9.689 27.731 1.00 87.25 767 THR A CA 1
ATOM 5670 C C . THR A 1 767 ? -34.090 9.573 29.133 1.00 87.25 767 THR A C 1
ATOM 5672 O O . THR A 1 767 ? -34.214 8.527 29.759 1.00 87.25 767 THR A O 1
ATOM 5675 N N . ILE A 1 768 ? -33.523 10.655 29.669 1.00 81.88 768 ILE A N 1
ATOM 5676 C CA . ILE A 1 768 ? -32.926 10.699 31.015 1.00 81.88 768 ILE A CA 1
ATOM 5677 C C . ILE A 1 768 ? -33.854 10.213 32.153 1.00 81.88 768 ILE A C 1
ATOM 5679 O O . ILE A 1 768 ? -33.370 9.645 33.130 1.00 81.88 768 ILE A O 1
ATOM 5683 N N . ASP A 1 769 ? -35.178 10.374 32.015 1.00 84.19 769 ASP A N 1
ATOM 5684 C CA . ASP A 1 769 ? -36.183 9.912 32.992 1.00 84.19 769 ASP A CA 1
ATOM 5685 C C . ASP A 1 769 ? -36.586 8.427 32.821 1.00 84.19 769 ASP A C 1
ATOM 5687 O O . ASP A 1 769 ? -37.046 7.798 33.778 1.00 84.19 769 ASP A O 1
ATOM 5691 N N . ASP A 1 770 ? -36.437 7.855 31.619 1.00 80.19 770 ASP A N 1
ATOM 5692 C CA . ASP A 1 770 ? -36.721 6.441 31.306 1.00 80.19 770 ASP A CA 1
ATOM 5693 C C . ASP A 1 770 ? -35.769 5.969 30.174 1.00 80.19 770 ASP A C 1
ATOM 5695 O O . ASP A 1 770 ? -36.144 5.957 28.994 1.00 80.19 770 ASP A O 1
ATOM 5699 N N . PRO A 1 771 ? -34.490 5.669 30.493 1.00 84.44 771 PRO A N 1
ATOM 5700 C CA . PRO A 1 771 ? -33.476 5.370 29.484 1.00 84.44 771 PRO A CA 1
ATOM 5701 C C . PRO A 1 771 ? -33.546 3.914 29.009 1.00 84.44 771 PRO A C 1
ATOM 5703 O O . PRO A 1 771 ? -33.661 2.977 29.812 1.00 84.44 771 PRO A O 1
ATOM 5706 N N . ILE A 1 772 ? -33.419 3.706 27.695 1.00 84.31 772 ILE A N 1
ATOM 5707 C CA . ILE A 1 772 ? -33.472 2.371 27.090 1.00 84.31 772 ILE A CA 1
ATOM 5708 C C . ILE A 1 772 ? -32.284 1.531 27.574 1.00 84.31 772 ILE A C 1
ATOM 5710 O O . ILE A 1 772 ? -31.160 1.998 27.772 1.00 84.31 772 ILE A O 1
ATOM 5714 N N . ASN A 1 773 ? -32.547 0.247 27.819 1.00 84.00 773 ASN A N 1
ATOM 5715 C CA . ASN A 1 773 ? -31.535 -0.697 28.262 1.00 84.00 773 ASN A CA 1
ATOM 5716 C C . ASN A 1 773 ? -31.178 -1.665 27.121 1.00 84.00 773 ASN A C 1
ATOM 5718 O O . ASN A 1 773 ? -31.972 -2.570 26.871 1.00 84.00 773 ASN A O 1
ATOM 5722 N N . PRO A 1 774 ? -29.994 -1.546 26.489 1.00 87.75 774 PRO A N 1
ATOM 5723 C CA . PRO A 1 774 ? -29.529 -2.479 25.457 1.00 87.75 774 PRO A CA 1
ATOM 5724 C C . PRO A 1 774 ? -29.231 -3.886 25.989 1.00 87.75 774 PRO A C 1
ATOM 5726 O O . PRO A 1 774 ? -28.927 -4.772 25.205 1.00 87.75 774 PRO A O 1
ATOM 5729 N N . LEU A 1 775 ? -29.278 -4.112 27.310 1.00 84.31 775 LEU A N 1
ATOM 5730 C CA . LEU A 1 775 ? -28.993 -5.410 27.929 1.00 84.31 775 LEU A CA 1
ATOM 5731 C C . LEU A 1 775 ? -27.655 -6.014 27.445 1.00 84.31 775 LEU A C 1
ATOM 5733 O O . LEU A 1 775 ? -27.584 -7.186 27.091 1.00 84.31 775 LEU A O 1
ATOM 5737 N N . LEU A 1 776 ? -26.590 -5.210 27.454 1.00 85.56 776 LEU A N 1
ATOM 5738 C CA . LEU A 1 776 ? -25.231 -5.678 27.167 1.00 85.56 776 LEU A CA 1
ATOM 5739 C C . LEU A 1 776 ? -24.698 -6.578 28.295 1.00 85.56 776 LEU A C 1
ATOM 5741 O O . LEU A 1 776 ? -24.975 -6.356 29.481 1.00 85.56 776 LEU A O 1
ATOM 5745 N N . ARG A 1 777 ? -23.885 -7.568 27.926 1.00 85.38 777 ARG A N 1
ATOM 5746 C CA . ARG A 1 777 ? -22.950 -8.268 28.816 1.00 85.38 777 ARG A CA 1
ATOM 5747 C C . ARG A 1 777 ? -21.738 -7.358 29.119 1.00 85.38 777 ARG A C 1
ATOM 5749 O O . ARG A 1 777 ? -21.512 -6.391 28.391 1.00 85.38 777 ARG A O 1
ATOM 5756 N N . PRO A 1 778 ? -20.943 -7.631 30.174 1.00 87.81 778 PRO A N 1
ATOM 5757 C CA . PRO A 1 778 ? -19.675 -6.929 30.401 1.00 87.81 778 PRO A CA 1
ATOM 5758 C C . PRO A 1 778 ? -18.727 -7.061 29.202 1.00 87.81 778 PRO A C 1
ATOM 5760 O O . PRO A 1 778 ? -18.797 -8.070 28.495 1.00 87.81 778 PRO A O 1
ATOM 5763 N N . LEU A 1 779 ? -17.846 -6.072 29.020 1.00 91.56 779 LEU A N 1
ATOM 5764 C CA . LEU A 1 779 ? -16.753 -6.113 28.045 1.00 91.56 779 LEU A CA 1
ATOM 5765 C C . LEU A 1 779 ? -15.875 -7.340 28.332 1.00 91.56 779 LEU A C 1
ATOM 5767 O O . LEU A 1 779 ? -15.465 -7.535 29.479 1.00 91.56 779 LEU A O 1
ATOM 5771 N N . ALA A 1 780 ? -15.665 -8.195 27.331 1.00 89.62 780 ALA A N 1
ATOM 5772 C CA . ALA A 1 780 ? -14.834 -9.392 27.448 1.00 89.62 780 ALA A CA 1
ATOM 5773 C C . ALA A 1 780 ? -14.446 -9.958 26.070 1.00 89.62 780 ALA A C 1
ATOM 5775 O O . ALA A 1 780 ? -14.984 -9.553 25.037 1.00 89.62 780 ALA A O 1
ATOM 5776 N N . ASP A 1 781 ? -13.548 -10.944 26.086 1.00 88.88 781 ASP A N 1
ATOM 5777 C CA . ASP A 1 781 ? -13.364 -11.902 24.992 1.00 88.88 781 ASP A CA 1
ATOM 5778 C C . ASP A 1 781 ? -14.665 -12.707 24.781 1.00 88.88 781 ASP A C 1
ATOM 5780 O O . ASP A 1 781 ? -15.173 -13.350 25.707 1.00 88.88 781 ASP A O 1
ATOM 5784 N N . TYR A 1 782 ? -15.198 -12.634 23.558 1.00 88.06 782 TYR A N 1
ATOM 5785 C CA . TYR A 1 782 ? -16.365 -13.380 23.071 1.00 88.06 782 TYR A CA 1
ATOM 5786 C C . TYR A 1 782 ? -16.056 -14.146 21.769 1.00 88.06 782 TYR A C 1
ATOM 5788 O O . TYR A 1 782 ? -16.968 -14.418 20.984 1.00 88.06 782 TYR A O 1
ATOM 5796 N N . GLY A 1 783 ? -14.778 -14.468 21.528 1.00 82.12 783 GLY A N 1
ATOM 5797 C CA . GLY A 1 783 ? -14.304 -15.191 20.343 1.00 82.12 783 GLY A CA 1
ATOM 5798 C C . GLY A 1 783 ? -13.958 -14.313 19.135 1.00 82.12 783 GLY A C 1
ATOM 5799 O O . GLY A 1 783 ? -14.019 -14.804 18.013 1.00 82.12 783 GLY A O 1
ATOM 5800 N N . GLY A 1 784 ? -13.638 -13.032 19.347 1.00 88.25 784 GLY A N 1
ATOM 5801 C CA . GLY A 1 784 ? -13.179 -12.100 18.306 1.00 88.25 784 GLY A CA 1
ATOM 5802 C C . GLY A 1 784 ? -11.715 -11.674 18.482 1.00 88.25 784 GLY A C 1
ATOM 5803 O O . GLY A 1 784 ? -11.091 -12.064 19.468 1.00 88.25 784 GLY A O 1
ATOM 5804 N N . PRO A 1 785 ? -11.166 -10.849 17.568 1.00 90.88 785 PRO A N 1
ATOM 5805 C CA . PRO A 1 785 ? -9.798 -10.335 17.674 1.00 90.88 785 PRO A CA 1
ATOM 5806 C C . PRO A 1 785 ? -9.610 -9.364 18.851 1.00 90.88 785 PRO A C 1
ATOM 5808 O O . PRO A 1 785 ? -8.506 -9.242 19.377 1.00 90.88 785 PRO A O 1
ATOM 5811 N N . THR A 1 786 ? -10.681 -8.689 19.284 1.00 96.44 786 THR A N 1
ATOM 5812 C CA . THR A 1 786 ? -10.683 -7.747 20.410 1.00 96.44 786 THR A CA 1
ATOM 5813 C C . THR A 1 786 ? -11.906 -7.958 21.311 1.00 96.44 786 THR A C 1
ATOM 5815 O O . THR A 1 786 ? -12.849 -8.679 20.971 1.00 96.44 786 THR A O 1
ATOM 5818 N N . GLN A 1 787 ? -11.901 -7.339 22.497 1.00 94.50 787 GLN A N 1
ATOM 5819 C CA . GLN A 1 787 ? -13.014 -7.454 23.445 1.00 94.50 787 GLN A CA 1
ATOM 5820 C C . GLN A 1 787 ? -14.238 -6.647 22.992 1.00 94.50 787 GLN A C 1
ATOM 5822 O O . GLN A 1 787 ? -14.107 -5.495 22.583 1.00 94.50 787 GLN A O 1
ATOM 5827 N N . THR A 1 788 ? -15.437 -7.213 23.134 1.00 96.06 788 THR A N 1
ATOM 5828 C CA . THR A 1 788 ? -16.698 -6.593 22.683 1.00 96.06 788 THR A CA 1
ATOM 5829 C C . THR A 1 788 ? -17.811 -6.726 23.732 1.00 96.06 788 THR A C 1
ATOM 5831 O O . THR A 1 788 ? -17.617 -7.327 24.791 1.00 96.06 788 THR A O 1
ATOM 5834 N N . HIS A 1 789 ? -18.988 -6.159 23.462 1.00 92.50 789 HIS A N 1
ATOM 5835 C CA . HIS A 1 789 ? -20.175 -6.243 24.316 1.00 92.50 789 HIS A CA 1
ATOM 5836 C C . HIS A 1 789 ? -21.245 -7.164 23.721 1.00 92.50 789 HIS A C 1
ATOM 5838 O O . HIS A 1 789 ? -22.142 -6.723 23.007 1.00 92.50 789 HIS A O 1
ATOM 5844 N N . ALA A 1 790 ? -21.195 -8.444 24.089 1.00 90.12 790 ALA A N 1
ATOM 5845 C CA . ALA A 1 790 ? -22.213 -9.418 23.707 1.00 90.12 790 ALA A CA 1
ATOM 5846 C C . ALA A 1 790 ? -23.626 -9.060 24.215 1.00 90.12 790 ALA A C 1
ATOM 5848 O O . ALA A 1 790 ? -23.793 -8.583 25.342 1.00 90.12 790 ALA A O 1
ATOM 5849 N N . LEU A 1 791 ? -24.662 -9.331 23.417 1.00 87.38 791 LEU A N 1
ATOM 5850 C CA . LEU A 1 791 ? -26.061 -9.081 23.791 1.00 87.38 791 LEU A CA 1
ATOM 5851 C C . LEU A 1 791 ? -26.587 -10.156 24.767 1.00 87.38 791 LEU A C 1
ATOM 5853 O O . LEU A 1 791 ? -26.328 -11.348 24.609 1.00 87.38 791 LEU A O 1
ATOM 5857 N N . LEU A 1 792 ? -27.341 -9.766 25.804 1.00 75.12 792 LEU A N 1
ATOM 5858 C CA . LEU A 1 792 ? -27.864 -10.724 26.789 1.00 75.12 792 LEU A CA 1
ATOM 5859 C C . LEU A 1 792 ? -29.029 -11.563 26.248 1.00 75.12 792 LEU A C 1
ATOM 5861 O O . LEU A 1 792 ? -30.128 -11.061 26.010 1.00 75.12 792 LEU A O 1
ATOM 5865 N N . ASN A 1 793 ? -28.834 -12.881 26.277 1.00 61.88 793 ASN A N 1
ATOM 5866 C CA . ASN A 1 793 ? -29.898 -13.879 26.307 1.00 61.88 793 ASN A CA 1
ATOM 5867 C C . ASN A 1 793 ? -29.957 -14.548 27.697 1.00 61.88 793 ASN A C 1
ATOM 5869 O O . ASN A 1 793 ? -28.990 -15.154 28.164 1.00 61.88 793 ASN A O 1
ATOM 5873 N N . ARG A 1 794 ? -31.113 -14.491 28.374 1.00 44.62 794 ARG A N 1
ATOM 5874 C CA . ARG A 1 794 ? -31.298 -15.099 29.711 1.00 44.62 794 ARG A CA 1
ATOM 5875 C C . ARG A 1 794 ? -31.390 -16.633 29.744 1.00 44.62 794 ARG A C 1
ATOM 5877 O O . ARG A 1 794 ? -31.511 -17.184 30.840 1.00 44.62 794 ARG A O 1
ATOM 5884 N N . ALA A 1 795 ? -31.317 -17.328 28.609 1.00 38.09 795 ALA A N 1
ATOM 5885 C CA . ALA A 1 795 ? -31.384 -18.790 28.551 1.00 38.09 795 ALA A CA 1
ATOM 5886 C C . ALA A 1 795 ? -30.219 -19.504 29.273 1.00 38.09 795 ALA A C 1
ATOM 5888 O O . ALA A 1 795 ? -30.438 -20.573 29.841 1.00 38.09 795 ALA A O 1
ATOM 5889 N N . PHE A 1 796 ? -29.011 -18.920 29.302 1.00 36.78 796 PHE A N 1
ATOM 5890 C CA . PHE A 1 796 ? -27.809 -19.572 29.856 1.00 36.78 796 PHE A CA 1
ATOM 5891 C C . PHE A 1 796 ? -27.511 -19.255 31.344 1.00 36.78 796 PHE A C 1
ATOM 5893 O O . PHE A 1 796 ? -27.232 -20.176 32.114 1.00 36.78 796 PHE A O 1
ATOM 5900 N N . ASP A 1 797 ? -27.599 -17.995 31.807 1.00 38.28 797 ASP A N 1
ATOM 5901 C CA . ASP A 1 797 ? -27.090 -17.592 33.150 1.00 38.28 797 ASP A CA 1
ATOM 5902 C C . ASP A 1 797 ? -27.857 -18.201 34.351 1.00 38.28 797 ASP A C 1
ATOM 5904 O O . ASP A 1 797 ? -27.355 -18.231 35.479 1.00 38.28 797 ASP A O 1
ATOM 5908 N N . GLN A 1 798 ? -29.047 -18.785 34.145 1.00 33.66 798 GLN A N 1
ATOM 5909 C CA . GLN A 1 798 ? -29.688 -19.563 35.218 1.00 33.66 798 GLN A CA 1
ATOM 5910 C C . GLN A 1 798 ? -28.887 -20.818 35.608 1.00 33.66 798 GLN A C 1
ATOM 5912 O O . GLN A 1 798 ? -29.049 -21.308 36.728 1.00 33.66 798 GLN A O 1
ATOM 5917 N N . MET A 1 799 ? -27.996 -21.321 34.744 1.00 34.28 799 MET A N 1
ATOM 5918 C CA . MET A 1 799 ? -27.185 -22.496 35.061 1.00 34.28 799 MET A CA 1
ATOM 5919 C C . MET A 1 799 ? -25.951 -22.163 35.919 1.00 34.28 799 MET A C 1
ATOM 5921 O O . MET A 1 799 ? -25.612 -22.954 36.800 1.00 34.28 799 MET A O 1
ATOM 5925 N N . TYR A 1 800 ? -25.328 -20.985 35.753 1.00 34.31 800 TYR A N 1
ATOM 5926 C CA . TYR A 1 800 ? -24.158 -20.593 36.561 1.00 34.31 800 TYR A CA 1
ATOM 5927 C C . TYR A 1 800 ? -24.546 -20.118 37.968 1.00 34.31 800 TYR A C 1
ATOM 5929 O O . TYR A 1 800 ? -23.920 -20.510 38.955 1.00 34.31 800 TYR A O 1
ATOM 5937 N N . ARG A 1 801 ? -25.661 -19.386 38.113 1.00 31.52 801 ARG A N 1
ATOM 5938 C CA . ARG A 1 801 ? -26.176 -18.968 39.435 1.00 31.52 801 ARG A CA 1
ATOM 5939 C C . ARG A 1 801 ? -26.880 -20.084 40.230 1.00 31.52 801 ARG A C 1
ATOM 5941 O O . ARG A 1 801 ? -27.235 -19.865 41.386 1.00 31.52 801 ARG A O 1
ATOM 5948 N N . GLY A 1 802 ? -27.074 -21.270 39.643 1.00 27.23 802 GLY A N 1
ATOM 5949 C CA . GLY A 1 802 ? -27.720 -22.434 40.274 1.00 27.23 802 GLY A CA 1
ATOM 5950 C C . GLY A 1 802 ? -26.769 -23.515 40.821 1.00 27.23 802 GLY A C 1
ATOM 5951 O O . GLY A 1 802 ? -27.226 -24.532 41.348 1.00 27.23 802 GLY A O 1
ATOM 5952 N N . GLY A 1 803 ? -25.450 -23.346 40.681 1.00 26.09 803 GLY A N 1
ATOM 5953 C CA . GLY A 1 803 ? -24.465 -24.409 40.902 1.00 26.09 803 GLY A CA 1
ATOM 5954 C C . GLY A 1 803 ? -24.157 -24.770 42.367 1.00 26.09 803 GLY A C 1
ATOM 5955 O O . GLY A 1 803 ? -23.472 -24.034 43.066 1.00 26.09 803 GLY A O 1
ATOM 5956 N N . ARG A 1 804 ? -24.515 -26.000 42.770 1.00 29.22 804 ARG A N 1
ATOM 5957 C CA . ARG A 1 804 ? -23.999 -26.748 43.948 1.00 29.22 804 ARG A CA 1
ATOM 5958 C C . ARG A 1 804 ? -24.329 -26.207 45.352 1.00 29.22 804 ARG A C 1
ATOM 5960 O O . ARG A 1 804 ? -23.445 -25.842 46.123 1.00 29.22 804 ARG A O 1
ATOM 5967 N N . ALA A 1 805 ? -25.579 -26.400 45.767 1.00 28.00 805 ALA A N 1
ATOM 5968 C CA . ALA A 1 805 ? -25.954 -26.488 47.184 1.00 28.00 805 ALA A CA 1
ATOM 5969 C C . ALA A 1 805 ? -26.408 -27.912 47.578 1.00 28.00 805 ALA A C 1
ATOM 5971 O O . ALA A 1 805 ? -27.417 -28.066 48.263 1.00 28.00 805 ALA A O 1
ATOM 5972 N N . ASP A 1 806 ? -25.687 -28.959 47.140 1.00 30.16 806 ASP A N 1
ATOM 5973 C CA . ASP A 1 806 ? -26.106 -30.351 47.371 1.00 30.16 806 ASP A CA 1
ATOM 5974 C C . ASP A 1 806 ? -24.989 -31.312 47.839 1.00 30.16 806 ASP A C 1
ATOM 5976 O O . ASP A 1 806 ? -23.903 -31.401 47.270 1.00 30.16 806 ASP A O 1
ATOM 5980 N N . ASN A 1 807 ? -25.315 -32.019 48.923 1.00 28.52 807 ASN A N 1
ATOM 5981 C CA . ASN A 1 807 ? -24.676 -33.167 49.578 1.00 28.52 807 ASN A CA 1
ATOM 5982 C C . ASN A 1 807 ? -23.307 -33.693 49.076 1.00 28.52 807 ASN A C 1
ATOM 5984 O O . ASN A 1 807 ? -23.243 -34.625 48.272 1.00 28.52 807 ASN A O 1
ATOM 5988 N N . PHE A 1 808 ? -22.216 -33.300 49.753 1.00 25.44 808 PHE A N 1
ATOM 5989 C CA . PHE A 1 808 ? -21.026 -34.160 49.867 1.00 25.44 808 PHE A CA 1
ATOM 5990 C C . PHE A 1 808 ? -21.092 -35.026 51.137 1.00 25.44 808 PHE A C 1
ATOM 5992 O O . PHE A 1 808 ? -21.035 -34.532 52.264 1.00 25.44 808 PHE A O 1
ATOM 5999 N N . SER A 1 809 ? -21.216 -36.342 50.952 1.00 27.05 809 SER A N 1
ATOM 6000 C CA . SER A 1 809 ? -21.303 -37.321 52.043 1.00 27.05 809 SER A CA 1
ATOM 6001 C C . SER A 1 809 ? -19.979 -37.459 52.805 1.00 27.05 809 SER A C 1
ATOM 6003 O O . SER A 1 809 ? -18.951 -37.801 52.222 1.00 27.05 809 SER A O 1
ATOM 6005 N N . LEU A 1 810 ? -20.015 -37.311 54.133 1.00 30.27 810 LEU A N 1
ATOM 6006 C CA . LEU A 1 810 ? -18.874 -37.589 55.013 1.00 30.27 810 LEU A CA 1
ATOM 6007 C C . LEU A 1 810 ? -18.524 -39.088 55.040 1.00 30.27 810 LEU A C 1
ATOM 6009 O O . LEU A 1 810 ? -19.202 -39.877 55.699 1.00 30.27 810 LEU A O 1
ATOM 6013 N N . ALA A 1 811 ? -17.415 -39.468 54.402 1.00 23.97 811 ALA A N 1
ATOM 6014 C CA . ALA A 1 811 ? -16.798 -40.784 54.561 1.00 23.97 811 ALA A CA 1
ATOM 6015 C C . ALA A 1 811 ? -15.264 -40.713 54.415 1.00 23.97 811 ALA A C 1
ATOM 6017 O O . ALA A 1 811 ? -14.770 -40.601 53.304 1.00 23.97 811 ALA A O 1
ATOM 6018 N N . ASN A 1 812 ? -14.539 -40.840 55.538 1.00 28.27 812 ASN A N 1
ATOM 6019 C CA . ASN A 1 812 ? -13.107 -41.200 55.663 1.00 28.27 812 ASN A CA 1
ATOM 6020 C C . ASN A 1 812 ? -12.101 -40.436 54.747 1.00 28.27 812 ASN A C 1
ATOM 6022 O O . ASN A 1 812 ? -11.966 -40.762 53.577 1.00 28.27 812 ASN A O 1
ATOM 6026 N N . GLY A 1 813 ? -11.267 -39.484 55.180 1.00 24.95 813 GLY A N 1
ATOM 6027 C CA . GLY A 1 813 ? -10.896 -39.031 56.524 1.00 24.95 813 GLY A CA 1
ATOM 6028 C C . GLY A 1 813 ? -9.449 -39.402 56.896 1.00 24.95 813 GLY A C 1
ATOM 6029 O O . GLY A 1 813 ? -9.202 -40.555 57.230 1.00 24.95 813 GLY A O 1
ATOM 6030 N N . VAL A 1 814 ? -8.529 -38.421 56.908 1.00 25.73 814 VAL A N 1
ATOM 6031 C CA . VAL A 1 814 ? -7.239 -38.429 57.640 1.00 25.73 814 VAL A CA 1
ATOM 6032 C C . VAL A 1 814 ? -6.736 -36.983 57.864 1.00 25.73 814 VAL A C 1
ATOM 6034 O O . VAL A 1 814 ? -6.876 -36.121 57.009 1.00 25.73 814 VAL A O 1
ATOM 6037 N N . GLU A 1 815 ? -6.224 -36.755 59.075 1.00 27.67 815 GLU A N 1
ATOM 6038 C CA . GLU A 1 815 ? -5.354 -35.690 59.626 1.00 27.67 815 GLU A CA 1
ATOM 6039 C C . GLU A 1 815 ? -5.221 -34.273 58.996 1.00 27.67 815 GLU A C 1
ATOM 6041 O O . GLU A 1 815 ? -4.467 -34.021 58.067 1.00 27.67 815 GLU A O 1
ATOM 6046 N N . ARG A 1 816 ? -5.839 -33.310 59.702 1.00 28.70 816 ARG A N 1
ATOM 6047 C CA . ARG A 1 816 ? -5.327 -31.985 60.142 1.00 28.70 816 ARG A CA 1
ATOM 6048 C C . ARG A 1 816 ? -4.013 -31.427 59.542 1.00 28.70 816 ARG A C 1
ATOM 6050 O O . ARG A 1 816 ? -2.933 -31.905 59.879 1.00 28.70 816 ARG A O 1
ATOM 6057 N N . ALA A 1 817 ? -4.100 -30.196 59.023 1.00 23.78 817 ALA A N 1
ATOM 6058 C CA . ALA A 1 817 ? -3.090 -29.152 59.248 1.00 23.78 817 ALA A CA 1
ATOM 6059 C C . ALA A 1 817 ? -3.734 -27.748 59.368 1.00 23.78 817 ALA A C 1
ATOM 6061 O O . ALA A 1 817 ? -4.693 -27.431 58.676 1.00 23.78 817 ALA A O 1
ATOM 6062 N N . HIS A 1 818 ? -3.202 -26.926 60.274 1.00 26.94 818 HIS A N 1
ATOM 6063 C CA . HIS A 1 818 ? -3.495 -25.502 60.522 1.00 26.94 818 HIS A CA 1
ATOM 6064 C C . HIS A 1 818 ? -2.235 -24.913 61.205 1.00 26.94 818 HIS A C 1
ATOM 6066 O O . HIS A 1 818 ? -1.559 -25.684 61.897 1.00 26.94 818 HIS A O 1
ATOM 6072 N N . PRO A 1 819 ? -1.976 -23.588 61.192 1.00 40.78 819 PRO A N 1
ATOM 6073 C CA . PRO A 1 819 ? -2.572 -22.526 60.367 1.00 40.78 819 PRO A CA 1
ATOM 6074 C C . PRO A 1 819 ? -1.522 -21.589 59.712 1.00 40.78 819 PRO A C 1
ATOM 6076 O O . PRO A 1 819 ? -0.358 -21.573 60.106 1.00 40.78 819 PRO A O 1
ATOM 6079 N N . SER A 1 820 ? -1.968 -20.686 58.834 1.00 26.50 820 SER A N 1
ATOM 6080 C CA . SER A 1 820 ? -1.317 -19.380 58.632 1.00 26.50 820 SER A CA 1
ATOM 6081 C C . SER A 1 820 ? -2.328 -18.343 58.132 1.00 26.50 820 SER A C 1
ATOM 6083 O O . SER A 1 820 ? -2.985 -18.557 57.117 1.00 26.50 820 SER A O 1
ATOM 6085 N N . SER A 1 821 ? -2.464 -17.234 58.859 1.00 39.34 821 SER A N 1
ATOM 6086 C CA . SER A 1 821 ? -3.183 -16.027 58.431 1.00 39.34 821 SER A CA 1
ATOM 6087 C C . SER A 1 821 ? -2.419 -15.302 57.316 1.00 39.34 821 SER A C 1
ATOM 6089 O O . SER A 1 821 ? -1.190 -15.365 57.292 1.00 39.34 821 SER A O 1
ATOM 6091 N N . GLY A 1 822 ? -3.129 -14.601 56.425 1.00 32.28 822 GLY A N 1
ATOM 6092 C CA . GLY A 1 822 ? -2.498 -13.777 55.382 1.00 32.28 822 GLY A CA 1
ATOM 6093 C C . GLY A 1 822 ? -3.395 -13.345 54.214 1.00 32.28 822 GLY A C 1
ATOM 6094 O O . GLY A 1 822 ? -3.038 -12.408 53.512 1.00 32.28 822 GLY A O 1
ATOM 6095 N N . LEU A 1 823 ? -4.556 -13.985 54.004 1.00 30.33 823 LEU A N 1
ATOM 6096 C CA . LEU A 1 823 ? -5.436 -13.694 52.853 1.00 30.33 823 LEU A CA 1
ATOM 6097 C C . LEU A 1 823 ? -6.613 -12.742 53.150 1.00 30.33 823 LEU A C 1
ATOM 6099 O O . LEU A 1 823 ? -7.355 -12.402 52.239 1.00 30.33 823 LEU A O 1
ATOM 6103 N N . ILE A 1 824 ? -6.812 -12.337 54.409 1.00 35.03 824 ILE A N 1
ATOM 6104 C CA . ILE A 1 824 ? -7.887 -11.401 54.800 1.00 35.03 824 ILE A CA 1
ATOM 6105 C C . ILE A 1 824 ? -7.330 -9.981 54.940 1.00 35.03 824 ILE A C 1
ATOM 6107 O O . ILE A 1 824 ? -7.910 -9.044 54.405 1.00 35.03 824 ILE A O 1
ATOM 6111 N N . ASP A 1 825 ? -6.164 -9.830 55.572 1.00 35.56 825 ASP A N 1
ATOM 6112 C CA . ASP A 1 825 ? -5.572 -8.513 55.837 1.00 35.56 825 ASP A CA 1
ATOM 6113 C C . ASP A 1 825 ? -5.144 -7.790 54.540 1.00 35.56 825 ASP A C 1
ATOM 6115 O O . ASP A 1 825 ? -5.246 -6.571 54.441 1.00 35.56 825 ASP A O 1
ATOM 6119 N N . ARG A 1 826 ? -4.740 -8.539 53.499 1.00 33.56 826 ARG A N 1
ATOM 6120 C CA . ARG A 1 826 ? -4.251 -7.964 52.232 1.00 33.56 826 ARG A CA 1
ATOM 6121 C C . ARG A 1 826 ? -5.340 -7.394 51.315 1.00 33.56 826 ARG A C 1
ATOM 6123 O O . ARG A 1 826 ? -5.023 -6.574 50.462 1.00 33.56 826 ARG A O 1
ATOM 6130 N N . LEU A 1 827 ? -6.604 -7.781 51.508 1.00 32.81 827 LEU A N 1
ATOM 6131 C CA . LEU A 1 827 ? -7.739 -7.125 50.845 1.00 32.81 827 LEU A CA 1
ATOM 6132 C C . LEU A 1 827 ? -8.066 -5.770 51.497 1.00 32.81 827 LEU A C 1
ATOM 6134 O O . LEU A 1 827 ? -8.585 -4.886 50.827 1.00 32.81 827 LEU A O 1
ATOM 6138 N N . GLN A 1 828 ? -7.697 -5.574 52.769 1.00 32.94 828 GLN A N 1
ATOM 6139 C CA . GLN A 1 828 ? -7.948 -4.333 53.509 1.00 32.94 828 GLN A CA 1
ATOM 6140 C C . GLN A 1 828 ? -6.852 -3.264 53.371 1.00 32.94 828 GLN A C 1
ATOM 6142 O O . GLN A 1 828 ? -7.093 -2.118 53.742 1.00 32.94 828 GLN A O 1
ATOM 6147 N N . GLU A 1 829 ? -5.680 -3.576 52.807 1.00 35.62 829 GLU A N 1
ATOM 6148 C CA . GLU A 1 829 ? -4.680 -2.548 52.458 1.00 35.62 829 GLU A CA 1
ATOM 6149 C C . GLU A 1 829 ? -4.917 -1.929 51.067 1.00 35.62 829 GLU A C 1
ATOM 6151 O O . GLU A 1 829 ? -4.670 -0.737 50.894 1.00 35.62 829 GLU A O 1
ATOM 6156 N N . ILE A 1 830 ? -5.468 -2.684 50.105 1.00 34.91 830 ILE A N 1
ATOM 6157 C CA . ILE A 1 830 ? -5.812 -2.168 48.761 1.00 34.91 830 ILE A CA 1
ATOM 6158 C C . ILE A 1 830 ? -6.999 -1.189 48.835 1.00 34.91 830 ILE A C 1
ATOM 6160 O O . ILE A 1 830 ? -6.982 -0.138 48.201 1.00 34.91 830 ILE A O 1
ATOM 6164 N N . GLU A 1 831 ? -7.980 -1.470 49.698 1.00 34.06 831 GLU A N 1
ATOM 6165 C CA . GLU A 1 831 ? -9.168 -0.631 49.943 1.00 34.06 831 GLU A CA 1
ATOM 6166 C C . GLU A 1 831 ? -8.844 0.747 50.584 1.00 34.06 831 GLU A C 1
ATOM 6168 O O . GLU A 1 831 ? -9.738 1.562 50.787 1.00 34.06 831 GLU A O 1
ATOM 6173 N N . ASN A 1 832 ? -7.574 1.030 50.918 1.00 32.38 832 ASN A N 1
ATOM 6174 C CA . ASN A 1 832 ? -7.155 2.204 51.699 1.00 32.38 832 ASN A CA 1
ATOM 6175 C C . ASN A 1 832 ? -6.138 3.146 51.010 1.00 32.38 832 ASN A C 1
ATOM 6177 O O . ASN A 1 832 ? -5.605 4.031 51.682 1.00 32.38 832 ASN A O 1
ATOM 6181 N N . GLN A 1 833 ? -5.863 3.006 49.702 1.00 30.77 833 GLN A N 1
ATOM 6182 C CA . GLN A 1 833 ? -4.977 3.939 48.965 1.00 30.77 833 GLN A CA 1
ATOM 6183 C C . GLN A 1 833 ? -5.561 4.569 47.684 1.00 30.77 833 GLN A C 1
ATOM 6185 O O . GLN A 1 833 ? -4.838 5.279 46.992 1.00 30.77 833 GLN A O 1
ATOM 6190 N N . ILE A 1 834 ? -6.862 4.416 47.402 1.00 30.48 834 ILE A N 1
ATOM 6191 C CA . ILE A 1 834 ? -7.544 5.133 46.305 1.00 30.48 834 ILE A CA 1
ATOM 6192 C C . ILE A 1 834 ? -8.312 6.343 46.879 1.00 30.48 834 ILE A C 1
ATOM 6194 O O . ILE A 1 834 ? -9.264 6.142 47.636 1.00 30.48 834 ILE A O 1
ATOM 6198 N N . PRO A 1 835 ? -7.940 7.600 46.562 1.00 31.69 835 PRO A N 1
ATOM 6199 C CA . PRO A 1 835 ? -8.527 8.785 47.186 1.00 31.69 835 PRO A CA 1
ATOM 6200 C C . PRO A 1 835 ? -9.602 9.477 46.322 1.00 31.69 835 PRO A C 1
ATOM 6202 O O . PRO A 1 835 ? -9.492 10.675 46.072 1.00 31.69 835 PRO A O 1
ATOM 6205 N N . TYR A 1 836 ? -10.665 8.775 45.908 1.00 28.17 836 TYR A N 1
ATOM 6206 C CA . TYR A 1 836 ? -11.902 9.423 45.427 1.00 28.17 836 TYR A CA 1
ATOM 6207 C C . TYR A 1 836 ? -13.173 8.671 45.855 1.00 28.17 836 TYR A C 1
ATOM 6209 O O . TYR A 1 836 ? -13.129 7.503 46.237 1.00 28.17 836 TYR A O 1
ATOM 6217 N N . GLN A 1 837 ? -14.305 9.380 45.903 1.00 26.67 837 GLN A N 1
ATOM 6218 C CA . GLN A 1 837 ? -15.507 8.925 46.610 1.00 26.67 837 GLN A CA 1
ATOM 6219 C C . GLN A 1 837 ? -16.463 8.113 45.728 1.00 26.67 837 GLN A C 1
ATOM 6221 O O . GLN A 1 837 ? -17.148 8.666 44.871 1.00 26.67 837 GLN A O 1
ATOM 6226 N N . ALA A 1 838 ? -16.630 6.826 46.040 1.00 25.73 838 ALA A N 1
ATOM 6227 C CA . ALA A 1 838 ? -17.803 6.073 45.604 1.00 25.73 838 ALA A CA 1
ATOM 6228 C C . ALA A 1 838 ? -19.062 6.639 46.293 1.00 25.73 838 ALA A C 1
ATOM 6230 O O . ALA A 1 838 ? -19.264 6.451 47.497 1.00 25.73 838 ALA A O 1
ATOM 6231 N N . ASN A 1 839 ? -19.906 7.349 45.538 1.00 26.97 839 ASN A N 1
ATOM 6232 C CA . ASN A 1 839 ? -21.115 7.996 46.055 1.00 26.97 839 ASN A CA 1
ATOM 6233 C C . ASN A 1 839 ? -22.222 6.980 46.392 1.00 26.97 839 ASN A C 1
ATOM 6235 O O . ASN A 1 839 ? -23.172 6.764 45.641 1.00 26.97 839 ASN A O 1
ATOM 6239 N N . VAL A 1 840 ? -22.143 6.404 47.592 1.00 27.25 840 VAL A N 1
ATOM 6240 C CA . VAL A 1 840 ? -23.325 5.874 48.282 1.00 27.25 840 VAL A CA 1
ATOM 6241 C C . VAL A 1 840 ? -24.276 7.044 48.546 1.00 27.25 840 VAL A C 1
ATOM 6243 O O . VAL A 1 840 ? -23.887 8.009 49.202 1.00 27.25 840 VAL A O 1
ATOM 6246 N N . PHE A 1 841 ? -25.517 6.957 48.055 1.00 25.91 841 PHE A N 1
ATOM 6247 C CA . PHE A 1 841 ? -26.528 8.011 48.211 1.00 25.91 841 PHE A CA 1
ATOM 6248 C C . PHE A 1 841 ? -26.634 8.504 49.670 1.00 25.91 841 PHE A C 1
ATOM 6250 O O . PHE A 1 841 ? -26.962 7.708 50.559 1.00 25.91 841 PHE A O 1
ATOM 6257 N N . PRO A 1 842 ? -26.408 9.804 49.943 1.00 27.08 842 PRO A N 1
ATOM 6258 C CA . PRO A 1 842 ? -26.471 10.331 51.296 1.00 27.08 842 PRO A CA 1
ATOM 6259 C C . PRO A 1 842 ? -27.926 10.455 51.761 1.00 27.08 842 PRO A C 1
ATOM 6261 O O . PRO A 1 842 ? -28.680 11.314 51.302 1.00 27.08 842 PRO A O 1
ATOM 6264 N N . LEU A 1 843 ? -28.311 9.638 52.742 1.00 25.86 843 LEU A N 1
ATOM 6265 C CA . LEU A 1 843 ? -29.473 9.938 53.574 1.00 25.86 843 LEU A CA 1
ATOM 6266 C C . LEU A 1 843 ? -29.164 11.204 54.385 1.00 25.86 843 LEU A C 1
ATOM 6268 O O . LEU A 1 843 ? -28.309 11.180 55.268 1.00 25.86 843 LEU A O 1
ATOM 6272 N N . MET A 1 844 ? -29.849 12.309 54.078 1.00 26.19 844 MET A N 1
ATOM 6273 C CA . MET A 1 844 ? -29.778 13.528 54.887 1.00 26.19 844 MET A CA 1
ATOM 6274 C C . MET A 1 844 ? -30.357 13.262 56.278 1.00 26.19 844 MET A C 1
ATOM 6276 O O . MET A 1 844 ? -31.568 13.097 56.426 1.00 26.19 844 MET A O 1
ATOM 6280 N N . ASP A 1 845 ? -29.493 13.261 57.289 1.00 25.94 845 ASP A N 1
ATOM 6281 C CA . ASP A 1 845 ? -29.895 13.199 58.691 1.00 25.94 845 ASP A CA 1
ATOM 6282 C C . ASP A 1 845 ? -30.154 14.624 59.214 1.00 25.94 845 ASP A C 1
ATOM 6284 O O . ASP A 1 845 ? -29.251 15.464 59.249 1.00 25.94 845 ASP A O 1
ATOM 6288 N N . PHE A 1 846 ? -31.406 14.915 59.571 1.00 29.80 846 PHE A N 1
ATOM 6289 C CA . PHE A 1 846 ? -31.843 16.192 60.147 1.00 29.80 846 PHE A CA 1
ATOM 6290 C C . PHE A 1 846 ? -32.157 15.978 61.635 1.00 29.80 846 PHE A C 1
ATOM 6292 O O . PHE A 1 846 ? -33.313 15.783 62.014 1.00 29.80 846 PHE A O 1
ATOM 6299 N N . ASP A 1 847 ? -31.123 16.012 62.479 1.00 30.50 847 ASP A N 1
ATOM 6300 C CA . ASP A 1 847 ? -31.240 15.752 63.920 1.00 30.50 847 ASP A CA 1
ATOM 6301 C C . ASP A 1 847 ? -31.059 17.033 64.761 1.00 30.50 847 ASP A C 1
ATOM 6303 O O . ASP A 1 847 ? -29.947 17.527 64.917 1.00 30.50 847 ASP A O 1
ATOM 6307 N N . GLU A 1 848 ? -32.171 17.590 65.261 1.00 29.58 848 GLU A N 1
ATOM 6308 C CA . GLU A 1 848 ? -32.324 18.358 66.520 1.00 29.58 848 GLU A CA 1
ATOM 6309 C C . GLU A 1 848 ? -33.785 18.887 66.640 1.00 29.58 848 GLU A C 1
ATOM 6311 O O . GLU A 1 848 ? -34.381 19.272 65.633 1.00 29.58 848 GLU A O 1
ATOM 6316 N N . PRO A 1 849 ? -34.368 19.078 67.847 1.00 44.06 849 PRO A N 1
ATOM 6317 C CA . PRO A 1 849 ? -34.178 18.315 69.084 1.00 44.06 849 PRO A CA 1
ATOM 6318 C C . PRO A 1 849 ? -35.513 18.081 69.859 1.00 44.06 849 PRO A C 1
ATOM 6320 O O . PRO A 1 849 ? -35.543 18.145 71.094 1.00 44.06 849 PRO A O 1
ATOM 6323 N N . ASP A 1 850 ? -36.646 17.868 69.176 1.00 33.53 850 ASP A N 1
ATOM 6324 C CA . ASP A 1 850 ? -37.987 17.871 69.801 1.00 33.53 850 ASP A CA 1
ATOM 6325 C C . ASP A 1 850 ? -38.319 16.582 70.594 1.00 33.53 850 ASP A C 1
ATOM 6327 O O . ASP A 1 850 ? -38.819 15.578 70.082 1.00 33.53 850 ASP A O 1
ATOM 6331 N N . GLY A 1 851 ? -38.045 16.620 71.903 1.00 42.50 851 GLY A N 1
ATOM 6332 C CA . GLY A 1 851 ? -38.078 15.460 72.802 1.00 42.50 851 GLY A CA 1
ATOM 6333 C C . GLY A 1 851 ? -39.459 14.863 73.118 1.00 42.50 851 GLY A C 1
ATOM 6334 O O . GLY A 1 851 ? -40.049 15.174 74.156 1.00 42.50 851 GLY A O 1
ATOM 6335 N N . ASN A 1 852 ? -39.909 13.911 72.295 1.00 32.19 852 ASN A N 1
ATOM 6336 C CA . ASN A 1 852 ? -41.037 13.007 72.570 1.00 32.19 852 ASN A CA 1
ATOM 6337 C C . ASN A 1 852 ? -40.580 11.588 73.011 1.00 32.19 852 ASN A C 1
ATOM 6339 O O . ASN A 1 852 ? -39.439 11.194 72.760 1.00 32.19 852 ASN A O 1
ATOM 6343 N N . PRO A 1 853 ? -41.429 10.809 73.718 1.00 36.00 853 PRO A N 1
ATOM 6344 C CA . PRO A 1 853 ? -41.065 9.501 74.277 1.00 36.00 853 PRO A CA 1
ATOM 6345 C C . PRO A 1 853 ? -41.101 8.356 73.238 1.00 36.00 853 PRO A C 1
ATOM 6347 O O . PRO A 1 853 ? -41.792 8.465 72.229 1.00 36.00 853 PRO A O 1
ATOM 6350 N N . PRO A 1 854 ? -40.404 7.226 73.486 1.00 41.16 854 PRO A N 1
ATOM 6351 C CA . PRO A 1 854 ? -40.157 6.207 72.465 1.00 41.16 854 PRO A CA 1
ATOM 6352 C C . PRO A 1 854 ? -41.377 5.326 72.146 1.00 41.16 854 PRO A C 1
ATOM 6354 O O . PRO A 1 854 ? -41.758 4.451 72.926 1.00 41.16 854 PRO A O 1
ATOM 6357 N N . GLY A 1 855 ? -41.900 5.504 70.937 1.00 38.50 855 GLY A N 1
ATOM 6358 C CA . GLY A 1 855 ? -42.800 4.613 70.206 1.00 38.50 855 GLY A CA 1
ATOM 6359 C C . GLY A 1 855 ? -42.624 4.881 68.707 1.00 38.50 855 GLY A C 1
ATOM 6360 O O . GLY A 1 855 ? -42.179 5.965 68.358 1.00 38.50 855 GLY A O 1
ATOM 6361 N N . GLU A 1 856 ? -42.914 3.889 67.859 1.00 35.56 856 GLU A N 1
ATOM 6362 C CA . GLU A 1 856 ? -42.920 4.007 66.384 1.00 35.56 856 GLU A CA 1
ATOM 6363 C C . GLU A 1 856 ? -41.631 4.584 65.748 1.00 35.56 856 GLU A C 1
ATOM 6365 O O . GLU A 1 856 ? -41.476 5.774 65.500 1.00 35.56 856 GLU A O 1
ATOM 6370 N N . ARG A 1 857 ? -40.696 3.680 65.414 1.00 31.81 857 ARG A N 1
ATOM 6371 C CA . ARG A 1 857 ? -39.743 3.907 64.316 1.00 31.81 857 ARG A CA 1
ATOM 6372 C C . ARG A 1 857 ? -40.366 3.344 63.045 1.00 31.81 857 ARG A C 1
ATOM 6374 O O . ARG A 1 857 ? -40.544 2.125 62.978 1.00 31.81 857 ARG A O 1
ATOM 6381 N N . ASP A 1 858 ? -40.638 4.185 62.056 1.00 31.11 858 ASP A N 1
ATOM 6382 C CA . ASP A 1 858 ? -41.083 3.701 60.753 1.00 31.11 858 ASP A CA 1
ATOM 6383 C C . ASP A 1 858 ? -39.961 2.941 60.041 1.00 31.11 858 ASP A C 1
ATOM 6385 O O . ASP A 1 858 ? -38.847 3.431 59.851 1.00 31.11 858 ASP A O 1
ATOM 6389 N N . ILE A 1 859 ? -40.267 1.703 59.659 1.00 30.03 859 ILE A N 1
ATOM 6390 C CA . ILE A 1 859 ? -39.404 0.848 58.848 1.00 30.03 859 ILE A CA 1
ATOM 6391 C C . ILE A 1 859 ? -40.143 0.628 57.534 1.00 30.03 859 ILE A C 1
ATOM 6393 O O . ILE A 1 859 ? -41.118 -0.125 57.503 1.00 30.03 859 ILE A O 1
ATOM 6397 N N . ASN A 1 860 ? -39.660 1.243 56.452 1.00 29.39 860 ASN A N 1
ATOM 6398 C CA . ASN A 1 860 ? -40.162 0.987 55.102 1.00 29.39 860 ASN A CA 1
ATOM 6399 C C . ASN A 1 860 ? -39.985 -0.500 54.757 1.00 29.39 860 ASN A C 1
ATOM 6401 O O . ASN A 1 860 ? -38.897 -0.955 54.405 1.00 29.39 860 ASN A O 1
ATOM 6405 N N . ARG A 1 861 ? -41.066 -1.276 54.885 1.00 28.39 861 ARG A N 1
ATOM 6406 C CA . ARG A 1 861 ? -41.117 -2.692 54.514 1.00 28.39 861 ARG A CA 1
ATOM 6407 C C . ARG A 1 861 ? -41.694 -2.837 53.115 1.00 28.39 861 ARG A C 1
ATOM 6409 O O . ARG A 1 861 ? -42.908 -2.887 52.948 1.00 28.39 861 ARG A O 1
ATOM 6416 N N . VAL A 1 862 ? -40.810 -2.972 52.131 1.00 28.83 862 VAL A N 1
ATOM 6417 C CA . VAL A 1 862 ? -41.185 -3.420 50.786 1.00 28.83 862 VAL A CA 1
ATOM 6418 C C . VAL A 1 862 ? -41.778 -4.828 50.883 1.00 28.83 862 VAL A C 1
ATOM 6420 O O . VAL A 1 862 ? -41.118 -5.750 51.363 1.00 28.83 862 VAL A O 1
ATOM 6423 N N . PHE A 1 863 ? -43.017 -4.999 50.422 1.00 30.03 863 PHE A N 1
ATOM 6424 C CA . PHE A 1 863 ? -43.682 -6.300 50.315 1.00 30.03 863 PHE A CA 1
ATOM 6425 C C . PHE A 1 863 ? -43.706 -6.756 48.851 1.00 30.03 863 PHE A C 1
ATOM 6427 O O . PHE A 1 863 ? -44.745 -6.796 48.199 1.00 30.03 863 PHE A O 1
ATOM 6434 N N . ALA A 1 864 ? -42.531 -7.099 48.321 1.00 29.28 864 ALA A N 1
ATOM 6435 C CA . ALA A 1 864 ? -42.442 -7.763 47.026 1.00 29.28 864 ALA A CA 1
ATOM 6436 C C . ALA A 1 864 ? -43.032 -9.181 47.133 1.00 29.28 864 ALA A C 1
ATOM 6438 O O . ALA A 1 864 ? -42.671 -9.942 48.035 1.00 29.28 864 ALA A O 1
ATOM 6439 N N . HIS A 1 865 ? -43.921 -9.550 46.209 1.00 33.53 865 HIS A N 1
ATOM 6440 C CA . HIS A 1 865 ? -44.443 -10.911 46.098 1.00 33.53 865 HIS A CA 1
ATOM 6441 C C . HIS A 1 865 ? -44.256 -11.430 44.673 1.00 33.53 865 HIS A C 1
ATOM 6443 O O . HIS A 1 865 ? -44.756 -10.843 43.717 1.00 33.53 865 HIS A O 1
ATOM 6449 N N . THR A 1 866 ? -43.501 -12.518 44.532 1.00 29.61 866 THR A N 1
ATOM 6450 C CA . THR A 1 866 ? -43.127 -13.082 43.232 1.00 29.61 866 THR A CA 1
ATOM 6451 C C . THR A 1 866 ? -44.101 -14.186 42.835 1.00 29.61 866 THR A C 1
ATOM 6453 O O . THR A 1 866 ? -44.081 -15.277 43.406 1.00 29.61 866 THR A O 1
ATOM 6456 N N . PHE A 1 867 ? -44.932 -13.921 41.829 1.00 32.66 867 PHE A N 1
ATOM 6457 C CA . PHE A 1 867 ? -45.704 -14.965 41.154 1.00 32.66 867 PHE A CA 1
ATOM 6458 C C . PHE A 1 867 ? -44.753 -15.900 40.389 1.00 32.66 867 PHE A C 1
ATOM 6460 O O . PHE A 1 867 ? -43.764 -15.451 39.816 1.00 32.66 867 PHE A O 1
ATOM 6467 N N . SER A 1 868 ? -45.017 -17.207 40.417 1.00 27.00 868 SER A N 1
ATOM 6468 C CA . SER A 1 868 ? -44.162 -18.232 39.801 1.00 27.00 868 SER A CA 1
ATOM 6469 C C . SER A 1 868 ? -44.983 -19.460 39.392 1.00 27.00 868 SER A C 1
ATOM 6471 O O . SER A 1 868 ? -46.051 -19.701 39.951 1.00 27.00 868 SER A O 1
ATOM 6473 N N . GLY A 1 869 ? -44.487 -20.224 38.410 1.00 32.03 869 GLY A N 1
ATOM 6474 C CA . GLY A 1 869 ? -45.199 -21.369 37.814 1.00 32.03 869 GLY A CA 1
ATOM 6475 C C . GLY A 1 869 ? -45.977 -21.051 36.528 1.00 32.03 869 GLY A C 1
ATOM 6476 O O . GLY A 1 869 ? -46.873 -21.803 36.160 1.00 32.03 869 GLY A O 1
ATOM 6477 N N . LEU A 1 870 ? -45.651 -19.938 35.868 1.00 32.53 870 LEU A N 1
ATOM 6478 C CA . LEU A 1 870 ? -46.361 -19.421 34.694 1.00 32.53 870 LEU A CA 1
ATOM 6479 C C . LEU A 1 870 ? -45.879 -20.116 33.393 1.00 32.53 870 LEU A C 1
ATOM 6481 O O . LEU A 1 870 ? -44.760 -20.639 33.383 1.00 32.53 870 LEU A O 1
ATOM 6485 N N . PRO A 1 871 ? -46.687 -20.170 32.311 1.00 30.91 871 PRO A N 1
ATOM 6486 C CA . PRO A 1 871 ? -46.307 -20.845 31.061 1.00 30.91 871 PRO A CA 1
ATOM 6487 C C . PRO A 1 871 ? -45.062 -20.242 30.382 1.00 30.91 871 PRO A C 1
ATOM 6489 O O . PRO A 1 871 ? -44.737 -19.077 30.589 1.00 30.91 871 PRO A O 1
ATOM 6492 N N . GLN A 1 872 ? -44.362 -21.039 29.565 1.00 29.05 872 GLN A N 1
ATOM 6493 C CA . GLN A 1 872 ? -43.115 -20.620 28.907 1.00 29.05 872 GLN A CA 1
ATOM 6494 C C . GLN A 1 872 ? -43.325 -19.535 27.837 1.00 29.05 872 GLN A C 1
ATOM 6496 O O . GLN A 1 872 ? -44.237 -19.651 27.022 1.00 29.05 872 GLN A O 1
ATOM 6501 N N . GLY A 1 873 ? -42.381 -18.587 27.776 1.00 34.62 873 GLY A N 1
ATOM 6502 C CA . GLY A 1 873 ? -42.117 -17.748 26.601 1.00 34.62 873 GLY A CA 1
ATOM 6503 C C . GLY A 1 873 ? -43.007 -16.515 26.451 1.00 34.62 873 GLY A C 1
ATOM 6504 O O . GLY A 1 873 ? -43.677 -16.392 25.427 1.00 34.62 873 GLY A O 1
ATOM 6505 N N . THR A 1 874 ? -43.057 -15.638 27.468 1.00 37.06 874 THR A N 1
ATOM 6506 C CA . THR A 1 874 ? -43.342 -14.203 27.228 1.00 37.06 874 THR A CA 1
ATOM 6507 C C . THR A 1 874 ? -43.040 -13.263 28.406 1.00 37.06 874 THR A C 1
ATOM 6509 O O . THR A 1 874 ? -42.754 -12.101 28.141 1.00 37.06 874 THR A O 1
ATOM 6512 N N . TYR A 1 875 ? -43.120 -13.684 29.684 1.00 34.50 875 TYR A N 1
ATOM 6513 C CA . TYR A 1 875 ? -42.938 -12.779 30.846 1.00 34.50 875 TYR A CA 1
ATOM 6514 C C . TYR A 1 875 ? -42.287 -13.451 32.072 1.00 34.50 875 TYR A C 1
ATOM 6516 O O . TYR A 1 875 ? -42.690 -14.546 32.466 1.00 34.50 875 TYR A O 1
ATOM 6524 N N . GLN A 1 876 ? -41.337 -12.777 32.746 1.00 31.17 876 GLN A N 1
ATOM 6525 C CA . GLN A 1 876 ? -40.679 -13.315 33.962 1.00 31.17 876 GLN A CA 1
ATOM 6526 C C . GLN A 1 876 ? -41.367 -12.934 35.284 1.00 31.17 876 GLN A C 1
ATOM 6528 O O . GLN A 1 876 ? -41.366 -13.732 36.222 1.00 31.17 876 GLN A O 1
ATOM 6533 N N . SER A 1 877 ? -41.938 -11.730 35.396 1.00 32.00 877 SER A N 1
ATOM 6534 C CA . SER A 1 877 ? -42.737 -11.310 36.557 1.00 32.00 877 SER A CA 1
ATOM 6535 C C . SER A 1 877 ? -43.542 -10.035 36.277 1.00 32.00 877 SER A C 1
ATOM 6537 O O . SER A 1 877 ? -43.251 -9.284 35.343 1.00 32.00 877 SER A O 1
ATOM 6539 N N . ALA A 1 878 ? -44.543 -9.787 37.124 1.00 31.31 878 ALA A N 1
ATOM 6540 C CA . ALA A 1 878 ? -45.266 -8.523 37.209 1.00 31.31 878 ALA A CA 1
ATOM 6541 C C . ALA A 1 878 ? -45.356 -8.083 38.677 1.00 31.31 878 ALA A C 1
ATOM 6543 O O . ALA A 1 878 ? -45.529 -8.916 39.572 1.00 31.31 878 ALA A O 1
ATOM 6544 N N . SER A 1 879 ? -45.245 -6.778 38.921 1.00 32.38 879 SER A N 1
ATOM 6545 C CA . SER A 1 879 ? -45.322 -6.177 40.257 1.00 32.38 879 SER A CA 1
ATOM 6546 C C . SER A 1 879 ? -46.230 -4.951 40.248 1.00 32.38 879 SER A C 1
ATOM 6548 O O . SER A 1 879 ? -46.044 -4.053 39.426 1.00 32.38 879 SER A O 1
ATOM 6550 N N . LEU A 1 880 ? -47.173 -4.906 41.189 1.00 33.66 880 LEU A N 1
ATOM 6551 C CA . LEU A 1 880 ? -48.030 -3.753 41.456 1.00 33.66 880 LEU A CA 1
ATOM 6552 C C . LEU A 1 880 ? -47.551 -3.069 42.740 1.00 33.66 880 LEU A C 1
ATOM 6554 O O . LEU A 1 880 ? -47.604 -3.673 43.812 1.00 33.66 880 LEU A O 1
ATOM 6558 N N . GLU A 1 881 ? -47.092 -1.824 42.633 1.00 33.56 881 GLU A N 1
ATOM 6559 C CA . GLU A 1 881 ? -46.728 -0.997 43.785 1.00 33.56 881 GLU A CA 1
ATOM 6560 C C . GLU A 1 881 ? -47.860 -0.016 44.120 1.00 33.56 881 GLU A C 1
ATOM 6562 O O . GLU A 1 881 ? -48.440 0.612 43.235 1.00 33.56 881 GLU A O 1
ATOM 6567 N N . ILE A 1 882 ? -48.176 0.110 45.412 1.00 35.84 882 ILE A N 1
ATOM 6568 C CA . ILE A 1 882 ? -49.188 1.032 45.937 1.00 35.84 882 ILE A CA 1
ATOM 6569 C C . ILE A 1 882 ? -48.549 1.801 47.091 1.00 35.84 882 ILE A C 1
ATOM 6571 O O . ILE A 1 882 ? -48.122 1.199 48.079 1.00 35.84 882 ILE A O 1
ATOM 6575 N N . ARG A 1 883 ? -48.496 3.133 46.982 1.00 33.97 883 ARG A N 1
ATOM 6576 C CA . ARG A 1 883 ? -47.896 4.011 47.993 1.00 33.97 883 ARG A CA 1
ATOM 6577 C C . ARG A 1 883 ? -48.954 4.944 48.578 1.00 33.97 883 ARG A C 1
ATOM 6579 O O . ARG A 1 883 ? -49.598 5.697 47.853 1.00 33.97 883 ARG A O 1
ATOM 6586 N N . MET A 1 884 ? -49.146 4.862 49.892 1.00 39.75 884 MET A N 1
ATOM 6587 C CA . MET A 1 884 ? -50.195 5.582 50.623 1.00 39.75 884 MET A CA 1
ATOM 6588 C C . MET A 1 884 ? -49.655 6.859 51.275 1.00 39.75 884 MET A C 1
ATOM 6590 O O . MET A 1 884 ? -48.502 6.905 51.708 1.00 39.75 884 MET A O 1
ATOM 6594 N N . LYS A 1 885 ? -50.510 7.877 51.414 1.00 37.06 885 LYS A N 1
ATOM 6595 C CA . LYS A 1 885 ? -50.221 9.056 52.248 1.00 37.06 885 LYS A CA 1
ATOM 6596 C C . LYS A 1 885 ? -50.221 8.668 53.742 1.00 37.06 885 LYS A C 1
ATOM 6598 O O . LYS A 1 885 ? -50.980 7.773 54.127 1.00 37.06 885 LYS A O 1
ATOM 6603 N N . PRO A 1 886 ? -49.410 9.319 54.602 1.00 33.00 886 PRO A N 1
ATOM 6604 C CA . PRO A 1 886 ? -49.369 9.005 56.029 1.00 33.00 886 PRO A CA 1
ATOM 6605 C C . PRO A 1 886 ? -50.754 9.077 56.689 1.00 33.00 886 PRO A C 1
ATOM 6607 O O . PRO A 1 886 ? -51.500 10.034 56.475 1.00 33.00 886 PRO A O 1
ATOM 6610 N N . ASN A 1 887 ? -51.055 8.095 57.545 1.00 44.50 887 ASN A N 1
ATOM 6611 C CA . ASN A 1 887 ? -52.289 7.969 58.338 1.00 44.50 887 ASN A CA 1
ATOM 6612 C C . ASN A 1 887 ? -53.575 7.566 57.578 1.00 44.50 887 ASN A C 1
ATOM 6614 O O . ASN A 1 887 ? -54.671 7.773 58.100 1.00 44.50 887 ASN A O 1
ATOM 6618 N N . GLY A 1 888 ? -53.478 6.974 56.382 1.00 41.59 888 GLY A N 1
ATOM 6619 C CA . GLY A 1 888 ? -54.615 6.305 55.731 1.00 41.59 888 GLY A CA 1
ATOM 6620 C C . GLY A 1 888 ? -54.792 4.850 56.190 1.00 41.59 888 GLY A C 1
ATOM 6621 O O . GLY A 1 888 ? -53.867 4.054 56.055 1.00 41.59 888 GLY A O 1
ATOM 6622 N N . GLU A 1 889 ? -55.980 4.477 56.680 1.00 41.59 889 GLU A N 1
ATOM 6623 C CA . GLU A 1 889 ? -56.382 3.071 56.866 1.00 41.59 889 GLU A CA 1
ATOM 6624 C C . GLU A 1 889 ? -57.207 2.596 55.658 1.00 41.59 889 GLU A C 1
ATOM 6626 O O . GLU A 1 889 ? -58.169 3.262 55.276 1.00 41.59 889 GLU A O 1
ATOM 6631 N N . LEU A 1 890 ? -56.870 1.432 55.088 1.00 37.72 890 LEU A N 1
ATOM 6632 C CA . LEU A 1 890 ? -57.720 0.754 54.098 1.00 37.72 890 LEU A CA 1
ATOM 6633 C C . LEU A 1 890 ? -58.982 0.206 54.773 1.00 37.72 890 LEU A C 1
ATOM 6635 O O . LEU A 1 890 ? -58.900 -0.488 55.792 1.00 37.72 890 LEU A O 1
ATOM 6639 N N . SER A 1 891 ? -60.147 0.461 54.183 1.00 39.72 891 SER A N 1
ATOM 6640 C CA . SER A 1 891 ? -61.417 -0.094 54.643 1.00 39.72 891 SER A CA 1
ATOM 6641 C C . SER A 1 891 ? -61.765 -1.373 53.873 1.00 39.72 891 SER A C 1
ATOM 6643 O O . SER A 1 891 ? -61.466 -1.539 52.695 1.00 39.72 891 SER A O 1
ATOM 6645 N N . SER A 1 892 ? -62.478 -2.293 54.526 1.00 32.69 892 SER A N 1
ATOM 6646 C CA . SER A 1 892 ? -62.957 -3.541 53.897 1.00 32.69 892 SER A CA 1
ATOM 6647 C C . SER A 1 892 ? -64.043 -3.343 52.822 1.00 32.69 892 SER A C 1
ATOM 6649 O O . SER A 1 892 ? -64.595 -4.325 52.332 1.00 32.69 892 SER A O 1
ATOM 6651 N N . ASN A 1 893 ? -64.359 -2.092 52.468 1.00 34.25 893 ASN A N 1
ATOM 6652 C CA . ASN A 1 893 ? -65.387 -1.717 51.498 1.00 34.25 893 ASN A CA 1
ATOM 6653 C C . ASN A 1 893 ? -64.825 -0.921 50.303 1.00 34.25 893 ASN A C 1
ATOM 6655 O O . ASN A 1 893 ? -65.611 -0.427 49.494 1.00 34.25 893 ASN A O 1
ATOM 6659 N N . ASP A 1 894 ? -63.503 -0.758 50.212 1.00 34.16 894 ASP A N 1
ATOM 6660 C CA . ASP A 1 894 ? -62.861 0.066 49.185 1.00 34.16 894 ASP A CA 1
ATOM 6661 C C . ASP A 1 894 ? -62.966 -0.656 47.826 1.00 34.16 894 ASP A C 1
ATOM 6663 O O . ASP A 1 894 ? -62.489 -1.780 47.660 1.00 34.16 894 ASP A O 1
ATOM 6667 N N . LEU A 1 895 ? -63.685 -0.050 46.874 1.00 33.00 895 LEU A N 1
ATOM 6668 C CA . LEU A 1 895 ? -64.231 -0.745 45.704 1.00 33.00 895 LEU A CA 1
ATOM 6669 C C . LEU A 1 895 ? -63.516 -0.355 44.402 1.00 33.00 895 LEU A C 1
ATOM 6671 O O . LEU A 1 895 ? -63.616 0.783 43.950 1.00 33.00 895 LEU A O 1
ATOM 6675 N N . ILE A 1 896 ? -62.896 -1.332 43.739 1.00 33.44 896 ILE A N 1
ATOM 6676 C CA . ILE A 1 896 ? -62.401 -1.191 42.362 1.00 33.44 896 ILE A CA 1
ATOM 6677 C C . ILE A 1 896 ? -63.557 -1.517 41.399 1.00 33.44 896 ILE A C 1
ATOM 6679 O O . ILE A 1 896 ? -63.853 -2.686 41.149 1.00 33.44 896 ILE A O 1
ATOM 6683 N N . GLU A 1 897 ? -64.246 -0.496 40.874 1.00 33.03 897 GLU A N 1
ATOM 6684 C CA . GLU A 1 897 ? -65.318 -0.680 39.881 1.00 33.03 897 GLU A CA 1
ATOM 6685 C C . GLU A 1 897 ? -64.756 -0.701 38.449 1.00 33.03 897 GLU A C 1
ATOM 6687 O O . GLU A 1 897 ? -64.448 0.337 37.867 1.00 33.03 897 GLU A O 1
ATOM 6692 N N . LEU A 1 898 ? -64.693 -1.890 37.843 1.00 30.89 898 LEU A N 1
ATOM 6693 C CA . LEU A 1 898 ? -64.470 -2.046 36.403 1.00 30.89 898 LEU A CA 1
ATOM 6694 C C . LEU A 1 898 ? -65.791 -1.819 35.651 1.00 30.89 898 LEU A C 1
ATOM 6696 O O . LEU A 1 898 ? -66.790 -2.480 35.944 1.00 30.89 898 LEU A O 1
ATOM 6700 N N . SER A 1 899 ? -65.813 -0.923 34.658 1.00 30.55 899 SER A N 1
ATOM 6701 C CA . SER A 1 899 ? -67.020 -0.675 33.857 1.00 30.55 899 SER A CA 1
ATOM 6702 C C . SER A 1 899 ? -66.741 -0.531 32.368 1.00 30.55 899 SER A C 1
ATOM 6704 O O . SER A 1 899 ? -65.967 0.332 31.963 1.00 30.55 899 SER A O 1
ATOM 6706 N N . PHE A 1 900 ? -67.440 -1.326 31.561 1.00 33.75 900 PHE A N 1
ATOM 6707 C CA . PHE A 1 900 ? -67.308 -1.344 30.108 1.00 33.75 900 PHE A CA 1
ATOM 6708 C C . PHE A 1 900 ? -68.296 -0.379 29.443 1.00 33.75 900 PHE A C 1
ATOM 6710 O O . PHE A 1 900 ? -69.498 -0.395 29.741 1.00 33.75 900 PHE A O 1
ATOM 6717 N N . THR A 1 901 ? -67.793 0.418 28.505 1.00 31.81 901 THR A N 1
ATOM 6718 C CA . THR A 1 901 ? -68.585 1.217 27.564 1.00 31.81 901 THR A CA 1
ATOM 6719 C C . THR A 1 901 ? -68.293 0.793 26.131 1.00 31.81 901 THR A C 1
ATOM 6721 O O . THR A 1 901 ? -67.219 0.266 25.860 1.00 31.81 901 THR A O 1
ATOM 6724 N N . ASP A 1 902 ? -69.227 1.044 25.215 1.00 33.38 902 ASP A N 1
ATOM 6725 C CA . ASP A 1 902 ? -68.925 1.007 23.780 1.00 33.38 902 ASP A CA 1
ATOM 6726 C C . ASP A 1 902 ? -68.012 2.171 23.347 1.00 33.38 902 ASP A C 1
ATOM 6728 O O . ASP A 1 902 ? -67.815 3.136 24.091 1.00 33.38 902 ASP A O 1
ATOM 6732 N N . ASP A 1 903 ? -67.511 2.111 22.110 1.00 29.91 903 ASP A N 1
ATOM 6733 C CA . ASP A 1 903 ? -66.669 3.126 21.449 1.00 29.91 903 ASP A CA 1
ATOM 6734 C C . ASP A 1 903 ? -67.356 4.510 21.320 1.00 29.91 903 ASP A C 1
ATOM 6736 O O . ASP A 1 903 ? -66.782 5.466 20.802 1.00 29.91 903 ASP A O 1
ATOM 6740 N N . SER A 1 904 ? -68.616 4.626 21.755 1.00 29.39 904 SER A N 1
ATOM 6741 C CA . SER A 1 904 ? -69.410 5.859 21.829 1.00 29.39 904 SER A CA 1
ATOM 6742 C C . SER A 1 904 ? -69.716 6.297 23.274 1.00 29.39 904 SER A C 1
ATOM 6744 O O . SER A 1 904 ? -70.496 7.231 23.477 1.00 29.39 904 SER A O 1
ATOM 6746 N N . GLY A 1 905 ? -69.110 5.653 24.278 1.00 31.09 905 GLY A N 1
ATOM 6747 C CA . GLY A 1 905 ? -69.167 6.024 25.695 1.00 31.09 905 GLY A CA 1
ATOM 6748 C C . GLY A 1 905 ? -70.380 5.510 26.483 1.00 31.09 905 GLY A C 1
ATOM 6749 O O . GLY A 1 905 ? -70.618 5.980 27.597 1.00 31.09 905 GLY A O 1
ATOM 6750 N N . ASN A 1 906 ? -71.168 4.563 25.960 1.00 32.81 906 ASN A N 1
ATOM 6751 C CA . ASN A 1 906 ? -72.385 4.081 26.630 1.00 32.81 906 ASN A CA 1
ATOM 6752 C C . ASN A 1 906 ? -72.133 2.790 27.419 1.00 32.81 906 ASN A C 1
ATOM 6754 O O . ASN A 1 906 ? -71.658 1.801 26.863 1.00 32.81 906 ASN A O 1
ATOM 6758 N N . ARG A 1 907 ? -72.506 2.759 28.709 1.00 37.62 907 ARG A N 1
ATOM 6759 C CA . ARG A 1 907 ? -72.428 1.539 29.539 1.00 37.62 907 ARG A CA 1
ATOM 6760 C C . ARG A 1 907 ? -73.411 0.472 29.042 1.00 37.62 907 ARG A C 1
ATOM 6762 O O . ARG A 1 907 ? -74.616 0.720 28.958 1.00 37.62 907 ARG A O 1
ATOM 6769 N N . VAL A 1 908 ? -72.902 -0.730 28.773 1.00 31.42 908 VAL A N 1
ATOM 6770 C CA . VAL A 1 908 ? -73.693 -1.863 28.258 1.00 31.42 908 VAL A CA 1
ATOM 6771 C C . VAL A 1 908 ? -74.545 -2.487 29.382 1.00 31.42 908 VAL A C 1
ATOM 6773 O O . VAL A 1 908 ? -74.144 -2.515 30.545 1.00 31.42 908 VAL A O 1
ATOM 6776 N N . HIS A 1 909 ? -75.768 -2.931 29.066 1.00 29.36 909 HIS A N 1
ATOM 6777 C CA . HIS A 1 909 ? -76.855 -3.124 30.046 1.00 29.36 909 HIS A CA 1
ATOM 6778 C C . HIS A 1 909 ? -77.568 -4.502 29.892 1.00 29.36 909 HIS A C 1
ATOM 6780 O O . HIS A 1 909 ? -77.131 -5.333 29.102 1.00 29.36 909 HIS A O 1
ATOM 6786 N N . PRO A 1 910 ? -78.636 -4.811 30.654 1.00 41.72 910 PRO A N 1
ATOM 6787 C CA . PRO A 1 910 ? -78.579 -5.456 31.963 1.00 41.72 910 PRO A CA 1
ATOM 6788 C C . PRO A 1 910 ? -78.808 -6.982 31.976 1.00 41.72 910 PRO A C 1
ATOM 6790 O O . PRO A 1 910 ? -79.864 -7.465 31.570 1.00 41.72 910 PRO A O 1
ATOM 6793 N N . GLY A 1 911 ? -77.920 -7.675 32.697 1.00 33.69 911 GLY A N 1
ATOM 6794 C CA . GLY A 1 911 ? -78.271 -8.744 33.641 1.00 33.69 911 GLY A CA 1
ATOM 6795 C C . GLY A 1 911 ? -78.438 -10.172 33.111 1.00 33.69 911 GLY A C 1
ATOM 6796 O O . GLY A 1 911 ? -78.986 -10.400 32.043 1.00 33.69 911 GLY A O 1
ATOM 6797 N N . TRP A 1 912 ? -78.055 -11.132 33.960 1.00 24.44 912 TRP A N 1
ATOM 6798 C CA . TRP A 1 912 ? -78.623 -12.480 34.127 1.00 24.44 912 TRP A CA 1
ATOM 6799 C C . TRP A 1 912 ? -78.273 -12.948 35.555 1.00 24.44 912 TRP A C 1
ATOM 6801 O O . TRP A 1 912 ? -77.228 -12.574 36.083 1.00 24.44 912 TRP A O 1
ATOM 6811 N N . GLN A 1 913 ? -79.134 -13.742 36.199 1.00 33.03 913 GLN A N 1
ATOM 6812 C CA . GLN A 1 913 ? -78.849 -14.373 37.498 1.00 33.03 913 GLN A CA 1
ATOM 6813 C C . GLN A 1 913 ? -78.856 -15.893 37.335 1.00 33.03 913 GLN A C 1
ATOM 6815 O O . GLN A 1 913 ? -79.895 -16.456 36.991 1.00 33.03 913 GLN A O 1
ATOM 6820 N N . VAL A 1 914 ? -77.736 -16.559 37.631 1.00 25.86 914 VAL A N 1
ATOM 6821 C CA . VAL A 1 914 ? -77.674 -18.016 37.823 1.00 25.86 914 VAL A CA 1
ATOM 6822 C C . VAL A 1 914 ? -76.710 -18.322 38.971 1.00 25.86 914 VAL A C 1
ATOM 6824 O O . VAL A 1 914 ? -75.622 -17.762 39.042 1.00 25.86 914 VAL A O 1
ATOM 6827 N N . GLU A 1 915 ? -77.130 -19.212 39.866 1.00 29.66 915 GLU A N 1
ATOM 6828 C CA . GLU A 1 915 ? -76.388 -19.692 41.034 1.00 29.66 915 GLU A CA 1
ATOM 6829 C C . GLU A 1 915 ? -76.029 -21.172 40.802 1.00 29.66 915 GLU A C 1
ATOM 6831 O O . GLU A 1 915 ? -76.901 -21.964 40.434 1.00 29.66 915 GLU A O 1
ATOM 6836 N N . ILE A 1 916 ? -74.758 -21.557 40.973 1.00 23.95 916 ILE A N 1
ATOM 6837 C CA . ILE A 1 916 ? -74.276 -22.941 40.800 1.00 23.95 916 ILE A CA 1
ATOM 6838 C C . ILE A 1 916 ? -73.369 -23.298 41.988 1.00 23.95 916 ILE A C 1
ATOM 6840 O O . ILE A 1 916 ? -72.513 -22.509 42.376 1.00 23.95 916 ILE A O 1
ATOM 6844 N N . GLY A 1 917 ? -73.620 -24.457 42.608 1.00 26.81 917 GLY A N 1
ATOM 6845 C CA . GLY A 1 917 ? -73.141 -24.789 43.957 1.00 26.81 917 GLY A CA 1
ATOM 6846 C C . GLY A 1 917 ? -71.935 -25.736 44.060 1.00 26.81 917 GLY A C 1
ATOM 6847 O O . GLY A 1 917 ? -71.198 -25.976 43.109 1.00 26.81 917 GLY A O 1
ATOM 6848 N N . THR A 1 918 ? -71.749 -26.280 45.265 1.00 35.09 918 THR A N 1
ATOM 6849 C CA . THR A 1 918 ? -70.520 -26.936 45.740 1.00 35.09 918 THR A CA 1
ATOM 6850 C C . THR A 1 918 ? -70.515 -28.466 45.644 1.00 35.09 918 THR A C 1
ATOM 6852 O O . THR A 1 918 ? -71.520 -29.117 45.929 1.00 35.09 918 THR A O 1
ATOM 6855 N N . LEU A 1 919 ? -69.338 -29.055 45.374 1.00 26.59 919 LEU A N 1
ATOM 6856 C CA . LEU A 1 919 ? -68.881 -30.332 45.955 1.00 26.59 919 LEU A CA 1
ATOM 6857 C C . LEU A 1 919 ? -67.383 -30.580 45.683 1.00 26.59 919 LEU A C 1
ATOM 6859 O O . LEU A 1 919 ? -66.776 -29.903 44.860 1.00 26.59 919 LEU A O 1
ATOM 6863 N N . ALA A 1 920 ? -66.783 -31.534 46.401 1.00 33.78 920 ALA A N 1
ATOM 6864 C CA . ALA A 1 920 ? -65.345 -31.815 46.372 1.00 33.78 920 ALA A CA 1
ATOM 6865 C C . ALA A 1 920 ? -64.995 -33.082 45.569 1.00 33.78 920 ALA A C 1
ATOM 6867 O O . ALA A 1 920 ? -65.708 -34.083 45.642 1.00 33.78 920 ALA A O 1
ATOM 6868 N N . GLY A 1 921 ? -63.852 -33.068 44.875 1.00 29.23 921 GLY A N 1
ATOM 6869 C CA . GLY A 1 921 ? -63.285 -34.234 44.190 1.00 29.23 921 GLY A CA 1
ATOM 6870 C C . GLY A 1 921 ? -62.185 -33.852 43.195 1.00 29.23 921 GLY A C 1
ATOM 6871 O O . GLY A 1 921 ? -62.271 -32.822 42.537 1.00 29.23 921 GLY A O 1
ATOM 6872 N N . THR A 1 922 ? -61.135 -34.666 43.085 1.00 39.50 922 THR A N 1
ATOM 6873 C CA . THR A 1 922 ? -59.981 -34.399 42.211 1.00 39.50 922 THR A CA 1
ATOM 6874 C C . THR A 1 922 ? -60.236 -34.802 40.758 1.00 39.50 922 THR A C 1
ATOM 6876 O O . THR A 1 922 ? -60.293 -35.997 40.465 1.00 39.50 922 THR A O 1
ATOM 6879 N N . SER A 1 923 ? -60.316 -33.837 39.839 1.00 25.70 923 SER A N 1
ATOM 6880 C CA . SER A 1 923 ? -59.684 -33.874 38.500 1.00 25.70 923 SER A CA 1
ATOM 6881 C C . SER A 1 923 ? -60.080 -32.644 37.677 1.00 25.70 923 SER A C 1
ATOM 6883 O O . SER A 1 923 ? -61.226 -32.206 37.722 1.00 25.70 923 SER A O 1
ATOM 6885 N N . TRP A 1 924 ? -59.132 -32.101 36.911 1.00 26.00 924 TRP A N 1
ATOM 6886 C CA . TRP A 1 924 ? -59.416 -31.122 35.861 1.00 26.00 924 TRP A CA 1
ATOM 6887 C C . TRP A 1 924 ? -59.678 -31.858 34.542 1.00 26.00 924 TRP A C 1
ATOM 6889 O O . TRP A 1 924 ? -58.976 -32.815 34.216 1.00 26.00 924 TRP A O 1
ATOM 6899 N N . THR A 1 925 ? -60.638 -31.377 33.757 1.00 23.88 925 THR A N 1
ATOM 6900 C CA . THR A 1 925 ? -60.783 -31.726 32.337 1.00 23.88 925 THR A CA 1
ATOM 6901 C C . THR A 1 925 ? -60.917 -30.440 31.544 1.00 23.88 925 THR A C 1
ATOM 6903 O O . THR A 1 925 ? -61.823 -29.651 31.808 1.00 23.88 925 THR A O 1
ATOM 6906 N N . THR A 1 926 ? -60.013 -30.225 30.593 1.00 31.48 926 THR A N 1
ATOM 6907 C CA . THR A 1 926 ? -60.009 -29.048 29.726 1.00 31.48 926 THR A CA 1
ATOM 6908 C C . THR A 1 926 ? -61.153 -29.104 28.715 1.00 31.48 926 THR A C 1
ATOM 6910 O O . THR A 1 926 ? -61.484 -30.155 28.167 1.00 31.48 926 THR A O 1
ATOM 6913 N N . GLY A 1 927 ? -61.760 -27.948 28.460 1.00 28.19 927 GLY A N 1
ATOM 6914 C CA . GLY A 1 927 ? -62.765 -27.751 27.423 1.00 28.19 927 GLY A CA 1
ATOM 6915 C C . GLY A 1 927 ? -62.744 -26.293 26.987 1.00 28.19 927 GLY A C 1
ATOM 6916 O O . GLY A 1 927 ? -62.666 -25.406 27.833 1.00 28.19 927 GLY A O 1
ATOM 6917 N N . ASN A 1 928 ? -62.764 -26.049 25.678 1.00 29.02 928 ASN A N 1
ATOM 6918 C CA . ASN A 1 928 ? -62.573 -24.710 25.124 1.00 29.02 928 ASN A CA 1
ATOM 6919 C C . ASN A 1 928 ? -63.724 -23.779 25.539 1.00 29.02 928 ASN A C 1
ATOM 6921 O O . ASN A 1 928 ? -64.893 -24.090 25.298 1.00 29.02 928 ASN A O 1
ATOM 6925 N N . ILE A 1 929 ? -63.386 -22.628 26.121 1.00 31.72 929 ILE A N 1
ATOM 6926 C CA . ILE A 1 929 ? -64.337 -21.579 26.500 1.00 31.72 929 ILE A CA 1
ATOM 6927 C C . ILE A 1 929 ? -64.276 -20.473 25.441 1.00 31.72 929 ILE A C 1
ATOM 6929 O O . ILE A 1 929 ? -63.196 -20.020 25.074 1.00 31.72 929 ILE A O 1
ATOM 6933 N N . GLY A 1 930 ? -65.438 -20.078 24.915 1.00 33.28 930 GLY A N 1
ATOM 6934 C CA . GLY A 1 930 ? -65.567 -18.959 23.975 1.00 33.28 930 GLY A CA 1
ATOM 6935 C C . GLY A 1 930 ? -65.681 -17.607 24.685 1.00 33.28 930 GLY A C 1
ATOM 6936 O O . GLY A 1 930 ? -65.937 -17.547 25.888 1.00 33.28 930 GLY A O 1
ATOM 6937 N N . SER A 1 931 ? -65.522 -16.521 23.929 1.00 24.00 931 SER A N 1
ATOM 6938 C CA . SER A 1 931 ? -65.528 -15.150 24.450 1.00 24.00 931 SER A CA 1
ATOM 6939 C C . SER A 1 931 ? -66.814 -14.776 25.208 1.00 24.00 931 SER A C 1
ATOM 6941 O O . SER A 1 931 ? -67.917 -15.210 24.868 1.00 24.00 931 SER A O 1
ATOM 6943 N N . GLY A 1 932 ? -66.668 -13.922 26.230 1.00 31.86 932 GLY A N 1
ATOM 6944 C CA . GLY A 1 932 ? -67.794 -13.310 26.948 1.00 31.86 932 GLY A CA 1
ATOM 6945 C C . GLY A 1 932 ? -68.237 -13.991 28.252 1.00 31.86 932 GLY A C 1
ATOM 6946 O O . GLY A 1 932 ? -69.412 -13.895 28.601 1.00 31.86 932 GLY A O 1
ATOM 6947 N N . GLN A 1 933 ? -67.338 -14.659 28.986 1.00 28.73 933 GLN A N 1
ATOM 6948 C CA . GLN A 1 933 ? -67.601 -15.093 30.370 1.00 28.73 933 GLN A CA 1
ATOM 6949 C C . GLN A 1 933 ? -66.902 -14.190 31.396 1.00 28.73 933 GLN A C 1
ATOM 6951 O O . GLN A 1 933 ? -65.805 -13.695 31.157 1.00 28.73 933 GLN A O 1
ATOM 6956 N N . THR A 1 934 ? -67.545 -13.986 32.548 1.00 29.59 934 THR A N 1
ATOM 6957 C CA . THR A 1 934 ? -67.036 -13.171 33.664 1.00 29.59 934 THR A CA 1
ATOM 6958 C C . THR A 1 934 ? -66.555 -14.070 34.799 1.00 29.59 934 THR A C 1
ATOM 6960 O O . THR A 1 934 ? -67.284 -14.973 35.211 1.00 29.59 934 THR A O 1
ATOM 6963 N N . PHE A 1 935 ? -65.376 -13.787 35.355 1.00 30.38 935 PHE A N 1
ATOM 6964 C CA . PHE A 1 935 ? -64.918 -14.392 36.607 1.00 30.38 935 PHE A CA 1
ATOM 6965 C C . PHE A 1 935 ? -65.267 -13.510 37.809 1.00 30.38 935 PHE A C 1
ATOM 6967 O O . PHE A 1 935 ? -65.029 -12.306 37.795 1.00 30.38 935 PHE A O 1
ATOM 6974 N N . ASN A 1 936 ? -65.801 -14.130 38.865 1.00 31.80 936 ASN A N 1
ATOM 6975 C CA . ASN A 1 936 ? -65.998 -13.507 40.174 1.00 31.80 936 ASN A CA 1
ATOM 6976 C C . ASN A 1 936 ? -64.993 -14.109 41.161 1.00 31.80 936 ASN A C 1
ATOM 6978 O O . ASN A 1 936 ? -64.999 -15.323 41.371 1.00 31.80 936 ASN A O 1
ATOM 6982 N N . LEU A 1 937 ? -64.171 -13.270 41.792 1.00 34.00 937 LEU A N 1
ATOM 6983 C CA . LEU A 1 937 ? -63.215 -13.689 42.816 1.00 34.00 937 LEU A CA 1
ATOM 6984 C C . LEU A 1 937 ? -63.763 -13.358 44.215 1.00 34.00 937 LEU A C 1
ATOM 6986 O O . LEU A 1 937 ? -63.593 -12.248 44.714 1.00 34.00 937 LEU A O 1
ATOM 6990 N N . ASP A 1 938 ? -64.443 -14.316 44.848 1.00 35.50 938 ASP A N 1
ATOM 6991 C CA . ASP A 1 938 ? -64.931 -14.161 46.225 1.00 35.50 938 ASP A CA 1
ATOM 6992 C C . ASP A 1 938 ? -63.794 -14.378 47.239 1.00 35.50 938 ASP A C 1
ATOM 6994 O O . ASP A 1 938 ? -63.456 -15.504 47.610 1.00 35.50 938 ASP A O 1
ATOM 6998 N N . LEU A 1 939 ? -63.214 -13.273 47.709 1.00 37.84 939 LEU A N 1
ATOM 6999 C CA . LEU A 1 939 ? -62.128 -13.268 48.693 1.00 37.84 939 LEU A CA 1
ATOM 7000 C C . LEU A 1 939 ? -62.589 -13.577 50.133 1.00 37.84 939 LEU A C 1
ATOM 7002 O O . LEU A 1 939 ? -61.743 -13.737 51.014 1.00 37.84 939 LEU A O 1
ATOM 7006 N N . SER A 1 940 ? -63.897 -13.709 50.403 1.00 35.06 940 SER A N 1
ATOM 7007 C CA . SER A 1 940 ? -64.434 -13.865 51.770 1.00 35.06 940 SER A CA 1
ATOM 7008 C C . SER A 1 940 ? -64.035 -15.167 52.484 1.00 35.06 940 SER A C 1
ATOM 7010 O O . SER A 1 940 ? -64.211 -15.281 53.698 1.00 35.06 940 SER A O 1
ATOM 7012 N N . ASN A 1 941 ? -63.471 -16.138 51.756 1.00 34.34 941 ASN A N 1
ATOM 7013 C CA . ASN A 1 941 ? -63.100 -17.461 52.269 1.00 34.34 941 ASN A CA 1
ATOM 7014 C C . ASN A 1 941 ? -61.581 -17.683 52.444 1.00 34.34 941 ASN A C 1
ATOM 7016 O O . ASN A 1 941 ? -61.167 -18.794 52.787 1.00 34.34 941 ASN A O 1
ATOM 7020 N N . LEU A 1 942 ? -60.736 -16.658 52.265 1.00 34.53 942 LEU A N 1
ATOM 7021 C CA . LEU A 1 942 ? -59.295 -16.756 52.544 1.00 34.53 942 LEU A CA 1
ATOM 7022 C C . LEU A 1 942 ? -59.017 -16.790 54.058 1.00 34.53 942 LEU A C 1
ATOM 7024 O O . LEU A 1 942 ? -58.823 -15.767 54.714 1.00 34.53 942 LEU A O 1
ATOM 7028 N N . SER A 1 943 ? -58.976 -17.997 54.627 1.00 35.44 943 SER A N 1
ATOM 7029 C CA . SER A 1 943 ? -58.548 -18.217 56.013 1.00 35.44 943 SER A CA 1
ATOM 7030 C C . SER A 1 943 ? -57.089 -17.802 56.238 1.00 35.44 943 SER A C 1
ATOM 7032 O O . SER A 1 943 ? -56.266 -17.914 55.333 1.00 35.44 943 SER A O 1
ATOM 7034 N N . SER A 1 944 ? -56.743 -17.388 57.462 1.00 38.06 944 SER A N 1
ATOM 7035 C CA . SER A 1 944 ? -55.397 -16.933 57.848 1.00 38.06 944 SER A CA 1
ATOM 7036 C C . SER A 1 944 ? -54.329 -18.035 57.712 1.00 38.06 944 SER A C 1
ATOM 7038 O O . SER A 1 944 ? -54.048 -18.775 58.657 1.00 38.06 944 SER A O 1
ATOM 7040 N N . GLY A 1 945 ? -53.755 -18.132 56.517 1.00 37.00 945 GLY A N 1
ATOM 7041 C CA . GLY A 1 945 ? -52.848 -19.183 56.062 1.00 37.00 945 GLY A CA 1
ATOM 7042 C C . GLY A 1 945 ? -52.933 -19.233 54.539 1.00 37.00 945 GLY A C 1
ATOM 7043 O O . GLY A 1 945 ? -53.829 -19.872 53.997 1.00 37.00 945 GLY A O 1
ATOM 7044 N N . GLY A 1 946 ? -52.070 -18.460 53.872 1.00 32.66 946 GLY A N 1
ATOM 7045 C CA . GLY A 1 946 ? -52.248 -18.073 52.470 1.00 32.66 946 GLY A CA 1
ATOM 7046 C C . GLY A 1 946 ? -52.412 -19.246 51.500 1.00 32.66 946 GLY A C 1
ATOM 7047 O O . GLY A 1 946 ? -51.754 -20.275 51.628 1.00 32.66 946 GLY A O 1
ATOM 7048 N N . THR A 1 947 ? -53.284 -19.062 50.510 1.00 32.84 947 THR A N 1
ATOM 7049 C CA . THR A 1 947 ? -53.444 -19.956 49.358 1.00 32.84 947 THR A CA 1
ATOM 7050 C C . THR A 1 947 ? -53.432 -19.097 48.100 1.00 32.84 947 THR A C 1
ATOM 7052 O O . THR A 1 947 ? -54.253 -18.191 47.973 1.00 32.84 947 THR A O 1
ATOM 7055 N N . THR A 1 948 ? -52.493 -19.356 47.193 1.00 33.38 948 THR A N 1
ATOM 7056 C CA . THR A 1 948 ? -52.394 -18.649 45.911 1.00 33.38 948 THR A CA 1
ATOM 7057 C C . THR A 1 948 ? -53.533 -19.081 44.990 1.00 33.38 948 THR A C 1
ATOM 7059 O O . THR A 1 948 ? -53.789 -20.276 44.848 1.00 33.38 948 THR A O 1
ATOM 7062 N N . ILE A 1 949 ? -54.196 -18.119 44.348 1.00 34.97 949 ILE A N 1
ATOM 7063 C CA . ILE A 1 949 ? -55.126 -18.374 43.243 1.00 34.97 949 ILE A CA 1
ATOM 7064 C C . ILE A 1 949 ? -54.411 -17.948 41.964 1.00 34.97 949 ILE A C 1
ATOM 7066 O O . ILE A 1 949 ? -54.065 -16.779 41.813 1.00 34.97 949 ILE A O 1
ATOM 7070 N N . ASP A 1 950 ? -54.159 -18.908 41.080 1.00 35.22 950 ASP A N 1
ATOM 7071 C CA . ASP A 1 950 ? -53.552 -18.667 39.772 1.00 35.22 950 ASP A CA 1
ATOM 7072 C C . ASP A 1 950 ? -54.640 -18.336 38.738 1.00 35.22 950 ASP A C 1
ATOM 7074 O O . ASP A 1 950 ? -55.647 -19.041 38.628 1.00 35.22 950 ASP A O 1
ATOM 7078 N N . LEU A 1 951 ? -54.438 -17.239 38.007 1.00 33.84 951 LEU A N 1
ATOM 7079 C CA . LEU A 1 951 ? -55.352 -16.719 36.987 1.00 33.84 951 LEU A CA 1
ATOM 7080 C C . LEU A 1 951 ? -54.795 -16.871 35.562 1.00 33.84 951 LEU A C 1
ATOM 7082 O O . LEU A 1 951 ? -55.548 -16.714 34.600 1.00 33.84 951 LEU A O 1
ATOM 7086 N N . LEU A 1 952 ? -53.507 -17.190 35.390 1.00 34.72 952 LEU A N 1
ATOM 7087 C CA . LEU A 1 952 ? -52.876 -17.183 34.068 1.00 34.72 952 LEU A CA 1
ATOM 7088 C C . LEU A 1 952 ? -53.339 -18.281 33.092 1.00 34.72 952 LEU A C 1
ATOM 7090 O O . LEU A 1 952 ? -53.302 -18.011 31.892 1.00 34.72 952 LEU A O 1
ATOM 7094 N N . PRO A 1 953 ? -53.889 -19.442 33.511 1.00 32.97 953 PRO A N 1
ATOM 7095 C CA . PRO A 1 953 ? -54.517 -20.391 32.583 1.00 32.97 953 PRO A CA 1
ATOM 7096 C C . PRO A 1 953 ? -55.747 -19.862 31.814 1.00 32.97 953 PRO A C 1
ATOM 7098 O O . PRO A 1 953 ? -56.376 -20.634 31.091 1.00 32.97 953 PRO A O 1
ATOM 7101 N N . GLN A 1 954 ? -56.139 -18.593 31.997 1.00 34.31 954 GLN A N 1
ATOM 7102 C CA . GLN A 1 954 ? -57.371 -18.000 31.458 1.00 34.31 954 GLN A CA 1
ATOM 7103 C C . GLN A 1 954 ? -57.143 -16.808 30.506 1.00 34.31 954 GLN A C 1
ATOM 7105 O O . GLN A 1 954 ? -58.084 -16.390 29.836 1.00 34.31 954 GLN A O 1
ATOM 7110 N N . LEU A 1 955 ? -55.921 -16.267 30.416 1.00 34.72 955 LEU A N 1
ATOM 7111 C CA . LEU A 1 955 ? -55.599 -15.028 29.683 1.00 34.72 955 LEU A CA 1
ATOM 7112 C C . LEU A 1 955 ? -55.028 -15.304 28.275 1.00 34.72 955 LEU A C 1
ATOM 7114 O O . LEU A 1 955 ? -53.940 -14.858 27.927 1.00 34.72 955 LEU A O 1
ATOM 7118 N N . GLY A 1 956 ? -55.735 -16.099 27.470 1.00 35.25 956 GLY A N 1
ATOM 7119 C CA . GLY A 1 956 ? -55.250 -16.517 26.148 1.00 35.25 956 GLY A CA 1
ATOM 7120 C C . GLY A 1 956 ? -55.339 -15.432 25.062 1.00 35.25 956 GLY A C 1
ATOM 7121 O O . GLY A 1 956 ? -56.414 -14.883 24.847 1.00 35.25 956 GLY A O 1
ATOM 7122 N N . GLN A 1 957 ? -54.232 -15.219 24.336 1.00 33.09 957 GLN A N 1
ATOM 7123 C CA . GLN A 1 957 ? -54.124 -14.500 23.048 1.00 33.09 957 GLN A CA 1
ATOM 7124 C C . GLN A 1 957 ? -54.829 -13.129 22.948 1.00 33.09 957 GLN A C 1
ATOM 7126 O O . GLN A 1 957 ? -55.621 -12.901 22.035 1.00 33.09 957 GLN A O 1
ATOM 7131 N N . TYR A 1 958 ? -54.475 -12.193 23.835 1.00 31.53 958 TYR A N 1
ATOM 7132 C CA . TYR A 1 958 ? -54.709 -10.756 23.637 1.00 31.53 958 TYR A CA 1
ATOM 7133 C C . TYR A 1 958 ? -53.479 -9.955 24.087 1.00 31.53 958 TYR A C 1
ATOM 7135 O O . TYR A 1 958 ? -52.829 -10.326 25.061 1.00 31.53 958 TYR A O 1
ATOM 7143 N N . GLU A 1 959 ? -53.154 -8.884 23.361 1.00 26.86 959 GLU A N 1
ATOM 7144 C CA . GLU A 1 959 ? -51.812 -8.270 23.360 1.00 26.86 959 GLU A CA 1
ATOM 7145 C C . GLU A 1 959 ? -51.676 -7.023 24.258 1.00 26.86 959 GLU A C 1
ATOM 7147 O O . GLU A 1 959 ? -50.576 -6.501 24.417 1.00 26.86 959 GLU A O 1
ATOM 7152 N N . PHE A 1 960 ? -52.765 -6.554 24.885 1.00 28.84 960 PHE A N 1
ATOM 7153 C CA . PHE A 1 960 ? -52.791 -5.302 25.660 1.00 28.84 960 PHE A CA 1
ATOM 7154 C C . PHE A 1 960 ? -53.553 -5.439 26.989 1.00 28.84 960 PHE A C 1
ATOM 7156 O O . PHE A 1 960 ? -54.533 -6.182 27.086 1.00 28.84 960 PHE A O 1
ATOM 7163 N N . LEU A 1 961 ? -53.137 -4.667 28.001 1.00 31.86 961 LEU A N 1
ATOM 7164 C CA . L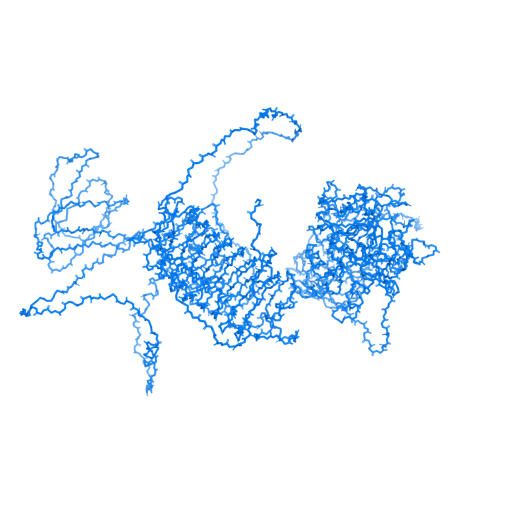EU A 1 961 ? -53.815 -4.521 29.295 1.00 31.86 961 LEU A CA 1
ATOM 7165 C C . LEU A 1 961 ? -53.804 -3.046 29.729 1.00 31.86 961 LEU A C 1
ATOM 7167 O O . LEU A 1 961 ? -52.865 -2.594 30.382 1.00 31.86 961 LEU A O 1
ATOM 7171 N N . ASP A 1 962 ? -54.858 -2.308 29.386 1.00 31.09 962 ASP A N 1
ATOM 7172 C CA . ASP A 1 962 ? -55.012 -0.907 29.790 1.00 31.09 962 ASP A CA 1
ATOM 7173 C C . ASP A 1 962 ? -55.528 -0.757 31.228 1.00 31.09 962 ASP A C 1
ATOM 7175 O O . ASP A 1 962 ? -56.467 -1.435 31.657 1.00 31.09 962 ASP A O 1
ATOM 7179 N N . VAL A 1 963 ? -54.950 0.201 31.960 1.00 31.61 963 VAL A N 1
ATOM 7180 C CA . VAL A 1 963 ? -55.364 0.584 33.317 1.00 31.61 963 VAL A CA 1
ATOM 7181 C C . VAL A 1 963 ? -55.411 2.109 33.421 1.00 31.61 963 VAL A C 1
ATOM 7183 O O . VAL A 1 963 ? -54.380 2.761 33.577 1.00 31.61 963 VAL A O 1
ATOM 7186 N N . LEU A 1 964 ? -56.614 2.689 33.376 1.00 32.53 964 LEU A N 1
ATOM 7187 C CA . LEU A 1 964 ? -56.823 4.118 33.625 1.00 32.53 964 LEU A CA 1
ATOM 7188 C C . LEU A 1 964 ? -57.230 4.362 35.084 1.00 32.53 964 LEU A C 1
ATOM 7190 O O . LEU A 1 964 ? -58.167 3.745 35.592 1.00 32.53 964 LEU A O 1
ATOM 7194 N N . VAL A 1 965 ? -56.550 5.303 35.738 1.00 33.75 965 VAL A N 1
ATOM 7195 C CA . VAL A 1 965 ? -56.816 5.726 37.121 1.00 33.75 965 VAL A CA 1
ATOM 7196 C C . VAL A 1 965 ? -57.545 7.071 37.116 1.00 33.75 965 VAL A C 1
ATOM 7198 O O . VAL A 1 965 ? -57.202 7.962 36.341 1.00 33.75 965 VAL A O 1
ATOM 7201 N N . VAL A 1 966 ? -58.527 7.237 38.004 1.00 28.84 966 VAL A N 1
ATOM 7202 C CA . VAL A 1 966 ? -59.170 8.528 38.297 1.00 28.84 966 VAL A CA 1
ATOM 7203 C C . VAL A 1 966 ? -58.993 8.827 39.787 1.00 28.84 966 VAL A C 1
ATOM 7205 O O . VAL A 1 966 ? -59.128 7.932 40.617 1.00 28.84 966 VAL A O 1
ATOM 7208 N N . ASP A 1 967 ? -58.647 10.074 40.102 1.00 36.56 967 ASP A N 1
ATOM 7209 C CA . ASP A 1 967 ? -58.281 10.550 41.441 1.00 36.56 967 ASP A CA 1
ATOM 7210 C C . ASP A 1 967 ? -59.427 10.473 42.474 1.00 36.56 967 ASP A C 1
ATOM 7212 O O . ASP A 1 967 ? -60.525 10.973 42.227 1.00 36.56 967 ASP A O 1
ATOM 7216 N N . ASP A 1 968 ? -59.120 9.942 43.665 1.00 32.94 968 ASP A N 1
ATOM 7217 C CA . ASP A 1 968 ? -59.694 10.437 44.925 1.00 32.94 968 ASP A CA 1
ATOM 7218 C C . ASP A 1 968 ? -58.635 10.484 46.050 1.00 32.94 968 ASP A C 1
ATOM 7220 O O . ASP A 1 968 ? -58.480 9.577 46.876 1.00 32.94 968 ASP A O 1
ATOM 7224 N N . THR A 1 969 ? -57.898 11.597 46.048 1.00 40.59 969 THR A N 1
ATOM 7225 C CA . THR A 1 969 ? -57.234 12.317 47.150 1.00 40.59 969 THR A CA 1
ATOM 7226 C C . THR A 1 969 ? -56.151 11.603 47.973 1.00 40.59 969 THR A C 1
ATOM 7228 O O . THR A 1 969 ? -55.357 12.270 48.649 1.00 40.59 969 THR A O 1
ATOM 7231 N N . SER A 1 970 ? -56.021 10.282 47.880 1.00 41.62 970 SER A N 1
ATOM 7232 C CA . SER A 1 970 ? -55.224 9.432 48.785 1.00 41.62 970 SER A CA 1
ATOM 7233 C C . SER A 1 970 ? -53.997 8.757 48.150 1.00 41.62 970 SER A C 1
ATOM 7235 O O . SER A 1 970 ? -53.085 8.359 48.878 1.00 41.62 970 SER A O 1
ATOM 7237 N N . VAL A 1 971 ? -53.931 8.705 46.817 1.00 36.75 971 VAL A N 1
ATOM 7238 C CA . VAL A 1 971 ? -52.833 8.142 46.005 1.00 36.75 971 VAL A CA 1
ATOM 7239 C C . VAL A 1 971 ? -52.139 9.282 45.243 1.00 36.75 971 VAL A C 1
ATOM 7241 O O . VAL A 1 971 ? -52.798 10.262 44.906 1.00 36.75 971 VAL A O 1
ATOM 7244 N N . ASP A 1 972 ? -50.825 9.189 45.005 1.00 34.22 972 ASP A N 1
ATOM 7245 C CA . ASP A 1 972 ? -50.081 10.166 44.177 1.00 34.22 972 ASP A CA 1
ATOM 7246 C C . ASP A 1 972 ? -49.966 9.704 42.712 1.00 34.22 972 ASP A C 1
ATOM 7248 O O . ASP A 1 972 ? -50.304 10.456 41.805 1.00 34.22 972 ASP A O 1
ATOM 7252 N N . TYR A 1 973 ? -49.548 8.454 42.475 1.00 32.81 973 TYR A N 1
ATOM 7253 C CA . TYR A 1 973 ? -49.700 7.744 41.196 1.00 32.81 973 TYR A CA 1
ATOM 7254 C C . TYR A 1 973 ? -49.593 6.220 41.405 1.00 32.81 973 TYR A C 1
ATOM 7256 O O . TYR A 1 973 ? -49.311 5.758 42.513 1.00 32.81 973 TYR A O 1
ATOM 7264 N N . MET A 1 974 ? -49.802 5.435 40.341 1.00 35.16 974 MET A N 1
ATOM 7265 C CA . MET A 1 974 ? -49.475 4.002 40.279 1.00 35.16 974 MET A CA 1
ATOM 7266 C C . MET A 1 974 ? -48.720 3.710 38.972 1.00 35.16 974 MET A C 1
ATOM 7268 O O . MET A 1 974 ? -49.137 4.192 37.921 1.00 35.16 974 MET A O 1
ATOM 7272 N N . LYS A 1 975 ? -47.631 2.926 39.019 1.00 32.41 975 LYS A N 1
ATOM 7273 C CA . LYS A 1 975 ? -46.902 2.419 37.834 1.00 32.41 975 LYS A CA 1
ATOM 7274 C C . LYS A 1 975 ? -46.974 0.891 37.842 1.00 32.41 975 LYS A C 1
ATOM 7276 O O . LYS A 1 975 ? -46.558 0.254 38.807 1.00 32.41 975 LYS A O 1
ATOM 7281 N N . LEU A 1 976 ? -47.523 0.311 36.777 1.00 32.69 976 LEU A N 1
ATOM 7282 C CA . LEU A 1 976 ? -47.464 -1.128 36.521 1.00 32.69 976 LEU A CA 1
ATOM 7283 C C . LEU A 1 976 ? -46.161 -1.428 35.773 1.00 32.69 976 LEU A C 1
ATOM 7285 O O . LEU A 1 976 ? -45.822 -0.719 34.829 1.00 32.69 976 LEU A O 1
ATOM 7289 N N . ILE A 1 977 ? -45.438 -2.473 36.180 1.00 31.59 977 ILE A N 1
ATOM 7290 C CA . ILE A 1 977 ? -44.242 -2.939 35.469 1.00 31.59 977 ILE A CA 1
ATOM 7291 C C . ILE A 1 977 ? -44.458 -4.396 35.062 1.00 31.59 977 ILE A C 1
ATOM 7293 O O . ILE A 1 977 ? -44.567 -5.284 35.912 1.00 31.59 977 ILE A O 1
ATOM 7297 N N . VAL A 1 978 ? -44.504 -4.619 33.750 1.00 29.97 978 VAL A N 1
ATOM 7298 C CA . VAL A 1 978 ? -44.572 -5.931 33.098 1.00 29.97 978 VAL A CA 1
ATOM 7299 C C . VAL A 1 978 ? -43.226 -6.167 32.416 1.00 29.97 978 VAL A C 1
ATOM 7301 O O . VAL A 1 978 ? -42.781 -5.321 31.645 1.00 29.97 978 VAL A O 1
ATOM 7304 N N . ARG A 1 979 ? -42.542 -7.279 32.714 1.00 32.75 979 ARG A N 1
ATOM 7305 C CA . ARG A 1 979 ? -41.229 -7.595 32.120 1.00 32.75 979 ARG A CA 1
ATOM 7306 C C . ARG A 1 979 ? -41.336 -8.743 31.128 1.00 32.75 979 ARG A C 1
ATOM 7308 O O . ARG A 1 979 ? -41.469 -9.893 31.554 1.00 32.75 979 ARG A O 1
ATOM 7315 N N . GLY A 1 980 ? -41.278 -8.391 29.843 1.00 33.69 980 GLY A N 1
ATOM 7316 C CA . GLY A 1 980 ? -41.243 -9.321 28.715 1.00 33.69 980 GLY A CA 1
ATOM 7317 C C . GLY A 1 980 ? -40.033 -10.260 28.723 1.00 33.69 980 GLY A C 1
ATOM 7318 O O . GLY A 1 980 ? -39.113 -10.115 29.542 1.00 33.69 980 GLY A O 1
ATOM 7319 N N . ASP A 1 981 ? -40.038 -11.221 27.800 1.00 36.94 981 ASP A N 1
ATOM 7320 C CA . ASP A 1 981 ? -38.901 -12.106 27.553 1.00 36.94 981 ASP A CA 1
ATOM 7321 C C . ASP A 1 981 ? -37.634 -11.281 27.306 1.00 36.94 981 ASP A C 1
ATOM 7323 O O . ASP A 1 981 ? -37.603 -10.335 26.525 1.00 36.94 981 ASP A O 1
ATOM 7327 N N . SER A 1 982 ? -36.594 -11.597 28.074 1.00 47.59 982 SER A N 1
ATOM 7328 C CA . SER A 1 982 ? -35.468 -10.691 28.302 1.00 47.59 982 SER A CA 1
ATOM 7329 C C . SER A 1 982 ? -34.331 -10.919 27.305 1.00 47.59 982 SER A C 1
ATOM 7331 O O . SER A 1 982 ? -33.225 -11.282 27.712 1.00 47.59 982 SER A O 1
ATOM 7333 N N . TYR A 1 983 ? -34.642 -10.730 26.026 1.00 63.78 983 TYR A N 1
ATOM 7334 C CA . TYR A 1 983 ? -33.665 -10.515 24.958 1.00 63.78 983 TYR A CA 1
ATOM 7335 C C . TYR A 1 983 ? -33.299 -9.029 24.890 1.00 63.78 983 TYR A C 1
ATOM 7337 O O . TYR A 1 983 ? -34.061 -8.181 25.363 1.00 63.78 983 TYR A O 1
ATOM 7345 N N . SER A 1 984 ? -32.134 -8.707 24.329 1.00 83.81 984 SER A N 1
ATOM 7346 C CA . SER A 1 984 ? -31.786 -7.315 24.041 1.00 83.81 984 SER A CA 1
ATOM 7347 C C . SER A 1 984 ? -32.722 -6.733 22.969 1.00 83.81 984 SER A C 1
ATOM 7349 O O . SER A 1 984 ? -32.983 -7.415 21.981 1.00 83.81 984 SER A O 1
ATOM 7351 N N . PRO A 1 985 ? -33.191 -5.476 23.110 1.00 86.19 985 PRO A N 1
ATOM 7352 C CA . PRO A 1 985 ? -33.928 -4.783 22.052 1.00 86.19 985 PRO A CA 1
ATOM 7353 C C . PRO A 1 985 ? -33.052 -4.395 20.843 1.00 86.19 985 PRO A C 1
ATOM 7355 O O . PRO A 1 985 ? -33.564 -3.782 19.917 1.00 86.19 985 PRO A O 1
ATOM 7358 N N . ALA A 1 986 ? -31.755 -4.729 20.853 1.00 91.38 986 ALA A N 1
ATOM 7359 C CA . ALA A 1 986 ? -30.875 -4.651 19.688 1.00 91.38 986 ALA A CA 1
ATOM 7360 C C . ALA A 1 986 ? -30.945 -5.893 18.774 1.00 91.38 986 ALA A C 1
ATOM 7362 O O . ALA A 1 986 ? -30.461 -5.817 17.648 1.00 91.38 986 ALA A O 1
ATOM 7363 N N . VAL A 1 987 ? -31.521 -7.013 19.238 1.00 88.62 987 VAL A N 1
ATOM 7364 C CA . VAL A 1 987 ? -31.580 -8.262 18.455 1.00 88.62 987 VAL A CA 1
ATOM 7365 C C . VAL A 1 987 ? -32.603 -8.150 17.324 1.00 88.62 987 VAL A C 1
ATOM 7367 O O . VAL A 1 987 ? -33.719 -7.690 17.570 1.00 88.62 987 VAL A O 1
ATOM 7370 N N . ASP A 1 988 ? -32.248 -8.612 16.120 1.00 88.44 988 ASP A N 1
ATOM 7371 C CA . ASP A 1 988 ? -33.078 -8.548 14.903 1.00 88.44 988 ASP A CA 1
ATOM 7372 C C . ASP A 1 988 ? -33.547 -7.111 14.548 1.00 88.44 988 ASP A C 1
ATOM 7374 O O . ASP A 1 988 ? -34.639 -6.914 14.003 1.00 88.44 988 ASP A O 1
ATOM 7378 N N . ALA A 1 989 ? -32.750 -6.086 14.881 1.00 89.81 989 ALA A N 1
ATOM 7379 C CA . ALA A 1 989 ? -33.195 -4.687 14.866 1.00 89.81 989 ALA A CA 1
ATOM 7380 C C . ALA A 1 989 ? -32.307 -3.690 14.088 1.00 89.81 989 ALA A C 1
ATOM 7382 O O . ALA A 1 989 ? -32.671 -2.516 14.022 1.00 89.81 989 ALA A O 1
ATOM 7383 N N . ALA A 1 990 ? -31.191 -4.110 13.479 1.00 91.50 990 ALA A N 1
ATOM 7384 C CA . ALA A 1 990 ? -30.380 -3.255 12.601 1.00 91.50 990 ALA A CA 1
ATOM 7385 C C . ALA A 1 990 ? -30.931 -3.176 11.163 1.00 91.50 990 ALA A C 1
ATOM 7387 O O . ALA A 1 990 ? -31.900 -3.847 10.799 1.00 91.50 990 ALA A O 1
ATOM 7388 N N . ASN A 1 991 ? -30.309 -2.339 10.325 1.00 90.56 991 ASN A N 1
ATOM 7389 C CA . ASN A 1 991 ? -30.728 -2.112 8.942 1.00 90.56 991 ASN A CA 1
ATOM 7390 C C . ASN A 1 991 ? -30.615 -3.397 8.084 1.00 90.56 991 ASN A C 1
ATOM 7392 O O . ASN A 1 991 ? -29.506 -3.816 7.756 1.00 90.56 991 ASN A O 1
ATOM 7396 N N . PRO A 1 992 ? -31.724 -3.996 7.604 1.00 87.06 992 PRO A N 1
ATOM 7397 C CA . PRO A 1 992 ? -31.685 -5.253 6.851 1.00 87.06 992 PRO A CA 1
ATOM 7398 C C . PRO A 1 992 ? -31.254 -5.083 5.382 1.00 87.06 992 PRO A C 1
ATOM 7400 O O . PRO A 1 992 ? -31.285 -6.048 4.621 1.00 87.06 992 PRO A O 1
ATOM 7403 N N . SER A 1 993 ? -30.918 -3.861 4.948 1.00 87.19 993 SER A N 1
ATOM 7404 C CA . SER A 1 993 ? -30.505 -3.545 3.569 1.00 87.19 993 SER A CA 1
ATOM 7405 C C . SER A 1 993 ? -29.041 -3.118 3.439 1.00 87.19 993 SER A C 1
ATOM 7407 O O . SER A 1 993 ? -28.540 -3.058 2.318 1.00 87.19 993 SER A O 1
ATOM 7409 N N . TYR A 1 994 ? -28.371 -2.785 4.547 1.00 84.88 994 TYR A N 1
ATOM 7410 C CA . TYR A 1 994 ? -26.987 -2.313 4.551 1.00 84.88 994 TYR A CA 1
ATOM 7411 C C . TYR A 1 994 ? -26.348 -2.604 5.915 1.00 84.88 994 TYR A C 1
ATOM 7413 O O . TYR A 1 994 ? -26.737 -2.004 6.914 1.00 84.88 994 TYR A O 1
ATOM 7421 N N . PHE A 1 995 ? -25.426 -3.566 5.945 1.00 87.88 995 PHE A N 1
ATOM 7422 C CA . PHE A 1 995 ? -24.728 -4.062 7.135 1.00 87.88 995 PHE A CA 1
ATOM 7423 C C . PHE A 1 995 ? -23.423 -4.765 6.696 1.00 87.88 995 PHE A C 1
ATOM 7425 O O . PHE A 1 995 ? -23.366 -5.266 5.565 1.00 87.88 995 PHE A O 1
ATOM 7432 N N . PRO A 1 996 ? -22.368 -4.819 7.532 1.00 90.19 996 PRO A N 1
ATOM 7433 C CA . PRO A 1 996 ? -21.153 -5.575 7.233 1.00 90.19 996 PRO A CA 1
ATOM 7434 C C . PRO A 1 996 ? -21.444 -7.079 7.179 1.00 90.19 996 PRO A C 1
ATOM 7436 O O . PRO A 1 996 ? -22.295 -7.590 7.904 1.00 90.19 996 PRO A O 1
ATOM 7439 N N . SER A 1 997 ? -20.703 -7.821 6.351 1.00 93.25 997 SER A N 1
ATOM 7440 C CA . SER A 1 997 ? -20.879 -9.275 6.201 1.00 93.25 997 SER A CA 1
ATOM 7441 C C . SER A 1 997 ? -20.666 -10.058 7.503 1.00 93.25 997 SER A C 1
ATOM 7443 O O . SER A 1 997 ? -21.170 -11.177 7.621 1.00 93.25 997 SER A O 1
ATOM 7445 N N . THR A 1 998 ? -19.961 -9.479 8.478 1.00 94.62 998 THR A N 1
ATOM 7446 C CA . THR A 1 998 ? -19.680 -10.049 9.799 1.00 94.62 998 THR A CA 1
ATOM 7447 C C . THR A 1 998 ? -19.810 -9.016 10.922 1.00 94.62 998 THR A C 1
ATOM 7449 O O . THR A 1 998 ? -19.702 -7.816 10.690 1.00 94.62 998 THR A O 1
ATOM 7452 N N . ASP A 1 999 ? -19.998 -9.476 12.160 1.00 94.69 999 ASP A N 1
ATOM 7453 C CA . ASP A 1 999 ? -19.816 -8.667 13.373 1.00 94.69 999 ASP A CA 1
ATOM 7454 C C . ASP A 1 999 ? -18.331 -8.471 13.741 1.00 94.69 999 ASP A C 1
ATOM 7456 O O . ASP A 1 999 ? -17.445 -8.910 13.000 1.00 94.69 999 ASP A O 1
ATOM 7460 N N . GLN A 1 1000 ? -18.042 -7.803 14.866 1.00 95.06 1000 GLN A N 1
ATOM 7461 C CA . GLN A 1 1000 ? -16.679 -7.485 15.323 1.00 95.06 1000 GLN A CA 1
ATOM 7462 C C . GLN A 1 1000 ? -15.781 -8.724 15.495 1.00 95.06 1000 GLN A C 1
ATOM 7464 O O . GLN A 1 1000 ? -14.559 -8.613 15.523 1.00 95.06 1000 GLN A O 1
ATOM 7469 N N . ARG A 1 1001 ? -16.372 -9.917 15.624 1.00 93.00 1001 ARG A N 1
ATOM 7470 C CA . ARG A 1 1001 ? -15.675 -11.189 15.845 1.00 93.00 1001 ARG A CA 1
ATOM 7471 C C . ARG A 1 1001 ? -15.461 -11.989 14.559 1.00 93.00 1001 ARG A C 1
ATOM 7473 O O . ARG A 1 1001 ? -14.891 -13.073 14.619 1.00 93.00 1001 ARG A O 1
ATOM 7480 N N . GLY A 1 1002 ? -15.966 -11.513 13.420 1.00 91.44 1002 GLY A N 1
ATOM 7481 C CA . GLY A 1 1002 ? -16.031 -12.298 12.186 1.00 91.44 1002 GLY A CA 1
ATOM 7482 C C . GLY A 1 1002 ? -17.252 -13.228 12.095 1.00 91.44 1002 GLY A C 1
ATOM 7483 O O . GLY A 1 1002 ? -17.307 -14.065 11.196 1.00 91.44 1002 GLY A O 1
ATOM 7484 N N . VAL A 1 1003 ? -18.254 -13.108 12.981 1.00 91.19 1003 VAL A N 1
ATOM 7485 C CA . VAL A 1 1003 ? -19.485 -13.917 12.890 1.00 91.19 1003 VAL A CA 1
ATOM 7486 C C . VAL A 1 1003 ? -20.387 -13.355 11.798 1.00 91.19 1003 VAL A C 1
ATOM 7488 O O . VAL A 1 1003 ? -20.790 -12.198 11.866 1.00 91.19 1003 VAL A O 1
ATOM 7491 N N . SER A 1 1004 ? -20.721 -14.170 10.794 1.00 91.56 1004 SER A N 1
ATOM 7492 C CA . SER A 1 1004 ? -21.509 -13.738 9.632 1.00 91.56 1004 SER A CA 1
ATOM 7493 C C . SER A 1 1004 ? -22.902 -13.225 10.003 1.00 91.56 1004 SER A C 1
ATOM 7495 O O . SER A 1 1004 ? -23.592 -13.856 10.804 1.00 91.56 1004 SER A O 1
ATOM 7497 N N . ARG A 1 1005 ? -23.349 -12.138 9.369 1.00 91.94 1005 ARG A N 1
ATOM 7498 C CA . ARG A 1 1005 ? -24.684 -11.551 9.572 1.00 91.94 1005 ARG A CA 1
ATOM 7499 C C . ARG A 1 1005 ? -25.643 -11.880 8.410 1.00 91.94 1005 ARG A C 1
ATOM 7501 O O . ARG A 1 1005 ? -25.187 -11.948 7.266 1.00 91.94 1005 ARG A O 1
ATOM 7508 N N . PRO A 1 1006 ? -26.962 -12.022 8.645 1.00 89.31 1006 PRO A N 1
ATOM 7509 C CA . PRO A 1 1006 ? -27.618 -12.141 9.944 1.00 89.31 1006 PRO A CA 1
ATOM 7510 C C . PRO A 1 1006 ? -27.562 -13.577 10.500 1.00 89.31 1006 PRO A C 1
ATOM 7512 O O . PRO A 1 1006 ? -27.523 -14.547 9.741 1.00 89.31 1006 PRO A O 1
ATOM 7515 N N . GLN A 1 1007 ? -27.629 -13.719 11.823 1.00 81.25 1007 GLN A N 1
ATOM 7516 C CA . GLN A 1 1007 ? -27.841 -14.998 12.522 1.00 81.25 1007 GLN A CA 1
ATOM 7517 C C . GLN A 1 1007 ? -29.310 -15.223 12.926 1.00 81.25 1007 GLN A C 1
ATOM 7519 O O . GLN A 1 1007 ? -29.696 -16.354 13.239 1.00 81.25 1007 GLN A O 1
ATOM 7524 N N . GLY A 1 1008 ? -30.122 -14.161 12.926 1.00 81.12 1008 GLY A N 1
ATOM 7525 C CA . GLY A 1 1008 ? -31.553 -14.184 13.224 1.00 81.12 1008 GLY A CA 1
ATOM 7526 C C . GLY A 1 1008 ? -32.441 -13.971 11.991 1.00 81.12 1008 GLY A C 1
ATOM 7527 O O . GLY A 1 1008 ? -32.241 -14.577 10.936 1.00 81.12 1008 GLY A O 1
ATOM 7528 N N . SER A 1 1009 ? -33.472 -13.141 12.139 1.00 83.12 1009 SER A N 1
ATOM 7529 C CA . SER A 1 1009 ? -34.349 -12.674 11.058 1.00 83.12 1009 SER A CA 1
ATOM 7530 C C . SER A 1 1009 ? -33.923 -11.333 10.436 1.00 83.12 1009 SER A C 1
ATOM 7532 O O . SER A 1 1009 ? -34.369 -11.017 9.329 1.00 83.12 1009 SER A O 1
ATOM 7534 N N . ALA A 1 1010 ? -33.031 -10.594 11.096 1.00 88.00 1010 ALA A N 1
ATOM 7535 C CA . ALA A 1 1010 ? -32.349 -9.384 10.631 1.00 88.00 1010 ALA A CA 1
ATOM 7536 C C . ALA A 1 1010 ? -30.956 -9.300 11.309 1.00 88.00 1010 ALA A C 1
ATOM 7538 O O . ALA A 1 1010 ? -30.679 -10.119 12.182 1.00 88.00 1010 ALA A O 1
ATOM 7539 N N . PRO A 1 1011 ? -30.049 -8.389 10.908 1.00 92.44 1011 PRO A N 1
ATOM 7540 C CA . PRO A 1 1011 ? -28.833 -8.132 11.686 1.00 92.44 1011 PRO A CA 1
ATOM 7541 C C . PRO A 1 1011 ? -29.149 -7.456 13.033 1.00 92.44 1011 PRO A C 1
ATOM 7543 O O . PRO A 1 1011 ? -30.174 -6.781 13.181 1.00 92.44 1011 PRO A O 1
ATOM 7546 N N . ASP A 1 1012 ? -28.237 -7.580 13.994 1.00 94.00 1012 ASP A N 1
ATOM 7547 C CA . ASP A 1 1012 ? -28.329 -6.936 15.311 1.00 94.00 1012 ASP A CA 1
ATOM 7548 C C . ASP A 1 1012 ? -27.723 -5.520 15.339 1.00 94.00 1012 ASP A C 1
ATOM 7550 O O . ASP A 1 1012 ? -26.714 -5.249 14.684 1.00 94.00 1012 ASP A O 1
ATOM 7554 N N . ILE A 1 1013 ? -28.296 -4.620 16.150 1.00 96.31 1013 ILE A N 1
ATOM 7555 C CA . ILE A 1 1013 ? -27.759 -3.263 16.377 1.00 96.31 1013 ILE A CA 1
ATOM 7556 C C . ILE A 1 1013 ? -26.444 -3.354 17.168 1.00 96.31 1013 ILE A C 1
ATOM 7558 O O . ILE A 1 1013 ? -26.387 -3.971 18.232 1.00 96.31 1013 ILE A O 1
ATOM 7562 N N . GLY A 1 1014 ? -25.410 -2.655 16.701 1.00 96.75 1014 GLY A N 1
ATOM 7563 C CA . GLY A 1 1014 ? -24.092 -2.582 17.330 1.00 96.75 1014 GLY A CA 1
ATOM 7564 C C . GLY A 1 1014 ? -23.140 -3.708 16.921 1.00 96.75 1014 GLY A C 1
ATOM 7565 O O . GLY A 1 1014 ? -23.431 -4.523 16.050 1.00 96.75 1014 GLY A O 1
ATOM 7566 N N . ALA A 1 1015 ? -21.974 -3.749 17.565 1.00 96.50 1015 ALA A N 1
ATOM 7567 C CA . ALA A 1 1015 ? -20.793 -4.491 17.103 1.00 96.50 1015 ALA A CA 1
ATOM 7568 C C . ALA A 1 1015 ? -20.850 -6.030 17.251 1.00 96.50 1015 ALA A C 1
ATOM 7570 O O . ALA A 1 1015 ? -19.888 -6.715 16.909 1.00 96.50 1015 ALA A O 1
ATOM 7571 N N . TYR A 1 1016 ? -21.944 -6.593 17.770 1.00 95.31 1016 TYR A N 1
ATOM 7572 C CA . TYR A 1 1016 ? -22.073 -8.020 18.083 1.00 95.31 1016 TYR A CA 1
ATOM 7573 C C . TYR A 1 1016 ? -23.374 -8.592 17.515 1.00 95.31 1016 TYR A C 1
ATOM 7575 O O . TYR A 1 1016 ? -24.439 -8.023 17.731 1.00 95.31 1016 TYR A O 1
ATOM 7583 N N . GLU A 1 1017 ? -23.285 -9.760 16.879 1.00 93.06 1017 GLU A N 1
ATOM 7584 C CA . GLU A 1 1017 ? -24.418 -10.501 16.311 1.00 93.06 1017 GLU A CA 1
ATOM 7585 C C . GLU A 1 1017 ? -24.790 -11.724 17.179 1.00 93.06 1017 GLU A C 1
ATOM 7587 O O . GLU A 1 1017 ? -23.967 -12.609 17.455 1.00 93.06 1017 GLU A O 1
ATOM 7592 N N . PHE A 1 1018 ? -26.046 -11.807 17.618 1.00 87.44 1018 PHE A N 1
ATOM 7593 C CA . PHE A 1 1018 ? -26.543 -12.871 18.484 1.00 87.44 1018 PHE A CA 1
ATOM 7594 C C . PHE A 1 1018 ? -26.820 -14.181 17.722 1.00 87.44 1018 PHE A C 1
ATOM 7596 O O . PHE A 1 1018 ? -27.766 -14.310 16.947 1.00 87.44 1018 PHE A O 1
ATOM 7603 N N . GLN A 1 1019 ? -26.028 -15.219 18.010 1.00 80.00 1019 GLN A N 1
ATOM 7604 C CA . GLN A 1 1019 ? -26.163 -16.530 17.366 1.00 80.00 1019 GLN A CA 1
ATOM 7605 C C . GLN A 1 1019 ? -27.376 -17.331 17.872 1.00 80.00 1019 GLN A C 1
ATOM 7607 O O . GLN A 1 1019 ? -27.438 -17.762 19.030 1.00 80.00 1019 GLN A O 1
ATOM 7612 N N . VAL A 1 1020 ? -28.316 -17.640 16.975 1.00 62.69 1020 VAL A N 1
ATOM 7613 C CA . VAL A 1 1020 ? -29.518 -18.426 17.296 1.00 62.69 1020 VAL A CA 1
ATOM 7614 C C . VAL A 1 1020 ? -29.220 -19.933 17.307 1.00 62.69 1020 VAL A C 1
ATOM 7616 O O . VAL A 1 1020 ? -29.420 -20.648 16.328 1.00 62.69 1020 VAL A O 1
ATOM 7619 N N . GLY A 1 1021 ? -28.798 -20.446 18.465 1.00 52.19 1021 GLY A N 1
ATOM 7620 C CA . GLY A 1 1021 ? -28.723 -21.890 18.745 1.00 52.19 1021 GLY A CA 1
ATOM 7621 C C . GLY A 1 1021 ? -27.314 -22.470 18.880 1.00 52.19 1021 GLY A C 1
ATOM 7622 O O . GLY A 1 1021 ? -27.183 -23.630 19.275 1.00 52.19 1021 GLY A O 1
ATOM 7623 N N . GLY A 1 1022 ? -26.279 -21.664 18.636 1.00 45.28 1022 GLY A N 1
ATOM 7624 C CA . GLY A 1 1022 ? -24.945 -21.916 19.178 1.00 45.28 1022 GLY A CA 1
ATOM 7625 C C . GLY A 1 1022 ? -24.934 -21.801 20.709 1.00 45.28 1022 GLY A C 1
ATOM 7626 O O . GLY A 1 1022 ? -25.827 -21.203 21.318 1.00 45.28 1022 GLY A O 1
ATOM 7627 N N . GLY A 1 1023 ? -23.920 -22.385 21.346 1.00 45.84 1023 GLY A N 1
ATOM 7628 C CA . GLY A 1 1023 ? -23.554 -21.982 22.701 1.00 45.84 1023 GLY A CA 1
ATOM 7629 C C . GLY A 1 1023 ? -22.800 -20.658 22.622 1.00 45.84 1023 GLY A C 1
ATOM 7630 O O . GLY A 1 1023 ? -21.848 -20.557 21.858 1.00 45.84 1023 GLY A O 1
ATOM 7631 N N . ASP A 1 1024 ? -23.218 -19.655 23.392 1.00 49.34 1024 ASP A N 1
ATOM 7632 C CA . ASP A 1 1024 ? -22.457 -18.411 23.563 1.00 49.34 1024 ASP A CA 1
ATOM 7633 C C . ASP A 1 1024 ? -21.237 -18.735 24.447 1.00 49.34 1024 ASP A C 1
ATOM 7635 O O . ASP A 1 1024 ? -21.317 -18.683 25.682 1.00 49.34 1024 ASP A O 1
ATOM 7639 N N . ASP A 1 1025 ? -20.167 -19.220 23.801 1.00 45.62 1025 ASP A N 1
ATOM 7640 C CA . ASP A 1 1025 ? -18.978 -19.827 24.414 1.00 45.62 1025 ASP A CA 1
ATOM 7641 C C . ASP A 1 1025 ? -18.213 -18.801 25.263 1.00 45.62 1025 ASP A C 1
ATOM 7643 O O . ASP A 1 1025 ? -17.327 -18.078 24.815 1.00 45.62 1025 ASP A O 1
ATOM 7647 N N . GLY A 1 1026 ? -18.615 -18.719 26.531 1.00 45.09 1026 GLY A N 1
ATOM 7648 C CA . GLY A 1 1026 ? -18.099 -17.747 27.485 1.00 45.09 1026 GLY A CA 1
ATOM 7649 C C . GLY A 1 1026 ? -16.634 -17.974 27.894 1.00 45.09 1026 GLY A C 1
ATOM 7650 O O . GLY A 1 1026 ? -16.073 -19.049 27.674 1.00 45.09 1026 GLY A O 1
ATOM 7651 N N . PRO A 1 1027 ? -16.031 -16.994 28.595 1.00 38.22 1027 PRO A N 1
ATOM 7652 C CA . PRO A 1 1027 ? -14.578 -16.860 28.785 1.00 38.22 1027 PRO A CA 1
ATOM 7653 C C . PRO A 1 1027 ? -13.878 -17.918 29.677 1.00 38.22 1027 PRO A C 1
ATOM 7655 O O . PRO A 1 1027 ? -12.754 -17.702 30.121 1.00 38.22 1027 PRO A O 1
ATOM 7658 N N . GLU A 1 1028 ? -14.487 -19.079 29.943 1.00 35.38 1028 GLU A N 1
ATOM 7659 C CA . GLU A 1 1028 ? -13.916 -20.170 30.757 1.00 35.38 1028 GLU A CA 1
ATOM 7660 C C . GLU A 1 1028 ? -13.751 -21.497 29.975 1.00 35.38 1028 GLU A C 1
ATOM 7662 O O . GLU A 1 1028 ? -14.139 -22.559 30.464 1.00 35.38 1028 GLU A O 1
ATOM 7667 N N . ASN A 1 1029 ? -13.144 -21.483 28.773 1.00 32.03 1029 ASN A N 1
ATOM 7668 C CA . ASN A 1 1029 ? -12.775 -22.734 28.073 1.00 32.03 1029 ASN A CA 1
ATOM 7669 C C . ASN A 1 1029 ? -11.414 -22.760 27.325 1.00 32.03 1029 ASN A C 1
ATOM 7671 O O . ASN A 1 1029 ? -11.192 -23.611 26.462 1.00 32.03 1029 ASN A O 1
ATOM 7675 N N . ARG A 1 1030 ? -10.436 -21.905 27.673 1.00 32.81 1030 ARG A N 1
ATOM 7676 C CA . ARG A 1 1030 ? -9.061 -22.016 27.126 1.00 32.81 1030 ARG A CA 1
ATOM 7677 C C . ARG A 1 1030 ? -8.286 -23.208 27.745 1.00 32.81 1030 ARG A C 1
ATOM 7679 O O . ARG A 1 1030 ? -7.422 -23.002 28.592 1.00 32.81 1030 ARG A O 1
ATOM 7686 N N . SER A 1 1031 ? -8.551 -24.464 27.333 1.00 29.14 1031 SER A N 1
ATOM 7687 C CA . SER A 1 1031 ? -7.585 -25.580 27.526 1.00 29.14 1031 SER A CA 1
ATOM 7688 C C . SER A 1 1031 ? -7.721 -26.814 26.599 1.00 29.14 1031 SER A C 1
ATOM 7690 O O . SER A 1 1031 ? -8.132 -27.886 27.044 1.00 29.14 1031 SER A O 1
ATOM 7692 N N . ARG A 1 1032 ? -7.228 -26.724 25.347 1.00 30.22 1032 ARG A N 1
ATOM 7693 C CA . ARG A 1 1032 ? -6.321 -27.736 24.730 1.00 30.22 1032 ARG A CA 1
ATOM 7694 C C . ARG A 1 1032 ? -5.888 -27.391 23.296 1.00 30.22 1032 ARG A C 1
ATOM 7696 O O . ARG A 1 1032 ? -6.664 -27.546 22.366 1.00 30.22 1032 ARG A O 1
ATOM 7703 N N . THR A 1 1033 ? -4.609 -27.033 23.159 1.00 29.97 1033 THR A N 1
ATOM 7704 C CA . THR A 1 1033 ? -3.671 -27.456 22.090 1.00 29.97 1033 THR A CA 1
ATOM 7705 C C . THR A 1 1033 ? -4.285 -28.041 20.805 1.00 29.97 1033 THR A C 1
ATOM 7707 O O . THR A 1 1033 ? -4.709 -29.201 20.807 1.00 29.97 1033 THR A O 1
ATOM 7710 N N . GLY A 1 1034 ? -4.244 -27.291 19.702 1.00 27.64 1034 GLY A N 1
ATOM 7711 C CA . GLY A 1 1034 ? -4.614 -27.793 18.373 1.00 27.64 1034 GLY A CA 1
ATOM 7712 C C . GLY A 1 1034 ? -3.527 -28.651 17.710 1.00 27.64 1034 GLY A C 1
ATOM 7713 O O . GLY A 1 1034 ? -2.363 -28.608 18.110 1.00 27.64 1034 GLY A O 1
ATOM 7714 N N . SER A 1 1035 ? -3.918 -29.420 16.687 1.00 26.38 1035 SER A N 1
ATOM 7715 C CA . SER A 1 1035 ? -3.043 -29.924 15.617 1.00 26.38 1035 SER A CA 1
ATOM 7716 C C . SER A 1 1035 ? -3.882 -30.558 14.493 1.00 26.38 1035 SER A C 1
ATOM 7718 O O . SER A 1 1035 ? -4.701 -31.425 14.787 1.00 26.38 1035 SER A O 1
ATOM 7720 N N . ILE A 1 1036 ? -3.588 -30.166 13.246 1.00 26.97 1036 ILE A N 1
ATOM 7721 C CA . ILE A 1 1036 ? -4.003 -30.727 11.937 1.00 26.97 1036 ILE A CA 1
ATOM 7722 C C . ILE A 1 1036 ? -5.507 -30.748 11.558 1.00 26.97 1036 ILE A C 1
ATOM 7724 O O . ILE A 1 1036 ? -6.358 -31.273 12.272 1.00 26.97 1036 ILE A O 1
ATOM 7728 N N . ASP A 1 1037 ? -5.764 -30.217 10.359 1.00 30.12 1037 ASP A N 1
ATOM 7729 C CA . ASP A 1 1037 ? -6.968 -30.310 9.502 1.00 30.12 1037 ASP A CA 1
ATOM 7730 C C . ASP A 1 1037 ? -6.879 -31.616 8.624 1.00 30.12 1037 ASP A C 1
ATOM 7732 O O . ASP A 1 1037 ? -5.975 -32.414 8.908 1.00 30.12 1037 ASP A O 1
ATOM 7736 N N . PRO A 1 1038 ? -7.690 -31.924 7.571 1.00 36.75 1038 PRO A N 1
ATOM 7737 C CA . PRO A 1 1038 ? -8.778 -31.168 6.942 1.00 36.75 1038 PRO A CA 1
ATOM 7738 C C . PRO A 1 1038 ? -10.074 -31.962 6.620 1.00 36.75 1038 PRO A C 1
ATOM 7740 O O . PRO A 1 1038 ? -10.323 -33.068 7.102 1.00 36.75 1038 PRO A O 1
ATOM 7743 N N . LEU A 1 1039 ? -10.915 -31.337 5.787 1.00 28.48 1039 LEU A N 1
ATOM 7744 C CA . LEU A 1 1039 ? -12.193 -31.786 5.214 1.00 28.48 1039 LEU A CA 1
ATOM 7745 C C . LEU A 1 1039 ? -12.225 -33.216 4.631 1.00 28.48 1039 LEU A C 1
ATOM 7747 O O . LEU A 1 1039 ? -11.302 -33.648 3.944 1.00 28.48 1039 LEU A O 1
ATOM 7751 N N . THR A 1 1040 ? -13.387 -33.879 4.738 1.00 27.03 1040 THR A N 1
ATOM 7752 C CA . THR A 1 1040 ? -13.982 -34.694 3.646 1.00 27.03 1040 THR A CA 1
ATOM 7753 C C . THR A 1 1040 ? -15.460 -35.038 3.919 1.00 27.03 1040 THR A C 1
ATOM 7755 O O . THR A 1 1040 ? -15.829 -35.403 5.035 1.00 27.03 1040 THR A O 1
ATOM 7758 N N . GLU A 1 1041 ? -16.319 -34.954 2.894 1.00 31.59 1041 GLU A N 1
ATOM 7759 C CA . GLU A 1 1041 ? -17.689 -35.513 2.907 1.00 31.59 1041 GLU A CA 1
ATOM 7760 C C . GLU A 1 1041 ? -17.694 -37.020 2.535 1.00 31.59 1041 GLU A C 1
ATOM 7762 O O . GLU A 1 1041 ? -16.653 -37.561 2.168 1.00 31.59 1041 GLU A O 1
ATOM 7767 N N . GLY A 1 1042 ? -18.846 -37.729 2.567 1.00 26.84 1042 GLY A N 1
ATOM 7768 C CA . GLY A 1 1042 ? -18.880 -39.087 1.967 1.00 26.84 1042 GLY A CA 1
ATOM 7769 C C . GLY A 1 1042 ? -20.140 -39.981 2.027 1.00 26.84 1042 GLY A C 1
ATOM 7770 O O . GLY A 1 1042 ? -20.316 -40.810 1.136 1.00 26.84 1042 GLY A O 1
ATOM 7771 N N . GLY A 1 1043 ? -21.042 -39.861 3.014 1.00 25.75 1043 GLY A N 1
ATOM 7772 C CA . GLY A 1 1043 ? -22.253 -40.723 3.117 1.00 25.75 1043 GLY A CA 1
ATOM 7773 C C . GLY A 1 1043 ? -21.961 -42.243 3.228 1.00 25.75 1043 GLY A C 1
ATOM 7774 O O . GLY A 1 1043 ? -20.910 -42.614 3.748 1.00 25.75 1043 GLY A O 1
ATOM 7775 N N . PRO A 1 1044 ? -22.836 -43.161 2.747 1.00 43.06 1044 PRO A N 1
ATOM 7776 C CA . PRO A 1 1044 ? -24.284 -43.050 2.499 1.00 43.06 1044 PRO A CA 1
ATOM 7777 C C . PRO A 1 1044 ? -25.121 -44.193 3.155 1.00 43.06 1044 PRO A C 1
ATOM 7779 O O . PRO A 1 1044 ? -24.614 -45.289 3.382 1.00 43.06 1044 PRO A O 1
ATOM 7782 N N . ASP A 1 1045 ? -26.440 -44.016 3.346 1.00 26.84 1045 ASP A N 1
ATOM 7783 C CA . ASP A 1 1045 ? -27.407 -45.145 3.378 1.00 26.84 1045 ASP A CA 1
ATOM 7784 C C . ASP A 1 1045 ? -28.835 -44.696 2.967 1.00 26.84 1045 ASP A C 1
ATOM 7786 O O . ASP A 1 1045 ? -29.112 -43.504 2.827 1.00 26.84 1045 ASP A O 1
ATOM 7790 N N . MET A 1 1046 ? -29.734 -45.647 2.687 1.00 25.50 1046 MET A N 1
ATOM 7791 C CA . MET A 1 1046 ? -30.902 -45.463 1.815 1.00 25.50 1046 MET A CA 1
ATOM 7792 C C . MET A 1 1046 ? -32.297 -45.422 2.475 1.00 25.50 1046 MET A C 1
ATOM 7794 O O . MET A 1 1046 ? -32.582 -46.079 3.473 1.00 25.50 1046 MET A O 1
ATOM 7798 N N . ALA A 1 1047 ? -33.219 -44.843 1.686 1.00 26.16 1047 ALA A N 1
ATOM 7799 C CA . ALA A 1 1047 ? -34.675 -45.069 1.647 1.00 26.16 1047 ALA A CA 1
ATOM 7800 C C . ALA A 1 1047 ? -35.540 -44.265 2.659 1.00 26.16 1047 ALA A C 1
ATOM 7802 O O . ALA A 1 1047 ? -35.101 -43.930 3.748 1.00 26.16 1047 ALA A O 1
ATOM 7803 N N . ALA A 1 1048 ? -36.803 -43.918 2.358 1.00 26.19 1048 ALA A N 1
ATOM 7804 C CA . ALA A 1 1048 ? -37.653 -44.301 1.218 1.00 26.19 1048 ALA A CA 1
ATOM 7805 C C . ALA A 1 1048 ? -38.770 -43.262 0.939 1.00 26.19 1048 ALA A C 1
ATOM 7807 O O . ALA A 1 1048 ? -39.202 -42.623 1.884 1.00 26.19 1048 ALA A O 1
ATOM 7808 N N . TYR A 1 1049 ? -39.307 -43.224 -0.300 1.00 26.28 1049 TYR A N 1
ATOM 7809 C CA . TYR A 1 1049 ? -40.678 -42.788 -0.706 1.00 26.28 1049 TYR A CA 1
ATOM 7810 C C . TYR A 1 1049 ? -41.226 -41.435 -0.149 1.00 26.28 1049 TYR A C 1
ATOM 7812 O O . TYR A 1 1049 ? -41.358 -41.247 1.047 1.00 26.28 1049 TYR A O 1
ATOM 7820 N N . SER A 1 1050 ? -41.759 -40.487 -0.933 1.00 25.67 1050 SER A N 1
ATOM 7821 C CA . SER A 1 1050 ? -42.338 -40.569 -2.286 1.00 25.67 1050 SER A CA 1
ATOM 7822 C C . SER A 1 1050 ? -42.760 -39.186 -2.821 1.00 25.67 1050 SER A C 1
ATOM 7824 O O . SER A 1 1050 ? -43.352 -38.411 -2.073 1.00 25.67 1050 SER A O 1
ATOM 7826 N N . ALA A 1 1051 ? -42.617 -38.939 -4.129 1.00 28.47 1051 ALA A N 1
ATOM 7827 C CA . ALA A 1 1051 ? -43.412 -37.927 -4.851 1.00 28.47 1051 ALA A CA 1
ATOM 7828 C C . ALA A 1 1051 ? -44.826 -38.479 -5.179 1.00 28.47 1051 ALA A C 1
ATOM 7830 O O . ALA A 1 1051 ? -45.010 -39.702 -5.117 1.00 28.47 1051 ALA A O 1
ATOM 7831 N N . PRO A 1 1052 ? -45.830 -37.646 -5.552 1.00 39.53 1052 PRO A N 1
ATOM 7832 C CA . PRO A 1 1052 ? -45.964 -37.312 -6.986 1.00 39.53 1052 PRO A CA 1
ATOM 7833 C C . PRO A 1 1052 ? -46.659 -35.969 -7.362 1.00 39.53 1052 PRO A C 1
ATOM 7835 O O . PRO A 1 1052 ? -47.462 -35.430 -6.609 1.00 39.53 1052 PRO A O 1
ATOM 7838 N N . ASN A 1 1053 ? -46.487 -35.585 -8.641 1.00 29.14 1053 ASN A N 1
ATOM 7839 C CA . ASN A 1 1053 ? -47.258 -34.604 -9.447 1.00 29.14 1053 ASN A CA 1
ATOM 7840 C C . ASN A 1 1053 ? -47.054 -33.093 -9.145 1.00 29.14 1053 ASN A C 1
ATOM 7842 O O . ASN A 1 1053 ? -47.344 -32.651 -8.043 1.00 29.14 1053 ASN A O 1
ATOM 7846 N N . GLY A 1 1054 ? -46.688 -32.218 -10.097 1.00 26.48 1054 GLY A N 1
ATOM 7847 C CA . GLY A 1 1054 ? -46.088 -32.428 -11.432 1.00 26.48 1054 GLY A CA 1
ATOM 7848 C C . GLY A 1 1054 ? -46.680 -31.583 -12.581 1.00 26.48 1054 GLY A C 1
ATOM 7849 O O . GLY A 1 1054 ? -47.882 -31.347 -12.603 1.00 26.48 1054 GLY A O 1
ATOM 7850 N N . MET A 1 1055 ? -45.829 -31.273 -13.579 1.00 24.27 1055 MET A N 1
ATOM 7851 C CA . MET A 1 1055 ? -46.123 -30.653 -14.899 1.00 24.27 1055 MET A CA 1
ATOM 7852 C C . MET A 1 1055 ? -46.665 -29.197 -14.856 1.00 24.27 1055 MET A C 1
ATOM 7854 O O . MET A 1 1055 ? -47.352 -28.821 -13.919 1.00 24.27 1055 MET A O 1
ATOM 7858 N N . VAL A 1 1056 ? -46.414 -28.297 -15.819 1.00 25.75 1056 VAL A N 1
ATOM 7859 C CA . VAL A 1 1056 ? -45.906 -28.385 -17.211 1.00 25.75 1056 VAL A CA 1
ATOM 7860 C C . VAL A 1 1056 ? -44.925 -27.213 -17.465 1.00 25.75 1056 VAL A C 1
ATOM 7862 O O . VAL A 1 1056 ? -45.079 -26.171 -16.836 1.00 25.75 1056 VAL A O 1
ATOM 7865 N N . ALA A 1 1057 ? -43.978 -27.344 -18.404 1.00 26.47 1057 ALA A N 1
ATOM 7866 C CA . ALA A 1 1057 ? -43.111 -26.254 -18.891 1.00 26.47 1057 ALA A CA 1
ATOM 7867 C C . ALA A 1 1057 ? -43.315 -25.981 -20.403 1.00 26.47 1057 ALA A C 1
ATOM 7869 O O . ALA A 1 1057 ? -43.952 -26.795 -21.076 1.00 26.47 1057 ALA A O 1
ATOM 7870 N N . GLU A 1 1058 ? -42.710 -24.897 -20.917 1.00 27.88 1058 GLU A N 1
ATOM 7871 C CA . GLU A 1 1058 ? -42.643 -24.478 -22.340 1.00 27.88 1058 GLU A CA 1
ATOM 7872 C C . GLU A 1 1058 ? -43.954 -23.957 -22.993 1.00 27.88 1058 GLU A C 1
ATOM 7874 O O . GLU A 1 1058 ? -45.040 -24.305 -22.517 1.00 27.88 1058 GLU A O 1
ATOM 7879 N N . PRO A 1 1059 ? -43.916 -23.162 -24.104 1.00 39.62 1059 PRO A N 1
ATOM 7880 C CA . PRO A 1 1059 ? -42.746 -22.729 -24.913 1.00 39.62 1059 PRO A CA 1
ATOM 7881 C C . PRO A 1 1059 ? -42.662 -21.225 -25.344 1.00 39.62 1059 PRO A C 1
ATOM 7883 O O . PRO A 1 1059 ? -43.695 -20.570 -25.427 1.00 39.62 1059 PRO A O 1
ATOM 7886 N N . LEU A 1 1060 ? -41.459 -20.773 -25.782 1.00 25.27 1060 LEU A N 1
ATOM 7887 C CA . LEU A 1 1060 ? -41.125 -19.853 -26.933 1.00 25.27 1060 LEU A CA 1
ATOM 7888 C C . LEU A 1 1060 ? -41.875 -18.485 -27.086 1.00 25.27 1060 LEU A C 1
ATOM 7890 O O . LEU A 1 1060 ? -43.094 -18.447 -27.012 1.00 25.27 1060 LEU A O 1
ATOM 7894 N N . LEU A 1 1061 ? -41.336 -17.304 -27.462 1.00 24.31 1061 LEU A N 1
ATOM 7895 C CA . LEU A 1 1061 ? -40.134 -16.728 -28.146 1.00 24.31 1061 LEU A CA 1
ATOM 7896 C C . LEU A 1 1061 ? -40.184 -15.169 -27.894 1.00 24.31 1061 LEU A C 1
ATOM 7898 O O . LEU A 1 1061 ? -41.094 -14.751 -27.184 1.00 24.31 1061 LEU A O 1
ATOM 7902 N N . TRP A 1 1062 ? -39.394 -14.187 -28.387 1.00 23.53 1062 TRP A N 1
ATOM 7903 C CA . TRP A 1 1062 ? -38.234 -13.933 -29.296 1.00 23.53 1062 TRP A CA 1
ATOM 7904 C C . TRP A 1 1062 ? -37.653 -12.515 -28.943 1.00 23.53 1062 TRP A C 1
ATOM 7906 O O . TRP A 1 1062 ? -38.329 -11.794 -28.217 1.00 23.53 1062 TRP A O 1
ATOM 7916 N N . SER A 1 1063 ? -36.535 -11.944 -29.443 1.00 25.23 1063 SER A N 1
ATOM 7917 C CA . SER A 1 1063 ? -35.251 -12.380 -30.060 1.00 25.23 1063 SER A CA 1
ATOM 7918 C C . SER A 1 1063 ? -34.349 -11.137 -30.340 1.00 25.23 1063 SER A C 1
ATOM 7920 O O . SER A 1 1063 ? -34.844 -10.015 -30.269 1.00 25.23 1063 SER A O 1
ATOM 7922 N N . THR A 1 1064 ? -33.112 -11.344 -30.839 1.00 26.45 1064 THR A N 1
ATOM 7923 C CA . THR A 1 1064 ? -32.244 -10.388 -31.603 1.00 26.45 1064 THR A CA 1
ATOM 7924 C C . THR A 1 1064 ? -31.627 -9.156 -30.898 1.00 26.45 1064 THR A C 1
ATOM 7926 O O . THR A 1 1064 ? -32.208 -8.575 -29.991 1.00 26.45 1064 THR A O 1
ATOM 7929 N N . GLN A 1 1065 ? -30.424 -8.767 -31.355 1.00 26.14 1065 GLN A N 1
ATOM 7930 C CA . GLN A 1 1065 ? -29.555 -7.692 -30.831 1.00 26.14 1065 GLN A CA 1
ATOM 7931 C C . GLN A 1 1065 ? -29.701 -6.359 -31.607 1.00 26.14 1065 GLN A C 1
ATOM 7933 O O . GLN A 1 1065 ? -29.975 -6.421 -32.802 1.00 26.14 1065 GLN A O 1
ATOM 7938 N N . THR A 1 1066 ? -29.434 -5.227 -30.918 1.00 30.27 1066 THR A N 1
ATOM 7939 C CA . THR A 1 1066 ? -28.758 -3.956 -31.352 1.00 30.27 1066 THR A CA 1
ATOM 7940 C C . THR A 1 1066 ? -29.122 -3.267 -32.701 1.00 30.27 1066 THR A C 1
ATOM 7942 O O . THR A 1 1066 ? -29.886 -3.799 -33.502 1.00 30.27 1066 THR A O 1
ATOM 7945 N N . PRO A 1 1067 ? -28.588 -2.060 -33.026 1.00 43.00 1067 PRO A N 1
ATOM 7946 C CA . PRO A 1 1067 ? -28.018 -0.975 -32.203 1.00 43.00 1067 PRO A CA 1
ATOM 7947 C C . PRO A 1 1067 ? -28.849 0.336 -32.306 1.00 43.00 1067 PRO A C 1
ATOM 7949 O O . PRO A 1 1067 ? -29.868 0.382 -32.995 1.00 43.00 1067 PRO A O 1
ATOM 7952 N N . LEU A 1 1068 ? -28.379 1.443 -31.710 1.00 24.83 1068 LEU A N 1
ATOM 7953 C CA . LEU A 1 1068 ? -28.748 2.806 -32.135 1.00 24.83 1068 LEU A CA 1
ATOM 7954 C C . LEU A 1 1068 ? -27.623 3.814 -31.832 1.00 24.83 1068 LEU A C 1
ATOM 7956 O O . LEU A 1 1068 ? -26.909 3.660 -30.848 1.00 24.83 1068 LEU A O 1
ATOM 7960 N N . VAL A 1 1069 ? -27.465 4.820 -32.698 1.00 27.45 1069 VAL A N 1
ATOM 7961 C CA . VAL A 1 1069 ? -26.365 5.804 -32.719 1.00 27.45 1069 VAL A CA 1
ATOM 7962 C C . VAL A 1 1069 ? -26.945 7.197 -33.003 1.00 27.45 1069 VAL A C 1
ATOM 7964 O O . VAL A 1 1069 ? -27.823 7.302 -33.855 1.00 27.45 1069 VAL A O 1
ATOM 7967 N N . GLU A 1 1070 ? -26.415 8.219 -32.314 1.00 27.98 1070 GLU A N 1
ATOM 7968 C CA . GLU A 1 1070 ? -26.574 9.678 -32.524 1.00 27.98 1070 GLU A CA 1
ATOM 7969 C C . GLU A 1 1070 ? -27.987 10.314 -32.562 1.00 27.98 1070 GLU A C 1
ATOM 7971 O O . GLU A 1 1070 ? -28.902 9.874 -33.253 1.00 27.98 1070 GLU A O 1
ATOM 7976 N N . VAL A 1 1071 ? -28.128 11.480 -31.909 1.00 24.80 1071 VAL A N 1
ATOM 7977 C CA . VAL A 1 1071 ? -28.176 12.805 -32.583 1.00 24.80 1071 VAL A CA 1
ATOM 7978 C C . VAL A 1 1071 ? -28.309 13.938 -31.544 1.00 24.80 1071 VAL A C 1
ATOM 7980 O O . VAL A 1 1071 ? -29.125 13.869 -30.629 1.00 24.80 1071 VAL A O 1
ATOM 7983 N N . LEU A 1 1072 ? -27.525 15.007 -31.722 1.00 25.42 1072 LEU A N 1
ATOM 7984 C CA . LEU A 1 1072 ? -27.602 16.277 -30.977 1.00 25.42 1072 LEU A CA 1
ATOM 7985 C C . LEU A 1 1072 ? -28.786 17.152 -31.434 1.00 25.42 1072 LEU A C 1
ATOM 7987 O O . LEU A 1 1072 ? -28.973 17.291 -32.643 1.00 25.42 1072 LEU A O 1
ATOM 7991 N N . ALA A 1 1073 ? -29.471 17.850 -30.513 1.00 26.28 1073 ALA A N 1
ATOM 7992 C CA . ALA A 1 1073 ? -30.076 19.177 -30.759 1.00 26.28 1073 ALA A CA 1
ATOM 7993 C C . ALA A 1 1073 ? -30.617 19.869 -29.482 1.00 26.28 1073 ALA A C 1
ATOM 7995 O O . ALA A 1 1073 ? -31.039 19.211 -28.538 1.00 26.28 1073 ALA A O 1
ATOM 7996 N N . ASP A 1 1074 ? -30.678 21.205 -29.550 1.00 27.00 1074 ASP A N 1
ATOM 7997 C CA . ASP A 1 1074 ? -31.546 22.137 -28.806 1.00 27.00 1074 ASP A CA 1
ATOM 7998 C C . ASP A 1 1074 ? -31.537 22.137 -27.259 1.00 27.00 1074 ASP A C 1
ATOM 8000 O O . ASP A 1 1074 ? -32.397 21.529 -26.626 1.00 27.00 1074 ASP A O 1
ATOM 8004 N N . PHE A 1 1075 ? -30.731 23.036 -26.660 1.00 25.00 1075 PHE A N 1
ATOM 8005 C CA . PHE A 1 1075 ? -31.296 24.304 -26.143 1.00 25.00 1075 PHE A CA 1
ATOM 8006 C C . PHE A 1 1075 ? -30.247 25.416 -25.866 1.00 25.00 1075 PHE A C 1
ATOM 8008 O O . PHE A 1 1075 ? -29.767 25.582 -24.748 1.00 25.00 1075 PHE A O 1
ATOM 8015 N N . GLU A 1 1076 ? -29.969 26.274 -26.857 1.00 28.16 1076 GLU A N 1
ATOM 8016 C CA . GLU A 1 1076 ? -29.406 27.621 -26.626 1.00 28.16 1076 GLU A CA 1
ATOM 8017 C C . GLU A 1 1076 ? -30.471 28.696 -26.904 1.00 28.16 1076 GLU A C 1
ATOM 8019 O O . GLU A 1 1076 ? -30.860 28.893 -28.054 1.00 28.16 1076 GLU A O 1
ATOM 8024 N N . ALA A 1 1077 ? -30.912 29.428 -25.871 1.00 28.31 1077 ALA A N 1
ATOM 8025 C CA . ALA A 1 1077 ? -31.559 30.747 -25.994 1.00 28.31 1077 ALA A CA 1
ATOM 8026 C C . ALA A 1 1077 ? -31.796 31.389 -24.609 1.00 28.31 1077 ALA A C 1
ATOM 8028 O O . ALA A 1 1077 ? -32.815 31.118 -23.974 1.00 28.31 1077 ALA A O 1
ATOM 8029 N N . GLY A 1 1078 ? -30.905 32.273 -24.133 1.00 26.17 1078 GLY A N 1
ATOM 8030 C CA . GLY A 1 1078 ? -31.112 32.897 -22.810 1.00 26.17 1078 GLY A CA 1
ATOM 8031 C C . GLY A 1 1078 ? -30.247 34.091 -22.388 1.00 26.17 1078 GLY A C 1
ATOM 8032 O O . GLY A 1 1078 ? -30.520 34.668 -21.338 1.00 26.17 1078 GLY A O 1
ATOM 8033 N N . ILE A 1 1079 ? -29.230 34.504 -23.155 1.00 30.73 1079 ILE A N 1
ATOM 8034 C CA . ILE A 1 1079 ? -28.298 35.559 -22.710 1.00 30.73 1079 ILE A CA 1
ATOM 8035 C C . ILE A 1 1079 ? -28.977 36.943 -22.738 1.00 30.73 1079 ILE A C 1
ATOM 8037 O O . ILE A 1 1079 ? -29.216 37.509 -23.805 1.00 30.73 1079 ILE A O 1
ATOM 8041 N N . GLY A 1 1080 ? -29.261 37.504 -21.557 1.00 27.44 1080 GLY A N 1
ATOM 8042 C CA . GLY A 1 1080 ? -29.843 38.839 -21.375 1.00 27.44 1080 GLY A CA 1
ATOM 8043 C C . GLY A 1 1080 ? -28.946 39.757 -20.542 1.00 27.44 1080 GLY A C 1
ATOM 8044 O O . GLY A 1 1080 ? -28.876 39.625 -19.325 1.00 27.44 1080 GLY A O 1
ATOM 8045 N N . THR A 1 1081 ? -28.267 40.707 -21.187 1.00 32.81 1081 THR A N 1
ATOM 8046 C CA . THR A 1 1081 ? -27.318 41.631 -20.539 1.00 32.81 1081 THR A CA 1
ATOM 8047 C C . THR A 1 1081 ? -28.001 42.793 -19.804 1.00 32.81 1081 THR A C 1
ATOM 8049 O O . THR A 1 1081 ? -28.703 43.580 -20.440 1.00 32.81 1081 THR A O 1
ATOM 8052 N N . ILE A 1 1082 ? -27.698 42.971 -18.513 1.00 29.55 1082 ILE A N 1
ATOM 8053 C CA . ILE A 1 1082 ? -27.908 44.204 -17.723 1.00 29.55 1082 ILE A CA 1
ATOM 8054 C C . ILE A 1 1082 ? -26.653 44.356 -16.840 1.00 29.55 1082 ILE A C 1
ATOM 8056 O O . ILE A 1 1082 ? -26.399 43.511 -15.991 1.00 29.55 1082 ILE A O 1
ATOM 8060 N N . ASP A 1 1083 ? -25.668 45.160 -17.247 1.00 27.03 1083 ASP A N 1
ATOM 8061 C CA . ASP A 1 1083 ? -25.480 46.589 -16.909 1.00 27.03 1083 ASP A CA 1
ATOM 8062 C C . ASP A 1 1083 ? -25.094 46.837 -15.432 1.00 27.03 1083 ASP A C 1
ATOM 8064 O O . ASP A 1 1083 ? -25.812 46.472 -14.504 1.00 27.03 1083 ASP A O 1
ATOM 8068 N N . ARG A 1 1084 ? -23.930 47.473 -15.228 1.00 37.88 1084 ARG A N 1
ATOM 8069 C CA . ARG A 1 1084 ? -23.388 47.893 -13.926 1.00 37.88 1084 ARG A CA 1
ATOM 8070 C C . ARG A 1 1084 ? -23.621 49.396 -13.736 1.00 37.88 1084 ARG A C 1
ATOM 8072 O O . ARG A 1 1084 ? -22.704 50.193 -13.945 1.00 37.88 1084 ARG A O 1
ATOM 8079 N N . SER A 1 1085 ? -24.810 49.794 -13.291 1.00 28.02 1085 SER A N 1
ATOM 8080 C CA . SER A 1 1085 ? -25.056 51.164 -12.819 1.00 28.02 1085 SER A CA 1
ATOM 8081 C C . SER A 1 1085 ? -26.185 51.247 -11.778 1.00 28.02 1085 SER A C 1
ATOM 8083 O O . SER A 1 1085 ? -27.107 50.442 -11.791 1.00 28.02 1085 SER A O 1
ATOM 8085 N N . ASP A 1 1086 ? -26.052 52.214 -10.859 1.00 27.86 1086 ASP A N 1
ATOM 8086 C CA . ASP A 1 1086 ? -26.955 52.567 -9.745 1.00 27.86 1086 ASP A CA 1
ATOM 8087 C C . ASP A 1 1086 ? -27.479 51.442 -8.821 1.00 27.86 1086 ASP A C 1
ATOM 8089 O O . ASP A 1 1086 ? -28.493 50.799 -9.081 1.00 27.86 1086 ASP A O 1
ATOM 8093 N N . LEU A 1 1087 ? -26.944 51.406 -7.593 1.00 30.25 1087 LEU A N 1
ATOM 8094 C CA . LEU A 1 1087 ? -27.711 51.950 -6.460 1.00 30.25 1087 LEU A CA 1
ATOM 8095 C C . LEU A 1 1087 ? -26.798 52.385 -5.300 1.00 30.25 1087 LEU A C 1
ATOM 8097 O O . LEU A 1 1087 ? -25.873 51.684 -4.901 1.00 30.25 1087 LEU A O 1
ATOM 8101 N N . SER A 1 1088 ? -27.057 53.580 -4.771 1.00 29.97 1088 SER A N 1
ATOM 8102 C CA . SER A 1 1088 ? -26.252 54.241 -3.738 1.00 29.97 1088 SER A CA 1
ATOM 8103 C C . SER A 1 1088 ? -26.592 53.785 -2.317 1.00 29.97 1088 SER A C 1
ATOM 8105 O O . SER A 1 1088 ? -27.772 53.711 -1.969 1.00 29.97 1088 SER A O 1
ATOM 8107 N N . VAL A 1 1089 ? -25.580 53.669 -1.453 1.00 29.39 1089 VAL A N 1
ATOM 8108 C CA . VAL A 1 1089 ? -25.750 53.712 0.010 1.00 29.39 1089 VAL A CA 1
ATOM 8109 C C . VAL A 1 1089 ? -25.086 54.985 0.531 1.00 29.39 1089 VAL A C 1
ATOM 8111 O O . VAL A 1 1089 ? -23.895 55.192 0.308 1.00 29.39 1089 VAL A O 1
ATOM 8114 N N . ASP A 1 1090 ? -25.852 55.844 1.205 1.00 31.14 1090 ASP A N 1
ATOM 8115 C CA . ASP A 1 1090 ? -25.380 57.129 1.730 1.00 31.14 1090 ASP A CA 1
ATOM 8116 C C . ASP A 1 1090 ? -25.825 57.319 3.195 1.00 31.14 1090 ASP A C 1
ATOM 8118 O O . ASP A 1 1090 ? -27.006 57.206 3.513 1.00 31.14 1090 ASP A O 1
ATOM 8122 N N . ASN A 1 1091 ? -24.845 57.591 4.064 1.00 29.11 1091 ASN A N 1
ATOM 8123 C CA . ASN A 1 1091 ? -24.921 58.107 5.442 1.00 29.11 1091 ASN A CA 1
ATOM 8124 C C . ASN A 1 1091 ? -25.996 57.597 6.436 1.00 29.11 1091 ASN A C 1
ATOM 8126 O O . ASN A 1 1091 ? -27.131 58.066 6.427 1.00 29.11 1091 ASN A O 1
ATOM 8130 N N . VAL A 1 1092 ? -25.531 56.926 7.507 1.00 26.94 1092 VAL A N 1
ATOM 8131 C CA . VAL A 1 1092 ? -25.749 57.380 8.907 1.00 26.94 1092 VAL A CA 1
ATOM 8132 C C . VAL A 1 1092 ? -24.462 57.157 9.730 1.00 26.94 1092 VAL A C 1
ATOM 8134 O O . VAL A 1 1092 ? -23.829 56.112 9.620 1.00 26.94 1092 VAL A O 1
ATOM 8137 N N . GLN A 1 1093 ? -24.076 58.132 10.564 1.00 29.31 1093 GLN A N 1
ATOM 8138 C CA . GLN A 1 1093 ? -22.945 58.073 11.516 1.00 29.31 1093 GLN A CA 1
ATOM 8139 C C . GLN A 1 1093 ? -23.429 57.853 12.977 1.00 29.31 1093 GLN A C 1
ATOM 8141 O O . GLN A 1 1093 ? -24.595 58.129 13.270 1.00 29.31 1093 GLN A O 1
ATOM 8146 N N . PRO A 1 1094 ? -22.574 57.359 13.900 1.00 38.53 1094 PRO A N 1
ATOM 8147 C CA . PRO A 1 1094 ? -23.004 56.784 15.182 1.00 38.53 1094 PRO A CA 1
ATOM 8148 C C . PRO A 1 1094 ? -23.035 57.769 16.377 1.00 38.53 1094 PRO A C 1
ATOM 8150 O O . PRO A 1 1094 ? -22.409 58.830 16.333 1.00 38.53 1094 PRO A O 1
ATOM 8153 N N . PRO A 1 1095 ? -23.697 57.398 17.494 1.00 33.66 1095 PRO A N 1
ATOM 8154 C CA . PRO A 1 1095 ? -23.515 57.999 18.819 1.00 33.66 1095 PRO A CA 1
ATOM 8155 C C . PRO A 1 1095 ? -22.460 57.257 19.679 1.00 33.66 1095 PRO A C 1
ATOM 8157 O O . PRO A 1 1095 ? -22.088 56.122 19.395 1.00 33.66 1095 PRO A O 1
ATOM 8160 N N . MET A 1 1096 ? -21.971 57.906 20.743 1.00 31.12 1096 MET A N 1
ATOM 8161 C CA . MET A 1 1096 ? -20.760 57.509 21.492 1.00 31.12 1096 MET A CA 1
ATOM 8162 C C . MET A 1 1096 ? -21.016 56.662 22.758 1.00 31.12 1096 MET A C 1
ATOM 8164 O O . MET A 1 1096 ? -21.822 57.066 23.590 1.00 31.12 1096 MET A O 1
ATOM 8168 N N . GLY A 1 1097 ? -20.254 55.564 22.896 1.00 27.47 1097 GLY A N 1
ATOM 8169 C CA . GLY A 1 1097 ? -19.290 55.207 23.970 1.00 27.47 1097 GLY A CA 1
ATOM 8170 C C . GLY A 1 1097 ? -19.562 55.369 25.482 1.00 27.47 1097 GLY A C 1
ATOM 8171 O O . GLY A 1 1097 ? -20.366 56.186 25.912 1.00 27.47 1097 GLY A O 1
ATOM 8172 N N . VAL A 1 1098 ? -18.753 54.654 26.288 1.00 28.00 1098 VAL A N 1
ATOM 8173 C CA . VAL A 1 1098 ? -18.202 55.102 27.594 1.00 28.00 1098 VAL A CA 1
ATOM 8174 C C . VAL A 1 1098 ? -16.924 54.333 27.989 1.00 28.00 1098 VAL A C 1
ATOM 8176 O O . VAL A 1 1098 ? -16.809 53.140 27.742 1.00 28.00 1098 VAL A O 1
ATOM 8179 N N . ASP A 1 1099 ? -16.009 55.089 28.600 1.00 28.70 1099 ASP A N 1
ATOM 8180 C CA . ASP A 1 1099 ? -14.839 54.814 29.458 1.00 28.70 1099 ASP A CA 1
ATOM 8181 C C . ASP A 1 1099 ? -14.214 53.414 29.673 1.00 28.70 1099 ASP A C 1
ATOM 8183 O O . ASP A 1 1099 ? -14.844 52.412 29.995 1.00 28.70 1099 ASP A O 1
ATOM 8187 N N . SER A 1 1100 ? -12.877 53.452 29.682 1.00 30.19 1100 SER A N 1
ATOM 8188 C CA . SER A 1 1100 ? -11.930 52.444 30.177 1.00 30.19 1100 SER A CA 1
ATOM 8189 C C . SER A 1 1100 ? -11.733 52.458 31.702 1.00 30.19 1100 SER A C 1
ATOM 8191 O O . SER A 1 1100 ? -11.784 53.524 32.319 1.00 30.19 1100 SER A O 1
ATOM 8193 N N . LEU A 1 1101 ? -11.246 51.347 32.266 1.00 28.25 1101 LEU A N 1
ATOM 8194 C CA . LEU A 1 1101 ? -10.324 51.371 33.415 1.00 28.25 1101 LEU A CA 1
ATOM 8195 C C . LEU A 1 1101 ? -9.026 50.627 33.064 1.00 28.25 1101 LEU A C 1
ATOM 8197 O O . LEU A 1 1101 ? -9.025 49.742 32.214 1.00 28.25 1101 LEU A O 1
ATOM 8201 N N . ALA A 1 1102 ? -7.908 51.060 33.654 1.00 29.31 1102 ALA A N 1
ATOM 8202 C CA . ALA A 1 1102 ? -6.571 50.845 33.098 1.00 29.31 1102 ALA A CA 1
ATOM 8203 C C . ALA A 1 1102 ? -5.672 49.921 33.935 1.00 29.31 1102 ALA A C 1
ATOM 8205 O O . ALA A 1 1102 ? -5.759 49.890 35.164 1.00 29.31 1102 ALA A O 1
ATOM 8206 N N . TYR A 1 1103 ? -4.736 49.251 33.256 1.00 26.81 1103 TYR A N 1
ATOM 8207 C CA . TYR A 1 1103 ? -3.597 48.580 33.884 1.00 26.81 1103 TYR A CA 1
ATOM 8208 C C . TYR A 1 1103 ? -2.598 49.588 34.476 1.00 26.81 1103 TYR A C 1
ATOM 8210 O O . TYR A 1 1103 ? -2.346 50.650 33.905 1.00 26.81 1103 TYR A O 1
ATOM 8218 N N . GLY A 1 1104 ? -2.006 49.231 35.618 1.00 27.75 1104 GLY A N 1
ATOM 8219 C CA . GLY A 1 1104 ? -0.905 49.966 36.244 1.00 27.75 1104 GLY A CA 1
ATOM 8220 C C . GLY A 1 1104 ? 0.464 49.459 35.780 1.00 27.75 1104 GLY A C 1
ATOM 8221 O O . GLY A 1 1104 ? 0.657 48.263 35.595 1.00 27.75 1104 GLY A O 1
ATOM 8222 N N . SER A 1 1105 ? 1.417 50.374 35.611 1.00 28.39 1105 SER A N 1
ATOM 8223 C CA . SER A 1 1105 ? 2.772 50.108 35.109 1.00 28.39 1105 SER A CA 1
ATOM 8224 C C . SER A 1 1105 ? 3.709 49.444 36.127 1.00 28.39 1105 SER A C 1
ATOM 8226 O O . SER A 1 1105 ? 3.771 49.894 37.274 1.00 28.39 1105 SER A O 1
ATOM 8228 N N . ILE A 1 1106 ? 4.567 48.531 35.659 1.00 28.48 1106 ILE A N 1
ATOM 8229 C CA . ILE A 1 1106 ? 5.889 48.248 36.247 1.00 28.48 1106 ILE A CA 1
ATOM 8230 C C . ILE A 1 1106 ? 6.929 48.253 35.110 1.00 28.48 1106 ILE A C 1
ATOM 8232 O O . ILE A 1 1106 ? 6.637 47.799 34.008 1.00 28.48 1106 ILE A O 1
ATOM 8236 N N . ASP A 1 1107 ? 8.110 48.808 35.391 1.00 28.39 1107 ASP A N 1
ATOM 8237 C CA . ASP A 1 1107 ? 9.253 48.996 34.478 1.00 28.39 1107 ASP A CA 1
ATOM 8238 C C . ASP A 1 1107 ? 10.428 48.083 34.944 1.00 28.39 1107 ASP A C 1
ATOM 8240 O O . ASP A 1 1107 ? 10.457 47.724 36.129 1.00 28.39 1107 ASP A O 1
ATOM 8244 N N . PRO A 1 1108 ? 11.356 47.628 34.075 1.00 45.12 1108 PRO A N 1
ATOM 8245 C CA . PRO A 1 1108 ? 11.975 46.303 34.236 1.00 45.12 1108 PRO A CA 1
ATOM 8246 C C . PRO A 1 1108 ? 13.415 46.276 34.787 1.00 45.12 1108 PRO A C 1
ATOM 8248 O O . PRO A 1 1108 ? 14.182 47.225 34.636 1.00 45.12 1108 PRO A O 1
ATOM 8251 N N . ALA A 1 1109 ? 13.819 45.115 35.329 1.00 29.00 1109 ALA A N 1
ATOM 8252 C CA . ALA A 1 1109 ? 15.218 44.671 35.423 1.00 29.00 1109 ALA A CA 1
ATOM 8253 C C . ALA A 1 1109 ? 15.321 43.157 35.727 1.00 29.00 1109 ALA A C 1
ATOM 8255 O O . ALA A 1 1109 ? 14.951 42.719 36.813 1.00 29.00 1109 ALA A O 1
ATOM 8256 N N . GLY A 1 1110 ? 15.878 42.375 34.799 1.00 26.17 1110 GLY A N 1
ATOM 8257 C CA . GLY A 1 1110 ? 16.163 40.940 34.951 1.00 26.17 1110 GLY A CA 1
ATOM 8258 C C . GLY A 1 1110 ? 16.694 40.380 33.629 1.00 26.17 1110 GLY A C 1
ATOM 8259 O O . GLY A 1 1110 ? 16.091 40.629 32.593 1.00 26.17 1110 GLY A O 1
ATOM 8260 N N . LEU A 1 1111 ? 17.857 39.725 33.647 1.00 26.69 1111 LEU A N 1
ATOM 8261 C CA . LEU A 1 1111 ? 18.582 39.270 32.452 1.00 26.69 1111 LEU A CA 1
ATOM 8262 C C . LEU A 1 1111 ? 18.534 37.744 32.333 1.00 26.69 1111 LEU A C 1
ATOM 8264 O O . LEU A 1 1111 ? 18.696 37.094 33.363 1.00 26.69 1111 LEU A O 1
ATOM 8268 N N . ALA A 1 1112 ? 18.511 37.259 31.083 1.00 26.69 1112 ALA A N 1
ATOM 8269 C CA . ALA A 1 1112 ? 18.966 35.930 30.641 1.00 26.69 1112 ALA A CA 1
ATOM 8270 C C . ALA A 1 1112 ? 18.163 34.691 31.135 1.00 26.69 1112 ALA A C 1
ATOM 8272 O O . ALA A 1 1112 ? 17.618 34.694 32.234 1.00 26.69 1112 ALA A O 1
ATOM 8273 N N . ASP A 1 1113 ? 18.062 33.598 30.368 1.00 27.92 1113 ASP A N 1
ATOM 8274 C CA . ASP A 1 1113 ? 18.542 33.363 28.990 1.00 27.92 1113 ASP A CA 1
ATOM 8275 C C . ASP A 1 1113 ? 17.659 32.350 28.228 1.00 27.92 1113 ASP A C 1
ATOM 8277 O O . ASP A 1 1113 ? 16.922 31.587 28.847 1.00 27.92 1113 ASP A O 1
ATOM 8281 N N . GLU A 1 1114 ? 17.813 32.349 26.897 1.00 28.16 1114 GLU A N 1
ATOM 8282 C CA . GLU A 1 1114 ? 17.419 31.297 25.933 1.00 28.16 1114 GLU A CA 1
ATOM 8283 C C . GLU A 1 1114 ? 15.913 30.952 25.738 1.00 28.16 1114 GLU A C 1
ATOM 8285 O O . GLU A 1 1114 ? 15.019 31.396 26.454 1.00 28.16 1114 GLU A O 1
ATOM 8290 N N . SER A 1 1115 ? 15.640 30.180 24.673 1.00 25.72 1115 SER A N 1
ATOM 8291 C CA . SER A 1 1115 ? 14.340 29.585 24.287 1.00 25.72 1115 SER A CA 1
ATOM 8292 C C . SER A 1 1115 ? 13.174 30.512 23.880 1.00 25.72 1115 SER A C 1
ATOM 8294 O O . SER A 1 1115 ? 12.092 30.454 24.467 1.00 25.72 1115 SER A O 1
ATOM 8296 N N . ARG A 1 1116 ? 13.326 31.280 22.782 1.00 26.03 1116 ARG A N 1
ATOM 8297 C CA . ARG A 1 1116 ? 12.206 31.551 21.842 1.00 26.03 1116 ARG A CA 1
ATOM 8298 C C . ARG A 1 1116 ? 12.630 32.185 20.509 1.00 26.03 1116 ARG A C 1
ATOM 8300 O O . ARG A 1 1116 ? 13.114 33.312 20.504 1.00 26.03 1116 ARG A O 1
ATOM 8307 N N . MET A 1 1117 ? 12.285 31.542 19.390 1.00 25.59 1117 MET A N 1
ATOM 8308 C CA . MET A 1 1117 ? 11.792 32.236 18.190 1.00 25.59 1117 MET A CA 1
ATOM 8309 C C . MET A 1 1117 ? 10.950 31.285 17.326 1.00 25.59 1117 MET A C 1
ATOM 8311 O O . MET A 1 1117 ? 11.474 30.449 16.605 1.00 25.59 1117 MET A O 1
ATOM 8315 N N . ALA A 1 1118 ? 9.633 31.452 17.419 1.00 27.58 1118 ALA A N 1
ATOM 8316 C CA . ALA A 1 1118 ? 8.628 30.934 16.497 1.00 27.58 1118 ALA A CA 1
ATOM 8317 C C . ALA A 1 1118 ? 7.591 32.054 16.274 1.00 27.58 1118 ALA A C 1
ATOM 8319 O O . ALA A 1 1118 ? 7.526 32.985 17.083 1.00 27.58 1118 ALA A O 1
ATOM 8320 N N . MET A 1 1119 ? 6.790 31.949 15.208 1.00 25.97 1119 MET A N 1
ATOM 8321 C CA . MET A 1 1119 ? 5.806 32.944 14.740 1.00 25.97 1119 MET A CA 1
ATOM 8322 C C . MET A 1 1119 ? 6.380 34.297 14.288 1.00 25.97 1119 MET A C 1
ATOM 8324 O O . MET A 1 1119 ? 6.415 35.268 15.047 1.00 25.97 1119 MET A O 1
ATOM 8328 N N . THR A 1 1120 ? 6.717 34.410 12.998 1.00 24.98 1120 THR A N 1
ATOM 8329 C CA . THR A 1 1120 ? 6.436 35.636 12.221 1.00 24.98 1120 THR A CA 1
ATOM 8330 C C . THR A 1 1120 ? 6.381 35.353 10.713 1.00 24.98 1120 THR A C 1
ATOM 8332 O O . THR A 1 1120 ? 7.384 35.520 10.033 1.00 24.98 1120 THR A O 1
ATOM 8335 N N . ASP A 1 1121 ? 5.217 34.943 10.197 1.00 26.72 1121 ASP A N 1
ATOM 8336 C CA . ASP A 1 1121 ? 4.481 35.705 9.168 1.00 26.72 1121 ASP A CA 1
ATOM 8337 C C . ASP A 1 1121 ? 3.020 35.188 9.070 1.00 26.72 1121 ASP A C 1
ATOM 8339 O O . ASP A 1 1121 ? 2.525 34.639 10.055 1.00 26.72 1121 ASP A O 1
ATOM 8343 N N . LEU A 1 1122 ? 2.340 35.389 7.931 1.00 27.50 1122 LEU A N 1
ATOM 8344 C CA . LEU A 1 1122 ? 0.935 35.053 7.630 1.00 27.50 1122 LEU A CA 1
ATOM 8345 C C . LEU A 1 1122 ? -0.103 35.914 8.367 1.00 27.50 1122 LEU A C 1
ATOM 8347 O O . LEU A 1 1122 ? -1.040 35.447 9.011 1.00 27.50 1122 LEU A O 1
ATOM 8351 N N . ALA A 1 1123 ? 0.024 37.227 8.162 1.00 29.33 1123 ALA A N 1
ATOM 8352 C CA . ALA A 1 1123 ? -1.066 38.186 8.348 1.00 29.33 1123 ALA A CA 1
ATOM 8353 C C . ALA A 1 1123 ? -1.392 38.953 7.046 1.00 29.33 1123 ALA A C 1
ATOM 8355 O O . ALA A 1 1123 ? -1.502 40.180 7.060 1.00 29.33 1123 ALA A O 1
ATOM 8356 N N . ASN A 1 1124 ? -1.533 38.240 5.922 1.00 31.14 1124 ASN A N 1
ATOM 8357 C CA . ASN A 1 1124 ? -2.119 38.733 4.667 1.00 31.14 1124 ASN A CA 1
ATOM 8358 C C . ASN A 1 1124 ? -2.648 37.573 3.802 1.00 31.14 1124 ASN A C 1
ATOM 8360 O O . ASN A 1 1124 ? -2.212 36.444 3.960 1.00 31.14 1124 ASN A O 1
ATOM 8364 N N . GLU A 1 1125 ? -3.543 37.924 2.872 1.00 27.77 1125 GLU A N 1
ATOM 8365 C CA . GLU A 1 1125 ? -4.187 37.069 1.853 1.00 27.77 1125 GLU A CA 1
ATOM 8366 C C . GLU A 1 1125 ? -5.302 36.135 2.370 1.00 27.77 1125 GLU A C 1
ATOM 8368 O O . GLU A 1 1125 ? -5.105 35.018 2.823 1.00 27.77 1125 GLU A O 1
ATOM 8373 N N . SER A 1 1126 ? -6.531 36.657 2.296 1.00 27.70 1126 SER A N 1
ATOM 8374 C CA . SER A 1 1126 ? -7.796 35.950 2.561 1.00 27.70 1126 SER A CA 1
ATOM 8375 C C . SER A 1 1126 ? -8.911 36.491 1.648 1.00 27.70 1126 SER A C 1
ATOM 8377 O O . SER A 1 1126 ? -9.979 36.906 2.099 1.00 27.70 1126 SER A O 1
ATOM 8379 N N . ILE A 1 1127 ? -8.625 36.548 0.340 1.00 29.78 1127 ILE A N 1
ATOM 8380 C CA . ILE A 1 1127 ? -9.623 36.741 -0.724 1.00 29.78 1127 ILE A CA 1
ATOM 8381 C C . ILE A 1 1127 ? -9.206 35.925 -1.956 1.00 29.78 1127 ILE A C 1
ATOM 8383 O O . ILE A 1 1127 ? -8.430 36.426 -2.770 1.00 29.78 1127 ILE A O 1
ATOM 8387 N N . PHE A 1 1128 ? -9.793 34.741 -2.130 1.00 28.89 1128 PHE A N 1
ATOM 8388 C CA . PHE A 1 1128 ? -10.488 34.382 -3.370 1.00 28.89 1128 PHE A CA 1
ATOM 8389 C C . PHE A 1 1128 ? -11.592 33.352 -3.104 1.00 28.89 1128 PHE A C 1
ATOM 8391 O O . PHE A 1 1128 ? -11.491 32.663 -2.067 1.00 28.89 1128 PHE A O 1
#

Radius of gyration: 41.98 Å; chains: 1; bounding box: 121×116×127 Å

Secondary structure (DSSP, 8-state):
-------------TTTTS--TTB----SSPEEEEEEESSS-SEEEEEEEESS-EEEEEEEE--SS-EEEEEEETTS-EEEEE---SS--EEEEEEE-SEEEEEEEEESTT--EEEEEEEEEEE--TT--S---------SSSSHHHHTTHHHHTT-GGGTT-S-TT-EEEEEES-B-TT-GGG----S-SSS-TTEEEEEE-S--SSSTT--B-SSSHHHHHHHHHH-B-SSSB-SSTTSEEEEEE-B-TTS-B-HHHHHHHHHHHH--TTS--HHHHTTEEEEEE----S--BSS----TTTHHHHHHHHTTT-EEEEE--S-TTTTTS--BB-TTTTSTTSEEEEEEE-S---S-BTTBSS--TTPBPTT--B-TTT--EEEEEESEEEE-S-TTS--EEEE-SHHHHHHHHHHHHHHHHHHHHHHTSSPPPHHHHHHHHHHTPEEEETTSS--SSS-----EEEEP-HHHHHHHHHTTEEEE--SS---S---STTT--HHHHHHHSPTTEEEEE-GGGGSSS-EEEE-TT-PEEE-S-EEEE-S-TTTEEEE-TTS-SEEE--S-SSS--EEEEES-EEE---STTSSEEESSEEEEES-EEES-EESSS-SSEEE-TT-EEEEES-EEES-EE---SS---SSEEE-SS-EEEEES-EEES-EESSSS-SSEEESSEEEEES-EEES-EESSS-SSEEESSS-EEEES-EEES-EESSS-SSEE-TT-STTS-EEEEE--EES--TT-SS--TTSTT-EE-BTTB-----BPPSB-SSSSS-B-PBP-HHHHHHHTT---S----------------TTHHHHHHTTS--S-----------------S---------------PPSSSEEEEEE---BPTTPPPPTT-------B-TTSPBP-------------------PPPS-------GGG--SS------GGG--S-----------SSBS---EEEEE----TTTT-S-TTS--SB-TTSPBSPSSSSPPSSS----SSS----S--------------------------------------------------------S--------PPPP------PPP-----------------------

Sequence (1128 aa):
MSDELFSNEVSIDADDLLEDRNLILVSSQPRSYSGRVGDAEAEESFRFTLGAKNDFALSLNNLDANADVEIRDEGGNVILSSTRSGKADESIEGVLDTGTYSIHVFSVDESVTDYDLSLSVTPQIEGVTTTGSDTLFFAQTDESGPLIGMSDLRSDLRFTGVDGSGFSVAILDTGINLAHPFFGPDNNNDGVADRIVAGRDFVGDRPDPLDISDRDGHGSNVSSIAASSDNTFTGIAPGADIIHLRVLDDNGDGTSASIEQALQWFLGDEAGIPRIELYNIASINMSLSDRGNYDTPVSRHGLGDELQALVDRGVVVISASGNHFDYYGSQQGVGYPAADPNSLSIGAVWDADNGGPWGNDITTGPDRITSFSQRHETLTTVFAPGAFITGANANAMNPGTVDMAGTSQAAPHVAGMAALSQQLAEQTLGRRLTPDEFSHLLVSTGVTINDGDDEDDYVINTGLDFQRADMFALAEAISNSVVTVDTLEDENDGDLSPGDVSLREALDVVSPGGTILFDPNLFNSTPQTIDLNGEELVVNKDVVIDGPGADKLTINADGSRVFLVYDGDDITKNEVVIQGLTLSGGSEFGGGILNQENLTVLNSTISENYTSGPGAGIYNWDFATLTLENSTVAHNFAENTPFHGGGGIFNDREGLLTVKNSTISSNEVKYGSGGGISNKGFATVTDSTIAFNTAENHGGGMVNLGGEVYVGSSIVAKNMAGYEGNDVASPYGGRFTSFISEGYNLIGDGTGSVGFIHDVNHDIVGTIDDPINPLLRPLADYGGPTQTHALLNRAFDQMYRGGRADNFSLANGVERAHPSSGLIDRLQEIENQIPYQANVFPLMDFDEPDGNPPGERDINRVFAHTFSGLPQGTYQSASLEIRMKPNGELSSNDLIELSFTDDSGNRVHPGWQVEIGTLAGTSWTTGNIGSGQTFNLDLSNLSSGGTTIDLLPQLGQYEFLDVLVVDDTSVDYMKLIVRGDSYSPAVDAANPSYFPSTDQRGVSRPQGSAPDIGAYEFQVGGGDDGPENRSRTGSIDPLTEGGPDMAAYSAPNGMVAEPLLWSTQTPLVEVLADFEAGIGTIDRSDLSVDNVQPPMGVDSLAYGSIDPAGLADESRMAMTDLANESIF

pLDDT: mean 73.3, std 28.33, range [22.45, 98.88]

Foldseek 3Di:
DYDDDDDDDDDPDPPPQQDQPQEDDAAQDKDKDKDKAFPPHFKDKHKYFDQAKWWKKKKKAPWPFFKWKFKAAPVRHTPWIFGDPTRDMTITTDIDGGHMIMMMIGDDPRDMTIIMMMIHIGHDPPDPPPDDPDDDFDDFANFFCVLQCNSVLCVDPVNVPLQLAQAAQEEEFQAALQQFCQQPCPPVPPRGHVLQPEEFELQPPDPDRRPRQQQQWQRQFLQSQQAGLDRHSGHLRVNHGYHYYYQAHNHGHGDLRSQLVVLVQQVDDPSDDGNCVVRVHLEYEALDFPPDFDQAADADPSHLVSLVVCLVVQYAYEYEQFFACVVVQNDAGGGPPLSHPSYAYEFEAARAFPADDDDFFGTHGRPAGDNRTHHYPPRHLAYGHFPFGWGWGSPPVDTDIDTHGGSSNGRSNVSNLSSSLQVLLCVQVVGGDRNVRSSVLQFVLFDWDFFPPPTDGDGDTDRDIGGHGHSVSSSQQSNLLEAEAQELEADDPPPSDHNHRHPQNNQVRHHALGEYHYPVVVQVDAAGERENVQDEREHQGAYAYEAPFQRRYEYANLAAAHYEYHNPDLPDAHHYEYERHEFEHYADAQRDYEFSHAYEYYLYEQEHAEYQEAASRGEDEALYEYHYALYEQEHAEYEHYQEFHAQRYEYAAQYEEEAELYEQEHGEYENYEHQRYEYAHEYEHYQAEFAHAEYAAYASRYFFPFAEYEYFLAEQAHAQYNYWHRRYAQQVDDPGRAYAYCALYEAFACTNHHHDDDPPSLYNHDHPVGGADQQWDDFDDQQASHTDTAWDAPPPVVVVVVPDPDDDDDDDDDDDDDDDDDDPVVVVVVVPPDPDDPDPDDDDDDDDDDDDDDDDDDDPDDDDDFDDDADDAWFRGKDWDFDWDPPDDDDPPDDDDDFDDPPVRHTDDDDDDDDDDDDDDDDDDDDDDDPDDDDDDDPVPQDPPDDDDDDRVPDPDDDDDDDDDDDDDIGPDIDIDTGTNDTRPQAQRGDQPDGDQAASRRHGPDQDNGAGRHRDHDHDPDDSDDDPDPDDDDDDDDDDDDDDDDDDDDDDDDDDDDDDDDDDDDDDDDDDDDDDDDDDDDDDDDDDDDDDDDDDDDDDDDDDDDDDDDDDDDDDDDDDDPPDDDDD